Protein AF-A0A9Q0RYH1-F1 (afdb_monomer)

Foldseek 3Di:
DQVLLVLLLVLFLPPDPLLVQVVVVVVQVVCLLLVQLVVVDVQSVVFFDDKDWFDCVVLSQHTHRQQETEIERETEQPPWDWADDPDFQKIWIACPVSCVVPVVCVQQADPRRIGFLVSVLVSSLVSSVVSCVVCVQWDDDPQWIKGQPDWDDDFQWTKTWIFTPTDPVPHGDIHIYTYWYWYKDACVVDPDFPDDDPDDPDGIWIFTSGADPVRDGRHRITGTGPRVVLSVLSPPQPLLSSLLNQVVLLCVVLVLVVCDSVLSSQLSSVVCVVCVVPPCPSVDRSVVVNLVSLVSVLVCLVVLADAGPGTRPDGPSVVDDNVSSVVVNVVSVVLSVVCVVCVVVVNNSCSSVSRDDPVSVVPRDDDPDDDPDDDDDDDDDDDDDDDDDDDDDDDPPVVVVVVVVCVVPDDPVCVLVVADDADDDAFFFAFLNHCPFVLVVCLQPVLLVVLVVLLVLCVVCVCVLCVPPVLSNVLSVQLSVLSVVLSVCSNNFHFQDQQPADDPCRVVQNVVLVVDDPQARTRRRHHSLLNQLSSVVSSLSSLCPRPRCNQPQSLVVLLVVLQVLCVVQLLLQLVVVVVLLPDPDDDLVNLLVVLLLLLLCLLCQVVQSCCPQPRDDDHDDDHVSVCSVVLPVQAQADPSVVVSCLLQPDLDAAEEEEEWAFFHRSLSSVLSSLVSSCSVSSHQAYEYEFAQGNHDSGGDAPCRNVVSLVCQLVDPRPSSVVSSVVVVVCVVVRRYHYDYDDNVSSHSAALLCCCVSPVPVLLVVLRGSEYEYEEDSNVCSQQVSGQHDQAAASVVSSNPNASFKYKYSYQQQGNDHYNGDPVVVVVCCVPPVCNNRRSSHIYIDIDGHDD

Nearest PDB structures (foldseek):
  7t7o-assembly2_A  TM=9.047E-01  e=7.314E-30  Schizosaccharomyces pombe
  7u1x-assembly2_B  TM=9.257E-01  e=3.237E-29  Schizosaccharomyces pombe
  7u1v-assembly1_A  TM=9.033E-01  e=9.879E-29  Schizosaccharomyces pombe
  7u1v-assembly2_B  TM=9.068E-01  e=1.501E-28  Schizosaccharomyces pombe
  7t7n-assembly1_B  TM=8.891E-01  e=1.035E-28  Schizosaccharomyces pombe

Sequence (851 aa):
MENHLIECNKFINLQDEEAGKITKHFKQIYKFVTDSMAQKDNVFKDIFQREQLAGSYADNIKVGQPDEYDALVVLKFSDPVVEKSLKAGFVKINITNGLKKFAHYKPFVDGNGYLLQDKVLAWIRAMIYDVIKTCKNIIKIERNEYEVEKATSNGPAITLDIKIIRSENGATGKFSIDFVSALAFDFKEQFFADFKPQFLVSKYWNAIAKPNKDKQLNNPDWICSYADLEREYLKDTQNMKQLIRLFKKIRDKENLANFKSYYIKLIFLHQRRNKEKQNNYWKQSLSVLFLEMFDIILDHLKRCELVSFWHKKYNLFSGLNQKQIEDIYNKLKKIRDKIHTNMDNGKPEFIRSVILTPTELESLPPKVAVSRANNSHENTICKPTFLLPLNKTTTKEQFVLKIHKQRSKMSDFDSKYQIIDSVTPINVALSGRYKKSFGYYTIRERLPVILTQIQDYLSKEKDTIANGNEQTKNDIKTIQAKLSKLKYELQTDKVMDKFDGVDTDRLQWNEFLSTLNDDNNSYFKTTWLFAECYMYRKLKSFFEDSQTLKDFDYFRHQKTKALTSSFSSMSLVIKHVDDFQSKEIKTQEQLEEFFTRLLKLNLWGNRCDLSISAGREVKQIGNPFLQIDSLNSFVLVDRCKDIWNCVSAGRNNKTIDFILDNAGYELFTDLVLARFLLDNQFTTKIRFHIKAIPWFISDVNVFDFNWTIKTMSEYEDVHLSSFGGKLQEYSNCGKIELLKDEYFWTGPYEFYRMKEIDANLYDALSTADLLIFKGDLNYRKLLGDFNWPFDSTFETVLRGFRPTNLCALRTVKADIVCEVDISLTNELSKNDPMWMETGQYGVINFISKAT

Mean predicted aligned error: 17.0 Å

Structure (mmCIF, N/CA/C/O backbone):
data_AF-A0A9Q0RYH1-F1
#
_entry.id   AF-A0A9Q0RYH1-F1
#
loop_
_atom_site.group_PDB
_atom_site.id
_atom_site.type_symbol
_atom_site.label_atom_id
_atom_site.label_alt_id
_atom_site.label_comp_id
_atom_site.label_asym_id
_atom_site.label_entity_id
_atom_site.label_seq_id
_atom_site.pdbx_PDB_ins_code
_atom_site.Cartn_x
_atom_site.Cartn_y
_atom_site.Cartn_z
_atom_site.occupancy
_atom_site.B_iso_or_equiv
_atom_site.auth_seq_id
_atom_site.auth_comp_id
_atom_site.auth_asym_id
_atom_site.auth_atom_id
_atom_site.pdbx_PDB_model_num
ATOM 1 N N . MET A 1 1 ? 13.146 8.756 -33.757 1.00 86.06 1 MET A N 1
ATOM 2 C CA . MET A 1 1 ? 12.418 9.738 -32.923 1.00 86.06 1 MET A CA 1
ATOM 3 C C . MET A 1 1 ? 12.148 9.180 -31.533 1.00 86.06 1 MET A C 1
ATOM 5 O O . MET A 1 1 ? 12.548 9.819 -30.575 1.00 86.06 1 MET A O 1
ATOM 9 N N . GLU A 1 2 ? 11.554 7.984 -31.418 1.00 91.69 2 GLU A N 1
ATOM 10 C CA . GLU A 1 2 ? 11.236 7.321 -30.135 1.00 91.69 2 GLU A CA 1
ATOM 11 C C . GLU A 1 2 ? 12.364 7.387 -29.092 1.00 91.69 2 GLU A C 1
ATOM 13 O O . GLU A 1 2 ? 12.201 8.006 -28.045 1.00 91.69 2 GLU A O 1
ATOM 18 N N . ASN A 1 3 ? 13.538 6.832 -29.409 1.00 87.88 3 ASN A N 1
ATOM 19 C CA . ASN A 1 3 ? 14.670 6.781 -28.477 1.00 87.88 3 ASN A CA 1
ATOM 20 C C . ASN A 1 3 ? 15.106 8.174 -28.002 1.00 87.88 3 ASN A C 1
ATOM 22 O O . ASN A 1 3 ? 15.440 8.350 -26.837 1.00 87.88 3 ASN A O 1
ATOM 26 N N . HIS A 1 4 ? 15.032 9.178 -28.876 1.00 90.88 4 HIS A N 1
ATOM 27 C CA . HIS A 1 4 ? 15.380 10.555 -28.538 1.00 90.88 4 HIS A CA 1
ATOM 28 C C . HIS A 1 4 ? 14.371 11.207 -27.595 1.00 90.88 4 HIS A C 1
ATOM 30 O O . HIS A 1 4 ? 14.768 11.928 -26.686 1.00 90.88 4 HIS A O 1
ATOM 36 N N . LEU A 1 5 ? 13.078 10.917 -27.759 1.00 91.44 5 LEU A N 1
ATOM 37 C CA . LEU A 1 5 ? 12.048 11.360 -26.819 1.00 91.44 5 LEU A CA 1
ATOM 38 C C . LEU A 1 5 ? 12.213 10.703 -25.443 1.00 91.44 5 LEU A C 1
ATOM 40 O O . LEU A 1 5 ? 11.999 11.368 -24.430 1.00 91.44 5 LEU A O 1
ATOM 44 N N . ILE A 1 6 ? 12.601 9.423 -25.404 1.00 89.56 6 ILE A N 1
ATOM 45 C CA . ILE A 1 6 ? 12.884 8.689 -24.161 1.00 89.56 6 ILE A CA 1
ATOM 46 C C . ILE A 1 6 ? 14.102 9.289 -23.452 1.00 89.56 6 ILE A C 1
ATOM 48 O O . ILE A 1 6 ? 14.047 9.540 -22.252 1.00 89.56 6 ILE A O 1
ATOM 52 N N . GLU A 1 7 ? 15.189 9.548 -24.179 1.00 88.62 7 GLU A N 1
ATOM 53 C CA . GLU A 1 7 ? 16.396 10.180 -23.632 1.00 88.62 7 GLU A CA 1
ATOM 54 C C . GLU A 1 7 ? 16.104 11.578 -23.085 1.00 88.62 7 GLU A C 1
ATOM 56 O O . GLU A 1 7 ? 16.455 11.867 -21.943 1.00 88.62 7 GLU A O 1
ATOM 61 N N . CYS A 1 8 ? 15.404 12.421 -23.853 1.00 90.19 8 CYS A N 1
ATOM 62 C CA . CYS A 1 8 ? 14.981 13.733 -23.375 1.00 90.19 8 CYS A CA 1
ATOM 63 C C . CYS A 1 8 ? 14.091 13.610 -22.134 1.00 90.19 8 CYS A C 1
ATOM 65 O O . CYS A 1 8 ? 14.284 14.372 -21.197 1.00 90.19 8 CYS A O 1
ATOM 67 N N . ASN A 1 9 ? 13.162 12.644 -22.088 1.00 91.12 9 ASN A N 1
ATOM 68 C CA . ASN A 1 9 ? 12.350 12.393 -20.895 1.00 91.12 9 ASN A CA 1
ATOM 69 C C . ASN A 1 9 ? 13.200 12.041 -19.681 1.00 91.12 9 ASN A C 1
ATOM 71 O O . ASN A 1 9 ? 12.967 12.600 -18.619 1.00 91.12 9 ASN A O 1
ATOM 75 N N . LYS A 1 10 ? 14.168 11.131 -19.828 1.00 86.38 10 LYS A N 1
ATOM 76 C CA . LYS A 1 10 ? 15.079 10.756 -18.738 1.00 86.38 10 LYS A CA 1
ATOM 77 C C . LYS A 1 10 ? 15.863 11.967 -18.241 1.00 86.38 10 LYS A C 1
ATOM 79 O O . LYS A 1 10 ? 15.918 12.185 -17.041 1.00 86.38 10 LYS A O 1
ATOM 84 N N . PHE A 1 11 ? 16.385 12.775 -19.161 1.00 87.19 11 PHE A N 1
ATOM 85 C CA . PHE A 1 11 ? 17.149 13.975 -18.834 1.00 87.19 11 PHE A CA 1
ATOM 86 C C . PHE A 1 11 ? 16.316 15.035 -18.101 1.00 87.19 11 PHE A C 1
ATOM 88 O O . PHE A 1 11 ? 16.795 15.650 -17.160 1.00 87.19 11 PHE A O 1
ATOM 95 N N . ILE A 1 12 ? 15.061 15.256 -18.506 1.00 87.56 12 ILE A N 1
ATOM 96 C CA . ILE A 1 12 ? 14.205 16.280 -17.883 1.00 87.56 12 ILE A CA 1
ATOM 97 C C . ILE A 1 12 ? 13.417 15.771 -16.671 1.00 87.56 12 ILE A C 1
ATOM 99 O O . ILE A 1 12 ? 12.799 16.568 -15.970 1.00 87.56 12 ILE A O 1
ATOM 103 N N . ASN A 1 13 ? 13.378 14.460 -16.442 1.00 82.06 13 ASN A N 1
ATOM 104 C CA . ASN A 1 13 ? 12.695 13.824 -15.319 1.00 82.06 13 ASN A CA 1
ATOM 105 C C . ASN A 1 13 ? 13.708 13.446 -14.230 1.00 82.06 13 ASN A C 1
ATOM 107 O O . ASN A 1 13 ? 13.838 12.273 -13.885 1.00 82.06 13 ASN A O 1
ATOM 111 N N . LEU A 1 14 ? 14.429 14.443 -13.714 1.00 62.19 14 LEU A N 1
ATOM 112 C CA . LEU A 1 14 ? 15.348 14.273 -12.591 1.00 62.19 14 LEU A CA 1
ATOM 113 C C . LEU A 1 14 ? 14.533 14.203 -11.294 1.00 62.19 14 LEU A C 1
ATOM 115 O O . LEU A 1 14 ? 14.099 15.218 -10.755 1.00 62.19 14 LEU A O 1
ATOM 119 N N . GLN A 1 15 ? 14.286 12.983 -10.823 1.00 61.69 15 GLN A N 1
ATOM 120 C CA . GLN A 1 15 ? 13.831 12.705 -9.460 1.00 61.69 15 GLN A CA 1
ATOM 121 C C . GLN A 1 15 ? 14.890 11.847 -8.776 1.00 61.69 15 GLN A C 1
ATOM 123 O O . GLN A 1 15 ? 14.662 10.680 -8.465 1.00 61.69 15 GLN A O 1
ATOM 128 N N . ASP A 1 16 ? 16.066 12.435 -8.598 1.00 60.22 16 ASP A N 1
ATOM 129 C CA . ASP A 1 16 ? 17.187 11.768 -7.949 1.00 60.22 16 ASP A CA 1
ATOM 130 C C . ASP A 1 16 ? 17.085 11.932 -6.423 1.00 60.22 16 ASP A C 1
ATOM 132 O O . ASP A 1 16 ? 16.204 12.626 -5.906 1.00 60.22 16 ASP A O 1
ATOM 136 N N . GLU A 1 17 ? 17.972 11.277 -5.676 1.00 64.00 17 GLU A N 1
ATOM 137 C CA . GLU A 1 17 ? 17.968 11.244 -4.206 1.00 64.00 17 GLU A CA 1
ATOM 138 C C . GLU A 1 17 ? 17.854 12.641 -3.551 1.00 64.00 17 GLU A C 1
ATOM 140 O O . GLU A 1 17 ? 17.211 12.792 -2.509 1.00 64.00 17 GLU A O 1
ATOM 145 N N . GLU A 1 18 ? 18.389 13.681 -4.197 1.00 65.75 18 GLU A N 1
ATOM 146 C CA . GLU A 1 18 ? 18.277 15.084 -3.775 1.00 65.75 18 GLU A CA 1
ATOM 147 C C . GLU A 1 18 ? 16.837 15.618 -3.759 1.00 65.75 18 GLU A C 1
ATOM 149 O O . GLU A 1 18 ? 16.448 16.293 -2.804 1.00 65.75 18 GLU A O 1
ATOM 154 N N . ALA A 1 19 ? 16.001 15.263 -4.741 1.00 70.88 19 ALA A N 1
ATOM 155 C CA . ALA A 1 19 ? 14.596 15.673 -4.778 1.00 70.88 19 ALA A CA 1
ATOM 156 C C . ALA A 1 19 ? 13.830 15.128 -3.560 1.00 70.88 19 ALA A C 1
ATOM 158 O O . ALA A 1 19 ? 13.000 15.821 -2.960 1.00 70.88 19 ALA A O 1
ATOM 159 N N . GLY A 1 20 ? 14.154 13.896 -3.148 1.00 75.50 20 GLY A N 1
ATOM 160 C CA . GLY A 1 20 ? 13.631 13.282 -1.929 1.00 75.50 20 GLY A CA 1
ATOM 161 C C . GLY A 1 20 ? 14.070 14.015 -0.659 1.00 75.50 20 GLY A C 1
ATOM 162 O O . GLY A 1 20 ? 13.271 14.162 0.268 1.00 75.50 20 GLY A O 1
ATOM 163 N N . LYS A 1 21 ? 15.306 14.531 -0.621 1.00 80.12 21 LYS A N 1
ATOM 164 C CA . LYS A 1 21 ? 15.814 15.345 0.497 1.00 80.12 21 LYS A CA 1
ATOM 165 C C . LYS A 1 21 ? 15.110 16.704 0.583 1.00 80.12 21 LYS A C 1
ATOM 167 O O . LYS A 1 21 ? 14.628 17.056 1.658 1.00 80.12 21 LYS A O 1
ATOM 172 N N . ILE A 1 22 ? 14.963 17.426 -0.533 1.00 82.31 22 ILE A N 1
ATOM 173 C CA . ILE A 1 22 ? 14.263 18.729 -0.577 1.00 82.31 22 ILE A CA 1
ATOM 174 C C . ILE A 1 22 ? 12.788 18.571 -0.180 1.00 82.31 22 ILE A C 1
ATOM 176 O O . ILE A 1 22 ? 12.262 19.368 0.594 1.00 82.31 22 ILE A O 1
ATOM 180 N N . THR A 1 23 ? 12.133 17.490 -0.611 1.00 85.12 23 THR A N 1
ATOM 181 C CA . THR A 1 23 ? 10.726 17.225 -0.259 1.00 85.12 23 THR A CA 1
ATOM 182 C C . THR A 1 23 ? 10.522 17.049 1.249 1.00 85.12 23 THR A C 1
ATOM 184 O O . THR A 1 23 ? 9.491 17.459 1.785 1.00 85.12 23 THR A O 1
ATOM 187 N N . LYS A 1 24 ? 11.498 16.469 1.964 1.00 86.00 24 LYS A N 1
ATOM 188 C CA . LYS A 1 24 ? 11.453 16.380 3.435 1.00 86.00 24 LYS A CA 1
ATOM 189 C C . LYS A 1 24 ? 11.496 17.769 4.078 1.00 86.00 24 LYS A C 1
ATOM 191 O O . LYS A 1 24 ? 10.708 18.028 4.984 1.00 86.00 24 LYS A O 1
ATOM 196 N N . HIS A 1 25 ? 12.346 18.664 3.572 1.00 89.56 25 HIS A N 1
ATOM 197 C CA . HIS A 1 25 ? 12.429 20.048 4.048 1.00 89.56 25 HIS A CA 1
ATOM 198 C C . HIS A 1 25 ? 11.136 20.825 3.792 1.00 89.56 25 HIS A C 1
ATOM 200 O O . HIS A 1 25 ? 10.637 21.481 4.703 1.00 89.56 25 HIS A O 1
ATOM 206 N N . PHE A 1 26 ? 10.537 20.685 2.604 1.00 90.31 26 PHE A N 1
ATOM 207 C CA . PHE A 1 26 ? 9.212 21.242 2.311 1.00 90.31 26 PHE A CA 1
ATOM 208 C C . PHE A 1 26 ? 8.178 20.833 3.375 1.00 90.31 26 PHE A C 1
ATOM 210 O O . PHE A 1 26 ? 7.534 21.704 3.959 1.00 90.31 26 PHE A O 1
ATOM 217 N N . LYS A 1 27 ? 8.055 19.531 3.677 1.00 89.94 27 LYS A N 1
ATOM 218 C CA . LYS A 1 27 ? 7.085 19.028 4.667 1.00 89.94 27 LYS A CA 1
ATOM 219 C C . LYS A 1 27 ? 7.330 19.595 6.066 1.00 89.94 27 LYS A C 1
ATOM 221 O O . LYS A 1 27 ? 6.381 19.964 6.752 1.00 89.94 27 LYS A O 1
ATOM 226 N N . GLN A 1 28 ? 8.593 19.686 6.486 1.00 91.56 28 GLN A N 1
ATOM 227 C CA . GLN A 1 28 ? 8.957 20.267 7.782 1.00 91.56 28 GLN A CA 1
ATOM 228 C C . GLN A 1 28 ? 8.560 21.743 7.870 1.00 91.56 28 GLN A C 1
ATOM 230 O O . GLN A 1 28 ? 7.938 22.148 8.849 1.00 91.56 28 GLN A O 1
ATOM 235 N N . ILE A 1 29 ? 8.876 22.537 6.842 1.00 94.50 29 ILE A N 1
ATOM 236 C CA . ILE A 1 29 ? 8.550 23.968 6.811 1.00 94.50 29 ILE A CA 1
ATOM 237 C C . ILE A 1 29 ? 7.041 24.179 6.742 1.00 94.50 29 ILE A C 1
ATOM 239 O O . ILE A 1 29 ? 6.517 24.998 7.491 1.00 94.50 29 ILE A O 1
ATOM 243 N N . TYR A 1 30 ? 6.334 23.427 5.895 1.00 94.25 30 TYR A N 1
ATOM 244 C CA . TYR A 1 30 ? 4.878 23.499 5.811 1.00 94.25 30 TYR A CA 1
ATOM 245 C C . TYR A 1 30 ? 4.245 23.249 7.183 1.00 94.25 30 TYR A C 1
ATOM 247 O O . TYR A 1 30 ? 3.484 24.087 7.668 1.00 94.25 30 TYR A O 1
ATOM 255 N N . LYS A 1 31 ? 4.633 22.147 7.841 1.00 93.25 31 LYS A N 1
ATOM 256 C CA . LYS A 1 31 ? 4.149 21.800 9.177 1.00 93.25 31 LYS A CA 1
ATOM 257 C C . LYS A 1 31 ? 4.469 22.887 10.199 1.00 93.25 31 LYS A C 1
ATOM 259 O O . LYS A 1 31 ? 3.580 23.293 10.938 1.00 93.25 31 LYS A O 1
ATOM 264 N N . PHE A 1 32 ? 5.705 23.383 10.221 1.00 96.00 32 PHE A N 1
ATOM 265 C CA . PHE A 1 32 ? 6.113 24.462 11.120 1.00 96.00 32 PHE A CA 1
ATOM 266 C C . PHE A 1 32 ? 5.243 25.711 10.945 1.00 96.00 32 PHE A C 1
ATOM 268 O O . PHE A 1 32 ? 4.770 26.276 11.933 1.00 96.00 32 PHE A O 1
ATOM 275 N N . VAL A 1 33 ? 5.002 26.126 9.697 1.00 96.19 33 VAL A N 1
ATOM 276 C CA . VAL A 1 33 ? 4.163 27.287 9.390 1.00 96.19 33 VAL A CA 1
ATOM 277 C C . VAL A 1 33 ? 2.735 27.050 9.879 1.00 96.19 33 VAL A C 1
ATOM 279 O O . VAL A 1 33 ? 2.222 27.873 10.633 1.00 96.19 33 VAL A O 1
ATOM 282 N N . THR A 1 34 ? 2.105 25.921 9.540 1.00 95.12 34 THR A N 1
ATOM 283 C CA . THR A 1 34 ? 0.714 25.652 9.944 1.00 95.12 34 THR A CA 1
ATOM 284 C C . THR A 1 34 ? 0.546 25.434 11.447 1.00 95.12 34 THR A C 1
ATOM 286 O O . THR A 1 34 ? -0.437 25.905 12.014 1.00 95.12 34 THR A O 1
ATOM 289 N N . ASP A 1 35 ? 1.500 24.781 12.114 1.00 94.88 35 ASP A N 1
ATOM 290 C CA . ASP A 1 35 ? 1.476 24.602 13.571 1.00 94.88 35 ASP A CA 1
ATOM 291 C C . ASP A 1 35 ? 1.597 25.964 14.273 1.00 94.88 35 ASP A C 1
ATOM 293 O O . ASP A 1 35 ? 0.857 26.251 15.213 1.00 94.88 35 ASP A O 1
ATOM 297 N N . SER A 1 36 ? 2.468 26.845 13.768 1.00 96.56 36 SER A N 1
ATOM 298 C CA . SER A 1 36 ? 2.621 28.211 14.285 1.00 96.56 36 SER A CA 1
ATOM 299 C C . SER A 1 36 ? 1.360 29.054 14.075 1.00 96.56 36 SER A C 1
ATOM 301 O O . SER A 1 36 ? 0.998 29.848 14.943 1.00 96.56 36 SER A O 1
ATOM 303 N N . MET A 1 37 ? 0.662 28.876 12.947 1.00 96.50 37 MET A N 1
ATOM 304 C CA . MET A 1 37 ? -0.639 29.511 12.702 1.00 96.50 37 MET A CA 1
ATOM 305 C C . MET A 1 37 ? -1.691 29.011 13.705 1.00 96.50 37 MET A C 1
ATOM 307 O O . MET A 1 37 ? -2.372 29.820 14.328 1.00 96.50 37 MET A O 1
ATOM 311 N N . ALA A 1 38 ? -1.778 27.695 13.928 1.00 95.25 38 ALA A N 1
ATOM 312 C CA . ALA A 1 38 ? -2.737 27.085 14.856 1.00 95.25 38 ALA A CA 1
ATOM 313 C C . ALA A 1 38 ? -2.476 27.430 16.332 1.00 95.25 38 ALA A C 1
ATOM 315 O O . ALA A 1 38 ? -3.405 27.449 17.136 1.00 95.25 38 ALA A O 1
ATOM 316 N N . GLN A 1 39 ? -1.229 27.718 16.710 1.00 94.81 39 GLN A N 1
ATOM 317 C CA . GLN A 1 39 ? -0.902 28.208 18.054 1.00 94.81 39 GLN A CA 1
ATOM 318 C C . GLN A 1 39 ? -1.378 29.646 18.297 1.00 94.81 39 GLN A C 1
ATOM 320 O O . GLN A 1 39 ? -1.647 30.011 19.439 1.00 94.81 39 GLN A O 1
ATOM 325 N N . LYS A 1 40 ? -1.459 30.464 17.241 1.00 94.06 40 LYS A N 1
ATOM 326 C CA . LYS A 1 40 ? -1.781 31.895 17.332 1.00 94.06 40 LYS A CA 1
ATOM 327 C C . LYS A 1 40 ? -3.247 32.218 17.058 1.00 94.06 40 LYS A C 1
ATOM 329 O O . LYS A 1 40 ? -3.741 33.219 17.569 1.00 94.06 40 LYS A O 1
ATOM 334 N N . ASP A 1 41 ? -3.931 31.402 16.260 1.00 96.19 41 ASP A N 1
ATOM 335 C CA . ASP A 1 41 ? -5.306 31.651 15.835 1.00 96.19 41 ASP A CA 1
ATOM 336 C C . ASP A 1 41 ? -6.191 30.423 16.100 1.00 96.19 41 ASP A C 1
ATOM 338 O O . ASP A 1 41 ? -6.061 29.375 15.461 1.00 96.19 41 ASP A O 1
ATOM 342 N N . ASN A 1 42 ? -7.111 30.564 17.060 1.00 93.00 42 ASN A N 1
ATOM 343 C CA . ASN A 1 42 ? -8.031 29.492 17.446 1.00 93.00 42 ASN A CA 1
ATOM 344 C C . ASN A 1 42 ? -9.001 29.121 16.317 1.00 93.00 42 ASN A C 1
ATOM 346 O O . ASN A 1 42 ? -9.339 27.952 16.176 1.00 93.00 42 ASN A O 1
ATOM 350 N N . VAL A 1 43 ? -9.411 30.079 15.475 1.00 94.25 43 VAL A N 1
ATOM 351 C CA . VAL A 1 43 ? -10.296 29.771 14.345 1.00 94.25 43 VAL A CA 1
ATOM 352 C C . VAL A 1 43 ? -9.558 28.887 13.350 1.00 94.25 43 VAL A C 1
ATOM 354 O O . VAL A 1 43 ? -10.108 27.886 12.899 1.00 94.25 43 VAL A O 1
ATOM 357 N N . PHE A 1 44 ? -8.299 29.216 13.043 1.00 95.81 44 PHE A N 1
ATOM 358 C CA . PHE A 1 44 ? -7.455 28.387 12.188 1.00 95.81 44 PHE A CA 1
ATOM 359 C C . PHE A 1 44 ? -7.261 26.995 12.780 1.00 95.81 44 PHE A C 1
ATOM 361 O O . PHE A 1 44 ? -7.449 26.011 12.068 1.00 95.81 44 PHE A O 1
ATOM 368 N N . LYS A 1 45 ? -6.933 26.910 14.074 1.00 94.12 45 LYS A N 1
ATOM 369 C CA . LYS A 1 45 ? -6.770 25.643 14.795 1.00 94.12 45 LYS A CA 1
ATOM 370 C C . LYS A 1 45 ? -8.003 24.744 14.683 1.00 94.12 45 LYS A C 1
ATOM 372 O O . LYS A 1 45 ? -7.848 23.543 14.484 1.00 94.12 45 LYS A O 1
ATOM 377 N N . ASP A 1 46 ? -9.196 25.324 14.778 1.00 91.31 46 ASP A N 1
ATOM 378 C CA . ASP A 1 46 ? -10.455 24.579 14.763 1.00 91.31 46 ASP A CA 1
ATOM 379 C C . ASP A 1 46 ? -10.837 24.090 13.359 1.00 91.31 46 ASP A C 1
ATOM 381 O O . ASP A 1 46 ? -11.379 22.993 13.204 1.00 91.31 46 ASP A O 1
ATOM 385 N N . ILE A 1 47 ? -10.574 24.892 12.319 1.00 93.12 47 ILE A N 1
ATOM 386 C CA . ILE A 1 47 ? -11.047 24.588 10.958 1.00 93.12 47 ILE A CA 1
ATOM 387 C C . ILE A 1 47 ? -9.980 23.971 10.052 1.00 93.12 47 ILE A C 1
ATOM 389 O O . ILE A 1 47 ? -10.337 23.396 9.019 1.00 93.12 47 ILE A O 1
ATOM 393 N N . PHE A 1 48 ? -8.692 24.083 10.383 1.00 94.50 48 PHE A N 1
ATOM 394 C CA . PHE A 1 48 ? -7.615 23.455 9.622 1.00 94.50 48 PHE A CA 1
ATOM 395 C C . PHE A 1 48 ? -7.743 21.931 9.689 1.00 94.50 48 PHE A C 1
ATOM 397 O O . PHE A 1 48 ? -7.873 21.344 10.757 1.00 94.50 48 PHE A O 1
ATOM 404 N N . GLN A 1 49 ? -7.728 21.278 8.528 1.00 88.25 49 GLN A N 1
ATOM 405 C CA . GLN A 1 49 ? -7.946 19.834 8.436 1.00 88.25 49 GLN A CA 1
ATOM 406 C C . GLN A 1 49 ? -6.657 19.076 8.151 1.00 88.25 49 GLN A C 1
ATOM 408 O O . GLN A 1 49 ? -6.359 18.080 8.805 1.00 88.25 49 GLN A O 1
ATOM 413 N N . ARG A 1 50 ? -5.937 19.486 7.102 1.00 84.81 50 ARG A N 1
ATOM 414 C CA . ARG A 1 50 ? -4.784 18.742 6.588 1.00 84.81 50 ARG A CA 1
ATOM 415 C C . ARG A 1 50 ? -3.922 19.579 5.655 1.00 84.81 50 ARG A C 1
ATOM 417 O O . ARG A 1 50 ? -4.386 20.540 5.041 1.00 84.81 50 ARG A O 1
ATOM 424 N N . GLU A 1 51 ? -2.685 19.128 5.491 1.00 78.69 51 GLU A N 1
ATOM 425 C CA . GLU A 1 51 ? -1.859 19.477 4.340 1.00 78.69 51 GLU A CA 1
ATOM 426 C C . GLU A 1 51 ? -2.327 18.721 3.092 1.00 78.69 51 GLU A C 1
ATOM 428 O O . GLU A 1 51 ? -2.739 17.560 3.169 1.00 78.69 51 GLU A O 1
ATOM 433 N N . GLN A 1 52 ? -2.254 19.361 1.928 1.00 83.56 52 GLN A N 1
ATOM 434 C CA . GLN A 1 52 ? -2.469 18.679 0.656 1.00 83.56 52 GLN A CA 1
ATOM 435 C C . GLN A 1 52 ? -1.533 19.239 -0.414 1.00 83.56 52 GLN A C 1
ATOM 437 O O . GLN A 1 52 ? -1.635 20.394 -0.814 1.00 83.56 52 GLN A O 1
ATOM 442 N N . LEU A 1 53 ? -0.636 18.392 -0.915 1.00 84.44 53 LEU A N 1
ATOM 443 C CA . LEU A 1 53 ? 0.274 18.748 -1.997 1.00 84.44 53 LEU A CA 1
ATOM 444 C C . LEU A 1 53 ? -0.456 18.694 -3.344 1.00 84.44 53 LEU A C 1
ATOM 446 O O . LEU A 1 53 ? -1.038 17.666 -3.710 1.00 84.44 53 LEU A O 1
ATOM 450 N N . ALA A 1 54 ? -0.404 19.783 -4.096 1.00 82.94 54 ALA A N 1
ATOM 451 C CA . ALA A 1 54 ? -1.042 19.931 -5.395 1.00 82.94 54 ALA A CA 1
ATOM 452 C C . ALA A 1 54 ? -0.006 20.197 -6.498 1.00 82.94 54 ALA A C 1
ATOM 454 O O . ALA A 1 54 ? 1.205 20.155 -6.287 1.00 82.94 54 ALA A O 1
ATOM 455 N N . GLY A 1 55 ? -0.504 20.419 -7.711 1.00 84.25 55 GLY A N 1
ATOM 456 C CA . GLY A 1 55 ? 0.316 20.881 -8.819 1.00 84.25 55 GLY A CA 1
ATOM 457 C C . GLY A 1 55 ? 1.265 19.836 -9.401 1.00 84.25 55 GLY A C 1
ATOM 458 O O . GLY A 1 55 ? 1.121 18.623 -9.237 1.00 84.25 55 GLY A O 1
ATOM 459 N N . SER A 1 56 ? 2.232 20.326 -10.176 1.00 84.38 56 SER A N 1
ATOM 460 C CA . SER A 1 56 ? 2.970 19.495 -11.138 1.00 84.38 56 SER A CA 1
ATOM 461 C C . SER A 1 56 ? 3.855 18.435 -10.489 1.00 84.38 56 SER A C 1
ATOM 463 O O . SER A 1 56 ? 4.021 17.353 -11.055 1.00 84.38 56 SER A O 1
ATOM 465 N N . TYR A 1 57 ? 4.450 18.752 -9.339 1.00 84.94 57 TYR A N 1
ATOM 466 C CA . TYR A 1 57 ? 5.284 17.808 -8.603 1.00 84.94 57 TYR A CA 1
ATOM 467 C C . TYR A 1 57 ? 4.438 16.657 -8.054 1.00 84.94 57 TYR A C 1
ATOM 469 O O . TYR A 1 57 ? 4.728 15.487 -8.306 1.00 84.94 57 TYR A O 1
ATOM 477 N N . ALA A 1 58 ? 3.314 16.993 -7.425 1.00 82.25 58 ALA A N 1
ATOM 478 C CA . ALA A 1 58 ? 2.381 16.038 -6.849 1.00 82.25 58 ALA A CA 1
ATOM 479 C C . ALA A 1 58 ? 1.725 15.131 -7.919 1.00 82.25 58 ALA A C 1
ATOM 481 O O . ALA A 1 58 ? 1.466 13.950 -7.677 1.00 82.25 58 ALA A O 1
ATOM 482 N N . ASP A 1 59 ? 1.503 15.664 -9.121 1.00 83.94 59 ASP A N 1
ATOM 483 C CA . ASP A 1 59 ? 0.956 14.945 -10.278 1.00 83.94 59 ASP A CA 1
ATOM 484 C C . ASP A 1 59 ? 1.997 14.074 -11.022 1.00 83.94 59 ASP A C 1
ATOM 486 O O . ASP A 1 59 ? 1.662 13.377 -11.986 1.00 83.94 59 ASP A O 1
ATOM 490 N N . ASN A 1 60 ? 3.265 14.092 -10.588 1.00 84.62 60 ASN A N 1
ATOM 491 C CA . ASN A 1 60 ? 4.404 13.460 -11.260 1.00 84.62 60 ASN A CA 1
ATOM 492 C C . ASN A 1 60 ? 4.587 13.934 -12.720 1.00 84.62 60 ASN A C 1
ATOM 494 O O . ASN A 1 60 ? 4.878 13.151 -13.624 1.00 84.62 60 ASN A O 1
ATOM 498 N N . ILE A 1 61 ? 4.408 15.234 -12.961 1.00 87.12 61 ILE A N 1
ATOM 499 C CA . ILE A 1 61 ? 4.570 15.897 -14.270 1.00 87.12 61 ILE A CA 1
ATOM 500 C C . ILE A 1 61 ? 5.461 17.152 -14.179 1.00 87.12 61 ILE A C 1
ATOM 502 O O . ILE A 1 61 ? 5.400 18.034 -15.045 1.00 87.12 61 ILE A O 1
ATOM 506 N N . LYS A 1 62 ? 6.260 17.292 -13.113 1.00 86.12 62 LYS A N 1
ATOM 507 C CA . LYS A 1 62 ? 7.293 18.337 -12.991 1.00 86.12 62 LYS A CA 1
ATOM 508 C C . LYS A 1 62 ? 8.443 18.045 -13.969 1.00 86.12 62 LYS A C 1
ATOM 510 O O . LYS A 1 62 ? 8.651 16.901 -14.365 1.00 86.12 62 LYS A O 1
ATOM 515 N N . VAL A 1 63 ? 9.101 19.110 -14.411 1.00 84.19 63 VAL A N 1
ATOM 516 C CA . VAL A 1 63 ? 10.265 19.098 -15.303 1.00 84.19 63 VAL A CA 1
ATOM 517 C C . VAL A 1 63 ? 11.430 19.619 -14.466 1.00 84.19 63 VAL A C 1
ATOM 519 O O . VAL A 1 63 ? 11.293 20.692 -13.887 1.00 84.19 63 VAL A O 1
ATOM 522 N N . GLY A 1 64 ? 12.526 18.869 -14.391 1.00 81.00 64 GLY A N 1
ATOM 523 C CA . GLY A 1 64 ? 13.673 19.176 -13.537 1.00 81.00 64 GLY A CA 1
ATOM 524 C C . GLY A 1 64 ? 13.430 18.916 -12.045 1.00 81.00 64 GLY A C 1
ATOM 525 O O . GLY A 1 64 ? 12.464 18.250 -11.662 1.00 81.00 64 GLY A O 1
ATOM 526 N N . GLN A 1 65 ? 14.337 19.450 -11.223 1.00 74.56 65 GLN A N 1
ATOM 527 C CA . GLN A 1 65 ? 14.288 19.365 -9.762 1.00 74.56 65 GLN A CA 1
ATOM 528 C C . GLN A 1 65 ? 13.037 20.068 -9.196 1.00 74.56 65 GLN A C 1
ATOM 530 O O . GLN A 1 65 ? 12.526 21.011 -9.806 1.00 74.56 65 GLN A O 1
ATOM 535 N N . PRO A 1 66 ? 12.517 19.631 -8.035 1.00 73.12 66 PRO A N 1
ATOM 536 C CA . PRO A 1 66 ? 11.381 20.277 -7.392 1.00 73.12 66 PRO A CA 1
ATOM 537 C C . PRO A 1 66 ? 11.807 21.587 -6.717 1.00 73.12 66 PRO A C 1
ATOM 539 O O . PRO A 1 66 ? 12.149 21.628 -5.538 1.00 73.12 66 PRO A O 1
ATOM 542 N N . ASP A 1 67 ? 11.773 22.657 -7.499 1.00 82.44 67 ASP A N 1
ATOM 543 C CA . ASP A 1 67 ? 12.075 24.038 -7.113 1.00 82.44 67 ASP A CA 1
ATOM 544 C C . ASP A 1 67 ? 10.848 24.820 -6.607 1.00 82.44 67 ASP A C 1
ATOM 546 O O . ASP A 1 67 ? 10.979 25.943 -6.127 1.00 82.44 67 ASP A O 1
ATOM 550 N N . GLU A 1 68 ? 9.654 24.233 -6.690 1.00 87.50 68 GLU A N 1
ATOM 551 C CA . GLU A 1 68 ? 8.375 24.858 -6.335 1.00 87.50 68 GLU A CA 1
ATOM 552 C C . GLU A 1 68 ? 7.367 23.781 -5.920 1.00 87.50 68 GLU A C 1
ATOM 554 O O . GLU A 1 68 ? 7.156 22.800 -6.651 1.00 87.50 68 GLU A O 1
ATOM 559 N N . TYR A 1 69 ? 6.748 23.979 -4.755 1.00 90.06 69 TYR A N 1
ATOM 560 C CA . TYR A 1 69 ? 5.735 23.101 -4.173 1.00 90.06 69 TYR A CA 1
ATOM 561 C C . TYR A 1 69 ? 4.414 23.849 -3.988 1.00 90.06 69 TYR A C 1
ATOM 563 O O . TYR A 1 69 ? 4.328 24.754 -3.163 1.00 90.06 69 TYR A O 1
ATOM 571 N N . ASP A 1 70 ? 3.361 23.420 -4.686 1.00 90.38 70 ASP A N 1
ATOM 572 C CA . ASP A 1 70 ? 2.001 23.900 -4.441 1.00 90.38 70 ASP A CA 1
ATOM 573 C C . ASP A 1 70 ? 1.407 23.195 -3.209 1.00 90.38 70 ASP A C 1
ATOM 575 O O . ASP A 1 70 ? 1.163 21.982 -3.223 1.00 90.38 70 ASP A O 1
ATOM 579 N N . ALA A 1 71 ? 1.142 23.945 -2.143 1.00 91.88 71 ALA A N 1
ATOM 580 C CA . ALA A 1 71 ? 0.676 23.416 -0.870 1.00 91.88 71 ALA A CA 1
ATOM 581 C C . ALA A 1 71 ? -0.689 24.005 -0.492 1.00 91.88 71 ALA A C 1
ATOM 583 O O . ALA A 1 71 ? -0.831 25.190 -0.187 1.00 91.88 71 ALA A O 1
ATOM 584 N N . LEU A 1 72 ? -1.723 23.163 -0.506 1.00 91.81 72 LEU A N 1
ATOM 585 C CA . LEU A 1 72 ? -3.062 23.562 -0.099 1.00 91.81 72 LEU A CA 1
ATOM 586 C C . LEU A 1 72 ? -3.185 23.540 1.426 1.00 91.81 72 LEU A C 1
ATOM 588 O O . LEU A 1 72 ? -3.028 22.492 2.057 1.00 91.81 72 LEU A O 1
ATOM 592 N N . VAL A 1 73 ? -3.566 24.687 1.981 1.00 93.75 73 VAL A N 1
ATOM 593 C CA . VAL A 1 73 ? -4.022 24.840 3.362 1.00 93.75 73 VAL A CA 1
ATOM 594 C C . VAL A 1 73 ? -5.514 24.530 3.384 1.00 93.75 73 VAL A C 1
ATOM 596 O O . VAL A 1 73 ? -6.339 25.383 3.045 1.00 93.75 73 VAL A O 1
ATOM 599 N N . VAL A 1 74 ? -5.851 23.277 3.703 1.00 93.19 74 VAL A N 1
ATOM 600 C CA . VAL A 1 74 ? -7.225 22.769 3.614 1.00 93.19 74 VAL A CA 1
ATOM 601 C C . VAL A 1 74 ? -7.999 23.093 4.887 1.00 93.19 74 VAL A C 1
ATOM 603 O O . VAL A 1 74 ? -7.668 22.607 5.969 1.00 93.19 74 VAL A O 1
ATOM 606 N N . LEU A 1 75 ? -9.062 23.877 4.736 1.00 94.25 75 LEU A N 1
ATOM 607 C CA . LEU A 1 75 ? -9.945 24.330 5.804 1.00 94.25 75 LEU A CA 1
ATOM 608 C C . LEU A 1 75 ? -11.345 23.722 5.639 1.00 94.25 75 LEU A C 1
ATOM 610 O O . LEU A 1 75 ? -11.791 23.444 4.520 1.00 94.25 75 LEU A O 1
ATOM 614 N N . LYS A 1 76 ? -12.067 23.564 6.751 1.00 93.12 76 LYS A N 1
ATOM 615 C CA . LYS A 1 76 ? -13.462 23.115 6.765 1.00 93.12 76 LYS A CA 1
ATOM 616 C C . LYS A 1 76 ? -14.288 23.941 7.745 1.00 93.12 76 LYS A C 1
ATOM 618 O O . LYS A 1 76 ? -14.222 23.739 8.952 1.00 93.12 76 LYS A O 1
ATOM 623 N N . PHE A 1 77 ? -15.092 24.851 7.204 1.00 92.75 77 PHE A N 1
ATOM 624 C CA . PHE A 1 77 ? -16.125 25.538 7.977 1.00 92.75 77 PHE A CA 1
ATOM 625 C C . PHE A 1 77 ? -17.282 24.582 8.289 1.00 92.75 77 PHE A C 1
ATOM 627 O O . PHE A 1 77 ? -17.544 23.645 7.532 1.00 92.75 77 PHE A O 1
ATOM 634 N N . SER A 1 78 ? -17.975 24.829 9.399 1.00 89.81 78 SER A N 1
ATOM 635 C CA . SER A 1 78 ? -19.123 24.019 9.817 1.00 89.81 78 SER A CA 1
ATOM 636 C C . SER A 1 78 ? -20.373 24.297 8.979 1.00 89.81 78 SER A C 1
ATOM 638 O O . SER A 1 78 ? -20.681 25.449 8.678 1.00 89.81 78 SER A O 1
ATOM 640 N N . ASP A 1 79 ? -21.095 23.225 8.645 1.00 88.62 79 ASP A N 1
ATOM 641 C CA . ASP A 1 79 ? -22.371 23.213 7.911 1.00 88.62 79 ASP A CA 1
ATOM 642 C C . ASP A 1 79 ? -22.427 24.108 6.649 1.00 88.62 79 ASP A C 1
ATOM 644 O O . ASP A 1 79 ? -23.344 24.931 6.523 1.00 88.62 79 ASP A O 1
ATOM 648 N N . PRO A 1 80 ? -21.468 23.995 5.708 1.00 92.38 80 PRO A N 1
ATOM 649 C CA . PRO A 1 80 ? -21.460 24.832 4.522 1.00 92.38 80 PRO A CA 1
ATOM 650 C C . PRO A 1 80 ? -22.463 24.339 3.471 1.00 92.38 80 PRO A C 1
ATOM 652 O O . PRO A 1 80 ? -22.591 23.141 3.210 1.00 92.38 80 PRO A O 1
ATOM 655 N N . VAL A 1 81 ? -23.119 25.283 2.803 1.00 91.69 81 VAL A N 1
ATOM 656 C CA . VAL A 1 81 ? -23.982 25.046 1.642 1.00 91.69 81 VAL A CA 1
ATOM 657 C C . VAL A 1 81 ? -23.329 25.678 0.417 1.00 91.69 81 VAL A C 1
ATOM 659 O O . VAL A 1 81 ? -23.071 26.880 0.395 1.00 91.69 81 VAL A O 1
ATOM 662 N N . VAL A 1 82 ? -23.026 24.868 -0.596 1.00 92.81 82 VAL A N 1
ATOM 663 C CA . VAL A 1 82 ? -22.406 25.311 -1.848 1.00 92.81 82 VAL A CA 1
ATOM 664 C C . VAL A 1 82 ? -23.483 25.618 -2.886 1.00 92.81 82 VAL A C 1
ATOM 666 O O . VAL A 1 82 ? -24.326 24.782 -3.208 1.00 92.81 82 VAL A O 1
ATOM 669 N N . GLU A 1 83 ? -23.409 26.807 -3.474 1.00 92.19 83 GLU A N 1
ATOM 670 C CA . GLU A 1 83 ? -24.352 27.310 -4.469 1.00 92.19 83 GLU A CA 1
ATOM 671 C C . GLU A 1 83 ? -23.662 27.682 -5.787 1.00 92.19 83 GLU A C 1
ATOM 673 O O . GLU A 1 83 ? -22.475 28.026 -5.832 1.00 92.19 83 GLU A O 1
ATOM 678 N N . LYS A 1 84 ? -24.423 27.645 -6.890 1.00 87.62 84 LYS A N 1
ATOM 679 C CA . LYS A 1 84 ? -23.927 28.041 -8.216 1.00 87.62 84 LYS A CA 1
ATOM 680 C C . LYS A 1 84 ? -23.605 29.534 -8.250 1.00 87.62 84 LYS A C 1
ATOM 682 O O . LYS A 1 84 ? -24.480 30.360 -8.009 1.00 87.62 84 LYS A O 1
ATOM 687 N N . SER A 1 85 ? -22.380 29.887 -8.643 1.00 88.94 85 SER A N 1
ATOM 688 C CA . SER A 1 85 ? -22.088 31.259 -9.065 1.00 88.94 85 SER A CA 1
ATOM 689 C C . SER A 1 85 ? -22.609 31.506 -10.486 1.00 88.94 85 SER A C 1
ATOM 691 O O . SER A 1 85 ? -22.740 30.587 -11.296 1.00 88.94 85 SER A O 1
ATOM 693 N N . LEU A 1 86 ? -22.853 32.777 -10.811 1.00 86.81 86 LEU A N 1
ATOM 694 C CA . LEU A 1 86 ? -23.077 33.224 -12.189 1.00 86.81 86 LEU A CA 1
ATOM 695 C C . LEU A 1 86 ? -21.804 33.090 -13.043 1.00 86.81 86 LEU A C 1
ATOM 697 O O . LEU A 1 86 ? -21.886 32.992 -14.267 1.00 86.81 86 LEU A O 1
ATOM 701 N N . LYS A 1 87 ? -20.623 33.063 -12.410 1.00 86.62 87 LYS A N 1
ATOM 702 C CA . LYS A 1 87 ? -19.339 32.854 -13.084 1.00 86.62 87 LYS A CA 1
ATOM 703 C C . LYS A 1 87 ? -19.086 31.356 -13.268 1.00 86.62 87 LYS A C 1
ATOM 705 O O . LYS A 1 87 ? -19.024 30.596 -12.305 1.00 86.62 87 LYS A O 1
ATOM 710 N N . ALA A 1 88 ? -18.901 30.924 -14.515 1.00 85.94 88 ALA A N 1
ATOM 711 C CA . ALA A 1 88 ? -18.625 29.523 -14.823 1.00 85.94 88 ALA A CA 1
ATOM 712 C C . ALA A 1 88 ? -17.330 29.041 -14.141 1.00 85.94 88 ALA A C 1
ATOM 714 O O . ALA A 1 88 ? -16.295 29.699 -14.228 1.00 85.94 88 ALA A O 1
ATOM 715 N N . GLY A 1 89 ? -17.393 27.884 -13.476 1.00 86.50 89 GLY A N 1
ATOM 716 C CA . GLY A 1 89 ? -16.281 27.329 -12.696 1.00 86.50 89 GLY A CA 1
ATOM 717 C C . GLY A 1 89 ? -16.126 27.901 -11.284 1.00 86.50 89 GLY A C 1
ATOM 718 O O . GLY A 1 89 ? -15.169 27.543 -10.595 1.00 86.50 89 GLY A O 1
ATOM 719 N N . PHE A 1 90 ? -17.052 28.759 -10.845 1.00 91.12 90 PHE A N 1
ATOM 720 C CA . PHE A 1 90 ? -17.078 29.314 -9.496 1.00 91.12 90 PHE A CA 1
ATOM 721 C C . PHE A 1 90 ? -18.325 28.876 -8.719 1.00 91.12 90 PHE A C 1
ATOM 723 O O . PHE A 1 90 ? -19.373 28.569 -9.293 1.00 91.12 90 PHE A O 1
ATOM 730 N N . VAL A 1 91 ? -18.202 28.901 -7.396 1.00 93.38 91 VAL A N 1
ATOM 731 C CA . VAL A 1 91 ? -19.267 28.642 -6.423 1.00 93.38 91 VAL A CA 1
ATOM 732 C C . VAL A 1 91 ? -19.342 29.761 -5.396 1.00 93.38 91 VAL A C 1
ATOM 734 O O . VAL A 1 91 ? -18.364 30.476 -5.178 1.00 93.38 91 VAL A O 1
ATOM 737 N N . LYS A 1 92 ? -20.493 29.873 -4.737 1.00 94.75 92 LYS A N 1
ATOM 738 C CA . LYS A 1 92 ? -20.657 30.629 -3.493 1.00 94.75 92 LYS A CA 1
ATOM 739 C C . LYS A 1 92 ? -20.869 29.652 -2.347 1.00 94.75 92 LYS A C 1
ATOM 741 O O . LYS A 1 92 ? -21.418 28.576 -2.560 1.00 94.75 92 LYS A O 1
ATOM 746 N N . ILE A 1 93 ? -20.413 30.002 -1.150 1.00 95.62 93 ILE A N 1
ATOM 747 C CA . ILE A 1 93 ? -20.454 29.099 0.005 1.00 95.62 93 ILE A CA 1
ATOM 748 C C . ILE A 1 93 ? -21.157 29.822 1.145 1.00 95.62 93 ILE A C 1
ATOM 750 O O . ILE A 1 93 ? -20.626 30.798 1.668 1.00 95.62 93 ILE A O 1
ATOM 754 N N . ASN A 1 94 ? -22.352 29.366 1.509 1.00 95.56 94 ASN A N 1
ATOM 755 C CA . ASN A 1 94 ? -23.143 29.921 2.597 1.00 95.56 94 ASN A CA 1
ATOM 756 C C . ASN A 1 94 ? -22.905 29.116 3.880 1.00 95.56 94 ASN A C 1
ATOM 758 O O . ASN A 1 94 ? -23.038 27.894 3.880 1.00 95.56 94 ASN A O 1
ATOM 762 N N . ILE A 1 95 ? -22.562 29.791 4.977 1.00 95.25 95 ILE A N 1
ATOM 763 C CA . ILE A 1 95 ? -22.327 29.160 6.285 1.00 95.25 95 ILE A CA 1
ATOM 764 C C . ILE A 1 95 ? -23.276 29.702 7.358 1.00 95.25 95 ILE A C 1
ATOM 766 O O . ILE A 1 95 ? -22.935 29.715 8.537 1.00 95.25 95 ILE A O 1
ATOM 770 N N . THR A 1 96 ? -24.482 30.138 6.983 1.00 95.00 96 THR A N 1
ATOM 771 C CA . THR A 1 96 ? -25.491 30.650 7.933 1.00 95.00 96 THR A CA 1
ATOM 772 C C . THR A 1 96 ? -25.769 29.665 9.071 1.00 95.00 96 THR A C 1
ATOM 774 O O . THR A 1 96 ? -25.928 30.073 10.219 1.00 95.00 96 THR A O 1
ATOM 777 N N . ASN A 1 97 ? -25.773 28.359 8.789 1.00 90.56 97 ASN A N 1
ATOM 778 C CA . ASN A 1 97 ? -25.924 27.331 9.821 1.00 90.56 97 ASN A CA 1
ATOM 779 C C . ASN A 1 97 ? -24.677 27.208 10.709 1.00 90.56 97 ASN A C 1
ATOM 781 O O . ASN A 1 97 ? -24.808 27.152 11.931 1.00 90.56 97 ASN A O 1
ATOM 785 N N . GLY A 1 98 ? -23.482 27.268 10.118 1.00 90.56 98 GLY A N 1
ATOM 786 C CA . GLY A 1 98 ? -22.221 27.330 10.853 1.00 90.56 98 GLY A CA 1
ATOM 787 C C . GLY A 1 98 ? -22.124 28.550 11.773 1.00 90.56 98 GLY A C 1
ATOM 788 O O . GLY A 1 98 ? -21.688 28.413 12.909 1.00 90.56 98 GLY A O 1
ATOM 789 N N . LEU A 1 99 ? -22.605 29.722 11.341 1.00 92.31 99 LEU A N 1
ATOM 790 C CA . LEU A 1 99 ? -22.621 30.961 12.136 1.00 92.31 99 LEU A CA 1
ATOM 791 C C . LEU A 1 99 ? -23.486 30.856 13.397 1.00 92.31 99 LEU A C 1
ATOM 793 O O . LEU A 1 99 ? -23.158 31.481 14.404 1.00 92.31 99 LEU A O 1
ATOM 797 N N . LYS A 1 100 ? -24.562 30.054 13.369 1.00 91.88 100 LYS A N 1
ATOM 798 C CA . LYS A 1 100 ? -25.386 29.779 14.561 1.00 91.88 100 LYS A CA 1
ATOM 799 C C . LYS A 1 100 ? -24.606 29.007 15.625 1.00 91.88 100 LYS A C 1
ATOM 801 O O . LYS A 1 100 ? -24.863 29.188 16.809 1.00 91.88 100 LYS A O 1
ATOM 806 N N . LYS A 1 101 ? -23.672 28.148 15.202 1.00 90.31 101 LYS A N 1
ATOM 807 C CA . LYS A 1 101 ? -22.823 27.340 16.090 1.00 90.31 101 LYS A CA 1
ATOM 808 C C . LYS A 1 101 ? -21.550 28.083 16.504 1.00 90.31 101 LYS A C 1
ATOM 810 O O . LYS A 1 101 ? -21.116 27.969 17.644 1.00 90.31 101 LYS A O 1
ATOM 815 N N . PHE A 1 102 ? -20.972 28.864 15.593 1.00 91.69 102 PHE A N 1
ATOM 816 C CA . PHE A 1 102 ? -19.661 29.490 15.743 1.00 91.69 102 PHE A CA 1
ATOM 817 C C . PHE A 1 102 ? -19.720 30.977 15.371 1.00 91.69 102 PHE A C 1
ATOM 819 O O . PHE A 1 102 ? -19.432 31.383 14.243 1.00 91.69 102 PHE A O 1
ATOM 826 N N . ALA A 1 103 ? -20.062 31.820 16.351 1.00 91.06 103 ALA A N 1
ATOM 827 C CA . ALA A 1 103 ? -20.188 33.269 16.157 1.00 91.06 103 ALA A CA 1
ATOM 828 C C . ALA A 1 103 ? -18.886 33.939 15.670 1.00 91.06 103 ALA A C 1
ATOM 830 O O . ALA A 1 103 ? -18.925 34.961 14.983 1.00 91.06 103 ALA A O 1
ATOM 831 N N . HIS A 1 104 ? -17.727 33.347 15.977 1.00 91.38 104 HIS A N 1
ATOM 832 C CA . HIS A 1 104 ? -16.417 33.844 15.555 1.00 91.38 104 HIS A CA 1
ATOM 833 C C . HIS A 1 104 ? -16.145 33.682 14.046 1.00 91.38 104 HIS A C 1
ATOM 835 O O . HIS A 1 104 ? -15.151 34.211 13.560 1.00 91.38 104 HIS A O 1
ATOM 841 N N . TYR A 1 105 ? -17.023 33.024 13.273 1.00 93.88 105 TYR A N 1
ATOM 842 C CA . TYR A 1 105 ? -16.939 33.013 11.803 1.00 93.88 105 TYR A CA 1
ATOM 843 C C . TYR A 1 105 ? -17.428 34.317 11.150 1.00 93.88 105 TYR A C 1
ATOM 845 O O . TYR A 1 105 ? -17.166 34.548 9.969 1.00 93.88 105 TYR A O 1
ATOM 853 N N . LYS A 1 106 ? -18.105 35.196 11.905 1.00 94.38 106 LYS A N 1
ATOM 854 C CA . LYS A 1 106 ? -18.681 36.461 11.415 1.00 94.38 106 LYS A CA 1
ATOM 855 C C . LYS A 1 106 ? -17.719 37.351 10.596 1.00 94.38 106 LYS A C 1
ATOM 857 O O . LYS A 1 106 ? -18.188 37.949 9.633 1.00 94.38 106 LYS A O 1
ATOM 862 N N . PRO A 1 107 ? -16.405 37.445 10.891 1.00 95.31 107 PRO A N 1
ATOM 863 C CA . PRO A 1 107 ? -15.475 38.255 10.094 1.00 95.31 107 PRO A CA 1
ATOM 864 C C . PRO A 1 107 ? -15.264 37.770 8.651 1.00 95.31 107 PRO A C 1
ATOM 866 O O . PRO A 1 107 ? -14.768 38.531 7.819 1.00 95.31 107 PRO A O 1
ATOM 869 N N . PHE A 1 108 ? -15.609 36.515 8.350 1.00 96.06 108 PHE A N 1
ATOM 870 C CA . PHE A 1 108 ? -15.354 35.892 7.051 1.00 96.06 108 PHE A CA 1
ATOM 871 C C . PHE A 1 108 ? -16.562 35.907 6.115 1.00 96.06 108 PHE A C 1
ATOM 873 O O . PHE A 1 108 ? -16.452 35.372 5.016 1.00 96.06 108 PHE A O 1
ATOM 880 N N . VAL A 1 109 ? -17.698 36.483 6.518 1.00 96.44 109 VAL A N 1
ATOM 881 C CA . VAL A 1 109 ? -18.957 36.421 5.760 1.00 96.44 109 VAL A CA 1
ATOM 882 C C . VAL A 1 109 ? -19.533 37.794 5.424 1.00 96.44 109 VAL A C 1
ATOM 884 O O . VAL A 1 109 ? -19.223 38.787 6.081 1.00 96.44 109 VAL A O 1
ATOM 887 N N . ASP A 1 110 ? -20.398 37.848 4.411 1.00 95.31 110 ASP A N 1
ATOM 888 C CA . ASP A 1 110 ? -21.268 38.999 4.158 1.00 95.31 110 ASP A CA 1
ATOM 889 C C . ASP A 1 110 ? -22.539 38.987 5.036 1.00 95.31 110 ASP A C 1
ATOM 891 O O . ASP A 1 110 ? -22.760 38.089 5.852 1.00 95.31 110 ASP A O 1
ATOM 895 N N . GLY A 1 111 ? -23.404 39.995 4.860 1.00 92.88 111 GLY A N 1
ATOM 896 C CA . GLY A 1 111 ? -24.668 40.115 5.598 1.00 92.88 111 GLY A CA 1
ATOM 897 C C . GLY A 1 111 ? -25.677 38.985 5.345 1.00 92.88 111 GLY A C 1
ATOM 898 O O . GLY A 1 111 ? -26.617 38.842 6.120 1.00 92.88 111 GLY A O 1
ATOM 899 N N . ASN A 1 112 ? -25.468 38.171 4.307 1.00 94.62 112 ASN A N 1
ATOM 900 C CA . ASN A 1 112 ? -26.308 37.026 3.952 1.00 94.62 112 ASN A CA 1
ATOM 901 C C . ASN A 1 112 ? -25.654 35.679 4.329 1.00 94.62 112 ASN A C 1
ATOM 903 O O . ASN A 1 112 ? -26.181 34.618 3.988 1.00 94.62 112 ASN A O 1
ATOM 907 N N . GLY A 1 113 ? -24.506 35.704 5.016 1.00 95.12 113 GLY A N 1
ATOM 908 C CA . GLY A 1 113 ? -23.805 34.509 5.483 1.00 95.12 113 GLY A CA 1
ATOM 909 C C . GLY A 1 113 ? -22.925 33.821 4.434 1.00 95.12 113 GLY A C 1
ATOM 910 O O . GLY A 1 113 ? -22.501 32.686 4.671 1.00 95.12 113 GLY A O 1
ATOM 911 N N . TYR A 1 114 ? -22.629 34.462 3.296 1.00 97.12 114 TYR A N 1
ATOM 912 C CA . TYR A 1 114 ? -21.701 33.915 2.300 1.00 97.12 114 TYR A CA 1
ATOM 913 C C . TYR A 1 114 ? -20.249 34.186 2.674 1.00 97.12 114 TYR A C 1
ATOM 915 O O . TYR A 1 114 ? -19.883 35.327 2.946 1.00 97.12 114 TYR A O 1
ATOM 923 N N . LEU A 1 115 ? -19.408 33.150 2.620 1.00 96.88 115 LEU A N 1
ATOM 924 C CA . LEU A 1 115 ? -17.969 33.256 2.835 1.00 96.88 115 LEU A CA 1
ATOM 925 C C . LEU A 1 115 ? -17.303 34.128 1.769 1.00 96.88 115 LEU A C 1
ATOM 927 O O . LEU A 1 115 ? -17.361 33.843 0.570 1.00 96.88 115 LEU A O 1
ATOM 931 N N . LEU A 1 116 ? -16.591 35.144 2.241 1.00 95.38 116 LEU A N 1
ATOM 932 C CA . LEU A 1 116 ? -15.867 36.111 1.440 1.00 95.38 116 LEU A CA 1
ATOM 933 C C . LEU A 1 116 ? -14.438 35.626 1.184 1.00 95.38 116 LEU A C 1
ATOM 935 O O . LEU A 1 116 ? -13.588 35.562 2.078 1.00 95.38 116 LEU A O 1
ATOM 939 N N . GLN A 1 117 ? -14.177 35.300 -0.074 1.00 93.44 117 GLN A N 1
ATOM 940 C CA . GLN A 1 117 ? -12.923 34.763 -0.578 1.00 93.44 117 GLN A CA 1
ATOM 941 C C . GLN A 1 117 ? -11.722 35.673 -0.283 1.00 93.44 117 GLN A C 1
ATOM 943 O O . GLN A 1 117 ? -10.655 35.185 0.093 1.00 93.44 117 GLN A O 1
ATOM 948 N N . ASP A 1 118 ? -11.878 36.989 -0.421 1.00 91.69 118 ASP A N 1
ATOM 949 C CA . ASP A 1 118 ? -10.835 37.977 -0.131 1.00 91.69 118 ASP A CA 1
ATOM 950 C C . ASP A 1 118 ? -10.515 38.074 1.367 1.00 91.69 118 ASP A C 1
ATOM 952 O O . ASP A 1 118 ? -9.346 38.229 1.725 1.00 91.69 118 ASP A O 1
ATOM 956 N N . LYS A 1 119 ? -11.515 37.913 2.245 1.00 94.56 119 LYS A N 1
ATOM 957 C CA . LYS A 1 119 ? -11.327 37.942 3.705 1.00 94.56 119 LYS A CA 1
ATOM 958 C C . LYS A 1 119 ? -10.547 36.730 4.195 1.00 94.56 119 LYS A C 1
ATOM 960 O O . LYS A 1 119 ? -9.564 36.894 4.913 1.00 94.56 119 LYS A O 1
ATOM 965 N N . VAL A 1 120 ? -10.931 35.528 3.758 1.00 94.31 120 VAL A N 1
ATOM 966 C CA . VAL A 1 120 ? -10.212 34.293 4.116 1.00 94.31 120 VAL A CA 1
ATOM 967 C C . VAL A 1 120 ? -8.785 34.315 3.562 1.00 94.31 120 VAL A C 1
ATOM 969 O O . VAL A 1 120 ? -7.841 33.963 4.267 1.00 94.31 120 VAL A O 1
ATOM 972 N N . LEU A 1 121 ? -8.595 34.776 2.319 1.00 93.19 121 LEU A N 1
ATOM 973 C CA . LEU A 1 121 ? -7.264 34.892 1.719 1.00 93.19 121 LEU A CA 1
ATOM 974 C C . LEU A 1 121 ? -6.375 35.897 2.466 1.00 93.19 121 LEU A C 1
ATOM 976 O O . LEU A 1 121 ? -5.209 35.603 2.726 1.00 93.19 121 LEU A O 1
ATOM 980 N N . ALA A 1 122 ? -6.907 37.072 2.815 1.00 93.06 122 ALA A N 1
ATOM 981 C CA . ALA A 1 122 ? -6.174 38.084 3.572 1.00 93.06 122 ALA A CA 1
ATOM 982 C C . ALA A 1 122 ? -5.783 37.582 4.969 1.00 93.06 122 ALA A C 1
ATOM 984 O O . ALA A 1 122 ? -4.652 37.799 5.396 1.00 93.06 122 ALA A O 1
ATOM 985 N N . TRP A 1 123 ? -6.685 36.866 5.642 1.00 95.38 123 TRP A N 1
ATOM 986 C CA . TRP A 1 123 ? -6.437 36.265 6.951 1.00 95.38 123 TRP A CA 1
ATOM 987 C C . TRP A 1 123 ? -5.306 35.229 6.916 1.00 95.38 123 TRP A C 1
ATOM 989 O O . TRP A 1 123 ? -4.343 35.352 7.670 1.00 95.38 123 TRP A O 1
ATOM 999 N N . ILE A 1 124 ? -5.352 34.274 5.980 1.00 94.88 124 ILE A N 1
ATOM 1000 C CA . ILE A 1 124 ? -4.292 33.262 5.823 1.00 94.88 124 ILE A CA 1
ATOM 1001 C C . ILE A 1 124 ? -2.940 33.918 5.516 1.00 94.88 124 ILE A C 1
ATOM 1003 O O . ILE A 1 124 ? -1.928 33.568 6.122 1.00 94.88 124 ILE A O 1
ATOM 1007 N N . ARG A 1 125 ? -2.919 34.916 4.621 1.00 94.56 125 ARG A N 1
ATOM 1008 C CA . ARG A 1 125 ? -1.702 35.680 4.306 1.00 94.56 125 ARG A CA 1
ATOM 1009 C C . ARG A 1 125 ? -1.141 36.390 5.528 1.00 94.56 125 ARG A C 1
ATOM 1011 O O . ARG A 1 125 ? 0.060 36.310 5.764 1.00 94.56 125 ARG A O 1
ATOM 1018 N N . ALA A 1 126 ? -1.993 37.071 6.291 1.00 95.56 126 ALA A N 1
ATOM 1019 C CA . ALA A 1 126 ? -1.580 37.796 7.485 1.00 95.56 126 ALA A CA 1
ATOM 1020 C C . ALA A 1 126 ? -0.923 36.861 8.507 1.00 95.56 126 ALA A C 1
ATOM 1022 O O . ALA A 1 126 ? 0.146 37.189 9.016 1.00 95.56 126 ALA A O 1
ATOM 1023 N N . MET A 1 127 ? -1.498 35.676 8.738 1.00 96.31 127 MET A N 1
ATOM 1024 C CA . MET A 1 127 ? -0.906 34.691 9.644 1.00 96.31 127 MET A CA 1
ATOM 1025 C C . MET A 1 127 ? 0.462 34.200 9.156 1.00 96.31 127 MET A C 1
ATOM 1027 O O . MET A 1 127 ? 1.405 34.166 9.939 1.00 96.31 127 MET A O 1
ATOM 1031 N N . ILE A 1 128 ? 0.611 33.874 7.867 1.00 96.06 128 ILE A N 1
ATOM 1032 C CA . ILE A 1 128 ? 1.903 33.421 7.319 1.00 96.06 128 ILE A CA 1
ATOM 1033 C C . ILE A 1 128 ? 2.962 34.531 7.420 1.00 96.06 128 ILE A C 1
ATOM 1035 O O . ILE A 1 128 ? 4.084 34.269 7.856 1.00 96.06 128 ILE A O 1
ATOM 1039 N N . TYR A 1 129 ? 2.614 35.781 7.093 1.00 96.19 129 TYR A N 1
ATOM 1040 C CA . TYR A 1 129 ? 3.520 36.920 7.276 1.00 96.19 129 TYR A CA 1
ATOM 1041 C C . TYR A 1 129 ? 3.918 37.117 8.743 1.00 96.19 129 TYR A C 1
ATOM 1043 O O . TYR A 1 129 ? 5.085 37.387 9.027 1.00 96.19 129 TYR A O 1
ATOM 1051 N N . ASP A 1 130 ? 2.980 36.958 9.675 1.00 96.06 130 ASP A N 1
ATOM 1052 C CA . ASP A 1 130 ? 3.255 37.077 11.105 1.00 96.06 130 ASP A CA 1
ATOM 1053 C C . ASP A 1 130 ? 4.176 35.960 11.622 1.00 96.06 130 ASP A C 1
ATOM 1055 O O . ASP A 1 130 ? 5.098 36.228 12.398 1.00 96.06 130 ASP A O 1
ATOM 1059 N N . VAL A 1 131 ? 4.001 34.719 11.149 1.00 96.31 131 VAL A N 1
ATOM 1060 C CA . VAL A 1 131 ? 4.924 33.605 11.428 1.00 96.31 131 VAL A CA 1
ATOM 1061 C C . VAL A 1 131 ? 6.338 33.960 10.966 1.00 96.31 131 VAL A C 1
ATOM 1063 O O . VAL A 1 131 ? 7.271 33.931 11.767 1.00 96.31 131 VAL A O 1
ATOM 1066 N N . ILE A 1 132 ? 6.499 34.388 9.712 1.00 96.31 132 ILE A N 1
ATOM 1067 C CA . ILE A 1 132 ? 7.811 34.730 9.137 1.00 96.31 132 ILE A CA 1
ATOM 1068 C C . ILE A 1 132 ? 8.467 35.892 9.892 1.00 96.31 132 ILE A C 1
ATOM 1070 O O . ILE A 1 132 ? 9.654 35.833 10.225 1.00 96.31 132 ILE A O 1
ATOM 1074 N N . LYS A 1 133 ? 7.685 36.928 10.224 1.00 95.19 133 LYS A N 1
ATOM 1075 C CA . LYS A 1 133 ? 8.146 38.081 11.005 1.00 95.19 133 LYS A CA 1
ATOM 1076 C C . LYS A 1 133 ? 8.600 37.671 12.406 1.00 95.19 133 LYS A C 1
ATOM 1078 O O . LYS A 1 133 ? 9.645 38.130 12.863 1.00 95.19 133 LYS A O 1
ATOM 1083 N N . THR A 1 134 ? 7.852 36.791 13.069 1.00 95.56 134 THR A N 1
ATOM 1084 C CA . THR A 1 134 ? 8.198 36.258 14.399 1.00 95.56 134 THR A CA 1
ATOM 1085 C C . THR A 1 134 ? 9.518 35.491 14.358 1.00 95.56 134 THR A C 1
ATOM 1087 O O . THR A 1 134 ? 10.353 35.638 15.247 1.00 95.56 134 THR A O 1
ATOM 1090 N N . CYS A 1 135 ? 9.747 34.741 13.281 1.00 94.12 135 CYS A N 1
ATOM 1091 C CA . CYS A 1 135 ? 10.990 34.020 13.027 1.00 94.12 135 CYS A CA 1
ATOM 1092 C C . CYS A 1 135 ? 12.146 34.916 12.549 1.00 94.12 135 CYS A C 1
ATOM 1094 O O . CYS A 1 135 ? 13.240 34.412 12.315 1.00 94.12 135 CYS A O 1
ATOM 1096 N N . LYS A 1 136 ? 11.938 36.230 12.377 1.00 96.12 136 LYS A N 1
ATOM 1097 C CA . LYS A 1 136 ? 12.927 37.156 11.791 1.00 96.12 136 LYS A CA 1
ATOM 1098 C C . LYS A 1 136 ? 13.486 36.639 10.454 1.00 96.12 136 LYS A C 1
ATOM 1100 O O . LYS A 1 136 ? 14.685 36.724 10.213 1.00 96.12 136 LYS A O 1
ATOM 1105 N N . ASN A 1 137 ? 12.615 36.079 9.610 1.00 96.00 137 ASN A N 1
ATOM 1106 C CA . ASN A 1 137 ? 12.944 35.425 8.334 1.00 96.00 137 ASN A CA 1
ATOM 1107 C C . ASN A 1 137 ? 13.826 34.165 8.436 1.00 96.00 137 ASN A C 1
ATOM 1109 O O . ASN A 1 137 ? 14.212 33.625 7.403 1.00 96.00 137 ASN A O 1
ATOM 1113 N N . ILE A 1 138 ? 14.116 33.660 9.639 1.00 97.56 138 ILE A N 1
ATOM 1114 C CA . ILE A 1 138 ? 14.918 32.452 9.847 1.00 97.56 138 ILE A CA 1
ATOM 1115 C C . ILE A 1 138 ? 14.076 31.383 10.543 1.00 97.56 138 ILE A C 1
ATOM 1117 O O . ILE A 1 138 ? 13.770 31.476 11.732 1.00 97.56 138 ILE A O 1
ATOM 1121 N N . ILE A 1 139 ? 13.718 30.335 9.807 1.00 97.25 139 ILE A N 1
ATOM 1122 C CA . ILE A 1 139 ? 12.980 29.189 10.340 1.00 97.25 139 ILE A CA 1
ATOM 1123 C C . ILE A 1 139 ? 13.996 28.158 10.840 1.00 97.25 139 ILE A C 1
ATOM 1125 O O . ILE A 1 139 ? 14.827 27.671 10.072 1.00 97.25 139 ILE A O 1
ATOM 1129 N N . LYS A 1 140 ? 13.926 27.812 12.129 1.00 95.31 140 LYS A N 1
ATOM 1130 C CA . LYS A 1 140 ? 14.777 26.791 12.758 1.00 95.31 140 LYS A CA 1
ATOM 1131 C C . LYS A 1 140 ? 13.920 25.608 13.174 1.00 95.31 140 LYS A C 1
ATOM 1133 O O . LYS A 1 140 ? 12.984 25.774 13.952 1.00 95.31 140 LYS A O 1
ATOM 1138 N N . ILE A 1 141 ? 14.238 24.429 12.650 1.00 94.00 141 ILE A N 1
ATOM 1139 C CA . ILE A 1 141 ? 13.516 23.186 12.935 1.00 94.00 141 ILE A CA 1
ATOM 1140 C C . ILE A 1 141 ? 14.566 22.123 13.236 1.00 94.00 141 ILE A C 1
ATOM 1142 O O . ILE A 1 141 ? 15.288 21.693 12.334 1.00 94.00 141 ILE A O 1
ATOM 1146 N N . GLU A 1 142 ? 14.654 21.712 14.501 1.00 90.19 142 GLU A N 1
ATOM 1147 C CA . GLU A 1 142 ? 15.660 20.755 14.980 1.00 90.19 142 GLU A CA 1
ATOM 1148 C C . GLU A 1 142 ? 17.091 21.207 14.612 1.00 90.19 142 GLU A C 1
ATOM 1150 O O . GLU A 1 142 ? 17.549 22.252 15.072 1.00 90.19 142 GLU A O 1
ATOM 1155 N N . ARG A 1 143 ? 17.804 20.435 13.776 1.00 89.38 143 ARG A N 1
ATOM 1156 C CA . ARG A 1 143 ? 19.167 20.723 13.289 1.00 89.38 143 ARG A CA 1
ATOM 1157 C C . ARG A 1 143 ? 19.204 21.446 11.939 1.00 89.38 143 ARG A C 1
ATOM 1159 O O . ARG A 1 143 ? 20.293 21.698 11.419 1.00 89.38 143 ARG A O 1
ATOM 1166 N N . ASN A 1 144 ? 18.042 21.774 11.376 1.00 94.62 144 ASN A N 1
ATOM 1167 C CA . ASN A 1 144 ? 17.914 22.445 10.090 1.00 94.62 144 ASN A CA 1
ATOM 1168 C C . ASN A 1 144 ? 17.613 23.938 10.273 1.00 94.62 144 ASN A C 1
ATOM 1170 O O . ASN A 1 144 ? 16.862 24.338 11.167 1.00 94.62 144 ASN A O 1
ATOM 1174 N N . GLU A 1 145 ? 18.176 24.758 9.392 1.00 96.38 145 GLU A N 1
ATOM 1175 C CA . GLU A 1 145 ? 17.998 26.209 9.388 1.00 96.38 145 GLU A CA 1
ATOM 1176 C C . GLU A 1 145 ? 17.713 26.691 7.969 1.00 96.38 145 GLU A C 1
ATOM 1178 O O . GLU A 1 145 ? 18.414 26.327 7.018 1.00 96.38 145 GLU A O 1
ATOM 1183 N N . TYR A 1 146 ? 16.673 27.511 7.839 1.00 97.31 146 TYR A N 1
ATOM 1184 C CA . TYR A 1 146 ? 16.167 27.994 6.563 1.00 97.31 146 TYR A CA 1
ATOM 1185 C C . TYR A 1 146 ? 16.003 29.509 6.594 1.00 97.31 146 TYR A C 1
ATOM 1187 O O . TYR A 1 146 ? 15.449 30.060 7.544 1.00 97.31 146 TYR A O 1
ATOM 1195 N N . GLU A 1 147 ? 16.436 30.167 5.528 1.00 97.44 147 GLU A N 1
ATOM 1196 C CA . GLU A 1 147 ? 16.201 31.586 5.285 1.00 97.44 147 GLU A CA 1
ATOM 1197 C C . GLU A 1 147 ? 14.992 31.739 4.364 1.00 97.44 147 GLU A C 1
ATOM 1199 O O . GLU A 1 147 ? 14.959 31.167 3.273 1.00 97.44 147 GLU A O 1
ATOM 1204 N N . VAL A 1 148 ? 14.000 32.513 4.800 1.00 97.50 148 VAL A N 1
ATOM 1205 C CA . VAL A 1 148 ? 12.913 32.986 3.942 1.00 97.50 148 VAL A CA 1
ATOM 1206 C C . VAL A 1 148 ? 13.419 34.244 3.242 1.00 97.50 148 VAL A C 1
ATOM 1208 O O . VAL A 1 148 ? 13.305 35.347 3.775 1.00 97.50 148 VAL A O 1
ATOM 1211 N N . GLU A 1 149 ? 14.011 34.082 2.058 1.00 96.19 149 GLU A N 1
ATOM 1212 C CA . GLU A 1 149 ? 14.582 35.198 1.288 1.00 96.19 149 GLU A CA 1
ATOM 1213 C C . GLU A 1 149 ? 13.488 36.167 0.825 1.00 96.19 149 GLU A C 1
ATOM 1215 O O . GLU A 1 149 ? 13.709 37.375 0.704 1.00 96.19 149 GLU A O 1
ATOM 1220 N N . LYS A 1 150 ? 12.290 35.635 0.561 1.00 94.69 150 LYS A N 1
ATOM 1221 C CA . LYS A 1 150 ? 11.160 36.414 0.068 1.00 94.69 150 LYS A CA 1
ATOM 1222 C C . LYS A 1 150 ? 9.830 35.767 0.434 1.00 94.69 150 LYS A C 1
ATOM 1224 O O . LYS A 1 150 ? 9.685 34.551 0.391 1.00 94.69 150 LYS A O 1
ATOM 1229 N N . ALA A 1 151 ? 8.831 36.600 0.714 1.00 94.75 151 ALA A N 1
ATOM 1230 C CA . ALA A 1 151 ? 7.441 36.185 0.872 1.00 94.75 151 ALA A CA 1
ATOM 1231 C C . ALA A 1 151 ? 6.547 37.056 -0.018 1.00 94.75 151 ALA A C 1
ATOM 1233 O O . ALA A 1 151 ? 6.314 38.234 0.272 1.00 94.75 151 ALA A O 1
ATOM 1234 N N . THR A 1 152 ? 6.057 36.502 -1.127 1.00 93.88 152 THR A N 1
ATOM 1235 C CA . THR A 1 152 ? 5.258 37.253 -2.110 1.00 93.88 152 THR A CA 1
ATOM 1236 C C . THR A 1 152 ? 3.859 36.703 -2.262 1.00 93.88 152 THR A C 1
ATOM 1238 O O . THR A 1 152 ? 3.630 35.507 -2.185 1.00 93.88 152 THR A O 1
ATOM 1241 N N . SER A 1 153 ? 2.899 37.591 -2.494 1.00 89.69 153 SER A N 1
ATOM 1242 C CA . SER A 1 153 ? 1.518 37.207 -2.766 1.00 89.69 153 SER A CA 1
ATOM 1243 C C . SER A 1 153 ? 1.241 37.327 -4.261 1.00 89.69 153 SER A C 1
ATOM 1245 O O . SER A 1 153 ? 1.308 38.428 -4.807 1.00 89.69 153 SER A O 1
ATOM 1247 N N . ASN A 1 154 ? 0.892 36.220 -4.919 1.00 81.81 154 ASN A N 1
ATOM 1248 C CA . ASN A 1 154 ? 0.521 36.207 -6.334 1.00 81.81 154 ASN A CA 1
ATOM 1249 C C . ASN A 1 154 ? -0.734 35.356 -6.556 1.00 81.81 154 ASN A C 1
ATOM 1251 O O . ASN A 1 154 ? -0.784 34.179 -6.205 1.00 81.81 154 ASN A O 1
ATOM 1255 N N . GLY A 1 155 ? -1.778 35.951 -7.140 1.00 86.38 155 GLY A N 1
ATOM 1256 C CA . GLY A 1 155 ? -3.050 35.262 -7.359 1.00 86.38 155 GLY A CA 1
ATOM 1257 C C . GLY A 1 155 ? -3.595 34.631 -6.062 1.00 86.38 155 GLY A C 1
ATOM 1258 O O . GLY A 1 155 ? -3.763 35.364 -5.084 1.00 86.38 155 GLY A O 1
ATOM 1259 N N . PRO A 1 156 ? -3.903 33.318 -6.039 1.00 89.56 156 PRO A N 1
ATOM 1260 C CA . PRO A 1 156 ? -4.409 32.624 -4.851 1.00 89.56 156 PRO A CA 1
ATOM 1261 C C . PRO A 1 156 ? -3.320 32.227 -3.837 1.00 89.56 156 PRO A C 1
ATOM 1263 O O . PRO A 1 156 ? -3.663 31.803 -2.739 1.00 89.56 156 PRO A O 1
ATOM 1266 N N . ALA A 1 157 ? -2.036 32.338 -4.191 1.00 92.06 157 ALA A N 1
ATOM 1267 C CA . ALA A 1 157 ? -0.934 31.842 -3.377 1.00 92.06 157 ALA A CA 1
ATOM 1268 C C . ALA A 1 157 ? -0.267 32.949 -2.546 1.00 92.06 157 ALA A C 1
ATOM 1270 O O . ALA A 1 157 ? -0.335 34.146 -2.875 1.00 92.06 157 ALA A O 1
ATOM 1271 N N . ILE A 1 158 ? 0.391 32.528 -1.468 1.00 94.25 158 ILE A N 1
ATOM 1272 C CA . ILE A 1 158 ? 1.546 33.208 -0.882 1.00 94.25 158 ILE A CA 1
ATOM 1273 C C . ILE A 1 158 ? 2.763 32.294 -1.036 1.00 94.25 158 ILE A C 1
ATOM 1275 O O . ILE A 1 158 ? 2.789 31.186 -0.508 1.00 94.25 158 ILE A O 1
ATOM 1279 N N . THR A 1 159 ? 3.736 32.773 -1.799 1.00 95.44 159 THR A N 1
ATOM 1280 C CA . THR A 1 159 ? 4.959 32.067 -2.168 1.00 95.44 159 THR A CA 1
ATOM 1281 C C . THR A 1 159 ? 6.065 32.438 -1.198 1.00 95.44 159 THR A C 1
ATOM 1283 O O . THR A 1 159 ? 6.387 33.626 -1.059 1.00 95.44 159 THR A O 1
ATOM 1286 N N . LEU A 1 160 ? 6.643 31.437 -0.538 1.00 96.94 160 LEU A N 1
ATOM 1287 C CA . LEU A 1 160 ? 7.839 31.589 0.286 1.00 96.94 160 LEU A CA 1
ATOM 1288 C C . LEU A 1 160 ? 9.051 31.074 -0.480 1.00 96.94 160 LEU A C 1
ATOM 1290 O O . LEU A 1 160 ? 9.115 29.880 -0.756 1.00 96.94 160 LEU A O 1
ATOM 1294 N N . ASP A 1 161 ? 10.003 31.954 -0.781 1.00 96.56 161 ASP A N 1
ATOM 1295 C CA . ASP A 1 161 ? 11.294 31.584 -1.360 1.00 96.56 161 ASP A CA 1
ATOM 1296 C C . ASP A 1 161 ? 12.231 31.171 -0.223 1.00 96.56 161 ASP A C 1
ATOM 1298 O O . ASP A 1 161 ? 12.629 31.992 0.609 1.00 96.56 161 ASP A O 1
ATOM 1302 N N . ILE A 1 162 ? 12.540 29.879 -0.166 1.00 96.62 162 ILE A N 1
ATOM 1303 C CA . ILE A 1 162 ? 13.307 29.251 0.902 1.00 96.62 162 ILE A CA 1
ATOM 1304 C C . ILE A 1 162 ? 14.715 28.939 0.412 1.00 96.62 162 ILE A C 1
ATOM 1306 O O . ILE A 1 162 ? 14.907 28.259 -0.598 1.00 96.62 162 ILE A O 1
ATOM 1310 N N . LYS A 1 163 ? 15.708 29.345 1.198 1.00 95.62 163 LYS A N 1
ATOM 1311 C CA . LYS A 1 163 ? 17.097 28.915 1.066 1.00 95.62 163 LYS A CA 1
ATOM 1312 C C . LYS A 1 163 ? 17.482 28.049 2.256 1.00 95.62 163 LYS A C 1
ATOM 1314 O O . LYS A 1 163 ? 17.319 28.440 3.410 1.00 95.62 163 LYS A O 1
ATOM 1319 N N . ILE A 1 164 ? 18.021 26.869 1.971 1.00 93.31 164 ILE A N 1
ATOM 1320 C CA . ILE A 1 164 ? 18.542 25.973 3.004 1.00 93.31 164 ILE A CA 1
ATOM 1321 C C . ILE A 1 164 ? 19.900 26.521 3.458 1.00 93.31 164 ILE A C 1
ATOM 1323 O O . ILE A 1 164 ? 20.853 26.528 2.679 1.00 93.31 164 ILE A O 1
ATOM 1327 N N . ILE A 1 165 ? 19.985 26.999 4.703 1.00 93.94 165 ILE A N 1
ATOM 1328 C CA . ILE A 1 165 ? 21.244 27.465 5.308 1.00 93.94 165 ILE A CA 1
ATOM 1329 C C . ILE A 1 165 ? 22.009 26.271 5.874 1.00 93.94 165 ILE A C 1
ATOM 1331 O O . ILE A 1 165 ? 23.210 26.125 5.656 1.00 93.94 165 ILE A O 1
ATOM 1335 N N . ARG A 1 166 ? 21.298 25.409 6.607 1.00 92.50 166 ARG A N 1
ATOM 1336 C CA . ARG A 1 166 ? 21.856 24.220 7.245 1.00 92.50 166 ARG A CA 1
ATOM 1337 C C . ARG A 1 166 ? 20.875 23.067 7.114 1.00 92.50 166 ARG A C 1
ATOM 1339 O O . ARG A 1 166 ? 19.696 23.227 7.422 1.00 92.50 166 ARG A O 1
ATOM 1346 N N . SER A 1 167 ? 21.380 21.909 6.703 1.00 89.50 167 SER A N 1
ATOM 1347 C CA . SER A 1 167 ? 20.598 20.681 6.603 1.00 89.50 167 SER A CA 1
ATOM 1348 C C . SER A 1 167 ? 21.334 19.497 7.218 1.00 89.50 167 SER A C 1
ATOM 1350 O O . SER A 1 167 ? 22.516 19.287 6.956 1.00 89.50 167 SER A O 1
ATOM 1352 N N . GLU A 1 168 ? 20.616 18.693 7.998 1.00 87.62 168 GLU A N 1
ATOM 1353 C CA . GLU A 1 168 ? 21.106 17.428 8.549 1.00 87.62 168 GLU A CA 1
ATOM 1354 C C . GLU A 1 168 ? 21.260 16.338 7.477 1.00 87.62 168 GLU A C 1
ATOM 1356 O O . GLU A 1 168 ? 22.149 15.498 7.575 1.00 87.62 168 GLU A O 1
ATOM 1361 N N . ASN A 1 169 ? 20.450 16.363 6.413 1.00 79.69 169 ASN A N 1
ATOM 1362 C CA . ASN A 1 169 ? 20.519 15.364 5.335 1.00 79.69 169 ASN A CA 1
ATOM 1363 C C . ASN A 1 169 ? 21.500 15.751 4.202 1.00 79.69 169 ASN A C 1
ATOM 1365 O O . ASN A 1 169 ? 21.564 15.078 3.162 1.00 79.69 169 ASN A O 1
ATOM 1369 N N . GLY A 1 170 ? 22.238 16.850 4.397 1.00 81.81 170 GLY A N 1
ATOM 1370 C CA . GLY A 1 170 ? 23.206 17.397 3.450 1.00 81.81 170 GLY A CA 1
ATOM 1371 C C . GLY A 1 170 ? 22.595 18.102 2.235 1.00 81.81 170 GLY A C 1
ATOM 1372 O O . GLY A 1 170 ? 23.329 18.410 1.302 1.00 81.81 170 GLY A O 1
ATOM 1373 N N . ALA A 1 171 ? 21.279 18.341 2.197 1.00 82.31 171 ALA A N 1
ATOM 1374 C CA . ALA A 1 171 ? 20.667 19.102 1.111 1.00 82.31 171 ALA A CA 1
ATOM 1375 C C . ALA A 1 171 ? 21.139 20.557 1.117 1.00 82.31 171 ALA A C 1
ATOM 1377 O O . ALA A 1 171 ? 21.244 21.199 2.163 1.00 82.31 171 ALA A O 1
ATOM 1378 N N . THR A 1 172 ? 21.353 21.088 -0.080 1.00 82.69 172 THR A N 1
ATOM 1379 C CA . THR A 1 172 ? 21.665 22.496 -0.312 1.00 82.69 172 THR A CA 1
ATOM 1380 C C . THR A 1 172 ? 20.770 23.024 -1.429 1.00 82.69 172 THR A C 1
ATOM 1382 O O . THR A 1 172 ? 20.181 22.247 -2.181 1.00 82.69 172 THR A O 1
ATOM 1385 N N . GLY A 1 173 ? 20.631 24.345 -1.525 1.00 85.94 173 GLY A N 1
ATOM 1386 C CA . GLY A 1 173 ? 19.887 24.988 -2.607 1.00 85.94 173 GLY A CA 1
ATOM 1387 C C . GLY A 1 173 ? 18.648 25.749 -2.148 1.00 85.94 173 GLY A C 1
ATOM 1388 O O . GLY A 1 173 ? 18.485 26.074 -0.967 1.00 85.94 173 GLY A O 1
ATOM 1389 N N . LYS A 1 174 ? 17.811 26.087 -3.131 1.00 91.69 174 LYS A N 1
ATOM 1390 C CA . LYS A 1 174 ? 16.630 26.937 -2.975 1.00 91.69 174 LYS A CA 1
ATOM 1391 C C . LYS A 1 174 ? 15.400 26.260 -3.554 1.00 91.69 174 LYS A C 1
ATOM 1393 O O . LYS A 1 174 ? 15.497 25.562 -4.561 1.00 91.69 174 LYS A O 1
ATOM 1398 N N . PHE A 1 175 ? 14.257 26.500 -2.933 1.00 92.50 175 PHE A N 1
ATOM 1399 C CA . PHE A 1 175 ? 12.956 26.095 -3.446 1.00 92.50 175 PHE A CA 1
ATOM 1400 C C . PHE A 1 175 ? 11.883 27.053 -2.939 1.00 92.50 175 PHE A C 1
ATOM 1402 O O . PHE A 1 175 ? 12.093 27.778 -1.969 1.00 92.50 175 PHE A O 1
ATOM 1409 N N . SER A 1 176 ? 10.729 27.046 -3.587 1.00 94.44 176 SER A N 1
ATOM 1410 C CA . SER A 1 176 ? 9.586 27.873 -3.227 1.00 94.44 176 SER A CA 1
ATOM 1411 C C . SER A 1 176 ? 8.420 27.023 -2.722 1.00 94.44 176 SER A C 1
ATOM 1413 O O . SER A 1 176 ? 8.252 25.866 -3.122 1.00 94.44 176 SER A O 1
ATOM 1415 N N . ILE A 1 177 ? 7.625 27.579 -1.809 1.00 95.00 177 ILE A N 1
ATOM 1416 C CA . ILE A 1 177 ? 6.389 26.958 -1.318 1.00 95.00 177 ILE A CA 1
ATOM 1417 C C . ILE A 1 177 ? 5.222 27.908 -1.566 1.00 95.00 177 ILE A C 1
ATOM 1419 O O . ILE A 1 177 ? 5.167 28.985 -0.973 1.00 95.00 177 ILE A O 1
ATOM 1423 N N . ASP A 1 178 ? 4.272 27.471 -2.383 1.00 94.38 178 ASP A N 1
ATOM 1424 C CA . ASP A 1 178 ? 3.044 28.185 -2.712 1.00 94.38 178 ASP A CA 1
ATOM 1425 C C . ASP A 1 178 ? 1.917 27.750 -1.776 1.00 94.38 178 ASP A C 1
ATOM 1427 O O . ASP A 1 178 ? 1.238 26.749 -2.010 1.00 94.38 178 ASP A O 1
ATOM 1431 N N . PHE A 1 179 ? 1.688 28.510 -0.705 1.00 94.25 179 PHE A N 1
ATOM 1432 C CA . PHE A 1 179 ? 0.566 28.264 0.199 1.00 94.25 179 PHE A CA 1
ATOM 1433 C C . PHE A 1 179 ? -0.728 28.807 -0.406 1.00 94.25 179 PHE A C 1
ATOM 1435 O O . PHE A 1 179 ? -0.871 30.013 -0.622 1.00 94.25 179 PHE A O 1
ATOM 1442 N N . VAL A 1 180 ? -1.695 27.922 -0.639 1.00 93.19 180 VAL A N 1
ATOM 1443 C CA . VAL A 1 180 ? -2.989 28.245 -1.252 1.00 93.19 180 VAL A CA 1
ATOM 1444 C C . VAL A 1 180 ? -4.118 27.832 -0.315 1.00 93.19 180 VAL A C 1
ATOM 1446 O O . VAL A 1 180 ? -4.228 26.667 0.059 1.00 93.19 180 VAL A O 1
ATOM 1449 N N . SER A 1 181 ? -4.998 28.764 0.049 1.00 93.19 181 SER A N 1
ATOM 1450 C CA . SER A 1 181 ? -6.153 28.443 0.891 1.00 93.19 181 SER A CA 1
ATOM 1451 C C . SER A 1 181 ? -7.247 27.719 0.103 1.00 93.19 181 SER A C 1
ATOM 1453 O O . SER A 1 181 ? -7.659 28.142 -0.985 1.00 93.19 181 SER A O 1
ATOM 1455 N N . ALA A 1 182 ? -7.716 26.608 0.672 1.00 94.06 182 ALA A N 1
ATOM 1456 C CA . ALA A 1 182 ? -8.661 25.695 0.047 1.00 94.06 182 ALA A CA 1
ATOM 1457 C C . ALA A 1 182 ? -9.759 25.279 1.032 1.00 94.06 182 ALA A C 1
ATOM 1459 O O . ALA A 1 182 ? -9.471 24.949 2.178 1.00 94.06 182 ALA A O 1
ATOM 1460 N N . LEU A 1 183 ? -11.011 25.248 0.576 1.00 94.12 183 LEU A N 1
ATOM 1461 C CA . LEU A 1 183 ? -12.148 24.717 1.331 1.00 94.12 183 LEU A CA 1
ATOM 1462 C C . LEU A 1 183 ? -12.521 23.344 0.778 1.00 94.12 183 LEU A C 1
ATOM 1464 O O . LEU A 1 183 ? -12.844 23.252 -0.404 1.00 94.12 183 LEU A O 1
ATOM 1468 N N . ALA A 1 184 ? -12.466 22.295 1.600 1.00 90.25 184 ALA A N 1
ATOM 1469 C CA . ALA A 1 184 ? -12.752 20.929 1.153 1.00 90.25 184 ALA A CA 1
ATOM 1470 C C . ALA A 1 184 ? -14.231 20.551 1.311 1.00 90.25 184 ALA A C 1
ATOM 1472 O O . ALA A 1 184 ? -14.817 20.739 2.378 1.00 90.25 184 ALA A O 1
ATOM 1473 N N . PHE A 1 185 ? -14.792 19.922 0.277 1.00 89.69 185 PHE A N 1
ATOM 1474 C CA . PHE A 1 185 ? -16.186 19.474 0.214 1.00 89.69 185 PHE A CA 1
ATOM 1475 C C . PHE A 1 185 ? -16.276 18.017 -0.221 1.00 89.69 185 PHE A C 1
ATOM 1477 O O . PHE A 1 185 ? -15.562 17.601 -1.134 1.00 89.69 185 PHE A O 1
ATOM 1484 N N . ASP A 1 186 ? -17.145 17.239 0.427 1.00 84.12 186 ASP A N 1
ATOM 1485 C CA . ASP A 1 186 ? -17.369 15.834 0.079 1.00 84.12 186 ASP A CA 1
ATOM 1486 C C . ASP A 1 186 ? -18.173 15.729 -1.227 1.00 84.12 186 ASP A C 1
ATOM 1488 O O . ASP A 1 186 ? -19.229 16.348 -1.382 1.00 84.12 186 ASP A O 1
ATOM 1492 N N . PHE A 1 187 ? -17.685 14.928 -2.177 1.00 80.25 187 PHE A N 1
ATOM 1493 C CA . PHE A 1 187 ? -18.375 14.709 -3.448 1.00 80.25 187 PHE A CA 1
ATOM 1494 C C . PHE A 1 187 ? -19.740 14.029 -3.302 1.00 80.25 187 PHE A C 1
ATOM 1496 O O . PHE A 1 187 ? -20.587 14.209 -4.180 1.00 80.25 187 PHE A O 1
ATOM 1503 N N . LYS A 1 188 ? -19.953 13.222 -2.253 1.00 71.56 188 LYS A N 1
ATOM 1504 C CA . LYS A 1 188 ? -21.236 12.551 -1.995 1.00 71.56 188 LYS A CA 1
ATOM 1505 C C . LYS A 1 188 ? -22.294 13.531 -1.510 1.00 71.56 188 LYS A C 1
ATOM 1507 O O . LYS A 1 188 ? -23.461 13.368 -1.849 1.00 71.56 188 LYS A O 1
ATOM 1512 N N . GLU A 1 189 ? -21.880 14.531 -0.742 1.00 71.69 189 GLU A N 1
ATOM 1513 C CA . GLU A 1 189 ? -22.781 15.538 -0.191 1.00 71.69 189 GLU A CA 1
ATOM 1514 C C . GLU A 1 189 ? -23.102 16.606 -1.238 1.00 71.69 189 GLU A C 1
ATOM 1516 O O . GLU A 1 189 ? -24.261 16.970 -1.419 1.00 71.69 189 GLU A O 1
ATOM 1521 N N . GLN A 1 190 ? -22.081 17.117 -1.937 1.00 72.75 190 GLN A N 1
ATOM 1522 C CA . GLN A 1 190 ? -22.224 18.264 -2.836 1.00 72.75 190 GLN A CA 1
ATOM 1523 C C . GLN A 1 190 ? -21.279 18.109 -4.045 1.00 72.75 190 GLN A C 1
ATOM 1525 O O . GLN A 1 190 ? -20.092 18.425 -3.968 1.00 72.75 190 GLN A O 1
ATOM 1530 N N . PHE A 1 191 ? -21.790 17.615 -5.184 1.00 73.69 191 PHE A N 1
ATOM 1531 C CA . PHE A 1 191 ? -21.027 17.485 -6.439 1.00 73.69 191 PHE A CA 1
ATOM 1532 C C . PHE A 1 191 ? -21.299 18.664 -7.376 1.00 73.69 191 PHE A C 1
ATOM 1534 O O . PHE A 1 191 ? -22.411 18.823 -7.881 1.00 73.69 191 PHE A O 1
ATOM 1541 N N . PHE A 1 192 ? -20.271 19.458 -7.665 1.00 77.00 192 PHE A N 1
ATOM 1542 C CA . PHE A 1 192 ? -20.418 20.668 -8.465 1.00 77.00 192 PHE A CA 1
ATOM 1543 C C . PHE A 1 192 ? -19.600 20.606 -9.756 1.00 77.00 192 PHE A C 1
ATOM 1545 O O . PHE A 1 192 ? -18.630 21.322 -9.881 1.00 77.00 192 PHE A O 1
ATOM 1552 N N . ALA A 1 193 ? -19.926 19.762 -10.734 1.00 81.50 193 ALA A N 1
ATOM 1553 C CA . ALA A 1 193 ? -19.285 19.803 -12.058 1.00 81.50 193 ALA A CA 1
ATOM 1554 C C . ALA A 1 193 ? -20.261 19.360 -13.157 1.00 81.50 193 ALA A C 1
ATOM 1556 O O . ALA A 1 193 ? -21.201 18.613 -12.893 1.00 81.50 193 ALA A O 1
ATOM 1557 N N . ASP A 1 194 ? -20.026 19.788 -14.399 1.00 81.50 194 ASP A N 1
ATOM 1558 C CA . ASP A 1 194 ? -20.839 19.388 -15.562 1.00 81.50 194 ASP A CA 1
ATOM 1559 C C . ASP A 1 194 ? -20.549 17.948 -16.008 1.00 81.50 194 ASP A C 1
ATOM 1561 O O . ASP A 1 194 ? -21.296 17.354 -16.788 1.00 81.50 194 ASP A O 1
ATOM 1565 N N . PHE A 1 195 ? -19.424 17.402 -15.557 1.00 77.56 195 PHE A N 1
ATOM 1566 C CA . PHE A 1 195 ? -19.008 16.037 -15.812 1.00 77.56 195 PHE A CA 1
ATOM 1567 C C . PHE A 1 195 ? -18.806 15.320 -14.484 1.00 77.56 195 PHE A C 1
ATOM 1569 O O . PHE A 1 195 ? -17.926 15.690 -13.710 1.00 77.56 195 PHE A O 1
ATOM 1576 N N . LYS A 1 196 ? -19.617 14.286 -14.243 1.00 73.12 196 LYS A N 1
ATOM 1577 C CA . LYS A 1 196 ? -19.460 13.374 -13.113 1.00 73.12 196 LYS A CA 1
ATOM 1578 C C . LYS A 1 196 ? -18.715 12.124 -13.591 1.00 73.12 196 LYS A C 1
ATOM 1580 O O . LYS A 1 196 ? -19.234 11.440 -14.474 1.00 73.12 196 LYS A O 1
ATOM 1585 N N . PRO A 1 197 ? -17.513 11.835 -13.062 1.00 69.56 197 PRO A N 1
ATOM 1586 C CA . PRO A 1 197 ? -16.820 10.582 -13.342 1.00 69.56 197 PRO A CA 1
ATOM 1587 C C . PRO A 1 197 ? -17.706 9.378 -13.004 1.00 69.56 197 PRO A C 1
ATOM 1589 O O . PRO A 1 197 ? -18.481 9.443 -12.049 1.00 69.56 197 PRO A O 1
ATOM 1592 N N . GLN A 1 198 ? -17.563 8.276 -13.746 1.00 62.06 198 GLN A N 1
ATOM 1593 C CA . GLN A 1 198 ? -18.268 7.022 -13.434 1.00 62.06 198 GLN A CA 1
ATOM 1594 C C . GLN A 1 198 ? -17.839 6.456 -12.070 1.00 62.06 198 GLN A C 1
ATOM 1596 O O . GLN A 1 198 ? -18.660 5.885 -11.360 1.00 62.06 198 GLN A O 1
ATOM 1601 N N . PHE A 1 199 ? -16.587 6.709 -11.669 1.00 60.88 199 PHE A N 1
ATOM 1602 C CA . PHE A 1 199 ? -16.024 6.317 -10.379 1.00 60.88 199 PHE A CA 1
ATOM 1603 C C . PHE A 1 199 ? -15.415 7.529 -9.666 1.00 60.88 199 PHE A C 1
ATOM 1605 O O . PHE A 1 199 ? -14.589 8.252 -10.229 1.00 60.88 199 PHE A O 1
ATOM 1612 N N . LEU A 1 200 ? -15.822 7.757 -8.416 1.00 62.00 200 LEU A N 1
ATOM 1613 C CA . LEU A 1 200 ? -15.269 8.797 -7.545 1.00 62.00 200 LEU A CA 1
ATOM 1614 C C . LEU A 1 200 ? -14.245 8.160 -6.602 1.00 62.00 200 LEU A C 1
ATOM 1616 O O . LEU A 1 200 ? -14.590 7.697 -5.520 1.00 62.00 200 LEU A O 1
ATOM 1620 N N . VAL A 1 201 ? -12.987 8.116 -7.043 1.00 61.72 201 VAL A N 1
ATOM 1621 C CA . VAL A 1 201 ? -11.873 7.563 -6.249 1.00 61.72 201 VAL A CA 1
ATOM 1622 C C . VAL A 1 201 ? -11.384 8.565 -5.192 1.00 61.72 201 VAL A C 1
ATOM 1624 O O . VAL A 1 201 ? -10.935 8.171 -4.120 1.00 61.72 201 VAL A O 1
ATOM 1627 N N . SER A 1 202 ? -11.519 9.872 -5.455 1.00 69.38 202 SER A N 1
ATOM 1628 C CA . SER A 1 202 ? -11.307 10.914 -4.441 1.00 69.38 202 SER A CA 1
ATOM 1629 C C . SER A 1 202 ? -12.600 11.192 -3.676 1.00 69.38 202 SER A C 1
ATOM 1631 O O . SER A 1 202 ? -13.677 11.222 -4.271 1.00 69.38 202 SER A O 1
ATOM 1633 N N . LYS A 1 203 ? -12.482 11.444 -2.366 1.00 77.56 203 LYS A N 1
ATOM 1634 C CA . LYS A 1 203 ? -13.600 11.809 -1.481 1.00 77.56 203 LYS A CA 1
ATOM 1635 C C . LYS A 1 203 ? -13.953 13.299 -1.544 1.00 77.56 203 LYS A C 1
ATOM 1637 O O . LYS A 1 203 ? -15.109 13.647 -1.325 1.00 77.56 203 LYS A O 1
ATOM 1642 N N . TYR A 1 204 ? -12.993 14.170 -1.873 1.00 85.44 204 TYR A N 1
ATOM 1643 C CA . TYR A 1 204 ? -13.169 15.621 -1.766 1.00 85.44 204 TYR A CA 1
ATOM 1644 C C . TYR A 1 204 ? -12.803 16.388 -3.043 1.00 85.44 204 TYR A C 1
ATOM 1646 O O . TYR A 1 204 ? -11.863 16.024 -3.754 1.00 85.44 204 TYR A O 1
ATOM 1654 N N . TRP A 1 205 ? -13.497 17.502 -3.281 1.00 90.06 205 TRP A N 1
ATOM 1655 C CA . TRP A 1 205 ? -13.023 18.607 -4.123 1.00 90.06 205 TRP A CA 1
ATOM 1656 C C . TRP A 1 205 ? -12.770 19.848 -3.275 1.00 90.06 205 TRP A C 1
ATOM 1658 O O . TRP A 1 205 ? -13.208 19.926 -2.128 1.00 90.06 205 TRP A O 1
ATOM 1668 N N . ASN A 1 206 ? -12.058 20.817 -3.848 1.00 92.44 206 ASN A N 1
ATOM 1669 C CA . ASN A 1 206 ? -11.660 22.027 -3.148 1.00 92.44 206 ASN A CA 1
ATOM 1670 C C . ASN A 1 206 ? -12.225 23.280 -3.827 1.00 92.44 206 ASN A C 1
ATOM 1672 O O . ASN A 1 206 ? -12.153 23.406 -5.048 1.00 92.44 206 ASN A O 1
ATOM 1676 N N . ALA A 1 207 ? -12.703 24.247 -3.049 1.00 94.38 207 ALA A N 1
ATOM 1677 C CA . ALA A 1 207 ? -12.928 25.612 -3.516 1.00 94.38 207 ALA A CA 1
ATOM 1678 C C . ALA A 1 207 ? -11.733 26.489 -3.114 1.00 94.38 207 ALA A C 1
ATOM 1680 O O . ALA A 1 207 ? -11.371 26.554 -1.940 1.00 94.38 207 ALA A O 1
ATOM 1681 N N . ILE A 1 208 ? -11.090 27.137 -4.085 1.00 94.12 208 ILE A N 1
ATOM 1682 C CA . ILE A 1 208 ? -9.848 27.894 -3.891 1.00 94.12 208 ILE A CA 1
ATOM 1683 C C . ILE A 1 208 ? -10.137 29.388 -3.813 1.00 94.12 208 ILE A C 1
ATOM 1685 O O . ILE A 1 208 ? -10.915 29.936 -4.604 1.00 94.12 208 ILE A O 1
ATOM 1689 N N . ALA A 1 209 ? -9.448 30.064 -2.895 1.00 90.56 209 ALA A N 1
ATOM 1690 C CA . ALA A 1 209 ? -9.568 31.500 -2.729 1.00 90.56 209 ALA A CA 1
ATOM 1691 C C . ALA A 1 209 ? -8.809 32.269 -3.827 1.00 90.56 209 ALA A C 1
ATOM 1693 O O . ALA A 1 209 ? -7.710 32.780 -3.609 1.00 90.56 209 ALA A O 1
ATOM 1694 N N . LYS A 1 210 ? -9.383 32.377 -5.029 1.00 86.31 210 LYS A N 1
ATOM 1695 C CA . LYS A 1 210 ? -8.744 33.065 -6.159 1.00 86.31 210 LYS A CA 1
ATOM 1696 C C . LYS A 1 210 ? -9.246 34.506 -6.325 1.00 86.31 210 LYS A C 1
ATOM 1698 O O . LYS A 1 210 ? -10.406 34.679 -6.685 1.00 86.31 210 LYS A O 1
ATOM 1703 N N . PRO A 1 211 ? -8.386 35.531 -6.158 1.00 81.19 211 PRO A N 1
ATOM 1704 C CA . PRO A 1 211 ? -8.807 36.921 -6.289 1.00 81.19 211 PRO A CA 1
ATOM 1705 C C . PRO A 1 211 ? -9.233 37.253 -7.725 1.00 81.19 211 PRO A C 1
ATOM 1707 O O . PRO A 1 211 ? -8.618 36.796 -8.696 1.00 81.19 211 PRO A O 1
ATOM 1710 N N . ASN A 1 212 ? -10.267 38.087 -7.853 1.00 70.62 212 ASN A N 1
ATOM 1711 C CA . ASN A 1 212 ? -10.703 38.630 -9.139 1.00 70.62 212 ASN A CA 1
ATOM 1712 C C . ASN A 1 212 ? -9.632 39.571 -9.715 1.00 70.62 212 ASN A C 1
ATOM 1714 O O . ASN A 1 212 ? -8.966 40.299 -8.976 1.00 70.62 212 ASN A O 1
ATOM 1718 N N . LYS A 1 213 ? -9.509 39.604 -11.049 1.00 68.62 213 LYS A N 1
ATOM 1719 C CA . LYS A 1 213 ? -8.612 40.546 -11.746 1.00 68.62 213 LYS A CA 1
ATOM 1720 C C . LYS A 1 213 ? -8.946 42.008 -11.413 1.00 68.62 213 LYS A C 1
ATOM 1722 O O . LYS A 1 213 ? -8.035 42.816 -11.274 1.00 68.62 213 LYS A O 1
ATOM 1727 N N . ASP A 1 214 ? -10.225 42.298 -11.181 1.00 69.38 214 ASP A N 1
ATOM 1728 C CA . ASP A 1 214 ? -10.739 43.653 -10.947 1.00 69.38 214 ASP A CA 1
ATOM 1729 C C . ASP A 1 214 ? -10.674 44.087 -9.469 1.00 69.38 214 ASP A C 1
ATOM 1731 O O . ASP A 1 214 ? -11.192 45.139 -9.111 1.00 69.38 214 ASP A O 1
ATOM 1735 N N . LYS A 1 215 ? -10.054 43.275 -8.592 1.00 69.31 215 LYS A N 1
ATOM 1736 C CA . LYS A 1 215 ? -9.840 43.561 -7.155 1.00 69.31 215 LYS A CA 1
ATOM 1737 C C . LYS A 1 215 ? -11.109 43.936 -6.366 1.00 69.31 215 LYS A C 1
ATOM 1739 O O . LYS A 1 215 ? -11.030 44.680 -5.391 1.00 69.31 215 LYS A O 1
ATOM 1744 N N . GLN A 1 216 ? -12.267 43.405 -6.761 1.00 74.31 216 GLN A N 1
ATOM 1745 C CA . GLN A 1 216 ? -13.517 43.582 -6.015 1.00 74.31 216 GLN A CA 1
ATOM 1746 C C . GLN A 1 216 ? -13.358 43.117 -4.558 1.00 74.31 216 GLN A C 1
ATOM 1748 O O . GLN A 1 216 ? -12.884 42.006 -4.311 1.00 74.31 216 GLN A O 1
ATOM 1753 N N . LEU A 1 217 ? -13.761 43.975 -3.619 1.00 81.69 217 LEU A N 1
ATOM 1754 C CA . LEU A 1 217 ? -13.817 43.675 -2.187 1.00 81.69 217 LEU A CA 1
ATOM 1755 C C . LEU A 1 217 ? -15.079 42.873 -1.857 1.00 81.69 217 LEU A C 1
ATOM 1757 O O . LEU A 1 217 ? -16.094 43.028 -2.536 1.00 81.69 217 LEU A O 1
ATOM 1761 N N . ASN A 1 218 ? -15.025 42.076 -0.787 1.00 88.00 218 ASN A N 1
ATOM 1762 C CA . ASN A 1 218 ? -16.132 41.232 -0.329 1.00 88.00 218 ASN A CA 1
ATOM 1763 C C . ASN A 1 218 ? -16.639 40.301 -1.444 1.00 88.00 218 ASN A C 1
ATOM 1765 O O . ASN A 1 218 ? -17.821 40.281 -1.778 1.00 88.00 218 ASN A O 1
ATOM 1769 N N . ASN A 1 219 ? -15.725 39.538 -2.038 1.00 89.62 219 ASN A N 1
ATOM 1770 C CA . ASN A 1 219 ? -16.018 38.631 -3.139 1.00 89.62 219 ASN A CA 1
ATOM 1771 C C . ASN A 1 219 ? -16.517 37.272 -2.613 1.00 89.62 219 ASN A C 1
ATOM 1773 O O . ASN A 1 219 ? -15.730 36.553 -1.998 1.00 89.62 219 ASN A O 1
ATOM 1777 N N . PRO A 1 220 ? -17.764 36.855 -2.891 1.00 93.12 220 PRO A N 1
ATOM 1778 C CA . PRO A 1 220 ? -18.269 35.551 -2.465 1.00 93.12 220 PRO A CA 1
ATOM 1779 C C . PRO A 1 220 ? -17.933 34.415 -3.448 1.00 93.12 220 PRO A C 1
ATOM 1781 O O . PRO A 1 220 ? -18.311 33.275 -3.194 1.00 93.12 220 PRO A O 1
ATOM 1784 N N . ASP A 1 221 ? -17.290 34.700 -4.588 1.00 92.69 221 ASP A N 1
ATOM 1785 C CA . ASP A 1 221 ? -17.014 33.699 -5.625 1.00 92.69 221 ASP A CA 1
ATOM 1786 C C . ASP A 1 221 ? -15.688 32.958 -5.377 1.00 92.69 221 ASP A C 1
ATOM 1788 O O . ASP A 1 221 ? -14.609 33.556 -5.399 1.00 92.69 221 ASP A O 1
ATOM 1792 N N . TRP A 1 222 ? -15.765 31.633 -5.252 1.00 93.62 222 TRP A N 1
ATOM 1793 C CA . TRP A 1 222 ? -14.630 30.720 -5.079 1.00 93.62 222 TRP A CA 1
ATOM 1794 C C . TRP A 1 222 ? -14.450 29.835 -6.310 1.00 93.62 222 TRP A C 1
ATOM 1796 O O . TRP A 1 222 ? -15.431 29.306 -6.828 1.00 93.62 222 TRP A O 1
ATOM 1806 N N . ILE A 1 223 ? -13.217 29.641 -6.790 1.00 92.00 223 ILE A N 1
ATOM 1807 C CA . ILE A 1 223 ? -12.972 28.802 -7.977 1.00 92.00 223 ILE A CA 1
ATOM 1808 C C . ILE A 1 223 ? -12.935 27.323 -7.590 1.00 92.00 223 ILE A C 1
ATOM 1810 O O . ILE A 1 223 ? -12.282 26.949 -6.617 1.00 92.00 223 ILE A O 1
ATOM 1814 N N . CYS A 1 224 ? -13.596 26.467 -8.362 1.00 91.94 224 CYS A N 1
ATOM 1815 C CA . CYS A 1 224 ? -13.571 25.029 -8.118 1.00 91.94 224 CYS A CA 1
ATOM 1816 C C . CYS A 1 224 ? -12.237 24.413 -8.566 1.00 91.94 224 CYS A C 1
ATOM 1818 O O . CYS A 1 224 ? -11.712 24.736 -9.634 1.00 91.94 224 CYS A O 1
ATOM 1820 N N . SER A 1 225 ? -11.702 23.501 -7.759 1.00 91.00 225 SER A N 1
ATOM 1821 C CA . SER A 1 225 ? -10.481 22.741 -8.017 1.00 91.00 225 SER A CA 1
ATOM 1822 C C . SER A 1 225 ? -10.715 21.257 -7.753 1.00 91.00 225 SER A C 1
ATOM 1824 O O . SER A 1 225 ? -11.139 20.853 -6.670 1.00 91.00 225 SER A O 1
ATOM 1826 N N . TYR A 1 226 ? -10.379 20.437 -8.747 1.00 89.75 226 TYR A N 1
ATOM 1827 C CA . TYR A 1 226 ? -10.534 18.980 -8.718 1.00 89.75 226 TYR A CA 1
ATOM 1828 C C . TYR A 1 226 ? -9.177 18.288 -8.831 1.00 89.75 226 TYR A C 1
ATOM 1830 O O . TYR A 1 226 ? -9.067 17.237 -9.455 1.00 89.75 226 TYR A O 1
ATOM 1838 N N . ALA A 1 227 ? -8.131 18.895 -8.261 1.00 87.12 227 ALA A N 1
ATOM 1839 C CA . ALA A 1 227 ? -6.748 18.441 -8.406 1.00 87.12 227 ALA A CA 1
ATOM 1840 C C . ALA A 1 227 ? -6.568 16.942 -8.099 1.00 87.12 227 ALA A C 1
ATOM 1842 O O . ALA A 1 227 ? -5.853 16.256 -8.826 1.00 87.12 227 ALA A O 1
ATOM 1843 N N . ASP A 1 228 ? -7.257 16.419 -7.080 1.00 84.50 228 ASP A N 1
ATOM 1844 C CA . ASP A 1 228 ? -7.200 14.994 -6.741 1.00 84.50 228 ASP A CA 1
ATOM 1845 C C . ASP A 1 228 ? -7.833 14.126 -7.829 1.00 84.50 228 ASP A C 1
ATOM 1847 O O . ASP A 1 228 ? -7.191 13.197 -8.302 1.00 84.50 228 ASP A O 1
ATOM 1851 N N . LEU A 1 229 ? -9.034 14.465 -8.316 1.00 85.31 229 LEU A N 1
ATOM 1852 C CA . LEU A 1 229 ? -9.646 13.732 -9.430 1.00 85.31 229 LEU A CA 1
ATOM 1853 C C . LEU A 1 229 ? -8.798 13.819 -10.699 1.00 85.31 229 LEU A C 1
ATOM 1855 O O . LEU A 1 229 ? -8.603 12.820 -11.377 1.00 85.31 229 LEU A O 1
ATOM 1859 N N . GLU A 1 230 ? -8.257 14.988 -11.032 1.00 89.50 230 GLU A N 1
ATOM 1860 C CA . GLU A 1 230 ? -7.374 15.121 -12.191 1.00 89.50 230 GLU A CA 1
ATOM 1861 C C . GLU A 1 230 ? -6.146 14.212 -12.082 1.00 89.50 230 GLU A C 1
ATOM 1863 O O . GLU A 1 230 ? -5.702 13.658 -13.086 1.00 89.50 230 GLU A O 1
ATOM 1868 N N . ARG A 1 231 ? -5.602 14.039 -10.874 1.00 87.56 231 ARG A N 1
ATOM 1869 C CA . ARG A 1 231 ? -4.480 13.135 -10.609 1.00 87.56 231 ARG A CA 1
ATOM 1870 C C . ARG A 1 231 ? -4.869 11.671 -10.751 1.00 87.56 231 ARG A C 1
ATOM 1872 O O . ARG A 1 231 ? -4.081 10.897 -11.293 1.00 87.56 231 ARG A O 1
ATOM 1879 N N . GLU A 1 232 ? -6.078 11.302 -10.339 1.00 84.12 232 GLU A N 1
ATOM 1880 C CA . GLU A 1 232 ? -6.646 9.976 -10.610 1.00 84.12 232 GLU A CA 1
ATOM 1881 C C . GLU A 1 232 ? -6.718 9.714 -12.121 1.00 84.12 232 GLU A C 1
ATOM 1883 O O . GLU A 1 232 ? -6.249 8.684 -12.599 1.00 84.12 232 GLU A O 1
ATOM 1888 N N . TYR A 1 233 ? -7.152 10.700 -12.912 1.00 84.12 233 TYR A N 1
ATOM 1889 C CA . TYR A 1 233 ? -7.120 10.634 -14.381 1.00 84.12 233 TYR A CA 1
ATOM 1890 C C . TYR A 1 233 ? -5.703 10.655 -14.981 1.00 84.12 233 TYR A C 1
ATOM 1892 O O . TYR A 1 233 ? -5.548 10.514 -16.192 1.00 84.12 233 TYR A O 1
ATOM 1900 N N . LEU A 1 234 ? -4.648 10.814 -14.184 1.00 85.69 234 LEU A N 1
ATOM 1901 C CA . LEU A 1 234 ? -3.261 10.640 -14.620 1.00 85.69 234 LEU A CA 1
ATOM 1902 C C . LEU A 1 234 ? -2.671 9.292 -14.173 1.00 85.69 234 LEU A C 1
ATOM 1904 O O . LEU A 1 234 ? -1.536 8.975 -14.546 1.00 85.69 234 LEU A O 1
ATOM 1908 N N . LYS A 1 235 ? -3.381 8.486 -13.374 1.00 80.81 235 LYS A N 1
ATOM 1909 C CA . LYS A 1 235 ? -2.914 7.146 -12.993 1.00 80.81 235 LYS A CA 1
ATOM 1910 C C . LYS A 1 235 ? -2.838 6.225 -14.212 1.00 80.81 235 LYS A C 1
ATOM 1912 O O . LYS A 1 235 ? -3.571 6.393 -15.190 1.00 80.81 235 LYS A O 1
ATOM 1917 N N . ASP A 1 236 ? -1.857 5.328 -14.163 1.00 73.12 236 ASP A N 1
ATOM 1918 C CA . ASP A 1 236 ? -1.621 4.252 -15.138 1.00 73.12 236 ASP A CA 1
ATOM 1919 C C . ASP A 1 236 ? -1.427 4.700 -16.597 1.00 73.12 236 ASP A C 1
ATOM 1921 O O . ASP A 1 236 ? -1.563 3.927 -17.542 1.00 73.12 236 ASP A O 1
ATOM 1925 N N . THR A 1 237 ? -1.031 5.961 -16.799 1.00 81.19 237 THR A N 1
ATOM 1926 C CA . THR A 1 237 ? -0.721 6.531 -18.118 1.00 81.19 237 THR A CA 1
ATOM 1927 C C . THR A 1 237 ? 0.687 7.112 -18.164 1.00 81.19 237 THR A C 1
ATOM 1929 O O . THR A 1 237 ? 0.888 8.329 -18.214 1.00 81.19 237 THR A O 1
ATOM 1932 N N . GLN A 1 238 ? 1.691 6.233 -18.153 1.00 87.81 238 GLN A N 1
ATOM 1933 C CA . GLN A 1 238 ? 3.098 6.639 -18.118 1.00 87.81 238 GLN A CA 1
ATOM 1934 C C . GLN A 1 238 ? 3.513 7.447 -19.358 1.00 87.81 238 GLN A C 1
ATOM 1936 O O . GLN A 1 238 ? 4.214 8.451 -19.225 1.00 87.81 238 GLN A O 1
ATOM 1941 N N . ASN A 1 239 ? 3.045 7.081 -20.557 1.00 91.25 239 ASN A N 1
ATOM 1942 C CA . ASN A 1 239 ? 3.352 7.845 -21.773 1.00 91.25 239 ASN A CA 1
ATOM 1943 C C . ASN A 1 239 ? 2.664 9.216 -21.778 1.00 91.25 239 ASN A C 1
ATOM 1945 O O . ASN A 1 239 ? 3.285 10.200 -22.159 1.00 91.25 239 ASN A O 1
ATOM 1949 N N . MET A 1 240 ? 1.434 9.324 -21.265 1.00 94.12 240 MET A N 1
ATOM 1950 C CA . MET A 1 240 ? 0.744 10.611 -21.093 1.00 94.12 240 MET A CA 1
ATOM 1951 C C . MET A 1 240 ? 1.554 11.567 -20.204 1.00 94.12 240 MET A C 1
ATOM 1953 O O . MET A 1 240 ? 1.796 12.707 -20.589 1.00 94.12 240 MET A O 1
ATOM 1957 N N . LYS A 1 241 ? 2.035 11.094 -19.043 1.00 93.38 241 LYS A N 1
ATOM 1958 C CA . LYS A 1 241 ? 2.869 11.893 -18.124 1.00 93.38 241 LYS A CA 1
ATOM 1959 C C . LYS A 1 241 ? 4.184 12.326 -18.769 1.00 93.38 241 LYS A C 1
ATOM 1961 O O . LYS A 1 241 ? 4.552 13.495 -18.678 1.00 93.38 241 LYS A O 1
ATOM 1966 N N . GLN A 1 242 ? 4.860 11.403 -19.453 1.00 93.81 242 GLN A N 1
ATOM 1967 C CA . GLN A 1 242 ? 6.088 11.688 -20.198 1.00 93.81 242 GLN A CA 1
ATOM 1968 C C . GLN A 1 242 ? 5.874 12.767 -21.266 1.00 93.81 242 GLN A C 1
ATOM 1970 O O . GLN A 1 242 ? 6.657 13.707 -21.372 1.00 93.81 242 GLN A O 1
ATOM 1975 N N . LEU A 1 243 ? 4.782 12.686 -22.025 1.00 96.62 243 LEU A N 1
ATOM 1976 C CA . LEU A 1 243 ? 4.448 13.681 -23.041 1.00 96.62 243 LEU A CA 1
ATOM 1977 C C . LEU A 1 243 ? 4.119 15.041 -22.424 1.00 96.62 243 LEU A C 1
ATOM 1979 O O . LEU A 1 243 ? 4.628 16.050 -22.903 1.00 96.62 243 LEU A O 1
ATOM 1983 N N . ILE A 1 244 ? 3.354 15.086 -21.328 1.00 96.81 244 ILE A N 1
ATOM 1984 C CA . ILE A 1 244 ? 3.092 16.339 -20.604 1.00 96.81 244 ILE A CA 1
ATOM 1985 C C . ILE A 1 244 ? 4.414 17.013 -20.203 1.00 96.81 244 ILE A C 1
ATOM 1987 O O . ILE A 1 244 ? 4.562 18.217 -20.414 1.00 96.81 244 ILE A O 1
ATOM 1991 N N . ARG A 1 245 ? 5.399 16.263 -19.682 1.00 95.25 245 ARG A N 1
ATOM 1992 C CA . ARG A 1 245 ? 6.728 16.815 -19.349 1.00 95.25 245 ARG A CA 1
ATOM 1993 C C . ARG A 1 245 ? 7.453 17.359 -20.578 1.00 95.25 245 ARG A C 1
ATOM 1995 O O . ARG A 1 245 ? 7.971 18.471 -20.520 1.00 95.25 245 ARG A O 1
ATOM 2002 N N . LEU A 1 246 ? 7.444 16.629 -21.695 1.00 96.62 246 LEU A N 1
ATOM 2003 C CA . LEU A 1 246 ? 8.056 17.082 -22.950 1.00 96.62 246 LEU A CA 1
ATOM 2004 C C . LEU A 1 246 ? 7.433 18.389 -23.455 1.00 96.62 246 LEU A C 1
ATOM 2006 O O . LEU A 1 246 ? 8.156 19.328 -23.774 1.00 96.62 246 LEU A O 1
ATOM 2010 N N . PHE A 1 247 ? 6.102 18.487 -23.485 1.00 97.75 247 PHE A N 1
ATOM 2011 C CA . PHE A 1 247 ? 5.415 19.704 -23.930 1.00 97.75 247 PHE A CA 1
ATOM 2012 C C . PHE A 1 247 ? 5.617 20.877 -22.973 1.00 97.75 247 PHE A C 1
ATOM 2014 O O . PHE A 1 247 ? 5.769 22.012 -23.424 1.00 97.75 247 PHE A O 1
ATOM 2021 N N . LYS A 1 248 ? 5.677 20.622 -21.661 1.00 95.38 248 LYS A N 1
ATOM 2022 C CA . LYS A 1 248 ? 6.059 21.647 -20.682 1.00 95.38 248 LYS A CA 1
ATOM 2023 C C . LYS A 1 248 ? 7.478 22.148 -20.932 1.00 95.38 248 LYS A C 1
ATOM 2025 O O . LYS A 1 248 ? 7.682 23.354 -20.987 1.00 95.38 248 LYS A O 1
ATOM 2030 N N . LYS A 1 249 ? 8.427 21.243 -21.181 1.00 95.25 249 LYS A N 1
ATOM 2031 C CA . LYS A 1 249 ? 9.806 21.614 -21.498 1.00 95.25 249 LYS A CA 1
ATOM 2032 C C . LYS A 1 249 ? 9.903 22.450 -22.780 1.00 95.25 249 LYS A C 1
ATOM 2034 O O . LYS A 1 249 ? 10.615 23.449 -22.790 1.00 95.25 249 LYS A O 1
ATOM 2039 N N . ILE A 1 250 ? 9.158 22.087 -23.828 1.00 96.38 250 ILE A N 1
ATOM 2040 C CA . ILE A 1 250 ? 9.077 22.875 -25.070 1.00 96.38 250 ILE A CA 1
ATOM 2041 C C . ILE A 1 250 ? 8.514 24.271 -24.785 1.00 96.38 250 ILE A C 1
ATOM 2043 O O . ILE A 1 250 ? 9.092 25.258 -25.232 1.00 96.38 250 ILE A O 1
ATOM 2047 N N . ARG A 1 251 ? 7.427 24.376 -24.008 1.00 95.81 251 ARG A N 1
ATOM 2048 C CA . ARG A 1 251 ? 6.873 25.674 -23.591 1.00 95.81 251 ARG A CA 1
ATOM 2049 C C . ARG A 1 251 ? 7.931 26.538 -22.905 1.00 95.81 251 ARG A C 1
ATOM 2051 O O . ARG A 1 251 ? 8.059 27.709 -23.254 1.00 95.81 251 ARG A O 1
ATOM 2058 N N . ASP A 1 252 ? 8.643 25.969 -21.935 1.00 92.88 252 ASP A N 1
ATOM 2059 C CA . ASP A 1 252 ? 9.639 26.688 -21.137 1.00 92.88 252 ASP A CA 1
ATOM 2060 C C . ASP A 1 252 ? 10.796 27.182 -21.989 1.00 92.88 252 ASP A C 1
ATOM 2062 O O . ASP A 1 252 ? 11.119 28.365 -21.973 1.00 92.88 252 ASP A O 1
ATOM 2066 N N . LYS A 1 253 ? 11.358 26.299 -22.812 1.00 94.56 253 LYS A N 1
ATOM 2067 C CA . LYS A 1 253 ? 12.445 26.648 -23.721 1.00 94.56 253 LYS A CA 1
ATOM 2068 C C . LYS A 1 253 ? 12.059 27.741 -24.722 1.00 94.56 253 LYS A C 1
ATOM 2070 O O . LYS A 1 253 ? 12.879 28.592 -25.055 1.00 94.56 253 LYS A O 1
ATOM 2075 N N . GLU A 1 254 ? 10.827 27.712 -25.220 1.00 94.81 254 GLU A N 1
ATOM 2076 C CA . GLU A 1 254 ? 10.339 28.677 -26.209 1.00 94.81 254 GLU A CA 1
ATOM 2077 C C . GLU A 1 254 ? 9.770 29.956 -25.573 1.00 94.81 254 GLU A C 1
ATOM 2079 O O . GLU A 1 254 ? 9.228 30.801 -26.288 1.00 94.81 254 GLU A O 1
ATOM 2084 N N . ASN A 1 255 ? 9.912 30.120 -24.250 1.00 94.06 255 ASN A N 1
ATOM 2085 C CA . ASN A 1 255 ? 9.457 31.277 -23.474 1.00 94.06 255 ASN A CA 1
ATOM 2086 C C . ASN A 1 255 ? 7.951 31.565 -23.618 1.00 94.06 255 ASN A C 1
ATOM 2088 O O . ASN A 1 255 ? 7.504 32.714 -23.628 1.00 94.06 255 ASN A O 1
ATOM 2092 N N . LEU A 1 256 ? 7.134 30.513 -23.704 1.00 94.12 256 LEU A N 1
ATOM 2093 C CA . LEU A 1 256 ? 5.683 30.616 -23.887 1.00 94.12 256 LEU A CA 1
ATOM 2094 C C . LEU A 1 256 ? 4.942 30.754 -22.544 1.00 94.12 256 LEU A C 1
ATOM 2096 O O . LEU A 1 256 ? 4.043 29.973 -22.236 1.00 94.12 256 LEU A O 1
ATOM 2100 N N . ALA A 1 257 ? 5.292 31.761 -21.738 1.00 88.00 257 ALA A N 1
ATOM 2101 C CA . ALA A 1 257 ? 4.755 31.948 -20.380 1.00 88.00 257 ALA A CA 1
ATOM 2102 C C . ALA A 1 257 ? 3.217 32.102 -20.327 1.00 88.00 257 ALA A C 1
ATOM 2104 O O . ALA A 1 257 ? 2.570 31.667 -19.372 1.00 88.00 257 ALA A O 1
ATOM 2105 N N . ASN A 1 258 ? 2.608 32.664 -21.380 1.00 90.69 258 ASN A N 1
ATOM 2106 C CA . ASN A 1 258 ? 1.150 32.786 -21.503 1.00 90.69 258 ASN A CA 1
ATOM 2107 C C . ASN A 1 258 ? 0.447 31.427 -21.701 1.00 90.69 258 ASN A C 1
ATOM 2109 O O . ASN A 1 258 ? -0.732 31.288 -21.364 1.00 90.69 258 ASN A O 1
ATOM 2113 N N . PHE A 1 259 ? 1.155 30.406 -22.197 1.00 94.56 259 PHE A N 1
ATOM 2114 C CA . PHE A 1 259 ? 0.635 29.053 -22.383 1.00 94.56 259 PHE A CA 1
ATOM 2115 C C . PHE A 1 259 ? 0.858 28.206 -21.123 1.00 94.56 259 PHE A C 1
ATOM 2117 O O . PHE A 1 259 ? 1.750 27.367 -21.051 1.00 94.56 259 PHE A O 1
ATOM 2124 N N . LYS A 1 260 ? 0.058 28.458 -20.085 1.00 91.62 260 LYS A N 1
ATOM 2125 C CA . LYS A 1 260 ? 0.255 27.899 -18.735 1.00 91.62 260 LYS A CA 1
ATOM 2126 C C . LYS A 1 260 ? 0.397 26.368 -18.718 1.00 91.62 260 LYS A C 1
ATOM 2128 O O . LYS A 1 260 ? -0.315 25.670 -19.435 1.00 91.62 260 LYS A O 1
ATOM 2133 N N . SER A 1 261 ? 1.208 25.831 -17.790 1.00 90.62 261 SER A N 1
ATOM 2134 C CA . SER A 1 261 ? 1.345 24.377 -17.523 1.00 90.62 261 SER A CA 1
ATOM 2135 C C . SER A 1 261 ? 0.002 23.650 -17.442 1.00 90.62 261 SER A C 1
ATOM 2137 O O . SER A 1 261 ? -0.147 22.541 -17.951 1.00 90.62 261 SER A O 1
ATOM 2139 N N . TYR A 1 262 ? -0.975 24.287 -16.793 1.00 91.56 262 TYR A N 1
ATOM 2140 C CA . TYR A 1 262 ? -2.301 23.719 -16.599 1.00 91.56 262 TYR A CA 1
ATOM 2141 C C . TYR A 1 262 ? -3.068 23.549 -17.919 1.00 91.56 262 TYR A C 1
ATOM 2143 O O . TYR A 1 262 ? -3.800 22.577 -18.058 1.00 91.56 262 TYR A O 1
ATOM 2151 N N . TYR A 1 263 ? -2.856 24.415 -18.920 1.00 95.62 263 TYR A N 1
ATOM 2152 C CA . TYR A 1 263 ? -3.487 24.274 -20.238 1.00 95.62 263 TYR A CA 1
ATOM 2153 C C . TYR A 1 263 ? -3.015 22.999 -20.942 1.00 95.62 263 TYR A C 1
ATOM 2155 O O . TYR A 1 263 ? -3.832 22.254 -21.474 1.00 95.62 263 TYR A O 1
ATOM 2163 N N . ILE A 1 264 ? -1.713 22.699 -20.858 1.00 96.62 264 ILE A N 1
ATOM 2164 C CA .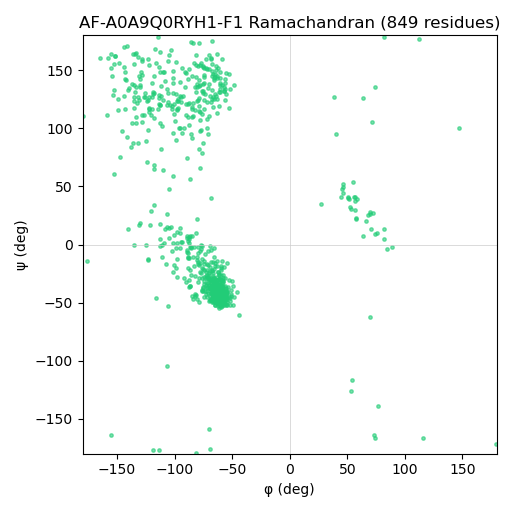 ILE A 1 264 ? -1.137 21.453 -21.382 1.00 96.62 264 ILE A CA 1
ATOM 2165 C C . ILE A 1 264 ? -1.781 20.255 -20.679 1.00 96.62 264 ILE A C 1
ATOM 2167 O O . ILE A 1 264 ? -2.337 19.389 -21.346 1.00 96.62 264 ILE A O 1
ATOM 2171 N N . LYS A 1 265 ? -1.782 20.226 -19.337 1.00 95.38 265 LYS A N 1
ATOM 2172 C CA . LYS A 1 265 ? -2.422 19.146 -18.560 1.00 95.38 265 LYS A CA 1
ATOM 2173 C C . LYS A 1 265 ? -3.878 18.933 -18.998 1.00 95.38 265 LYS A C 1
ATOM 2175 O O . LYS A 1 265 ? -4.290 17.797 -19.220 1.00 95.38 265 LYS A O 1
ATOM 2180 N N . LEU A 1 266 ? -4.632 20.017 -19.167 1.00 94.81 266 LEU A N 1
ATOM 2181 C CA . LEU A 1 266 ? -6.053 19.974 -19.497 1.00 94.81 266 LEU A CA 1
ATOM 2182 C C . LEU A 1 266 ? -6.336 19.399 -20.891 1.00 94.81 266 LEU A C 1
ATOM 2184 O O . LEU A 1 266 ? -7.244 18.584 -21.033 1.00 94.81 266 LEU A O 1
ATOM 2188 N N . ILE A 1 267 ? -5.541 19.766 -21.902 1.00 97.12 267 ILE A N 1
ATOM 2189 C CA . ILE A 1 267 ? -5.649 19.199 -23.258 1.00 97.12 267 ILE A CA 1
ATOM 2190 C C . ILE A 1 267 ? -5.436 17.680 -23.220 1.00 97.12 267 ILE A C 1
ATOM 2192 O O . ILE A 1 267 ? -6.194 16.918 -23.819 1.00 97.12 267 ILE A O 1
ATOM 2196 N N . PHE A 1 268 ? -4.447 17.219 -22.452 1.00 96.38 268 PHE A N 1
ATOM 2197 C CA . PHE A 1 268 ? -4.191 15.792 -22.269 1.00 96.38 268 PHE A CA 1
ATOM 2198 C C . PHE A 1 268 ? -5.347 15.081 -21.545 1.00 96.38 268 PHE A C 1
ATOM 2200 O O . PHE A 1 268 ? -5.742 13.994 -21.967 1.00 96.38 268 PHE A O 1
ATOM 2207 N N . LEU A 1 269 ? -5.923 15.679 -20.496 1.00 93.56 269 LEU A N 1
ATOM 2208 C CA . LEU A 1 269 ? -7.094 15.121 -19.803 1.00 93.56 269 LEU A CA 1
ATOM 2209 C C . LEU A 1 269 ? -8.298 14.977 -20.743 1.00 93.56 269 LEU A C 1
ATOM 2211 O O . LEU A 1 269 ? -8.923 13.914 -20.778 1.00 93.56 269 LEU A O 1
ATOM 2215 N N . HIS A 1 270 ? -8.584 15.998 -21.559 1.00 93.69 270 HIS A N 1
ATOM 2216 C CA . HIS A 1 270 ? -9.619 15.919 -22.596 1.00 93.69 270 HIS A CA 1
ATOM 2217 C C . HIS A 1 270 ? -9.345 14.793 -23.584 1.00 93.69 270 HIS A C 1
ATOM 2219 O O . HIS A 1 270 ? -10.246 14.006 -23.867 1.00 93.69 270 HIS A O 1
ATOM 2225 N N . GLN A 1 271 ? -8.103 14.645 -24.048 1.00 94.12 271 GLN A N 1
ATOM 2226 C CA . GLN A 1 271 ? -7.773 13.555 -24.961 1.00 94.12 271 GLN A CA 1
ATOM 2227 C C . GLN A 1 271 ? -7.931 12.181 -24.308 1.00 94.12 271 GLN A C 1
ATOM 2229 O O . GLN A 1 271 ? -8.456 11.263 -24.939 1.00 94.12 271 GLN A O 1
ATOM 2234 N N . ARG A 1 272 ? -7.542 12.027 -23.036 1.00 90.44 272 ARG A N 1
ATOM 2235 C CA . ARG A 1 272 ? -7.760 10.776 -22.297 1.00 90.44 272 ARG A CA 1
ATOM 2236 C C . ARG A 1 272 ? -9.241 10.420 -22.260 1.00 90.44 272 ARG A C 1
ATOM 2238 O O . ARG A 1 272 ? -9.578 9.275 -22.532 1.00 90.44 272 ARG A O 1
ATOM 2245 N N . ARG A 1 273 ? -10.106 11.395 -21.985 1.00 88.38 273 ARG A N 1
ATOM 2246 C CA . ARG A 1 273 ? -11.559 11.201 -22.002 1.00 88.38 273 ARG A CA 1
ATOM 2247 C C . ARG A 1 273 ? -12.078 10.860 -23.402 1.00 88.38 273 ARG A C 1
ATOM 2249 O O . ARG A 1 273 ? -12.848 9.920 -23.557 1.00 88.38 273 ARG A O 1
ATOM 2256 N N . ASN A 1 274 ? -11.625 11.562 -24.438 1.00 89.56 274 ASN A N 1
ATOM 2257 C CA . ASN A 1 274 ? -12.032 11.289 -25.821 1.00 89.56 274 ASN A CA 1
ATOM 2258 C C . ASN A 1 274 ? -11.658 9.868 -26.276 1.00 89.56 274 ASN A C 1
ATOM 2260 O O . ASN A 1 274 ? -12.344 9.276 -27.108 1.00 89.56 274 ASN A O 1
ATOM 2264 N N . LYS A 1 275 ? -10.573 9.315 -25.724 1.00 88.38 275 LYS A N 1
ATOM 2265 C CA . LYS A 1 275 ? -10.045 7.983 -26.041 1.00 88.38 275 LYS A CA 1
ATOM 2266 C C . LYS A 1 275 ? -10.330 6.948 -24.952 1.00 88.38 275 LYS A C 1
ATOM 2268 O O . LYS A 1 275 ? -9.759 5.866 -24.997 1.00 88.38 275 LYS A O 1
ATOM 2273 N N . GLU A 1 276 ? -11.225 7.236 -24.008 1.00 80.25 276 GLU A N 1
ATOM 2274 C CA . GLU A 1 276 ? -11.502 6.380 -22.844 1.00 80.25 276 GLU A CA 1
ATOM 2275 C C . GLU A 1 276 ? -11.954 4.966 -23.244 1.00 80.25 276 GLU A C 1
ATOM 2277 O O . GLU A 1 276 ? -11.602 3.992 -22.592 1.00 80.25 276 GLU A O 1
ATOM 2282 N N . LYS A 1 277 ? -12.638 4.827 -24.388 1.00 77.88 277 LYS A N 1
ATOM 2283 C CA . LYS A 1 277 ? -13.052 3.527 -24.950 1.00 77.88 277 LYS A CA 1
ATOM 2284 C C . LYS A 1 277 ? -11.921 2.744 -25.642 1.00 77.88 277 LYS A C 1
ATOM 2286 O O . LYS A 1 277 ? -12.154 1.643 -26.132 1.00 77.88 277 LYS A O 1
ATOM 2291 N N . GLN A 1 278 ? -10.718 3.306 -25.750 1.00 81.25 278 GLN A N 1
ATOM 2292 C CA . GLN A 1 278 ? -9.566 2.712 -26.433 1.00 81.25 278 GLN A CA 1
ATOM 2293 C C . GLN A 1 278 ? -8.475 2.349 -25.414 1.00 81.25 278 GLN A C 1
ATOM 2295 O O . GLN A 1 278 ? -7.494 3.074 -25.253 1.00 81.25 278 GLN A O 1
ATOM 2300 N N . ASN A 1 279 ? -8.611 1.188 -24.763 1.00 64.88 279 ASN A N 1
ATOM 2301 C CA . ASN A 1 279 ? -7.784 0.744 -23.621 1.00 64.88 279 ASN A CA 1
ATOM 2302 C C . ASN A 1 279 ? -6.254 0.733 -23.854 1.00 64.88 279 ASN A C 1
ATOM 2304 O O . ASN A 1 279 ? -5.482 0.684 -22.897 1.00 64.88 279 ASN A O 1
ATOM 2308 N N . ASN A 1 280 ? -5.793 0.792 -25.108 1.00 78.38 280 ASN A N 1
ATOM 2309 C CA . ASN A 1 280 ? -4.372 0.801 -25.471 1.00 78.38 280 ASN A CA 1
ATOM 2310 C C . ASN A 1 280 ? -3.888 2.130 -26.078 1.00 78.38 280 ASN A C 1
ATOM 2312 O O . ASN A 1 280 ? -2.726 2.210 -26.471 1.00 78.38 280 ASN A O 1
ATOM 2316 N N . TYR A 1 281 ? -4.723 3.176 -26.141 1.00 87.31 281 TYR A N 1
ATOM 2317 C CA . TYR A 1 281 ? -4.352 4.449 -26.772 1.00 87.31 281 TYR A CA 1
ATOM 2318 C C . TYR A 1 281 ? -3.067 5.030 -26.165 1.00 87.31 281 TYR A C 1
ATOM 2320 O O . TYR A 1 281 ? -2.101 5.271 -26.883 1.00 87.31 281 TYR A O 1
ATOM 2328 N N . TRP A 1 282 ? -2.999 5.148 -24.836 1.00 90.31 282 TRP A N 1
ATOM 2329 C CA . TRP A 1 282 ? -1.814 5.654 -24.131 1.00 90.31 282 TRP A CA 1
ATOM 2330 C C . TRP A 1 282 ? -0.665 4.638 -24.014 1.00 90.31 282 TRP A C 1
ATOM 2332 O O . TRP A 1 282 ? 0.371 4.973 -23.447 1.00 90.31 282 TRP A O 1
ATOM 2342 N N . LYS A 1 283 ? -0.818 3.414 -24.540 1.00 85.56 283 LYS A N 1
ATOM 2343 C CA . LYS A 1 283 ? 0.247 2.395 -24.608 1.00 85.56 283 LYS A CA 1
ATOM 2344 C C . LYS A 1 283 ? 0.989 2.401 -25.952 1.00 85.56 283 LYS A C 1
ATOM 2346 O O . LYS A 1 283 ? 1.938 1.643 -26.124 1.00 85.56 283 LYS A O 1
ATOM 2351 N N . GLN A 1 284 ? 0.566 3.241 -26.899 1.00 89.00 284 GLN A N 1
ATOM 2352 C CA . GLN A 1 284 ? 1.280 3.474 -28.156 1.00 89.00 284 GLN A CA 1
ATOM 2353 C C . GLN A 1 284 ? 2.661 4.102 -27.913 1.00 89.00 284 GLN A C 1
ATOM 2355 O O . GLN A 1 284 ? 2.931 4.623 -26.828 1.00 89.00 284 GLN A O 1
ATOM 2360 N N . SER A 1 285 ? 3.530 4.066 -28.927 1.00 91.38 285 SER A N 1
ATOM 2361 C CA . SER A 1 285 ? 4.874 4.645 -28.843 1.00 91.38 285 SER A CA 1
ATOM 2362 C C . SER A 1 285 ? 4.829 6.153 -28.564 1.00 91.38 285 SER A C 1
ATOM 2364 O O . SER A 1 285 ? 3.902 6.856 -28.987 1.00 91.38 285 SER A O 1
ATOM 2366 N N . LEU A 1 286 ? 5.839 6.671 -27.858 1.00 92.62 286 LEU A N 1
ATOM 2367 C CA . LEU A 1 286 ? 5.915 8.094 -27.524 1.00 92.62 286 LEU A CA 1
ATOM 2368 C C . LEU A 1 286 ? 5.968 8.964 -28.775 1.00 92.62 286 LEU A C 1
ATOM 2370 O O . LEU A 1 286 ? 5.395 10.038 -28.777 1.00 92.62 286 LEU A O 1
ATOM 2374 N N . SER A 1 287 ? 6.625 8.513 -29.837 1.00 92.62 287 SER A N 1
ATOM 2375 C CA . SER A 1 287 ? 6.747 9.220 -31.115 1.00 92.62 287 SER A CA 1
ATOM 2376 C C . SER A 1 287 ? 5.408 9.420 -31.816 1.00 92.62 287 SER A C 1
ATOM 2378 O O . SER A 1 287 ? 5.134 10.532 -32.265 1.00 92.62 287 SER A O 1
ATOM 2380 N N . VAL A 1 288 ? 4.561 8.387 -31.863 1.00 91.19 288 VAL A N 1
ATOM 2381 C CA . VAL A 1 288 ? 3.214 8.482 -32.448 1.00 91.19 288 VAL A CA 1
ATOM 2382 C C . VAL A 1 288 ? 2.362 9.442 -31.626 1.00 91.19 288 VAL A C 1
ATOM 2384 O O . VAL A 1 288 ? 1.832 10.418 -32.155 1.00 91.19 288 VAL A O 1
ATOM 2387 N N . LEU A 1 289 ? 2.307 9.219 -30.312 1.00 96.00 289 LEU A N 1
ATOM 2388 C CA . LEU A 1 289 ? 1.509 10.044 -29.410 1.00 96.00 289 LEU A CA 1
ATOM 2389 C C . LEU A 1 289 ? 2.013 11.489 -29.332 1.00 96.00 289 LEU A C 1
ATOM 2391 O O . LEU A 1 289 ? 1.215 12.405 -29.178 1.00 96.00 289 LEU A O 1
ATOM 2395 N N . PHE A 1 290 ? 3.323 11.718 -29.432 1.00 97.38 290 PHE A N 1
ATOM 2396 C CA . PHE A 1 290 ? 3.909 13.054 -29.410 1.00 97.38 290 PHE A CA 1
ATOM 2397 C C . PHE A 1 290 ? 3.439 13.880 -30.600 1.00 97.38 290 PHE A C 1
ATOM 2399 O O . PHE A 1 290 ? 3.021 15.016 -30.400 1.00 97.38 290 PHE A O 1
ATOM 2406 N N . LEU A 1 291 ? 3.476 13.320 -31.812 1.00 96.00 291 LEU A N 1
ATOM 2407 C CA . LEU A 1 291 ? 3.017 14.020 -33.012 1.00 96.00 291 LEU A CA 1
ATOM 2408 C C . LEU A 1 291 ? 1.507 14.283 -32.960 1.00 96.00 291 LEU A C 1
ATOM 2410 O O . LEU A 1 291 ? 1.096 15.424 -33.160 1.00 96.00 291 LEU A O 1
ATOM 2414 N N . GLU A 1 292 ? 0.705 13.275 -32.596 1.00 96.88 292 GLU A N 1
ATOM 2415 C CA . GLU A 1 292 ? -0.753 13.423 -32.457 1.00 96.88 292 GLU A CA 1
ATOM 2416 C C . GLU A 1 292 ? -1.111 14.500 -31.420 1.00 96.88 292 GLU A C 1
ATOM 2418 O O . GLU A 1 292 ? -1.901 15.402 -31.695 1.00 96.88 292 GLU A O 1
ATOM 2423 N N . MET A 1 293 ? -0.491 14.463 -30.236 1.00 98.00 293 MET A N 1
ATOM 2424 C CA . MET A 1 293 ? -0.750 15.455 -29.191 1.00 98.00 293 MET A CA 1
ATOM 2425 C C . MET A 1 293 ? -0.269 16.858 -29.569 1.00 98.00 293 MET A C 1
ATOM 2427 O O . MET A 1 293 ? -0.890 17.834 -29.149 1.00 98.00 293 MET A O 1
ATOM 2431 N N . PHE A 1 294 ? 0.797 16.981 -30.367 1.00 97.69 294 PHE A N 1
ATOM 2432 C CA . PHE A 1 294 ? 1.244 18.276 -30.885 1.00 97.69 294 PHE A CA 1
ATOM 2433 C C . PHE A 1 294 ? 0.157 18.896 -31.770 1.00 97.69 294 PHE A C 1
ATOM 2435 O O . PHE A 1 294 ? -0.197 20.062 -31.594 1.00 97.69 294 PHE A O 1
ATOM 2442 N N . ASP A 1 295 ? -0.409 18.097 -32.674 1.00 97.38 295 ASP A N 1
ATOM 2443 C CA . ASP A 1 295 ? -1.453 18.540 -33.597 1.00 97.38 295 ASP A CA 1
ATOM 2444 C C . ASP A 1 295 ? -2.749 18.894 -32.848 1.00 97.38 295 ASP A C 1
ATOM 2446 O O . ASP A 1 295 ? -3.364 19.922 -33.129 1.00 97.38 295 ASP A O 1
ATOM 2450 N N . ILE A 1 296 ? -3.108 18.129 -31.812 1.00 98.19 296 ILE A N 1
ATOM 2451 C CA . ILE A 1 296 ? -4.246 18.440 -30.929 1.00 98.19 296 ILE A CA 1
ATOM 2452 C C . ILE A 1 296 ? -4.047 19.774 -30.192 1.00 98.19 296 ILE A C 1
ATOM 2454 O O . ILE A 1 296 ? -4.984 20.566 -30.077 1.00 98.19 296 ILE A O 1
ATOM 2458 N N . ILE A 1 297 ? -2.836 20.061 -29.697 1.00 98.12 297 ILE A N 1
ATOM 2459 C CA . ILE A 1 297 ? -2.532 21.351 -29.055 1.00 98.12 297 ILE A CA 1
ATOM 2460 C C . ILE A 1 297 ? -2.700 22.503 -30.053 1.00 98.12 297 ILE A C 1
ATOM 2462 O O . ILE A 1 297 ? -3.301 23.526 -29.713 1.00 98.12 297 ILE A O 1
ATOM 2466 N N . LEU A 1 298 ? -2.199 22.341 -31.282 1.00 98.00 298 LEU A N 1
ATOM 2467 C CA . LEU A 1 298 ? -2.354 23.340 -32.340 1.00 98.00 298 LEU A CA 1
ATOM 2468 C C . LEU A 1 298 ? -3.820 23.571 -32.702 1.00 98.00 298 LEU A C 1
ATOM 2470 O O . LEU A 1 298 ? -4.209 24.715 -32.919 1.00 98.00 298 LEU A O 1
ATOM 2474 N N . ASP A 1 299 ? -4.635 22.519 -32.726 1.00 97.69 299 ASP A N 1
ATOM 2475 C CA . ASP A 1 299 ? -6.062 22.619 -33.018 1.00 97.69 299 ASP A CA 1
ATOM 2476 C C . ASP A 1 299 ? -6.826 23.420 -31.948 1.00 97.69 299 ASP A C 1
ATOM 2478 O O . ASP A 1 299 ? -7.592 24.326 -32.284 1.00 97.69 299 ASP A O 1
ATOM 2482 N N . HIS A 1 300 ? -6.555 23.181 -30.660 1.00 97.50 300 HIS A N 1
ATOM 2483 C CA . HIS A 1 300 ? -7.127 23.986 -29.573 1.00 97.50 300 HIS A CA 1
ATOM 2484 C C . HIS A 1 300 ? -6.763 25.472 -29.688 1.00 97.50 300 HIS A C 1
ATOM 2486 O O . HIS A 1 300 ? -7.617 26.344 -29.514 1.00 97.50 300 HIS A O 1
ATOM 2492 N N . LEU A 1 301 ? -5.497 25.773 -29.995 1.00 96.69 301 LEU A N 1
ATOM 2493 C CA . LEU A 1 301 ? -5.027 27.148 -30.179 1.00 96.69 301 LEU A CA 1
ATOM 2494 C C . LEU A 1 301 ? -5.660 27.801 -31.412 1.00 96.69 301 LEU A C 1
ATOM 2496 O O . LEU A 1 301 ? -6.127 28.931 -31.328 1.00 96.69 301 LEU A O 1
ATOM 2500 N N . LYS A 1 302 ? -5.747 27.075 -32.532 1.00 96.06 302 LYS A N 1
ATOM 2501 C CA . LYS A 1 302 ? -6.369 27.554 -33.773 1.00 96.06 302 LYS A CA 1
ATOM 2502 C C . LYS A 1 302 ? -7.844 27.902 -33.575 1.00 96.06 302 LYS A C 1
ATOM 2504 O O . LYS A 1 302 ? -8.307 28.912 -34.095 1.00 96.06 302 LYS A O 1
ATOM 2509 N N . ARG A 1 303 ? -8.573 27.086 -32.809 1.00 95.00 303 ARG A N 1
ATOM 2510 C CA . ARG A 1 303 ? -9.984 27.326 -32.466 1.00 95.00 303 ARG A CA 1
ATOM 2511 C C . ARG A 1 303 ? -10.179 28.374 -31.368 1.00 95.00 303 ARG A C 1
ATOM 2513 O O . ARG A 1 303 ? -11.315 28.729 -31.079 1.00 95.00 303 ARG A O 1
ATOM 2520 N N . CYS A 1 304 ? -9.096 28.868 -30.759 1.00 94.44 304 CYS A N 1
ATOM 2521 C CA . CYS A 1 304 ? -9.134 29.779 -29.610 1.00 94.44 304 CYS A CA 1
ATOM 2522 C C . CYS A 1 304 ? -10.003 29.240 -28.453 1.00 94.44 304 CYS A C 1
ATOM 2524 O O . CYS A 1 304 ? -10.612 29.993 -27.686 1.00 94.44 304 CYS A O 1
ATOM 2526 N N . GLU A 1 305 ? -10.039 27.913 -28.299 1.00 94.38 305 GLU A N 1
ATOM 2527 C CA . GLU A 1 305 ? -10.949 27.234 -27.386 1.00 94.38 305 GLU A CA 1
ATOM 2528 C C . GLU A 1 305 ? -10.238 26.147 -26.572 1.00 94.38 305 GLU A C 1
ATOM 2530 O O . GLU A 1 305 ? -9.782 25.128 -27.095 1.00 94.38 305 GLU A O 1
ATOM 2535 N N . LEU A 1 306 ? -10.215 26.337 -25.251 1.00 95.19 306 LEU A N 1
ATOM 2536 C CA . LEU A 1 306 ? -9.845 25.312 -24.283 1.00 95.19 306 LEU A CA 1
ATOM 2537 C C . LEU A 1 306 ? -10.836 25.338 -23.120 1.00 95.19 306 LEU A C 1
ATOM 2539 O O . LEU A 1 306 ? -10.641 26.019 -22.113 1.00 95.19 306 LEU A O 1
ATOM 2543 N N . VAL A 1 307 ? -11.927 24.599 -23.275 1.00 92.38 307 VAL A N 1
ATOM 2544 C CA . VAL A 1 307 ? -12.970 24.476 -22.255 1.00 92.38 307 VAL A CA 1
ATOM 2545 C C . VAL A 1 307 ? -12.440 23.723 -21.033 1.00 92.38 307 VAL A C 1
ATOM 2547 O O . VAL A 1 307 ? -11.647 22.791 -21.159 1.00 92.38 307 VAL A O 1
ATOM 2550 N N . SER A 1 308 ? -12.882 24.103 -19.835 1.00 90.94 308 SER A N 1
ATOM 2551 C CA . SER A 1 308 ? -12.598 23.365 -18.606 1.00 90.94 308 SER A CA 1
ATOM 2552 C C . SER A 1 308 ? -13.071 21.917 -18.722 1.00 90.94 308 SER A C 1
ATOM 2554 O O . SER A 1 308 ? -14.157 21.632 -19.221 1.00 90.94 308 SER A O 1
ATOM 2556 N N . PHE A 1 309 ? -12.266 20.986 -18.214 1.00 89.94 309 PHE A N 1
ATOM 2557 C CA . PHE A 1 309 ? -12.625 19.568 -18.164 1.00 89.94 309 PHE A CA 1
ATOM 2558 C C . PHE A 1 309 ? -13.877 19.318 -17.310 1.00 89.94 309 PHE A C 1
ATOM 2560 O O . PHE A 1 309 ? -14.666 18.420 -17.605 1.00 89.94 309 PHE A O 1
ATOM 2567 N N . TRP A 1 310 ? -14.088 20.167 -16.300 1.00 89.31 310 TRP A N 1
ATOM 2568 C CA . TRP A 1 310 ? -15.159 20.046 -15.313 1.00 89.31 310 TRP A CA 1
ATOM 2569 C C . TRP A 1 310 ? -16.346 20.978 -15.580 1.00 89.31 310 TRP A C 1
ATOM 2571 O O . TRP A 1 310 ? -17.457 20.673 -15.154 1.00 89.31 310 TRP A O 1
ATOM 2581 N N . HIS A 1 311 ? -16.142 22.087 -16.305 1.00 89.44 311 HIS A N 1
ATOM 2582 C CA . HIS A 1 311 ? -17.177 23.099 -16.556 1.00 89.44 311 HIS A CA 1
ATOM 2583 C C . HIS A 1 311 ? -17.229 23.515 -18.032 1.00 89.44 311 HIS A C 1
ATOM 2585 O O . HIS A 1 311 ? -16.421 24.315 -18.502 1.00 89.44 311 HIS A O 1
ATOM 2591 N N . LYS A 1 312 ? -18.235 23.031 -18.761 1.00 86.81 312 LYS A N 1
ATOM 2592 C CA . LYS A 1 312 ? -18.383 23.173 -20.217 1.00 86.81 312 LYS A CA 1
ATOM 2593 C C . LYS A 1 312 ? -18.504 24.620 -20.695 1.00 86.81 312 LYS A C 1
ATOM 2595 O O . LYS A 1 312 ? -18.188 24.916 -21.838 1.00 86.81 312 LYS A O 1
ATOM 2600 N N . LYS A 1 313 ? -18.974 25.527 -19.836 1.00 87.06 313 LYS A N 1
ATOM 2601 C CA . LYS A 1 313 ? -19.117 26.957 -20.165 1.00 87.06 313 LYS A CA 1
ATOM 2602 C C . LYS A 1 313 ? -17.866 27.784 -19.862 1.00 87.06 313 LYS A C 1
ATOM 2604 O O . LYS A 1 313 ? -17.848 28.976 -20.151 1.00 87.06 313 LYS A O 1
ATOM 2609 N N . TYR A 1 314 ? -16.836 27.191 -19.255 1.00 89.00 314 TYR A N 1
ATOM 2610 C CA . TYR A 1 314 ? -15.642 27.923 -18.845 1.00 89.00 314 TYR A CA 1
ATOM 2611 C C . TYR A 1 314 ? -14.490 27.706 -19.832 1.00 89.00 314 TYR A C 1
ATOM 2613 O O . TYR A 1 314 ? -13.763 26.724 -19.721 1.00 89.00 314 TYR A O 1
ATOM 2621 N N . ASN A 1 315 ? -14.307 28.619 -20.793 1.00 90.81 315 ASN A N 1
ATOM 2622 C CA . ASN A 1 315 ? -13.158 28.603 -21.708 1.00 90.81 315 ASN A CA 1
ATOM 2623 C C . ASN A 1 315 ? -11.929 29.249 -21.046 1.00 90.81 315 ASN A C 1
ATOM 2625 O O . ASN A 1 315 ? -11.927 30.451 -20.784 1.00 90.81 315 ASN A O 1
ATOM 2629 N N . LEU A 1 316 ? -10.858 28.490 -20.810 1.00 90.69 316 LEU A N 1
ATOM 2630 C CA . LEU A 1 316 ? -9.638 28.985 -20.167 1.00 90.69 316 LEU A CA 1
ATOM 2631 C C . LEU A 1 316 ? -8.840 29.958 -21.047 1.00 90.69 316 LEU A C 1
ATOM 2633 O O . LEU A 1 316 ? -8.114 30.798 -20.512 1.00 90.69 316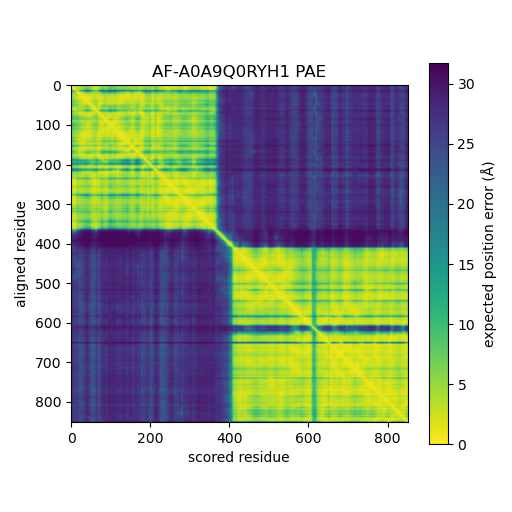 LEU A O 1
ATOM 2637 N N . PHE A 1 317 ? -8.989 29.892 -22.373 1.00 93.31 317 PHE A N 1
ATOM 2638 C CA . PHE A 1 317 ? -8.337 30.835 -23.289 1.00 93.31 317 PHE A CA 1
ATOM 2639 C C . PHE A 1 317 ? -8.977 32.222 -23.297 1.00 93.31 317 PHE A C 1
ATOM 2641 O O . PHE A 1 317 ? -8.310 33.170 -23.689 1.00 93.31 317 PHE A O 1
ATOM 2648 N N . SER A 1 318 ? -10.182 32.388 -22.740 1.00 86.38 318 SER A N 1
ATOM 2649 C CA . SER A 1 318 ? -10.801 33.712 -22.544 1.00 86.38 318 SER A CA 1
ATOM 2650 C C . SER A 1 318 ? -9.950 34.685 -21.716 1.00 86.38 318 SER A C 1
ATOM 2652 O O . SER A 1 318 ? -10.158 35.893 -21.751 1.00 86.38 318 SER A O 1
ATOM 2654 N N . GLY A 1 319 ? -8.986 34.171 -20.943 1.00 83.19 319 GLY A N 1
ATOM 2655 C CA . GLY A 1 319 ? -8.046 34.987 -20.183 1.00 83.19 319 GLY A CA 1
ATOM 2656 C C . GLY A 1 319 ? -6.884 35.563 -21.000 1.00 83.19 319 GLY A C 1
ATOM 2657 O O . GLY A 1 319 ? -6.117 36.339 -20.423 1.00 83.19 319 GLY A O 1
ATOM 2658 N N . LEU A 1 320 ? -6.743 35.167 -22.268 1.00 89.38 320 LEU A N 1
ATOM 2659 C CA . LEU A 1 320 ? -5.738 35.625 -23.225 1.00 89.38 320 LEU A CA 1
ATOM 2660 C C . LEU A 1 320 ? -6.411 36.476 -24.306 1.00 89.38 320 LEU A C 1
ATOM 2662 O O . LEU A 1 320 ? -7.560 36.234 -24.668 1.00 89.38 320 LEU A O 1
ATOM 2666 N N . ASN A 1 321 ? -5.693 37.459 -24.842 1.00 91.38 321 ASN A N 1
ATOM 2667 C CA . ASN A 1 321 ? -6.151 38.164 -26.036 1.00 91.38 321 ASN A CA 1
ATOM 2668 C C . ASN A 1 321 ? -5.812 37.372 -27.311 1.00 91.38 321 ASN A C 1
ATOM 2670 O O . ASN A 1 321 ? -4.955 36.487 -27.304 1.00 91.38 321 ASN A O 1
ATOM 2674 N N . GLN A 1 322 ? -6.475 37.725 -28.412 1.00 91.56 322 GLN A N 1
ATOM 2675 C CA . GLN A 1 322 ? -6.340 37.038 -29.697 1.00 91.56 322 GLN A CA 1
ATOM 2676 C C . GLN A 1 322 ? -4.880 36.952 -30.170 1.00 91.56 322 GLN A C 1
ATOM 2678 O O . GLN A 1 322 ? -4.400 35.875 -30.517 1.00 91.56 322 GLN A O 1
ATOM 2683 N N . LYS A 1 323 ? -4.144 38.065 -30.078 1.00 93.50 323 LYS A N 1
ATOM 2684 C CA . LYS A 1 323 ? -2.732 38.135 -30.468 1.00 93.50 323 LYS A CA 1
ATOM 2685 C C . LYS A 1 323 ? -1.860 37.173 -29.656 1.00 93.50 323 LYS A C 1
ATOM 2687 O O . LYS A 1 323 ? -1.016 36.490 -30.218 1.00 93.50 323 LYS A O 1
ATOM 2692 N N . GLN A 1 324 ? -2.092 37.058 -28.346 1.00 94.88 324 GLN A N 1
ATOM 2693 C CA . GLN A 1 324 ? -1.357 36.117 -27.494 1.00 94.88 324 GLN A CA 1
ATOM 2694 C C . GLN A 1 324 ? -1.570 34.662 -27.928 1.00 94.88 324 GLN A C 1
ATOM 2696 O O . GLN A 1 324 ? -0.619 33.883 -27.905 1.00 94.88 324 GLN A O 1
ATOM 2701 N N . ILE A 1 325 ? -2.793 34.284 -28.311 1.00 95.25 325 ILE A N 1
ATOM 2702 C CA . ILE A 1 325 ? -3.098 32.927 -28.792 1.00 95.25 325 ILE A CA 1
ATOM 2703 C C . ILE A 1 325 ? -2.442 32.686 -30.156 1.00 95.25 325 ILE A C 1
ATOM 2705 O O . ILE A 1 325 ? -1.816 31.644 -30.354 1.00 95.25 325 ILE A O 1
ATOM 2709 N N . GLU A 1 326 ? -2.527 33.658 -31.066 1.00 95.19 326 GLU A N 1
ATOM 2710 C CA . GLU A 1 326 ? -1.894 33.603 -32.388 1.00 95.19 326 GLU A CA 1
ATOM 2711 C C . GLU A 1 326 ? -0.371 33.483 -32.298 1.00 95.19 326 GLU A C 1
ATOM 2713 O O . GLU A 1 326 ? 0.217 32.657 -32.995 1.00 95.19 326 GLU A O 1
ATOM 2718 N N . ASP A 1 327 ? 0.273 34.235 -31.404 1.00 95.69 327 ASP A N 1
ATOM 2719 C CA . ASP A 1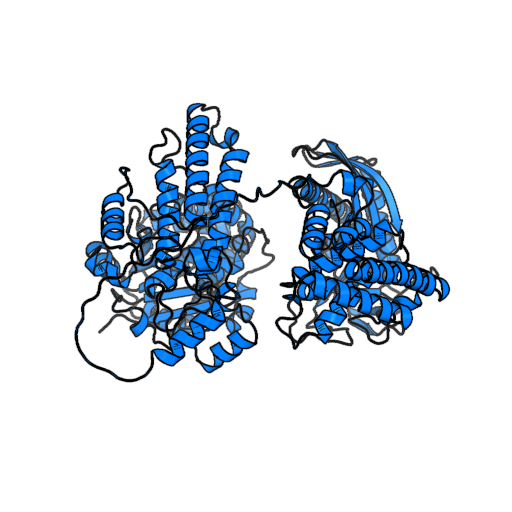 327 ? 1.718 34.166 -31.179 1.00 95.69 327 ASP A CA 1
ATOM 2720 C C . ASP A 1 327 ? 2.141 32.763 -30.705 1.00 95.69 327 ASP A C 1
ATOM 2722 O O . ASP A 1 327 ? 3.100 32.186 -31.231 1.00 95.69 327 ASP A O 1
ATOM 2726 N N . ILE A 1 328 ? 1.394 32.168 -29.762 1.00 97.12 328 ILE A N 1
ATOM 2727 C CA . ILE A 1 328 ? 1.633 30.794 -29.287 1.00 97.12 328 ILE A CA 1
ATOM 2728 C C . ILE A 1 328 ? 1.431 29.793 -30.435 1.00 97.12 328 ILE A C 1
ATOM 2730 O O . ILE A 1 328 ? 2.293 28.940 -30.668 1.00 97.12 328 ILE A O 1
ATOM 2734 N N . TYR A 1 329 ? 0.317 29.902 -31.165 1.00 97.81 329 TYR A N 1
ATOM 2735 C CA . TYR A 1 329 ? -0.012 29.025 -32.288 1.00 97.81 329 TYR A CA 1
ATOM 2736 C C . TYR A 1 329 ? 1.063 29.072 -33.373 1.00 97.81 329 TYR A C 1
ATOM 2738 O O . TYR A 1 329 ? 1.596 28.033 -33.751 1.00 97.81 329 TYR A O 1
ATOM 2746 N N . ASN A 1 330 ? 1.432 30.265 -33.841 1.00 97.06 330 ASN A N 1
ATOM 2747 C CA . ASN A 1 330 ? 2.408 30.449 -34.912 1.00 97.06 330 ASN A CA 1
ATOM 2748 C C . ASN A 1 330 ? 3.783 29.897 -34.519 1.00 97.06 330 ASN A C 1
ATOM 2750 O O . ASN A 1 330 ? 4.454 29.250 -35.330 1.00 97.06 330 ASN A O 1
ATOM 2754 N N . LYS A 1 331 ? 4.192 30.099 -33.260 1.00 97.75 331 LYS A N 1
ATOM 2755 C CA . LYS A 1 331 ? 5.451 29.570 -32.734 1.00 97.75 331 LYS A CA 1
ATOM 2756 C C . LYS A 1 331 ? 5.452 28.040 -32.704 1.00 97.75 331 LYS A C 1
ATOM 2758 O O . LYS A 1 331 ? 6.371 27.424 -33.247 1.00 97.75 331 LYS A O 1
ATOM 2763 N N . LEU A 1 332 ? 4.426 27.426 -32.112 1.00 97.69 332 LEU A N 1
ATOM 2764 C CA . LEU A 1 332 ? 4.314 25.968 -32.023 1.00 97.69 332 LEU A CA 1
ATOM 2765 C C . LEU A 1 332 ? 4.133 25.327 -33.403 1.00 97.69 332 LEU A C 1
ATOM 2767 O O . LEU A 1 332 ? 4.752 24.301 -33.679 1.00 97.69 332 LEU A O 1
ATOM 2771 N N . LYS A 1 333 ? 3.371 25.956 -34.303 1.00 97.94 333 LYS A N 1
ATOM 2772 C CA . LYS A 1 333 ? 3.180 25.488 -35.679 1.00 97.94 333 LYS A CA 1
ATOM 2773 C C . LYS A 1 333 ? 4.510 25.442 -36.425 1.00 97.94 333 LYS A C 1
ATOM 2775 O O . LYS A 1 333 ? 4.870 24.407 -36.970 1.00 97.94 333 LYS A O 1
ATOM 2780 N N . LYS A 1 334 ? 5.310 26.510 -36.343 1.00 97.94 334 LYS A N 1
ATOM 2781 C CA . LYS A 1 334 ? 6.650 26.547 -36.949 1.00 97.94 334 LYS A CA 1
ATOM 2782 C C . LYS A 1 334 ? 7.565 25.439 -36.417 1.00 97.94 334 LYS A C 1
ATOM 2784 O O . LYS A 1 334 ? 8.380 24.904 -37.166 1.00 97.94 334 LYS A O 1
ATOM 2789 N N . ILE A 1 335 ? 7.461 25.096 -35.132 1.00 97.69 335 ILE A N 1
ATOM 2790 C CA . ILE A 1 335 ? 8.206 23.974 -34.540 1.00 97.69 335 ILE A CA 1
ATOM 2791 C C . ILE A 1 335 ? 7.708 22.643 -35.110 1.00 97.69 335 ILE A C 1
ATOM 2793 O O . ILE A 1 335 ? 8.524 21.821 -35.527 1.00 97.69 335 ILE A O 1
ATOM 2797 N N . ARG A 1 336 ? 6.388 22.445 -35.181 1.00 97.25 336 ARG A N 1
ATOM 2798 C CA . ARG A 1 336 ? 5.764 21.240 -35.740 1.00 97.25 336 ARG A CA 1
ATOM 2799 C C . ARG A 1 336 ? 6.135 21.005 -37.204 1.00 97.25 336 ARG A C 1
ATOM 2801 O O . ARG A 1 336 ? 6.477 19.874 -37.556 1.00 97.25 336 ARG A O 1
ATOM 2808 N N . ASP A 1 337 ? 6.127 22.062 -38.012 1.00 96.06 337 ASP A N 1
ATOM 2809 C CA . ASP A 1 337 ? 6.512 22.026 -39.426 1.00 96.06 337 ASP A CA 1
ATOM 2810 C C . ASP A 1 337 ? 7.990 21.628 -39.565 1.00 96.06 337 ASP A C 1
ATOM 2812 O O . ASP A 1 337 ? 8.328 20.717 -40.317 1.00 96.06 337 ASP A O 1
ATOM 2816 N N . LYS A 1 338 ? 8.879 22.216 -38.750 1.00 96.38 338 LYS A N 1
ATOM 2817 C CA . LYS A 1 338 ? 10.302 21.837 -38.718 1.00 96.38 338 LYS A CA 1
ATOM 2818 C C . LYS A 1 338 ? 10.526 20.385 -38.304 1.00 96.38 338 LYS A C 1
ATOM 2820 O O . LYS A 1 338 ? 11.420 19.745 -38.856 1.00 96.38 338 LYS A O 1
ATOM 2825 N N . ILE A 1 339 ? 9.761 19.870 -37.338 1.00 95.44 339 ILE A N 1
ATOM 2826 C CA . ILE A 1 339 ? 9.826 18.452 -36.955 1.00 95.44 339 ILE A CA 1
ATOM 2827 C C . ILE A 1 339 ? 9.461 17.589 -38.161 1.00 95.44 339 ILE A C 1
ATOM 2829 O O . ILE A 1 339 ? 10.212 16.673 -38.478 1.00 95.44 339 ILE A O 1
ATOM 2833 N N . HIS A 1 340 ? 8.364 17.905 -38.853 1.00 92.25 340 HIS A N 1
ATOM 2834 C CA . HIS A 1 340 ? 7.924 17.149 -40.025 1.00 92.25 340 HIS A CA 1
ATOM 2835 C C . HIS A 1 340 ? 8.993 17.131 -41.123 1.00 92.25 340 HIS A C 1
ATOM 2837 O O . HIS A 1 340 ? 9.453 16.057 -41.499 1.00 92.25 340 HIS A O 1
ATOM 2843 N N . THR A 1 341 ? 9.493 18.303 -41.527 1.00 93.56 341 THR A N 1
ATOM 2844 C CA . THR A 1 341 ? 10.531 18.414 -42.561 1.00 93.56 341 THR A CA 1
ATOM 2845 C C . THR A 1 341 ? 11.812 17.657 -42.195 1.00 93.56 341 THR A C 1
ATOM 2847 O O . THR A 1 341 ? 12.434 17.047 -43.059 1.00 93.56 341 THR A O 1
ATOM 2850 N N . ASN A 1 342 ? 12.250 17.673 -40.932 1.00 94.25 342 ASN A N 1
ATOM 2851 C CA . ASN A 1 342 ? 13.452 16.929 -40.532 1.00 94.25 342 ASN A CA 1
ATOM 2852 C C . ASN A 1 342 ? 13.209 15.418 -40.456 1.00 94.25 342 ASN A C 1
ATOM 2854 O O . ASN A 1 342 ? 14.110 14.649 -40.780 1.00 94.25 342 ASN A O 1
ATOM 2858 N N . MET A 1 343 ? 12.007 14.990 -40.067 1.00 88.81 343 MET A N 1
ATOM 2859 C CA . MET A 1 343 ? 11.634 13.576 -40.076 1.00 88.81 343 MET A CA 1
ATOM 2860 C C . MET A 1 343 ? 11.606 13.014 -41.503 1.00 88.81 343 MET A C 1
ATOM 2862 O O . MET A 1 343 ? 12.173 11.946 -41.723 1.00 88.81 343 MET A O 1
ATOM 2866 N N . ASP A 1 344 ? 11.051 13.757 -42.465 1.00 87.00 344 ASP A N 1
ATOM 2867 C CA . ASP A 1 344 ? 11.016 13.358 -43.882 1.00 87.00 344 ASP A CA 1
ATOM 2868 C C . ASP A 1 344 ? 12.424 13.294 -44.494 1.00 87.00 344 ASP A C 1
ATOM 2870 O O . ASP A 1 344 ? 12.727 12.418 -45.298 1.00 87.00 344 ASP A O 1
ATOM 2874 N N . ASN A 1 345 ? 13.325 14.170 -44.040 1.00 89.88 345 ASN A N 1
ATOM 2875 C CA . ASN A 1 345 ? 14.738 14.169 -44.428 1.00 89.88 345 ASN A CA 1
ATOM 2876 C C . ASN A 1 345 ? 15.597 13.150 -43.652 1.00 89.88 345 ASN A C 1
ATOM 2878 O O . ASN A 1 345 ? 16.825 13.210 -43.721 1.00 89.88 345 ASN A O 1
ATOM 2882 N N . GLY A 1 346 ? 14.988 12.246 -42.876 1.00 88.81 346 GLY A N 1
ATOM 2883 C CA . GLY A 1 346 ? 15.705 11.188 -42.162 1.00 88.81 346 GLY A CA 1
ATOM 2884 C C . GLY A 1 346 ? 16.578 11.670 -40.997 1.00 88.81 346 GLY A C 1
ATOM 2885 O O . GLY A 1 346 ? 17.536 10.983 -40.651 1.00 88.81 346 GLY A O 1
ATOM 2886 N N . LYS A 1 347 ? 16.254 12.816 -40.375 1.00 91.19 347 LYS A N 1
ATOM 2887 C CA . LYS A 1 347 ? 16.983 13.426 -39.239 1.00 91.19 347 LYS A CA 1
ATOM 2888 C C . LYS A 1 347 ? 16.191 13.362 -37.922 1.00 91.19 347 LYS A C 1
ATOM 2890 O O . LYS A 1 347 ? 15.784 14.396 -37.377 1.00 91.19 347 LYS A O 1
ATOM 2895 N N . PRO A 1 348 ? 15.912 12.163 -37.380 1.00 86.62 348 PRO A N 1
ATOM 2896 C CA . PRO A 1 348 ? 15.097 12.003 -36.179 1.00 86.62 348 PRO A CA 1
ATOM 2897 C C . PRO A 1 348 ? 15.720 12.587 -34.903 1.00 86.62 348 PRO A C 1
ATOM 2899 O O . PRO A 1 348 ? 14.994 12.824 -33.937 1.00 86.62 348 PRO A O 1
ATOM 2902 N N . GLU A 1 349 ? 17.037 12.784 -34.863 1.00 89.62 349 GLU A N 1
ATOM 2903 C CA . GLU A 1 349 ? 17.791 13.380 -33.755 1.00 89.62 349 GLU A CA 1
ATOM 2904 C C . GLU A 1 349 ? 17.484 14.864 -33.545 1.00 89.62 349 GLU A C 1
ATOM 2906 O O . GLU A 1 349 ? 17.626 15.359 -32.423 1.00 89.62 349 GLU A O 1
ATOM 2911 N N . PHE A 1 350 ? 16.967 15.550 -34.574 1.00 92.88 350 PHE A N 1
ATOM 2912 C CA . PHE A 1 350 ? 16.537 16.948 -34.495 1.00 92.88 350 PHE A CA 1
ATOM 2913 C C . PHE A 1 350 ? 15.559 17.191 -33.336 1.00 92.88 350 PHE A C 1
ATOM 2915 O O . PHE A 1 350 ? 15.583 18.257 -32.720 1.00 92.88 350 PHE A O 1
ATOM 2922 N N . ILE A 1 351 ? 14.749 16.191 -32.965 1.00 94.62 351 ILE A N 1
ATOM 2923 C CA . ILE A 1 351 ? 13.785 16.303 -31.865 1.00 94.62 351 ILE A CA 1
ATOM 2924 C C . ILE A 1 351 ? 14.439 16.648 -30.518 1.00 94.62 351 ILE A C 1
ATOM 2926 O O . ILE A 1 351 ? 13.844 17.375 -29.724 1.00 94.62 351 ILE A O 1
ATOM 2930 N N . ARG A 1 352 ? 15.688 16.219 -30.277 1.00 94.00 352 ARG A N 1
ATOM 2931 C CA . ARG A 1 352 ? 16.429 16.603 -29.065 1.00 94.00 352 ARG A CA 1
ATOM 2932 C C . ARG A 1 352 ? 16.625 18.117 -29.019 1.00 94.00 352 ARG A C 1
ATOM 2934 O O . ARG A 1 352 ? 16.393 18.736 -27.987 1.00 94.00 352 ARG A O 1
ATOM 2941 N N . SER A 1 353 ? 16.949 18.719 -30.166 1.00 93.56 353 SER A N 1
ATOM 2942 C CA . SER A 1 353 ? 17.103 20.169 -30.325 1.00 93.56 353 SER A CA 1
ATOM 2943 C C . SER A 1 353 ? 15.796 20.947 -30.323 1.00 93.56 353 SER A C 1
ATOM 2945 O O . SER A 1 353 ? 15.831 22.171 -30.265 1.00 93.56 353 SER A O 1
ATOM 2947 N N . VAL A 1 354 ? 14.643 20.275 -30.349 1.00 95.12 354 VAL A N 1
ATOM 2948 C CA . VAL A 1 354 ? 13.349 20.904 -30.069 1.00 95.12 354 VAL A CA 1
ATOM 2949 C C . VAL A 1 354 ? 13.127 20.981 -28.564 1.00 95.12 354 VAL A C 1
ATOM 2951 O O . VAL A 1 354 ? 12.741 22.032 -28.067 1.00 95.12 354 VAL A O 1
ATOM 2954 N N . ILE A 1 355 ? 13.446 19.921 -27.823 1.00 94.94 355 ILE A N 1
ATOM 2955 C CA . ILE A 1 355 ? 13.117 19.806 -26.397 1.00 94.94 355 ILE A CA 1
ATOM 2956 C C . ILE A 1 355 ? 14.165 20.477 -25.497 1.00 94.94 355 ILE A C 1
ATOM 2958 O O . ILE A 1 355 ? 13.807 21.198 -24.573 1.00 94.94 355 ILE A O 1
ATOM 2962 N N . LEU A 1 356 ? 15.452 20.270 -25.761 1.00 93.44 356 LEU A N 1
ATOM 2963 C CA . LEU A 1 356 ? 16.549 20.689 -24.881 1.00 93.44 356 LEU A CA 1
ATOM 2964 C C . LEU A 1 356 ? 17.218 21.974 -25.378 1.00 93.44 356 LEU A C 1
ATOM 2966 O O . LEU A 1 356 ? 17.227 22.245 -26.584 1.00 93.44 356 LEU A O 1
ATOM 2970 N N . THR A 1 357 ? 17.749 22.788 -24.466 1.00 92.44 357 THR A N 1
ATOM 2971 C CA . THR A 1 357 ? 18.587 23.949 -24.819 1.00 92.44 357 THR A CA 1
ATOM 2972 C C . THR A 1 357 ? 19.946 23.492 -25.374 1.00 92.44 357 THR A C 1
ATOM 2974 O O . THR A 1 357 ? 20.321 22.337 -25.172 1.00 92.44 357 THR A O 1
ATOM 2977 N N . PRO A 1 358 ? 20.713 24.359 -26.065 1.00 90.31 358 PRO A N 1
ATOM 2978 C CA . PRO A 1 358 ? 22.068 24.015 -26.511 1.00 90.31 358 PRO A CA 1
ATOM 2979 C C . PRO A 1 358 ? 22.959 23.483 -25.378 1.00 90.31 358 PRO A C 1
ATOM 2981 O O . PRO A 1 358 ? 23.540 22.413 -25.508 1.00 90.31 358 PRO A O 1
ATOM 2984 N N . THR A 1 359 ? 22.952 24.150 -24.222 1.00 89.19 359 THR A N 1
ATOM 2985 C CA . THR A 1 359 ? 23.714 23.733 -23.034 1.00 89.19 359 THR A CA 1
ATOM 2986 C C . THR A 1 359 ? 23.258 22.378 -22.482 1.00 89.19 359 THR A C 1
ATOM 2988 O O . THR A 1 359 ? 24.073 21.572 -22.047 1.00 89.19 359 THR A O 1
ATOM 2991 N N . GLU A 1 360 ? 21.955 22.090 -22.513 1.00 90.38 360 GLU A N 1
ATOM 2992 C CA . GLU A 1 360 ? 21.415 20.790 -22.089 1.00 90.38 360 GLU A CA 1
ATOM 2993 C C . GLU A 1 360 ? 21.720 19.664 -23.085 1.00 90.38 360 GLU A C 1
ATOM 2995 O O . GLU A 1 360 ? 21.826 18.504 -22.699 1.00 90.38 360 GLU A O 1
ATOM 3000 N N . LEU A 1 361 ? 21.853 19.981 -24.375 1.00 88.00 361 LEU A N 1
ATOM 3001 C CA . LEU A 1 361 ? 22.272 19.010 -25.387 1.00 88.00 361 LEU A CA 1
ATOM 3002 C C . LEU A 1 361 ? 23.735 18.610 -25.215 1.00 88.00 361 LEU A C 1
ATOM 3004 O O . LEU A 1 361 ? 24.063 17.446 -25.426 1.00 88.00 361 LEU A O 1
ATOM 3008 N N . GLU A 1 362 ? 24.590 19.561 -24.847 1.00 84.88 362 GLU A N 1
ATOM 3009 C CA . GLU A 1 362 ? 26.013 19.331 -24.584 1.00 84.88 362 GLU A CA 1
ATOM 3010 C C . GLU A 1 362 ? 26.239 18.481 -23.327 1.00 84.88 362 GLU A C 1
ATOM 3012 O O . GLU A 1 362 ? 27.187 17.701 -23.279 1.00 84.88 362 GLU A O 1
ATOM 3017 N N . SER A 1 363 ? 25.350 18.582 -22.333 1.00 81.50 363 SER A N 1
ATOM 3018 C CA . SER A 1 363 ? 25.415 17.794 -21.097 1.00 81.50 363 SER A CA 1
ATOM 3019 C C . SER A 1 363 ? 24.751 16.416 -21.186 1.00 81.50 363 SER A C 1
ATOM 3021 O O . SER A 1 363 ? 24.808 15.642 -20.227 1.00 81.50 363 SER A O 1
ATOM 3023 N N . LEU A 1 364 ? 24.148 16.062 -22.329 1.00 74.00 364 LEU A N 1
ATOM 3024 C CA . LEU A 1 364 ? 23.676 14.698 -22.557 1.00 74.00 364 LEU A CA 1
ATOM 3025 C C . LEU A 1 364 ? 24.874 13.737 -22.672 1.00 74.00 364 LEU A C 1
ATOM 3027 O O . LEU A 1 364 ? 25.796 14.000 -23.446 1.00 74.00 364 LEU A O 1
ATOM 3031 N N . PRO A 1 365 ? 24.857 12.584 -21.978 1.00 56.53 365 PRO A N 1
ATOM 3032 C CA . PRO A 1 365 ? 25.964 11.636 -22.032 1.00 56.53 365 PRO A CA 1
ATOM 3033 C C . PRO A 1 365 ? 26.222 11.150 -23.475 1.00 56.53 365 PRO A C 1
ATOM 3035 O O . PRO A 1 365 ? 25.266 10.843 -24.202 1.00 56.53 365 PRO A O 1
ATOM 3038 N N . PRO A 1 366 ? 27.495 11.053 -23.913 1.00 46.00 366 PRO A N 1
ATOM 3039 C CA . PRO A 1 366 ? 27.830 10.584 -25.254 1.00 46.00 366 PRO A CA 1
ATOM 3040 C C . PRO A 1 366 ? 27.422 9.115 -25.445 1.00 46.00 366 PRO A C 1
ATOM 3042 O O . PRO A 1 366 ? 27.492 8.298 -24.525 1.00 46.00 366 PRO A O 1
ATOM 3045 N N . LYS A 1 367 ? 26.971 8.770 -26.661 1.00 44.38 367 LYS A N 1
ATOM 3046 C CA . LYS A 1 367 ? 26.534 7.411 -27.021 1.00 44.38 367 LYS A CA 1
ATOM 3047 C C . LYS A 1 367 ? 27.660 6.401 -26.757 1.00 44.38 367 LYS A C 1
ATOM 3049 O O . LYS A 1 367 ? 28.714 6.498 -27.378 1.00 44.38 367 LYS A O 1
ATOM 3054 N N . VAL A 1 368 ? 27.397 5.368 -25.954 1.00 32.34 368 VAL A N 1
ATOM 3055 C CA . VAL A 1 368 ? 28.168 4.118 -26.024 1.00 32.34 368 VAL A CA 1
ATOM 3056 C C . VAL A 1 368 ? 27.916 3.521 -27.410 1.00 32.34 368 VAL A C 1
ATOM 3058 O O . VAL A 1 368 ? 26.783 3.174 -27.752 1.00 32.34 368 VAL A O 1
ATOM 3061 N N . ALA A 1 369 ? 28.953 3.477 -28.242 1.00 29.50 369 ALA A N 1
ATOM 3062 C CA . ALA A 1 369 ? 28.894 2.845 -29.549 1.00 29.50 369 ALA A CA 1
ATOM 3063 C C . ALA A 1 369 ? 28.704 1.333 -29.366 1.00 29.50 369 ALA A C 1
ATOM 3065 O O . ALA A 1 369 ? 29.555 0.657 -28.795 1.00 29.50 369 ALA A O 1
ATOM 3066 N N . VAL A 1 370 ? 27.590 0.794 -29.862 1.00 30.81 370 VAL A N 1
ATOM 3067 C CA . VAL A 1 370 ? 27.444 -0.651 -30.056 1.00 30.81 370 VAL A CA 1
ATOM 3068 C C . VAL A 1 370 ? 28.344 -1.020 -31.231 1.00 30.81 370 VAL A C 1
ATOM 3070 O O . VAL A 1 370 ? 28.065 -0.650 -32.374 1.00 30.81 370 VAL A O 1
ATOM 3073 N N . SER A 1 371 ? 29.452 -1.700 -30.947 1.00 27.30 371 SER A N 1
ATOM 3074 C CA . SER A 1 371 ? 30.320 -2.279 -31.963 1.00 27.30 371 SER A CA 1
ATOM 3075 C C . SER A 1 371 ? 29.531 -3.313 -32.770 1.00 27.30 371 SER A C 1
ATOM 3077 O O . SER A 1 371 ? 29.020 -4.302 -32.247 1.00 27.30 371 SER A O 1
ATOM 3079 N N . ARG A 1 372 ? 29.415 -3.078 -34.080 1.00 28.58 372 ARG A N 1
ATOM 3080 C CA . ARG A 1 372 ? 29.035 -4.114 -35.041 1.00 28.58 372 ARG A CA 1
ATOM 3081 C C . ARG A 1 372 ? 30.221 -5.067 -35.169 1.00 28.58 372 ARG A C 1
ATOM 3083 O O . ARG A 1 372 ? 31.186 -4.745 -35.855 1.00 28.58 372 ARG A O 1
ATOM 3090 N N . ALA A 1 373 ? 30.163 -6.212 -34.499 1.00 26.98 373 ALA A N 1
ATOM 3091 C CA . ALA A 1 373 ? 31.023 -7.335 -34.837 1.00 26.98 373 ALA A CA 1
ATOM 3092 C C . ALA A 1 373 ? 30.441 -8.027 -36.078 1.00 26.98 373 ALA A C 1
ATOM 3094 O O . ALA A 1 373 ? 29.333 -8.563 -36.048 1.00 26.98 373 ALA A O 1
ATOM 3095 N N . ASN A 1 374 ? 31.188 -7.949 -37.179 1.00 26.53 374 ASN A N 1
ATOM 3096 C CA . ASN A 1 374 ? 31.016 -8.786 -38.357 1.00 26.53 374 ASN A CA 1
ATOM 3097 C C . ASN A 1 374 ? 31.124 -10.259 -37.950 1.00 26.53 374 ASN A C 1
ATOM 3099 O O . ASN A 1 374 ? 32.093 -10.620 -37.295 1.00 26.53 374 ASN A O 1
ATOM 3103 N N . ASN A 1 375 ? 30.190 -11.096 -38.396 1.00 26.75 375 ASN A N 1
ATOM 3104 C CA . ASN A 1 375 ? 30.429 -12.526 -38.573 1.00 26.75 375 ASN A CA 1
ATOM 3105 C C . ASN A 1 375 ? 29.715 -12.984 -39.846 1.00 26.75 375 ASN A C 1
ATOM 3107 O O . ASN A 1 375 ? 28.531 -13.312 -39.860 1.00 26.75 375 ASN A O 1
ATOM 3111 N N . SER A 1 376 ? 30.473 -12.951 -40.936 1.00 24.56 376 SER A N 1
ATOM 3112 C CA . SER A 1 376 ? 30.374 -13.902 -42.034 1.00 24.56 376 SER A CA 1
ATOM 3113 C C . SER A 1 376 ? 30.811 -15.277 -41.523 1.00 24.56 376 SER A C 1
ATOM 3115 O O . SER A 1 376 ? 31.894 -15.353 -40.959 1.00 24.56 376 SER A O 1
ATOM 3117 N N . HIS A 1 377 ? 29.998 -16.323 -41.696 1.00 27.02 377 HIS A N 1
ATOM 3118 C CA . HIS A 1 377 ? 30.424 -17.643 -42.191 1.00 27.02 377 HIS A CA 1
ATOM 3119 C C . HIS A 1 377 ? 29.228 -18.608 -42.275 1.00 27.02 377 HIS A C 1
ATOM 3121 O O . HIS A 1 377 ? 28.611 -18.976 -41.282 1.00 27.02 377 HIS A O 1
ATOM 3127 N N . GLU A 1 378 ? 28.890 -18.897 -43.530 1.00 23.48 378 GLU A N 1
ATOM 3128 C CA . GLU A 1 378 ? 28.560 -20.184 -44.152 1.00 23.48 378 GLU A CA 1
ATOM 3129 C C . GLU A 1 378 ? 27.746 -21.264 -43.419 1.00 23.48 378 GLU A C 1
ATOM 3131 O O . GLU A 1 378 ? 28.087 -21.801 -42.371 1.00 23.48 378 GLU A O 1
ATOM 3136 N N . ASN A 1 379 ? 26.695 -21.659 -44.143 1.00 25.83 379 ASN A N 1
ATOM 3137 C CA . ASN A 1 379 ? 25.942 -22.898 -44.038 1.00 25.83 379 ASN A CA 1
ATOM 3138 C C . ASN A 1 379 ? 26.843 -24.140 -43.988 1.00 25.83 379 ASN A C 1
ATOM 3140 O O . ASN A 1 379 ? 27.679 -24.342 -44.867 1.00 25.83 379 ASN A O 1
ATOM 3144 N N . THR A 1 380 ? 26.518 -25.090 -43.112 1.00 22.66 380 THR A N 1
ATOM 3145 C CA . THR A 1 380 ? 26.630 -26.508 -43.473 1.00 22.66 380 THR A CA 1
ATOM 3146 C C . THR A 1 380 ? 25.588 -27.340 -42.735 1.00 22.66 380 THR A C 1
ATOM 3148 O O . THR A 1 380 ? 25.430 -27.285 -41.519 1.00 22.66 380 THR A O 1
ATOM 3151 N N . ILE A 1 381 ? 24.823 -28.070 -43.538 1.00 25.73 381 ILE A N 1
ATOM 3152 C CA . ILE A 1 381 ? 23.751 -28.988 -43.170 1.00 25.73 381 ILE A CA 1
ATOM 3153 C C . ILE A 1 381 ? 24.381 -30.318 -42.752 1.00 25.73 381 ILE A C 1
ATOM 3155 O O . ILE A 1 381 ? 25.197 -30.842 -43.500 1.00 25.73 381 ILE A O 1
ATOM 3159 N N . CYS A 1 382 ? 23.913 -30.917 -41.654 1.00 19.95 382 CYS A N 1
ATOM 3160 C CA . CYS A 1 382 ? 23.949 -32.370 -41.461 1.00 19.95 382 CYS A CA 1
ATOM 3161 C C . CYS A 1 382 ? 22.755 -32.822 -40.603 1.00 19.95 382 CYS A C 1
ATOM 3163 O O . CYS A 1 382 ? 22.636 -32.459 -39.436 1.00 19.95 382 CYS A O 1
ATOM 3165 N N . LYS A 1 383 ? 21.860 -33.620 -41.202 1.00 23.06 383 LYS A N 1
ATOM 3166 C CA . LYS A 1 383 ? 20.933 -34.522 -40.493 1.00 23.06 383 LYS A CA 1
ATOM 3167 C C . LYS A 1 383 ? 21.677 -35.826 -40.169 1.00 23.06 383 LYS A C 1
ATOM 3169 O O . LYS A 1 383 ? 22.564 -36.202 -40.933 1.00 23.06 383 LYS A O 1
ATOM 3174 N N . PRO A 1 384 ? 21.243 -36.573 -39.142 1.00 24.06 384 PRO A N 1
ATOM 3175 C CA . PRO A 1 384 ? 20.669 -37.882 -39.461 1.00 24.06 384 PRO A CA 1
ATOM 3176 C C . PRO A 1 384 ? 19.360 -38.209 -38.725 1.00 24.06 384 PRO A C 1
ATOM 3178 O O . PRO A 1 384 ? 18.937 -37.562 -37.772 1.00 24.06 384 PRO A O 1
ATOM 3181 N N . THR A 1 385 ? 18.717 -39.223 -39.288 1.00 21.45 385 THR A N 1
ATOM 3182 C CA . THR A 1 385 ? 17.318 -39.659 -39.226 1.00 21.45 385 THR A CA 1
ATOM 3183 C C . THR A 1 385 ? 17.156 -40.904 -38.333 1.00 21.45 385 THR A C 1
ATOM 3185 O O . THR A 1 385 ? 18.150 -41.582 -38.111 1.00 21.45 385 THR A O 1
ATOM 3188 N N . PHE A 1 386 ? 15.915 -41.204 -37.901 1.00 22.61 386 PHE A N 1
ATOM 3189 C CA . PHE A 1 386 ? 15.203 -42.514 -37.759 1.00 22.61 386 PHE A CA 1
ATOM 3190 C C . PHE A 1 386 ? 14.240 -42.458 -36.534 1.00 22.61 386 PHE A C 1
ATOM 3192 O O . PHE A 1 386 ? 14.713 -42.321 -35.415 1.00 22.61 386 PHE A O 1
ATOM 3199 N N . LEU A 1 387 ? 12.906 -42.253 -36.660 1.00 22.31 387 LEU A N 1
ATOM 3200 C CA . LEU A 1 387 ? 11.782 -43.140 -37.100 1.00 22.31 387 LEU A CA 1
ATOM 3201 C C . LEU A 1 387 ? 11.587 -44.346 -36.141 1.00 22.31 387 LEU A C 1
ATOM 3203 O O . LEU A 1 387 ? 12.558 -45.056 -35.945 1.00 22.31 387 LEU A O 1
ATOM 3207 N N . LEU A 1 388 ? 10.439 -44.705 -35.519 1.00 23.86 388 LEU A N 1
ATOM 3208 C CA . LEU A 1 388 ? 8.959 -44.610 -35.732 1.00 23.86 388 LEU A CA 1
ATOM 3209 C C . LEU A 1 388 ? 8.242 -45.312 -34.507 1.00 23.86 388 LEU A C 1
ATOM 3211 O O . LEU A 1 388 ? 8.992 -45.784 -33.655 1.00 23.86 388 LEU A O 1
ATOM 3215 N N . PRO A 1 389 ? 6.898 -45.576 -34.396 1.00 33.12 389 PRO A N 1
ATOM 3216 C CA . PRO A 1 389 ? 5.675 -45.011 -35.026 1.00 33.12 389 PRO A CA 1
ATOM 3217 C C . PRO A 1 389 ? 4.386 -44.837 -34.122 1.00 33.12 389 PRO A C 1
ATOM 3219 O O . PRO A 1 389 ? 4.266 -45.430 -33.059 1.00 33.12 389 PRO A O 1
ATOM 3222 N N . LEU A 1 390 ? 3.370 -44.141 -34.695 1.00 24.16 390 LEU A N 1
ATOM 3223 C CA . LEU A 1 390 ? 1.880 -44.180 -34.492 1.00 24.16 390 LEU A CA 1
ATOM 3224 C C . LEU A 1 390 ? 1.277 -43.542 -33.203 1.00 24.16 390 LEU A C 1
ATOM 3226 O O . LEU A 1 390 ? 1.772 -43.758 -32.115 1.00 24.16 390 LEU A O 1
ATOM 3230 N N . ASN A 1 391 ? 0.186 -42.751 -33.204 1.00 25.39 391 ASN A N 1
ATOM 3231 C CA . ASN A 1 391 ? -0.916 -42.580 -34.162 1.00 25.39 391 ASN A CA 1
ATOM 3232 C C . ASN A 1 391 ? -1.549 -41.162 -34.119 1.00 25.39 391 ASN A C 1
ATOM 3234 O O . ASN A 1 391 ? -1.467 -40.447 -33.124 1.00 25.39 391 ASN A O 1
ATOM 3238 N N . LYS A 1 392 ? -2.160 -40.757 -35.241 1.00 28.97 392 LYS A N 1
ATOM 3239 C CA . LYS A 1 392 ? -2.682 -39.413 -35.566 1.00 28.97 392 LYS A CA 1
ATOM 3240 C C . LYS A 1 392 ? -4.069 -39.131 -34.968 1.00 28.97 392 LYS A C 1
ATOM 3242 O O . LYS A 1 392 ? -4.941 -39.969 -35.128 1.00 28.97 392 LYS A O 1
ATOM 3247 N N . THR A 1 393 ? -4.301 -37.881 -34.546 1.00 26.12 393 THR A N 1
ATOM 3248 C CA . THR A 1 393 ? -5.430 -37.047 -35.027 1.00 26.12 393 THR A CA 1
ATOM 3249 C C . THR A 1 393 ? -5.151 -35.553 -34.792 1.00 26.12 393 THR A C 1
ATOM 3251 O O . THR A 1 393 ? -5.055 -35.082 -33.667 1.00 26.12 393 THR A O 1
ATOM 3254 N N . THR A 1 394 ? -4.965 -34.839 -35.904 1.00 32.84 394 THR A N 1
ATOM 3255 C CA . THR A 1 394 ? -5.391 -33.456 -36.197 1.00 32.84 394 THR A CA 1
ATOM 3256 C C . THR A 1 394 ? -5.279 -32.395 -35.085 1.00 32.84 394 THR A C 1
ATOM 3258 O O . THR A 1 394 ? -6.207 -32.220 -34.309 1.00 32.84 394 THR A O 1
ATOM 3261 N N . THR A 1 395 ? -4.177 -31.621 -35.050 1.00 35.44 395 THR A N 1
ATOM 3262 C CA . THR A 1 395 ? -4.118 -30.246 -34.455 1.00 35.44 395 THR A CA 1
ATOM 3263 C C . THR A 1 395 ? -2.765 -29.524 -34.624 1.00 35.44 395 THR A C 1
ATOM 3265 O O . THR A 1 395 ? -2.690 -28.308 -34.455 1.00 35.44 395 THR A O 1
ATOM 3268 N N . LYS A 1 396 ? -1.678 -30.215 -35.001 1.00 32.44 396 LYS A N 1
ATOM 3269 C CA . LYS A 1 396 ? -0.322 -29.619 -35.032 1.00 32.44 396 LYS A CA 1
ATOM 3270 C C . LYS A 1 396 ? -0.088 -28.544 -36.107 1.00 32.44 396 LYS A C 1
ATOM 3272 O O . LYS A 1 396 ? 0.676 -27.614 -35.864 1.00 32.44 396 LYS A O 1
ATOM 3277 N N . GLU A 1 397 ? -0.748 -28.605 -37.262 1.00 29.80 397 GLU A N 1
ATOM 3278 C CA . GLU A 1 397 ? -0.444 -27.689 -38.379 1.00 29.80 397 GLU A CA 1
ATOM 3279 C C . GLU A 1 397 ? -1.000 -26.268 -38.177 1.00 29.80 397 GLU A C 1
ATOM 3281 O O . GLU A 1 397 ? -0.360 -25.294 -38.576 1.00 29.80 397 GLU A O 1
ATOM 3286 N N . GLN A 1 398 ? -2.103 -26.106 -37.438 1.00 32.62 398 GLN A N 1
ATOM 3287 C CA . GLN A 1 398 ? -2.608 -24.777 -37.061 1.00 32.62 398 GLN A CA 1
ATOM 3288 C C . GLN A 1 398 ? -1.809 -24.135 -35.912 1.00 32.62 398 GLN A C 1
ATOM 3290 O O . GLN A 1 398 ? -1.745 -22.908 -35.819 1.00 32.62 398 GLN A O 1
ATOM 3295 N N . PHE A 1 399 ? -1.139 -24.936 -35.075 1.00 33.22 399 PHE A N 1
ATOM 3296 C CA . PHE A 1 399 ? -0.273 -24.446 -33.995 1.00 33.22 399 PHE A CA 1
ATOM 3297 C C . PHE A 1 399 ? 1.073 -23.920 -34.528 1.00 33.22 399 PHE A C 1
ATOM 3299 O O . PHE A 1 399 ? 1.540 -22.858 -34.114 1.00 33.22 399 PHE A O 1
ATOM 3306 N N . VAL A 1 400 ? 1.667 -24.602 -35.514 1.00 30.81 400 VAL A N 1
ATOM 3307 C CA . VAL A 1 400 ? 2.979 -24.233 -36.086 1.00 30.81 400 VAL A CA 1
ATOM 3308 C C . VAL A 1 400 ? 2.909 -22.961 -36.949 1.00 30.81 400 VAL A C 1
ATOM 3310 O O . VAL A 1 400 ? 3.829 -22.137 -36.910 1.00 30.81 400 VAL A O 1
ATOM 3313 N N . LEU A 1 401 ? 1.789 -22.730 -37.646 1.00 29.67 401 LEU A N 1
ATOM 3314 C CA . LEU A 1 401 ? 1.534 -21.495 -38.407 1.00 29.67 401 LEU A CA 1
ATOM 3315 C C . LEU A 1 401 ? 1.278 -20.269 -37.507 1.00 29.67 401 LEU A C 1
ATOM 3317 O O . LEU A 1 401 ? 1.607 -19.143 -37.892 1.00 29.67 401 LEU A O 1
ATOM 3321 N N . LYS A 1 402 ? 0.760 -20.468 -36.285 1.00 33.97 402 LYS A N 1
ATOM 3322 C CA . LYS A 1 402 ? 0.556 -19.396 -35.291 1.00 33.97 402 LYS A CA 1
ATOM 3323 C C . LYS A 1 402 ? 1.876 -18.955 -34.641 1.00 33.97 402 LYS A C 1
ATOM 3325 O O . LYS A 1 402 ? 2.088 -17.759 -34.452 1.00 33.97 402 LYS A O 1
ATOM 3330 N N . ILE A 1 403 ? 2.795 -19.898 -34.409 1.00 33.97 403 ILE A N 1
ATOM 3331 C CA . ILE A 1 403 ? 4.143 -19.635 -33.870 1.00 33.97 403 ILE A CA 1
ATOM 3332 C C . ILE A 1 403 ? 5.021 -18.875 -34.881 1.00 33.97 403 ILE A C 1
ATOM 3334 O O . ILE A 1 403 ? 5.741 -17.950 -34.501 1.00 33.97 403 ILE A O 1
ATOM 3338 N N . HIS A 1 404 ? 4.922 -19.175 -36.182 1.00 32.91 404 HIS A N 1
ATOM 3339 C CA . HIS A 1 404 ? 5.708 -18.463 -37.203 1.00 32.91 404 HIS A CA 1
ATOM 3340 C C . HIS A 1 404 ? 5.264 -17.008 -37.420 1.00 32.91 404 HIS A C 1
ATOM 3342 O O . HIS A 1 404 ? 6.106 -16.156 -37.694 1.00 32.91 404 HIS A O 1
ATOM 3348 N N . LYS A 1 405 ? 3.978 -16.682 -37.217 1.00 32.31 405 LYS A N 1
ATOM 3349 C CA . LYS A 1 405 ? 3.489 -15.289 -37.242 1.00 32.31 405 LYS A CA 1
ATOM 3350 C C . LYS A 1 405 ? 3.772 -14.500 -35.953 1.00 32.31 405 LYS A C 1
ATOM 3352 O O . LYS A 1 405 ? 3.718 -13.274 -35.992 1.00 32.31 405 LYS A O 1
ATOM 3357 N N . GLN A 1 406 ? 4.086 -15.157 -34.831 1.00 34.66 406 GLN A N 1
ATOM 3358 C CA . GLN A 1 406 ? 4.438 -14.491 -33.562 1.00 34.66 406 GLN A CA 1
ATOM 3359 C C . GLN A 1 406 ? 5.929 -14.134 -33.437 1.00 34.66 406 GLN A C 1
ATOM 3361 O O . GLN A 1 406 ? 6.270 -13.199 -32.712 1.00 34.66 406 GLN A O 1
ATOM 3366 N N . ARG A 1 407 ? 6.817 -14.800 -34.186 1.00 32.66 407 ARG A N 1
ATOM 3367 C CA . ARG A 1 407 ? 8.269 -14.545 -34.137 1.00 32.66 407 ARG A CA 1
ATOM 3368 C C . ARG A 1 407 ? 8.696 -13.141 -34.583 1.00 32.66 407 ARG A C 1
ATOM 3370 O O . ARG A 1 407 ? 9.778 -12.711 -34.213 1.00 32.66 407 ARG A O 1
ATOM 3377 N N . SER A 1 408 ? 7.862 -12.390 -35.308 1.00 38.94 408 SER A N 1
ATOM 3378 C CA . SER A 1 408 ? 8.207 -11.031 -35.761 1.00 38.94 408 SER A CA 1
ATOM 3379 C C . SER A 1 408 ? 7.920 -9.921 -34.730 1.00 38.94 408 SER A C 1
ATOM 3381 O O . SER A 1 408 ? 7.992 -8.744 -35.079 1.00 38.94 408 SER A O 1
ATOM 3383 N N . LYS A 1 409 ? 7.532 -10.269 -33.490 1.00 46.88 409 LYS A N 1
ATOM 3384 C CA . LYS A 1 409 ? 7.170 -9.320 -32.412 1.00 46.88 409 LYS A CA 1
ATOM 3385 C C . LYS A 1 409 ? 7.762 -9.645 -31.030 1.00 46.88 409 LYS A C 1
ATOM 3387 O O . LYS A 1 409 ? 7.493 -8.906 -30.085 1.00 46.88 409 LYS A O 1
ATOM 3392 N N . MET A 1 410 ? 8.525 -10.727 -30.881 1.00 54.88 410 MET A N 1
ATOM 3393 C CA . MET A 1 410 ? 9.119 -11.101 -29.591 1.00 54.88 410 MET A CA 1
ATOM 3394 C C . MET A 1 410 ? 10.351 -10.244 -29.299 1.00 54.88 410 MET A C 1
ATOM 3396 O O . MET A 1 410 ? 11.165 -10.017 -30.191 1.00 54.88 410 MET A O 1
ATOM 3400 N N . SER A 1 411 ? 10.500 -9.773 -28.058 1.00 76.19 411 SER A N 1
ATOM 3401 C CA . SER A 1 411 ? 11.757 -9.140 -27.646 1.00 76.19 411 SER A CA 1
ATOM 3402 C C . SER A 1 411 ? 12.882 -10.179 -27.574 1.00 76.19 411 SER A C 1
ATOM 3404 O O . SER A 1 411 ? 12.625 -11.381 -27.432 1.00 76.19 411 SER A O 1
ATOM 3406 N N . ASP A 1 412 ? 14.134 -9.722 -27.621 1.00 81.25 412 ASP A N 1
ATOM 3407 C CA . ASP A 1 412 ? 15.300 -10.598 -27.441 1.00 81.25 412 ASP A CA 1
ATOM 3408 C C . ASP A 1 412 ? 15.235 -11.349 -26.103 1.00 81.25 412 ASP A C 1
ATOM 3410 O O . ASP A 1 412 ? 15.595 -12.521 -26.025 1.00 81.25 412 ASP A O 1
ATOM 3414 N N . PHE A 1 413 ? 14.707 -10.701 -25.058 1.00 86.00 413 PHE A N 1
ATOM 3415 C CA . PHE A 1 413 ? 14.482 -11.319 -23.753 1.00 86.00 413 PHE A CA 1
ATOM 3416 C C . PHE A 1 413 ? 13.448 -12.448 -23.828 1.00 86.00 413 PHE A C 1
ATOM 3418 O O . PHE A 1 413 ? 13.727 -13.556 -23.373 1.00 86.00 413 PHE A O 1
ATOM 3425 N N . ASP A 1 414 ? 12.282 -12.186 -24.434 1.00 88.12 414 ASP A N 1
ATOM 3426 C CA . ASP A 1 414 ? 11.203 -13.180 -24.522 1.00 88.12 414 ASP A CA 1
ATOM 3427 C C . ASP A 1 414 ? 11.664 -14.421 -25.294 1.00 88.12 414 ASP A C 1
ATOM 3429 O O . ASP A 1 414 ? 11.379 -15.551 -24.904 1.00 88.12 414 ASP A O 1
ATOM 3433 N N . SER A 1 415 ? 12.418 -14.204 -26.374 1.00 84.75 415 SER A N 1
ATOM 3434 C CA . SER A 1 415 ? 12.968 -15.283 -27.197 1.00 84.75 415 SER A CA 1
ATOM 3435 C C . SER A 1 415 ? 14.037 -16.075 -26.448 1.00 84.75 415 SER A C 1
ATOM 3437 O O . SER A 1 415 ? 14.046 -17.302 -26.515 1.00 84.75 415 SER A O 1
ATOM 3439 N N . LYS A 1 416 ? 14.916 -15.385 -25.710 1.00 88.06 416 LYS A N 1
ATOM 3440 C CA . LYS A 1 416 ? 16.010 -16.007 -24.958 1.00 88.06 416 LYS A CA 1
ATOM 3441 C C . LYS A 1 416 ? 15.513 -16.890 -23.812 1.00 88.06 416 LYS A C 1
ATOM 3443 O O . LYS A 1 416 ? 16.060 -17.970 -23.619 1.00 88.06 416 LYS A O 1
ATOM 3448 N N . TYR A 1 417 ? 14.495 -16.446 -23.075 1.00 88.50 417 TYR A N 1
ATOM 3449 C CA . TYR A 1 417 ? 14.007 -17.134 -21.870 1.00 88.50 417 TYR A CA 1
ATOM 3450 C C . TYR A 1 417 ? 12.648 -17.823 -22.055 1.00 88.50 417 TYR A C 1
ATOM 3452 O O . TYR A 1 417 ? 12.031 -18.244 -21.083 1.00 88.50 417 TYR A O 1
ATOM 3460 N N . GLN A 1 418 ? 12.193 -17.976 -23.305 1.00 88.69 418 GLN A N 1
ATOM 3461 C CA . GLN A 1 418 ? 10.954 -18.682 -23.664 1.00 88.69 418 GLN A CA 1
ATOM 3462 C C . GLN A 1 418 ? 9.703 -18.112 -22.970 1.00 88.69 418 GLN A C 1
ATOM 3464 O O . GLN A 1 418 ? 8.822 -18.850 -22.530 1.00 88.69 418 GLN A O 1
ATOM 3469 N N . ILE A 1 419 ? 9.621 -16.783 -22.882 1.00 93.69 419 ILE A N 1
ATOM 3470 C CA . ILE A 1 419 ? 8.472 -16.091 -22.293 1.00 93.69 419 ILE A CA 1
ATOM 3471 C C . ILE A 1 419 ? 7.297 -16.117 -23.273 1.00 93.69 419 ILE A C 1
ATOM 3473 O O . ILE A 1 419 ? 7.428 -15.781 -24.453 1.00 93.69 419 ILE A O 1
ATOM 3477 N N . ILE A 1 420 ? 6.127 -16.487 -22.762 1.00 92.62 420 ILE A N 1
ATOM 3478 C CA . ILE A 1 420 ? 4.880 -16.637 -23.503 1.00 92.62 420 ILE A CA 1
ATOM 3479 C C . ILE A 1 420 ? 4.021 -15.390 -23.273 1.00 92.62 420 ILE A C 1
ATOM 3481 O O . ILE A 1 420 ? 3.651 -15.075 -22.143 1.00 92.62 420 ILE A O 1
ATOM 3485 N N . ASP A 1 421 ? 3.660 -14.679 -24.346 1.00 91.50 421 ASP A N 1
ATOM 3486 C CA . ASP A 1 421 ? 2.778 -13.503 -24.279 1.00 91.50 421 ASP A CA 1
ATOM 3487 C C . ASP A 1 421 ? 1.292 -13.890 -24.124 1.00 91.50 421 ASP A C 1
ATOM 3489 O O . ASP A 1 421 ? 0.453 -13.682 -25.007 1.00 91.50 421 ASP A O 1
ATOM 3493 N N . SER A 1 422 ? 0.961 -14.490 -22.983 1.00 90.44 422 SER A N 1
ATOM 3494 C CA . SER A 1 422 ? -0.397 -14.867 -22.596 1.00 90.44 422 SER A CA 1
ATOM 3495 C C . SER A 1 422 ? -0.619 -14.690 -21.095 1.00 90.44 422 SER A C 1
ATOM 3497 O O . SER A 1 422 ? 0.322 -14.450 -20.336 1.00 90.44 422 SER A O 1
ATOM 3499 N N . VAL A 1 423 ? -1.883 -14.803 -20.679 1.00 88.94 423 VAL A N 1
ATOM 3500 C CA . VAL A 1 423 ? -2.216 -15.129 -19.285 1.00 88.94 423 VAL A CA 1
ATOM 3501 C C . VAL A 1 423 ? -1.798 -16.571 -18.997 1.00 88.94 423 VAL A C 1
ATOM 3503 O O . VAL A 1 423 ? -1.620 -17.358 -19.939 1.00 88.94 423 VAL A O 1
ATOM 3506 N N . THR A 1 424 ? -1.652 -16.923 -17.723 1.00 92.81 424 THR A N 1
ATOM 3507 C CA . THR A 1 424 ? -1.486 -18.324 -17.331 1.00 92.81 424 THR A CA 1
ATOM 3508 C C . THR A 1 424 ? -2.737 -19.102 -17.757 1.00 92.81 424 THR A C 1
ATOM 3510 O O . THR A 1 424 ? -3.849 -18.632 -17.516 1.00 92.81 424 THR A O 1
ATOM 3513 N N . PRO A 1 425 ? -2.617 -20.258 -18.428 1.00 94.50 425 PRO A N 1
ATOM 3514 C CA . PRO A 1 425 ? -3.771 -21.100 -18.721 1.00 94.50 425 PRO A CA 1
ATOM 3515 C C . PRO A 1 425 ? -4.413 -21.634 -17.437 1.00 94.50 425 PRO A C 1
ATOM 3517 O O . PRO A 1 425 ? -3.743 -21.763 -16.415 1.00 94.50 425 PRO A O 1
ATOM 3520 N N . ILE A 1 426 ? -5.708 -21.942 -17.487 1.00 92.44 426 ILE A N 1
ATOM 3521 C CA . ILE A 1 426 ? -6.403 -22.604 -16.377 1.00 92.44 426 ILE A CA 1
ATOM 3522 C C . ILE A 1 426 ? -5.785 -23.989 -16.159 1.00 92.44 426 ILE A C 1
ATOM 3524 O O . ILE A 1 426 ? -5.400 -24.660 -17.118 1.00 92.44 426 ILE A O 1
ATOM 3528 N N . ASN A 1 427 ? -5.721 -24.415 -14.904 1.00 91.81 427 ASN A N 1
ATOM 3529 C CA . ASN A 1 427 ? -5.117 -25.662 -14.462 1.00 91.81 427 ASN A CA 1
ATOM 3530 C C . ASN A 1 427 ? -3.634 -25.779 -14.845 1.00 91.81 427 ASN A C 1
ATOM 3532 O O . ASN A 1 427 ? -3.158 -26.847 -15.233 1.00 91.81 427 ASN A O 1
ATOM 3536 N N . VAL A 1 428 ? -2.901 -24.670 -14.746 1.00 94.62 428 VAL A N 1
ATOM 3537 C CA . VAL A 1 428 ? -1.446 -24.630 -14.905 1.00 94.62 428 VAL A CA 1
ATOM 3538 C C . VAL A 1 428 ? -0.837 -23.863 -13.737 1.00 94.62 428 VAL A C 1
ATOM 3540 O O . VAL A 1 428 ? -1.428 -22.901 -13.245 1.00 94.62 428 VAL A O 1
ATOM 3543 N N . ALA A 1 429 ? 0.352 -24.281 -13.302 1.00 93.81 429 ALA A N 1
ATOM 3544 C CA . ALA A 1 429 ? 1.104 -23.586 -12.266 1.00 93.81 429 ALA A CA 1
ATOM 3545 C C . ALA A 1 429 ? 1.362 -22.130 -12.677 1.00 93.81 429 ALA A C 1
ATOM 3547 O O . ALA A 1 429 ? 1.803 -21.850 -13.802 1.00 93.81 429 ALA A O 1
ATOM 3548 N N . LEU A 1 430 ? 1.099 -21.203 -11.757 1.00 95.38 430 LEU A N 1
ATOM 3549 C CA . LEU A 1 430 ? 1.516 -19.819 -11.916 1.00 95.38 430 LEU A CA 1
ATOM 3550 C C . LEU A 1 430 ? 3.040 -19.799 -12.014 1.00 95.38 430 LEU A C 1
ATOM 3552 O O . LEU A 1 430 ? 3.730 -20.485 -11.269 1.00 95.38 430 LEU A O 1
ATOM 3556 N N . SER A 1 431 ? 3.586 -19.061 -12.973 1.00 94.94 431 SER A N 1
ATOM 3557 C CA . SER A 1 431 ? 5.031 -19.010 -13.205 1.00 94.94 431 SER A CA 1
ATOM 3558 C C . SER A 1 431 ? 5.422 -17.713 -13.888 1.00 94.94 431 SER A C 1
ATOM 3560 O O . SER A 1 431 ? 4.595 -17.033 -14.502 1.00 94.94 431 SER A O 1
ATOM 3562 N N . GLY A 1 432 ? 6.718 -17.408 -13.856 1.00 94.81 432 GLY A N 1
ATOM 3563 C CA . GLY A 1 432 ? 7.278 -16.309 -14.629 1.00 94.81 432 GLY A CA 1
ATOM 3564 C C . GLY A 1 432 ? 7.207 -16.519 -16.143 1.00 94.81 432 GLY A C 1
ATOM 3565 O O . GLY A 1 432 ? 7.581 -15.623 -16.880 1.00 94.81 432 GLY A O 1
ATOM 3566 N N . ARG A 1 433 ? 6.726 -17.650 -16.672 1.00 94.06 433 ARG A N 1
ATOM 3567 C CA . ARG A 1 433 ? 6.682 -17.862 -18.129 1.00 94.06 433 ARG A CA 1
ATOM 3568 C C . ARG A 1 433 ? 5.627 -17.017 -18.830 1.00 94.06 433 ARG A C 1
ATOM 3570 O O . ARG A 1 433 ? 5.776 -16.737 -20.016 1.00 94.06 433 ARG A O 1
ATOM 3577 N N . TYR A 1 434 ? 4.562 -16.632 -18.134 1.00 94.75 434 TYR A N 1
ATOM 3578 C CA . TYR A 1 434 ? 3.396 -15.995 -18.742 1.00 94.75 434 TYR A CA 1
ATOM 3579 C C . TYR A 1 434 ? 3.447 -14.482 -18.562 1.00 94.75 434 TYR A C 1
ATOM 3581 O O . TYR A 1 434 ? 3.199 -13.964 -17.477 1.00 94.75 434 TYR A O 1
ATOM 3589 N N . LYS A 1 435 ? 3.742 -13.753 -19.641 1.00 90.94 435 LYS A N 1
ATOM 3590 C CA . LYS A 1 435 ? 4.025 -12.308 -19.632 1.00 90.94 435 LYS A CA 1
ATOM 3591 C C . LYS A 1 435 ? 2.903 -11.440 -19.058 1.00 90.94 435 LYS A C 1
ATOM 3593 O O . LYS A 1 435 ? 3.171 -10.334 -18.599 1.00 90.94 435 LYS A O 1
ATOM 3598 N N . LYS A 1 436 ? 1.653 -11.911 -19.128 1.00 87.81 436 LYS A N 1
ATOM 3599 C CA . LYS A 1 436 ? 0.466 -11.203 -18.617 1.00 87.81 436 LYS A CA 1
ATOM 3600 C C . LYS A 1 436 ? 0.036 -11.677 -17.227 1.00 87.81 436 LYS A C 1
ATOM 3602 O O . LYS A 1 436 ? -1.072 -11.355 -16.822 1.00 87.81 436 LYS A O 1
ATOM 3607 N N . SER A 1 437 ? 0.861 -12.475 -16.552 1.00 90.38 437 SER A N 1
ATOM 3608 C CA . SER A 1 437 ? 0.645 -12.874 -15.161 1.00 90.38 437 SER A CA 1
ATOM 3609 C C . SER A 1 437 ? 1.379 -11.941 -14.205 1.00 90.38 437 SER A C 1
ATOM 3611 O O . SER A 1 437 ? 2.455 -11.409 -14.516 1.00 90.38 437 SER A O 1
ATOM 3613 N N . PHE A 1 438 ? 0.844 -11.812 -13.001 1.00 89.19 438 PHE A N 1
ATOM 3614 C CA . PHE A 1 438 ? 1.496 -11.121 -11.903 1.00 89.19 438 PHE A CA 1
ATOM 3615 C C . PHE A 1 438 ? 2.757 -11.851 -11.427 1.00 89.19 438 PHE A C 1
ATOM 3617 O O . PHE A 1 438 ? 3.691 -11.206 -10.949 1.00 89.19 438 PHE A O 1
ATOM 3624 N N . GLY A 1 439 ? 2.852 -13.168 -11.643 1.00 92.75 439 GLY A N 1
ATOM 3625 C CA . GLY A 1 439 ? 4.079 -13.939 -11.422 1.00 92.75 439 GLY A CA 1
ATOM 3626 C C . GLY A 1 439 ? 5.246 -13.449 -12.287 1.00 92.75 439 GLY A C 1
ATOM 3627 O O . GLY A 1 439 ? 6.332 -13.183 -11.767 1.00 92.75 439 GLY A O 1
ATOM 3628 N N . TYR A 1 440 ? 5.021 -13.221 -13.589 1.00 94.88 440 TYR A N 1
ATOM 3629 C CA . TYR A 1 440 ? 6.032 -12.605 -14.464 1.00 94.88 440 TYR A CA 1
ATOM 3630 C C . TYR A 1 440 ? 6.405 -11.201 -13.992 1.00 94.88 440 TYR A C 1
ATOM 3632 O O . TYR A 1 440 ? 7.591 -10.904 -13.860 1.00 94.88 440 TYR A O 1
ATOM 3640 N N . TYR A 1 441 ? 5.416 -10.346 -13.707 1.00 90.62 441 TYR A N 1
ATOM 3641 C CA . TYR A 1 441 ? 5.673 -8.992 -13.206 1.00 90.62 441 TYR A CA 1
ATOM 3642 C C . TYR A 1 441 ? 6.504 -9.012 -11.917 1.00 90.62 441 TYR A C 1
ATOM 3644 O O . TYR A 1 441 ? 7.468 -8.258 -11.772 1.00 90.62 441 TYR A O 1
ATOM 3652 N N . THR A 1 442 ? 6.182 -9.916 -10.998 1.00 91.00 442 THR A N 1
ATOM 3653 C CA . THR A 1 442 ? 6.864 -10.009 -9.714 1.00 91.00 442 THR A CA 1
ATOM 3654 C C . THR A 1 442 ? 8.317 -10.439 -9.882 1.00 91.00 442 THR A C 1
ATOM 3656 O O . THR A 1 442 ? 9.213 -9.747 -9.398 1.00 91.00 442 THR A O 1
ATOM 3659 N N . ILE A 1 443 ? 8.576 -11.498 -10.648 1.00 95.38 443 ILE A N 1
ATOM 3660 C CA . ILE A 1 443 ? 9.935 -12.000 -10.895 1.00 95.38 443 ILE A CA 1
ATOM 3661 C C . ILE A 1 443 ? 10.760 -10.996 -11.710 1.00 95.38 443 ILE A C 1
ATOM 3663 O O . ILE A 1 443 ? 11.931 -10.759 -11.410 1.00 95.38 443 ILE A O 1
ATOM 3667 N N . ARG A 1 444 ? 10.154 -10.377 -12.731 1.00 93.06 444 ARG A N 1
ATOM 3668 C CA . ARG A 1 444 ? 10.850 -9.482 -13.661 1.00 93.06 444 ARG A CA 1
ATOM 3669 C C . ARG A 1 444 ? 11.136 -8.103 -13.077 1.00 93.06 444 ARG A C 1
ATOM 3671 O O . ARG A 1 444 ? 12.202 -7.555 -13.349 1.00 93.06 444 ARG A O 1
ATOM 3678 N N . GLU A 1 445 ? 10.196 -7.550 -12.316 1.00 86.19 445 GLU A N 1
ATOM 3679 C CA . GLU A 1 445 ? 10.228 -6.150 -11.882 1.00 86.19 445 GLU A CA 1
ATOM 3680 C C . GLU A 1 445 ? 10.339 -6.016 -10.356 1.00 86.19 445 GLU A C 1
ATOM 3682 O O . GLU A 1 445 ? 11.175 -5.252 -9.874 1.00 86.19 445 GLU A O 1
ATOM 3687 N N . ARG A 1 446 ? 9.557 -6.765 -9.562 1.00 88.75 446 ARG A N 1
ATOM 3688 C CA . ARG A 1 446 ? 9.495 -6.556 -8.098 1.00 88.75 446 ARG A CA 1
ATOM 3689 C C . ARG A 1 446 ? 10.677 -7.157 -7.341 1.00 88.75 446 ARG A C 1
ATOM 3691 O O . ARG A 1 446 ? 11.284 -6.454 -6.535 1.00 88.75 446 ARG A O 1
ATOM 3698 N N . LEU A 1 447 ? 11.029 -8.421 -7.582 1.00 94.75 447 LEU A N 1
ATOM 3699 C CA . LEU A 1 447 ? 12.130 -9.080 -6.864 1.00 94.75 447 LEU A CA 1
ATOM 3700 C C . LEU A 1 447 ? 13.481 -8.355 -7.065 1.00 94.75 447 LEU A C 1
ATOM 3702 O O . LEU A 1 447 ? 14.175 -8.124 -6.071 1.00 94.75 447 LEU A O 1
ATOM 3706 N N . PRO A 1 448 ? 13.852 -7.879 -8.277 1.00 94.44 448 PRO A N 1
ATOM 3707 C CA . PRO A 1 448 ? 15.067 -7.080 -8.449 1.00 94.44 448 PRO A CA 1
ATOM 3708 C C . PRO A 1 448 ? 15.039 -5.750 -7.684 1.00 94.44 448 PRO A C 1
ATOM 3710 O O . PRO A 1 448 ? 16.083 -5.298 -7.205 1.00 94.44 448 PRO A O 1
ATOM 3713 N N . VAL A 1 449 ? 13.867 -5.113 -7.566 1.00 89.88 449 VAL A N 1
ATOM 3714 C CA . VAL A 1 449 ? 13.694 -3.881 -6.779 1.00 89.88 449 VAL A CA 1
ATOM 3715 C C . VAL A 1 449 ? 13.895 -4.162 -5.293 1.00 89.88 449 VAL A C 1
ATOM 3717 O O . VAL A 1 449 ? 14.636 -3.423 -4.652 1.00 89.88 449 VAL A O 1
ATOM 3720 N N . ILE A 1 450 ? 13.334 -5.253 -4.766 1.00 90.38 450 ILE A N 1
ATOM 3721 C CA . ILE A 1 450 ? 13.506 -5.661 -3.361 1.00 90.38 450 ILE A CA 1
ATOM 3722 C C . ILE A 1 450 ? 14.988 -5.885 -3.040 1.00 90.38 450 ILE A C 1
ATOM 3724 O O . ILE A 1 450 ? 15.502 -5.311 -2.082 1.00 90.38 450 ILE A O 1
ATOM 3728 N N . LEU A 1 451 ? 15.712 -6.637 -3.877 1.00 94.94 451 LEU A N 1
ATOM 3729 C CA . LEU A 1 451 ? 17.154 -6.850 -3.692 1.00 94.94 451 LEU A CA 1
ATOM 3730 C C . LEU A 1 451 ? 17.940 -5.529 -3.706 1.00 94.94 451 LEU A C 1
ATOM 3732 O O . LEU A 1 451 ? 18.871 -5.352 -2.922 1.00 94.94 451 LEU A O 1
ATOM 3736 N N . THR A 1 452 ? 17.537 -4.583 -4.561 1.00 92.69 452 THR A N 1
ATOM 3737 C CA . THR A 1 452 ? 18.154 -3.247 -4.629 1.00 92.69 452 THR A CA 1
ATOM 3738 C C . THR A 1 452 ? 17.888 -2.444 -3.357 1.00 92.69 452 THR A C 1
ATOM 3740 O O . THR A 1 452 ? 18.812 -1.866 -2.804 1.00 92.69 452 THR A O 1
ATOM 3743 N N . GLN A 1 453 ? 16.657 -2.457 -2.842 1.00 89.94 453 GLN A N 1
ATOM 3744 C CA . GLN A 1 453 ? 16.296 -1.752 -1.608 1.00 89.94 453 GLN A CA 1
ATOM 3745 C C . GLN A 1 453 ? 17.083 -2.265 -0.397 1.00 89.94 453 GLN A C 1
ATOM 3747 O O . GLN A 1 453 ? 17.520 -1.471 0.433 1.00 89.94 453 GLN A O 1
ATOM 3752 N N . ILE A 1 454 ? 17.305 -3.578 -0.313 1.00 94.12 454 ILE A N 1
ATOM 3753 C CA . ILE A 1 454 ? 18.113 -4.185 0.752 1.00 94.12 454 ILE A CA 1
ATOM 3754 C C . ILE A 1 454 ? 19.578 -3.771 0.608 1.00 94.12 454 ILE A C 1
ATOM 3756 O O . ILE A 1 454 ? 20.214 -3.394 1.591 1.00 94.12 454 ILE A O 1
ATOM 3760 N N . GLN A 1 455 ? 20.112 -3.786 -0.615 1.00 93.81 455 GLN A N 1
ATOM 3761 C CA . GLN A 1 455 ? 21.473 -3.330 -0.893 1.00 93.81 455 GLN A CA 1
ATOM 3762 C C . GLN A 1 455 ? 21.673 -1.854 -0.515 1.00 93.81 455 GLN A C 1
ATOM 3764 O O . GLN A 1 455 ? 22.672 -1.523 0.131 1.00 93.81 455 GLN A O 1
ATOM 3769 N N . ASP A 1 456 ? 20.711 -0.997 -0.861 1.00 91.12 456 ASP A N 1
ATOM 3770 C CA . ASP A 1 456 ? 20.706 0.424 -0.517 1.00 91.12 456 ASP A CA 1
ATOM 3771 C C . ASP A 1 456 ? 20.621 0.630 0.999 1.00 91.12 456 ASP A C 1
ATOM 3773 O O . ASP A 1 456 ? 21.367 1.441 1.546 1.00 91.12 456 ASP A O 1
ATOM 3777 N N . TYR A 1 457 ? 19.760 -0.121 1.693 1.00 92.50 457 TYR A N 1
ATOM 3778 C CA . TYR A 1 457 ? 19.633 -0.069 3.151 1.00 92.50 457 TYR A CA 1
ATOM 3779 C C . TYR A 1 457 ? 20.944 -0.450 3.846 1.00 92.50 457 TYR A C 1
ATOM 3781 O O . TYR A 1 457 ? 21.458 0.325 4.651 1.00 92.50 457 TYR A O 1
ATOM 3789 N N . LEU A 1 458 ? 21.539 -1.588 3.471 1.00 94.44 458 LEU A N 1
ATOM 3790 C CA . LEU A 1 458 ? 22.829 -2.031 4.007 1.00 94.44 458 LEU A CA 1
ATOM 3791 C C . LEU A 1 458 ? 23.957 -1.033 3.713 1.00 94.44 458 LEU A C 1
ATOM 3793 O O . LEU A 1 458 ? 24.893 -0.922 4.500 1.00 94.44 458 LEU A O 1
ATOM 3797 N N . SER A 1 459 ? 23.881 -0.305 2.593 1.00 93.19 459 SER A N 1
ATOM 3798 C CA . SER A 1 459 ? 24.860 0.730 2.252 1.00 93.19 459 SER A CA 1
ATOM 3799 C C . SER A 1 459 ? 24.681 1.995 3.086 1.00 93.19 459 SER A C 1
ATOM 3801 O O . SER A 1 459 ? 25.670 2.562 3.545 1.00 93.19 459 SER A O 1
ATOM 3803 N N . LYS A 1 460 ? 23.437 2.456 3.249 1.00 93.56 460 LYS A N 1
ATOM 3804 C CA . LYS A 1 460 ? 23.100 3.711 3.936 1.00 93.56 460 LYS A CA 1
ATOM 3805 C C . LYS A 1 460 ? 23.276 3.603 5.444 1.00 93.56 460 LYS A C 1
ATOM 3807 O O . LYS A 1 460 ? 23.842 4.501 6.051 1.00 93.56 460 LYS A O 1
ATOM 3812 N N . GLU A 1 461 ? 22.851 2.486 6.026 1.00 92.31 461 GLU A N 1
ATOM 3813 C CA . GLU A 1 461 ? 22.907 2.243 7.470 1.00 92.31 461 GLU A CA 1
ATOM 3814 C C . GLU A 1 461 ? 24.158 1.469 7.893 1.00 92.31 461 GLU A C 1
ATOM 3816 O O . GLU A 1 461 ? 24.226 0.962 9.008 1.00 92.31 461 GLU A O 1
ATOM 3821 N N . LYS A 1 462 ? 25.165 1.357 7.020 1.00 93.50 462 LYS A N 1
ATOM 3822 C CA . LYS A 1 462 ? 26.358 0.540 7.261 1.00 93.50 462 LYS A CA 1
ATOM 3823 C C . LYS A 1 462 ? 27.033 0.851 8.596 1.00 93.50 462 LYS A C 1
ATOM 3825 O O . LYS A 1 462 ? 27.367 -0.070 9.336 1.00 93.50 462 LYS A O 1
ATOM 3830 N N . ASP A 1 463 ? 27.254 2.130 8.888 1.00 93.00 463 ASP A N 1
ATOM 3831 C CA . ASP A 1 463 ? 27.932 2.544 10.118 1.00 93.00 463 ASP A CA 1
ATOM 3832 C C . ASP A 1 463 ? 27.039 2.350 11.350 1.00 93.00 463 ASP A C 1
ATOM 3834 O O . ASP A 1 463 ? 27.532 1.904 12.387 1.00 93.00 463 ASP A O 1
ATOM 3838 N N . THR A 1 464 ? 25.726 2.579 11.216 1.00 93.50 464 THR A N 1
ATOM 3839 C CA . THR A 1 464 ? 24.723 2.303 12.257 1.00 93.50 464 THR A CA 1
ATOM 3840 C C . THR A 1 464 ? 24.676 0.814 12.607 1.00 93.50 464 THR A C 1
ATOM 3842 O O . THR A 1 464 ? 24.729 0.452 13.778 1.00 93.50 464 THR A O 1
ATOM 3845 N N . ILE A 1 465 ? 24.610 -0.056 11.592 1.00 93.44 465 ILE A N 1
ATOM 3846 C CA . ILE A 1 465 ? 24.567 -1.517 11.745 1.00 93.44 465 ILE A CA 1
ATOM 3847 C C . ILE A 1 465 ? 25.886 -2.028 12.328 1.00 93.44 465 ILE A C 1
ATOM 3849 O O . ILE A 1 465 ? 25.879 -2.892 13.200 1.00 93.44 465 ILE A O 1
ATOM 3853 N N . ALA A 1 466 ? 27.017 -1.491 11.864 1.00 93.56 466 ALA A N 1
ATOM 3854 C CA . ALA A 1 466 ? 28.328 -1.892 12.351 1.00 93.56 466 ALA A CA 1
ATOM 3855 C C . ALA A 1 466 ? 28.578 -1.466 13.799 1.00 93.56 466 ALA A C 1
ATOM 3857 O O . ALA A 1 466 ? 29.289 -2.170 14.509 1.00 93.56 466 ALA A O 1
ATOM 3858 N N . ASN A 1 467 ? 28.042 -0.319 14.231 1.00 92.81 467 ASN A N 1
ATOM 3859 C CA . ASN A 1 467 ? 28.233 0.228 15.575 1.00 92.81 467 ASN A CA 1
ATOM 3860 C C . ASN A 1 467 ? 29.712 0.192 16.033 1.00 92.81 467 ASN A C 1
ATOM 3862 O O . ASN A 1 467 ? 30.042 -0.245 17.133 1.00 92.81 467 ASN A O 1
ATOM 3866 N N . GLY A 1 468 ? 30.624 0.583 15.135 1.00 89.38 468 GLY A N 1
ATOM 3867 C CA . GLY A 1 468 ? 32.076 0.567 15.367 1.00 89.38 468 GLY A CA 1
ATOM 3868 C C . GLY A 1 468 ? 32.792 -0.769 15.105 1.00 89.38 468 GLY A C 1
ATOM 3869 O O . GLY A 1 468 ? 34.018 -0.806 15.168 1.00 89.38 468 GLY A O 1
ATOM 3870 N N . ASN A 1 469 ? 32.083 -1.851 14.765 1.00 94.31 469 ASN A N 1
ATOM 3871 C CA . ASN A 1 469 ? 32.676 -3.152 14.447 1.00 94.31 469 ASN A CA 1
ATOM 3872 C C . ASN A 1 469 ? 33.110 -3.245 12.968 1.00 94.31 469 ASN A C 1
ATOM 3874 O O . ASN A 1 469 ? 32.288 -3.343 12.053 1.00 94.31 469 ASN A O 1
ATOM 3878 N N . GLU A 1 470 ? 34.423 -3.258 12.722 1.00 94.88 470 GLU A N 1
ATOM 3879 C CA . GLU A 1 470 ? 34.985 -3.376 11.368 1.00 94.88 470 GLU A CA 1
ATOM 3880 C C . GLU A 1 470 ? 34.693 -4.729 10.700 1.00 94.88 470 GLU A C 1
ATOM 3882 O O . GLU A 1 470 ? 34.507 -4.779 9.480 1.00 94.88 470 GLU A O 1
ATOM 3887 N N . GLN A 1 471 ? 34.564 -5.818 11.468 1.00 96.31 471 GLN A N 1
ATOM 3888 C CA . GLN A 1 471 ? 34.171 -7.112 10.906 1.00 96.31 471 GLN A CA 1
ATOM 3889 C C . GLN A 1 471 ? 32.754 -7.045 10.329 1.00 96.31 471 GLN A C 1
ATOM 3891 O O . GLN A 1 471 ? 32.521 -7.527 9.224 1.00 96.31 471 GLN A O 1
ATOM 3896 N N . THR A 1 472 ? 31.829 -6.349 10.994 1.00 96.50 472 THR A N 1
ATOM 3897 C CA . THR A 1 472 ? 30.474 -6.128 10.469 1.00 96.50 472 THR A CA 1
ATOM 3898 C C . THR A 1 472 ? 30.481 -5.332 9.171 1.00 96.50 472 THR A C 1
ATOM 3900 O O . THR A 1 472 ? 29.759 -5.665 8.233 1.00 96.50 472 THR A O 1
ATOM 3903 N N . LYS A 1 473 ? 31.359 -4.331 9.038 1.00 95.06 473 LYS A N 1
ATOM 3904 C CA . LYS A 1 473 ? 31.525 -3.608 7.766 1.00 95.06 473 LYS A CA 1
ATOM 3905 C C . LYS A 1 473 ? 32.037 -4.511 6.641 1.00 95.06 473 LYS A C 1
ATOM 3907 O O . LYS A 1 473 ? 31.653 -4.295 5.488 1.00 95.06 473 LYS A O 1
ATOM 3912 N N . ASN A 1 474 ? 32.900 -5.479 6.944 1.00 95.50 474 ASN A N 1
ATOM 3913 C CA . ASN A 1 474 ? 33.404 -6.454 5.972 1.00 95.50 474 ASN A CA 1
ATOM 3914 C C . ASN A 1 474 ? 32.344 -7.498 5.597 1.00 95.50 474 ASN A C 1
ATOM 3916 O O . ASN A 1 474 ? 32.184 -7.807 4.412 1.00 95.50 474 ASN A O 1
ATOM 3920 N N . ASP A 1 475 ? 31.567 -7.964 6.572 1.00 96.50 475 ASP A N 1
ATOM 3921 C CA . ASP A 1 475 ? 30.422 -8.846 6.347 1.00 96.50 475 ASP A CA 1
ATOM 3922 C C . ASP A 1 475 ? 29.398 -8.168 5.418 1.00 96.50 475 ASP A C 1
ATOM 3924 O O . ASP A 1 475 ? 29.004 -8.752 4.408 1.00 96.50 475 ASP A O 1
ATOM 3928 N N . ILE A 1 476 ? 29.058 -6.893 5.668 1.00 96.81 476 ILE A N 1
ATOM 3929 C CA . ILE A 1 476 ? 28.159 -6.099 4.808 1.00 96.81 476 ILE A CA 1
ATOM 3930 C C . ILE A 1 476 ? 28.669 -6.040 3.364 1.00 96.81 476 ILE A C 1
ATOM 3932 O O . ILE A 1 476 ? 27.900 -6.295 2.439 1.00 96.81 476 ILE A O 1
ATOM 3936 N N . LYS A 1 477 ? 29.960 -5.747 3.145 1.00 95.62 477 LYS A N 1
ATOM 3937 C CA . LYS A 1 477 ? 30.543 -5.710 1.788 1.00 95.62 477 LYS A CA 1
ATOM 3938 C C . LYS A 1 477 ? 30.404 -7.059 1.077 1.00 95.62 477 LYS A C 1
ATOM 3940 O O . LYS A 1 477 ? 30.045 -7.104 -0.100 1.00 95.62 477 LYS A O 1
ATOM 3945 N N . THR A 1 478 ? 30.664 -8.153 1.792 1.00 96.00 478 THR A N 1
ATOM 3946 C CA . THR A 1 478 ? 30.552 -9.519 1.261 1.00 96.00 478 THR A CA 1
ATOM 3947 C C . THR A 1 478 ? 29.109 -9.838 0.872 1.00 96.00 478 THR A C 1
ATOM 3949 O O . THR A 1 478 ? 28.849 -10.331 -0.227 1.00 96.00 478 THR A O 1
ATOM 3952 N N . ILE A 1 479 ? 28.153 -9.492 1.735 1.00 96.88 479 ILE A N 1
ATOM 3953 C CA . ILE 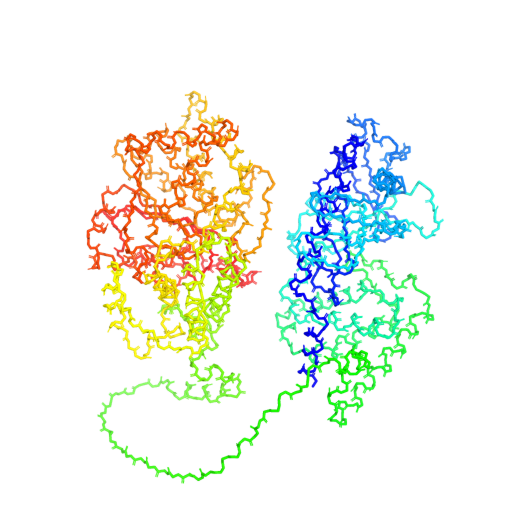A 1 479 ? 26.720 -9.671 1.486 1.00 96.88 479 ILE A CA 1
ATOM 3954 C C . ILE A 1 479 ? 26.263 -8.828 0.287 1.00 96.88 479 ILE A C 1
ATOM 3956 O O . ILE A 1 479 ? 25.551 -9.337 -0.574 1.00 96.88 479 ILE A O 1
ATOM 3960 N N . GLN A 1 480 ? 26.712 -7.575 0.159 1.00 96.00 480 GLN A N 1
ATOM 3961 C CA . GLN A 1 480 ? 26.385 -6.708 -0.983 1.00 96.00 480 GLN A CA 1
ATOM 3962 C C . GLN A 1 480 ? 26.889 -7.268 -2.325 1.00 96.00 480 GLN A C 1
ATOM 3964 O O . GLN A 1 480 ? 26.195 -7.163 -3.343 1.00 96.00 480 GLN A O 1
ATOM 3969 N N . ALA A 1 481 ? 28.064 -7.905 -2.337 1.00 96.44 481 ALA A N 1
ATOM 3970 C CA . ALA A 1 481 ? 28.568 -8.598 -3.521 1.00 96.44 481 ALA A CA 1
ATOM 3971 C C . ALA A 1 481 ? 27.687 -9.809 -3.885 1.00 96.44 481 ALA A C 1
ATOM 3973 O O . ALA A 1 481 ? 27.292 -9.956 -5.046 1.00 96.44 481 ALA A O 1
ATOM 3974 N N . LYS A 1 482 ? 27.308 -10.632 -2.893 1.00 96.75 482 LYS A N 1
ATOM 3975 C CA . LYS A 1 482 ? 26.386 -11.769 -3.080 1.00 96.75 482 LYS A CA 1
ATOM 3976 C C . LYS A 1 482 ? 24.996 -11.310 -3.564 1.00 96.75 482 LYS A C 1
ATOM 3978 O O . LYS A 1 482 ? 24.453 -11.900 -4.493 1.00 96.75 482 LYS A O 1
ATOM 3983 N N . LEU A 1 483 ? 24.461 -10.211 -3.023 1.00 96.75 483 LEU A N 1
ATOM 3984 C CA . LEU A 1 483 ? 23.204 -9.576 -3.454 1.00 96.75 483 LEU A CA 1
ATOM 3985 C C . LEU A 1 483 ? 23.238 -9.132 -4.921 1.00 96.75 483 LEU A C 1
ATOM 3987 O O . LEU A 1 483 ? 22.305 -9.403 -5.678 1.00 96.75 483 LEU A O 1
ATOM 3991 N N . SER A 1 484 ? 24.330 -8.484 -5.334 1.00 96.69 484 SER A N 1
ATOM 3992 C CA . SER A 1 484 ? 24.515 -8.041 -6.720 1.00 96.69 484 SER A CA 1
ATOM 3993 C C . SER A 1 484 ? 24.557 -9.233 -7.684 1.00 96.69 484 SER A C 1
ATOM 3995 O O . SER A 1 484 ? 23.944 -9.185 -8.754 1.00 96.69 484 SER A O 1
ATOM 3997 N N . LYS A 1 485 ? 25.221 -10.327 -7.279 1.00 97.50 485 LYS A N 1
ATOM 3998 C CA . LYS A 1 485 ? 25.248 -11.595 -8.022 1.00 97.50 485 LYS A CA 1
ATOM 3999 C C . LYS A 1 485 ? 23.849 -12.216 -8.129 1.00 97.50 485 LYS A C 1
ATOM 4001 O O . LYS A 1 485 ? 23.417 -12.501 -9.241 1.00 97.50 485 LYS A O 1
ATOM 4006 N N . LEU A 1 486 ? 23.112 -12.325 -7.022 1.00 97.19 486 LEU A N 1
ATOM 4007 C CA . LEU A 1 486 ? 21.748 -12.873 -7.002 1.00 97.19 486 LEU A CA 1
ATOM 4008 C C . LEU A 1 486 ? 20.791 -12.089 -7.904 1.00 97.19 486 LEU A C 1
ATOM 4010 O O . LEU A 1 486 ? 20.007 -12.667 -8.653 1.00 97.19 486 LEU A O 1
ATOM 4014 N N . LYS A 1 487 ? 20.874 -10.755 -7.872 1.00 97.44 487 LYS A N 1
ATOM 4015 C CA . LYS A 1 487 ? 20.076 -9.891 -8.746 1.00 97.44 487 LYS A CA 1
ATOM 4016 C C . LYS A 1 487 ? 20.381 -10.159 -10.221 1.00 97.44 487 LYS A C 1
ATOM 4018 O O . LYS A 1 487 ? 19.455 -10.229 -11.026 1.00 97.44 487 LYS A O 1
ATOM 4023 N N . TYR A 1 488 ? 21.654 -10.328 -10.575 1.00 96.75 488 TYR A N 1
ATOM 4024 C CA . TYR A 1 488 ? 22.050 -10.692 -11.934 1.00 96.75 488 TYR A CA 1
ATOM 4025 C C . TYR A 1 488 ? 21.529 -12.081 -12.334 1.00 96.75 488 TYR A C 1
ATOM 4027 O O . TYR A 1 488 ? 20.996 -12.236 -13.433 1.00 96.75 488 TYR A O 1
ATOM 4035 N N . GLU A 1 489 ? 21.641 -13.074 -11.450 1.00 96.81 489 GLU A N 1
ATOM 4036 C CA . GLU A 1 489 ? 21.148 -14.439 -11.672 1.00 96.81 489 GLU A CA 1
ATOM 4037 C C . GLU A 1 489 ? 19.643 -14.459 -11.941 1.00 96.81 489 GLU A C 1
ATOM 4039 O O . GLU A 1 489 ? 19.205 -14.993 -12.959 1.00 96.81 489 GLU A O 1
ATOM 4044 N N . LEU A 1 490 ? 18.873 -13.770 -11.099 1.00 95.81 490 LEU A N 1
ATOM 4045 C CA . LEU A 1 490 ? 17.441 -13.549 -11.268 1.00 95.81 490 LEU A CA 1
ATOM 4046 C C . LEU A 1 490 ? 17.116 -12.863 -12.607 1.00 95.81 490 LEU A C 1
ATOM 4048 O O . LEU A 1 490 ? 16.283 -13.339 -13.374 1.00 95.81 490 LEU A O 1
ATOM 4052 N N . GLN A 1 491 ? 17.788 -11.751 -12.931 1.00 93.75 491 GLN A N 1
ATOM 4053 C CA . GLN A 1 491 ? 17.523 -10.980 -14.156 1.00 93.75 491 GLN A CA 1
ATOM 4054 C C . GLN A 1 491 ? 17.941 -11.698 -15.445 1.00 93.75 491 GLN A C 1
ATOM 4056 O O . GLN A 1 491 ? 17.490 -11.312 -16.531 1.00 93.75 491 GLN A O 1
ATOM 4061 N N . THR A 1 492 ? 18.814 -12.700 -15.336 1.00 93.69 492 THR A N 1
ATOM 4062 C CA . THR A 1 492 ? 19.319 -13.495 -16.460 1.00 93.69 492 THR A CA 1
ATOM 4063 C C . THR A 1 492 ? 18.855 -14.949 -16.439 1.00 93.69 492 THR A C 1
ATOM 4065 O O . THR A 1 492 ? 19.432 -15.767 -17.155 1.00 93.69 492 THR A O 1
ATOM 4068 N N . ASP A 1 493 ? 17.805 -15.235 -15.660 1.00 95.75 493 ASP A N 1
ATOM 4069 C CA . ASP A 1 493 ? 17.156 -16.543 -15.514 1.00 95.75 493 ASP A CA 1
ATOM 4070 C C . ASP A 1 493 ? 18.153 -17.696 -15.337 1.00 95.75 493 ASP A C 1
ATOM 4072 O O . ASP A 1 493 ? 18.110 -18.712 -16.034 1.00 95.75 493 ASP A O 1
ATOM 4076 N N . LYS A 1 494 ? 19.122 -17.505 -14.440 1.00 95.38 494 LYS A N 1
ATOM 4077 C CA . LYS A 1 494 ? 20.080 -18.556 -14.102 1.00 95.38 494 LYS A CA 1
ATOM 4078 C C . LYS A 1 494 ? 19.386 -19.700 -13.368 1.00 95.38 494 LYS A C 1
ATOM 4080 O O . LYS A 1 494 ? 18.337 -19.524 -12.747 1.00 95.38 494 LYS A O 1
ATOM 4085 N N . VAL A 1 495 ? 20.008 -20.869 -13.474 1.00 95.81 495 VAL A N 1
ATOM 4086 C CA . VAL A 1 495 ? 19.584 -22.079 -12.771 1.00 95.81 495 VAL A CA 1
ATOM 4087 C C . VAL A 1 495 ? 19.703 -21.860 -11.264 1.00 95.81 495 VAL A C 1
ATOM 4089 O O . VAL A 1 495 ? 20.610 -21.155 -10.819 1.00 95.81 495 VAL A O 1
ATOM 4092 N N . MET A 1 496 ? 18.773 -22.416 -10.486 1.00 96.69 496 MET A N 1
ATOM 4093 C CA . MET A 1 496 ? 18.845 -22.335 -9.028 1.00 96.69 496 MET A CA 1
ATOM 4094 C C . MET A 1 496 ? 19.826 -23.380 -8.495 1.00 96.69 496 MET A C 1
ATOM 4096 O O . MET A 1 496 ? 19.695 -24.577 -8.758 1.00 96.69 496 MET A O 1
ATOM 4100 N N . ASP A 1 497 ? 20.810 -22.909 -7.735 1.00 94.81 497 ASP A N 1
ATOM 4101 C CA . ASP A 1 497 ? 21.842 -23.746 -7.137 1.00 94.81 497 ASP A CA 1
ATOM 4102 C C . ASP A 1 497 ? 21.406 -24.293 -5.779 1.00 94.81 497 ASP A C 1
ATOM 4104 O O . ASP A 1 497 ? 20.698 -23.633 -5.010 1.00 94.81 497 ASP A O 1
ATOM 4108 N N . LYS A 1 498 ? 21.941 -25.467 -5.439 1.00 96.50 498 LYS A N 1
ATOM 4109 C CA . LYS A 1 498 ? 21.855 -26.029 -4.090 1.00 96.50 498 LYS A CA 1
ATOM 4110 C C . LYS A 1 498 ? 22.478 -25.092 -3.047 1.00 96.50 498 LYS A C 1
ATOM 4112 O O . LYS A 1 498 ? 23.261 -24.188 -3.347 1.00 96.50 498 LYS A O 1
ATOM 4117 N N . PHE A 1 499 ? 22.077 -25.300 -1.802 1.00 95.88 499 PHE A N 1
ATOM 4118 C CA . PHE A 1 499 ? 22.574 -24.582 -0.640 1.00 95.88 499 PHE A CA 1
ATOM 4119 C C . PHE A 1 499 ? 23.722 -25.358 0.013 1.00 95.88 499 PHE A C 1
ATOM 4121 O O . PHE A 1 499 ? 23.561 -26.530 0.371 1.00 95.88 499 PHE A O 1
ATOM 4128 N N . ASP A 1 500 ? 24.848 -24.677 0.215 1.00 91.69 500 ASP A N 1
ATOM 4129 C CA . ASP A 1 500 ? 26.080 -25.258 0.770 1.00 91.69 500 ASP A CA 1
ATOM 4130 C C . ASP A 1 500 ? 26.267 -24.994 2.277 1.00 91.69 500 ASP A C 1
ATOM 4132 O O . ASP A 1 500 ? 27.230 -25.479 2.860 1.00 91.69 500 ASP A O 1
ATOM 4136 N N . GLY A 1 501 ? 25.360 -24.235 2.903 1.00 86.81 501 GLY A N 1
ATOM 4137 C CA . GLY A 1 501 ? 25.450 -23.820 4.309 1.00 86.81 501 GLY A CA 1
ATOM 4138 C C . GLY A 1 501 ? 25.239 -24.937 5.351 1.00 86.81 501 GLY A C 1
ATOM 4139 O O . GLY A 1 501 ? 25.363 -26.129 5.078 1.00 86.81 501 GLY A O 1
ATOM 4140 N N . VAL A 1 502 ? 24.888 -24.550 6.572 1.00 87.50 502 VAL A N 1
ATOM 4141 C CA . VAL A 1 502 ? 24.603 -25.385 7.750 1.00 87.50 502 VAL A CA 1
ATOM 4142 C C . VAL A 1 502 ? 23.218 -25.144 8.385 1.00 87.50 502 VAL A C 1
ATOM 4144 O O . VAL A 1 502 ? 22.888 -25.804 9.367 1.00 87.50 502 VAL A O 1
ATOM 4147 N N . ASP A 1 503 ? 22.410 -24.228 7.852 1.00 88.50 503 ASP A N 1
ATOM 4148 C CA . ASP A 1 503 ? 21.044 -23.917 8.284 1.00 88.50 503 ASP A CA 1
ATOM 4149 C C . ASP A 1 503 ? 20.174 -25.188 8.249 1.00 88.50 503 ASP A C 1
ATOM 4151 O O . ASP A 1 503 ? 20.279 -26.021 7.342 1.00 88.50 503 ASP A O 1
ATOM 4155 N N . THR A 1 504 ? 19.285 -25.323 9.236 1.00 90.12 504 THR A N 1
ATOM 4156 C CA . THR A 1 504 ? 18.515 -26.548 9.521 1.00 90.12 504 THR A CA 1
ATOM 4157 C C . THR A 1 504 ? 17.707 -27.066 8.326 1.00 90.12 504 THR A C 1
ATOM 4159 O O . THR A 1 504 ? 17.628 -28.272 8.100 1.00 90.12 504 THR A O 1
ATOM 4162 N N . ASP A 1 505 ? 17.143 -26.168 7.519 1.00 93.44 505 ASP A N 1
ATOM 4163 C CA . ASP A 1 505 ? 16.289 -26.497 6.371 1.00 93.44 505 ASP A CA 1
ATOM 4164 C C . ASP A 1 505 ? 17.061 -26.845 5.087 1.00 93.44 505 ASP A C 1
ATOM 4166 O O . ASP A 1 505 ? 16.457 -27.186 4.066 1.00 93.44 505 ASP A O 1
ATOM 4170 N N . ARG A 1 506 ? 18.398 -26.781 5.106 1.00 95.00 506 ARG A N 1
ATOM 4171 C CA . ARG A 1 506 ? 19.236 -26.971 3.915 1.00 95.00 506 ARG A CA 1
ATOM 4172 C C . ARG A 1 506 ? 18.992 -28.305 3.220 1.00 95.00 506 ARG A C 1
ATOM 4174 O O . ARG A 1 506 ? 18.922 -28.347 1.993 1.00 95.00 506 ARG A O 1
ATOM 4181 N N . LEU A 1 507 ? 18.914 -29.397 3.984 1.00 93.75 507 LEU A N 1
ATOM 4182 C CA . LEU A 1 507 ? 18.713 -30.735 3.418 1.00 93.75 507 LEU A CA 1
ATOM 4183 C C . LEU A 1 507 ? 17.369 -30.819 2.695 1.00 93.75 507 LEU A C 1
ATOM 4185 O O . LEU A 1 507 ? 17.336 -31.229 1.539 1.00 93.75 507 LEU A O 1
ATOM 4189 N N . GLN A 1 508 ? 16.307 -30.328 3.333 1.00 94.06 508 GLN A N 1
ATOM 4190 C CA . GLN A 1 508 ? 14.961 -30.290 2.770 1.00 94.06 508 GLN A CA 1
ATOM 4191 C C . GLN A 1 508 ? 14.906 -29.451 1.477 1.00 94.06 508 GLN A C 1
ATOM 4193 O O . GLN A 1 508 ? 14.305 -29.869 0.486 1.00 94.06 508 GLN A O 1
ATOM 4198 N N . TRP A 1 509 ? 15.572 -28.292 1.447 1.00 96.81 509 TRP A N 1
ATOM 4199 C CA . TRP A 1 509 ? 15.683 -27.470 0.239 1.00 96.81 509 TRP A CA 1
ATOM 4200 C C . TRP A 1 509 ? 16.476 -28.149 -0.879 1.00 96.81 509 TRP A C 1
ATOM 4202 O O . TRP A 1 509 ? 16.083 -28.088 -2.042 1.00 96.81 509 TRP A O 1
ATOM 4212 N N . ASN A 1 510 ? 17.593 -28.798 -0.554 1.00 96.94 510 ASN A N 1
ATOM 4213 C CA . ASN A 1 510 ? 18.421 -29.477 -1.548 1.00 96.94 510 ASN A CA 1
ATOM 4214 C C . ASN A 1 510 ? 17.753 -30.735 -2.103 1.00 96.94 510 ASN A C 1
ATOM 4216 O O . ASN A 1 510 ? 17.948 -31.052 -3.279 1.00 96.94 510 ASN A O 1
ATOM 4220 N N . GLU A 1 511 ? 16.972 -31.439 -1.287 1.00 95.38 511 GLU A N 1
ATOM 4221 C CA . GLU A 1 511 ? 16.112 -32.532 -1.729 1.00 95.38 511 GLU A CA 1
ATOM 4222 C C . GLU A 1 511 ? 15.064 -32.008 -2.713 1.00 95.38 511 GLU A C 1
ATOM 4224 O O . GLU A 1 511 ? 15.010 -32.492 -3.842 1.00 95.38 511 GLU A O 1
ATOM 4229 N N . PHE A 1 512 ? 14.353 -30.930 -2.360 1.00 95.81 512 PHE A N 1
ATOM 4230 C CA . PHE A 1 512 ? 13.407 -30.266 -3.259 1.00 95.81 512 PHE A CA 1
ATOM 4231 C C . PHE A 1 512 ? 14.053 -29.854 -4.590 1.00 95.81 512 PHE A C 1
ATOM 4233 O O . PHE A 1 512 ? 13.566 -30.226 -5.656 1.00 95.81 512 PHE A O 1
ATOM 4240 N N . LEU A 1 513 ? 15.184 -29.141 -4.550 1.00 96.50 513 LEU A N 1
ATOM 4241 C CA . LEU A 1 513 ? 15.908 -28.704 -5.750 1.00 96.50 513 LEU A CA 1
ATOM 4242 C C . LEU A 1 513 ? 16.383 -29.886 -6.607 1.00 96.50 513 LEU A C 1
ATOM 4244 O O . LEU A 1 513 ? 16.454 -29.761 -7.824 1.00 96.50 513 LEU A O 1
ATOM 4248 N N . SER A 1 514 ? 16.673 -31.042 -6.000 1.00 95.44 514 SER A N 1
ATOM 4249 C CA . SER A 1 514 ? 17.053 -32.257 -6.737 1.00 95.44 514 SER A CA 1
ATOM 4250 C C . SER A 1 514 ? 15.884 -32.889 -7.496 1.00 95.44 514 SER A C 1
ATOM 4252 O O . SER A 1 514 ? 16.119 -33.685 -8.400 1.00 95.44 514 SER A O 1
ATOM 4254 N N . THR A 1 515 ? 14.639 -32.539 -7.153 1.00 93.44 515 THR A N 1
ATOM 4255 C CA . THR A 1 515 ? 13.448 -32.957 -7.912 1.00 93.44 515 THR A CA 1
ATOM 4256 C C . THR A 1 515 ? 13.200 -32.097 -9.155 1.00 93.44 515 THR A C 1
ATOM 4258 O O . THR A 1 515 ? 12.409 -32.480 -10.019 1.00 93.44 515 THR A O 1
ATOM 4261 N N . LEU A 1 516 ? 13.871 -30.944 -9.266 1.00 93.38 516 LEU A N 1
ATOM 4262 C CA . LEU A 1 516 ? 13.761 -30.052 -10.416 1.00 93.38 516 LEU A CA 1
ATOM 4263 C C . LEU A 1 516 ? 14.711 -30.494 -11.541 1.00 93.38 516 LEU A C 1
ATOM 4265 O O . LEU A 1 516 ? 15.826 -30.952 -11.304 1.00 93.38 516 LEU A O 1
ATOM 4269 N N . ASN A 1 517 ? 14.271 -30.322 -12.784 1.00 90.62 517 ASN A N 1
ATOM 4270 C CA . ASN A 1 517 ? 15.035 -30.555 -14.006 1.00 90.62 517 ASN A CA 1
ATOM 4271 C C . ASN A 1 517 ? 15.272 -29.232 -14.763 1.00 90.62 517 ASN A C 1
ATOM 4273 O O . ASN A 1 517 ? 14.786 -28.170 -14.370 1.00 90.62 517 ASN A O 1
ATOM 4277 N N . ASP A 1 518 ? 15.988 -29.275 -15.887 1.00 83.00 518 ASP A N 1
ATOM 4278 C CA . ASP A 1 518 ? 16.340 -28.076 -16.672 1.00 83.00 518 ASP A CA 1
ATOM 4279 C C . ASP A 1 518 ? 15.125 -27.275 -17.195 1.00 83.00 518 ASP A C 1
ATOM 4281 O O . ASP A 1 518 ? 15.234 -26.088 -17.544 1.00 83.00 518 ASP A O 1
ATOM 4285 N N . ASP A 1 519 ? 13.947 -27.903 -17.235 1.00 83.56 519 ASP A N 1
ATOM 4286 C CA . ASP A 1 519 ? 12.698 -27.289 -17.672 1.00 83.56 519 ASP A CA 1
ATOM 4287 C C . ASP A 1 519 ? 11.927 -26.600 -16.544 1.00 83.56 519 ASP A C 1
ATOM 4289 O O . ASP A 1 519 ? 11.005 -25.844 -16.848 1.00 83.56 519 ASP A O 1
ATOM 4293 N N . ASN A 1 520 ? 12.290 -26.782 -15.275 1.00 89.88 520 ASN A N 1
ATOM 4294 C CA . ASN A 1 520 ? 11.634 -26.121 -14.141 1.00 89.88 520 ASN A CA 1
ATOM 4295 C C . ASN A 1 520 ? 12.603 -25.660 -13.034 1.00 89.88 520 ASN A C 1
ATOM 4297 O O . ASN A 1 520 ? 12.143 -25.277 -11.961 1.00 89.88 520 ASN A O 1
ATOM 4301 N N . ASN A 1 521 ? 13.913 -25.638 -13.297 1.00 94.31 521 ASN A N 1
ATOM 4302 C CA . ASN A 1 521 ? 14.943 -25.180 -12.361 1.00 94.31 521 ASN A CA 1
ATOM 4303 C C . ASN A 1 521 ? 15.505 -23.783 -12.704 1.00 94.31 521 ASN A C 1
ATOM 4305 O O . ASN A 1 521 ? 16.713 -23.582 -12.767 1.00 94.31 521 ASN A O 1
ATOM 4309 N N . SER A 1 522 ? 14.645 -22.802 -12.979 1.00 95.88 522 SER A N 1
ATOM 4310 C CA . SER A 1 522 ? 15.043 -21.388 -13.102 1.00 95.88 522 SER A CA 1
ATOM 4311 C C . SER A 1 522 ? 13.884 -20.468 -12.728 1.00 95.88 522 SER A C 1
ATOM 4313 O O . SER A 1 522 ? 12.731 -20.908 -12.685 1.00 95.88 522 SER A O 1
ATOM 4315 N N . TYR A 1 523 ? 14.173 -19.198 -12.435 1.00 96.50 523 TYR A N 1
ATOM 4316 C CA . TYR A 1 523 ? 13.198 -18.243 -11.901 1.00 96.50 523 TYR A CA 1
ATOM 4317 C C . TYR A 1 523 ? 11.958 -18.104 -12.781 1.00 96.50 523 TYR A C 1
ATOM 4319 O O . TYR A 1 523 ? 10.841 -18.187 -12.284 1.00 96.50 523 TYR A O 1
ATOM 4327 N N . PHE A 1 524 ? 12.132 -17.929 -14.090 1.00 95.44 524 PHE A N 1
ATOM 4328 C CA . PHE A 1 524 ? 11.002 -17.754 -14.998 1.00 95.44 524 PHE A CA 1
ATOM 4329 C C . PHE A 1 524 ? 10.310 -19.075 -15.327 1.00 95.44 524 PHE A C 1
ATOM 4331 O O . PHE A 1 524 ? 9.138 -19.054 -15.690 1.00 95.44 524 PHE A O 1
ATOM 4338 N N . LYS A 1 525 ? 11.003 -20.215 -15.211 1.00 93.69 525 LYS A N 1
ATOM 4339 C CA . LYS A 1 525 ? 10.491 -21.529 -15.616 1.00 93.69 525 LYS A CA 1
ATOM 4340 C C . LYS A 1 525 ? 9.755 -22.295 -14.521 1.00 93.69 525 LYS A C 1
ATOM 4342 O O . LYS A 1 525 ? 8.862 -23.073 -14.847 1.00 93.69 525 LYS A O 1
ATOM 4347 N N . THR A 1 526 ? 10.163 -22.124 -13.270 1.00 94.88 526 THR A N 1
ATOM 4348 C CA . THR A 1 526 ? 9.563 -22.812 -12.125 1.00 94.88 526 THR A CA 1
ATOM 4349 C C . THR A 1 526 ? 8.241 -22.166 -11.701 1.00 94.88 526 THR A C 1
ATOM 4351 O O . THR A 1 526 ? 7.855 -21.114 -12.220 1.00 94.88 526 THR A O 1
ATOM 4354 N N . THR A 1 527 ? 7.531 -22.791 -10.760 1.00 95.38 527 THR A N 1
ATOM 4355 C CA . THR A 1 527 ? 6.330 -22.197 -10.156 1.00 95.38 527 THR A CA 1
ATOM 4356 C C . THR A 1 527 ? 6.694 -20.880 -9.471 1.00 95.38 527 THR A C 1
ATOM 4358 O O . THR A 1 527 ? 7.720 -20.779 -8.800 1.00 95.38 527 THR A O 1
ATOM 4361 N N . TRP A 1 528 ? 5.852 -19.860 -9.604 1.00 96.62 528 TRP A N 1
ATOM 4362 C CA . TRP A 1 528 ? 6.102 -18.532 -9.049 1.00 96.62 528 TRP A CA 1
ATOM 4363 C C . TRP A 1 528 ? 6.360 -18.580 -7.535 1.00 96.62 528 TRP A C 1
ATOM 4365 O O . TRP A 1 528 ? 7.331 -17.978 -7.074 1.00 96.62 528 TRP A O 1
ATOM 4375 N N . LEU A 1 529 ? 5.582 -19.370 -6.787 1.00 96.69 529 LEU A N 1
ATOM 4376 C CA . LEU A 1 529 ? 5.808 -19.665 -5.370 1.00 96.69 529 LEU A CA 1
ATOM 4377 C C . LEU A 1 529 ? 7.252 -20.092 -5.093 1.00 96.69 529 LEU A C 1
ATOM 4379 O O . LEU A 1 529 ? 7.922 -19.503 -4.248 1.00 96.69 529 LEU A O 1
ATOM 4383 N N . PHE A 1 530 ? 7.758 -21.075 -5.836 1.00 96.12 530 PHE A N 1
ATOM 4384 C CA . PHE A 1 530 ? 9.102 -21.607 -5.624 1.00 96.12 530 PHE A CA 1
ATOM 4385 C C . PHE A 1 530 ? 10.178 -20.576 -5.954 1.00 96.12 530 PHE A C 1
ATOM 4387 O O . PHE A 1 530 ? 11.139 -20.440 -5.199 1.00 96.12 530 PHE A O 1
ATOM 4394 N N . ALA A 1 531 ? 10.001 -19.810 -7.034 1.00 97.25 531 ALA A N 1
ATOM 4395 C CA . ALA A 1 531 ? 10.936 -18.755 -7.415 1.00 97.25 531 ALA A CA 1
ATOM 4396 C C . ALA A 1 531 ? 11.078 -17.677 -6.332 1.00 97.25 531 ALA A C 1
ATOM 4398 O O . ALA A 1 531 ? 12.194 -17.247 -6.026 1.00 97.25 531 ALA A O 1
ATOM 4399 N N . GLU A 1 532 ? 9.967 -17.256 -5.726 1.00 97.19 532 GLU A N 1
ATOM 4400 C CA . GLU A 1 532 ? 9.995 -16.295 -4.624 1.00 97.19 532 GLU A CA 1
ATOM 4401 C C . GLU A 1 532 ? 10.581 -16.890 -3.348 1.00 97.19 532 GLU A C 1
ATOM 4403 O O . GLU A 1 532 ? 11.477 -16.284 -2.756 1.00 97.19 532 GLU A O 1
ATOM 4408 N N . CYS A 1 533 ? 10.126 -18.079 -2.936 1.00 98.19 533 CYS A N 1
ATOM 4409 C CA . CYS A 1 533 ? 10.641 -18.742 -1.740 1.00 98.19 533 CYS A CA 1
ATOM 4410 C C . CYS A 1 533 ? 12.157 -18.973 -1.847 1.00 98.19 533 CYS A C 1
ATOM 4412 O O . CYS A 1 533 ? 12.891 -18.668 -0.906 1.00 98.19 533 CYS A O 1
ATOM 4414 N N . TYR A 1 534 ? 12.648 -19.424 -3.008 1.00 98.19 534 TYR A N 1
ATOM 4415 C CA . TYR A 1 534 ? 14.080 -19.593 -3.252 1.00 98.19 534 TYR A CA 1
ATOM 4416 C C . TYR A 1 534 ? 14.834 -18.263 -3.146 1.00 98.19 534 TYR A C 1
ATOM 4418 O O . TYR A 1 534 ? 15.896 -18.222 -2.532 1.00 98.19 534 TYR A O 1
ATOM 4426 N N . MET A 1 535 ? 14.291 -17.160 -3.679 1.00 97.62 535 MET A N 1
ATOM 4427 C CA . MET A 1 535 ? 14.925 -15.840 -3.575 1.00 97.62 535 MET A CA 1
ATOM 4428 C C . MET A 1 535 ? 15.149 -15.436 -2.109 1.00 97.62 535 MET A C 1
ATOM 4430 O O . MET A 1 535 ? 16.280 -15.110 -1.740 1.00 97.62 535 MET A O 1
ATOM 4434 N N . TYR A 1 536 ? 14.118 -15.521 -1.261 1.00 97.56 536 TYR A N 1
ATOM 4435 C CA . TYR A 1 536 ? 14.239 -15.174 0.162 1.00 97.56 536 TYR A CA 1
ATOM 4436 C C . TYR A 1 536 ? 15.140 -16.150 0.932 1.00 97.56 536 TYR A C 1
ATOM 4438 O O . TYR A 1 536 ? 15.951 -15.720 1.757 1.00 97.56 536 TYR A O 1
ATOM 4446 N N . ARG A 1 537 ? 15.085 -17.453 0.627 1.00 97.06 537 ARG A N 1
ATOM 4447 C CA . ARG A 1 537 ? 15.979 -18.438 1.254 1.00 97.06 537 ARG A CA 1
ATOM 4448 C C . ARG A 1 537 ? 17.443 -18.237 0.851 1.00 97.06 537 ARG A C 1
ATOM 4450 O O . ARG A 1 537 ? 18.332 -18.316 1.706 1.00 97.06 537 ARG A O 1
ATOM 4457 N N . LYS A 1 538 ? 17.708 -17.940 -0.427 1.00 97.06 538 LYS A N 1
ATOM 4458 C CA . LYS A 1 538 ? 19.048 -17.611 -0.943 1.00 97.06 538 LYS A CA 1
ATOM 4459 C C . LYS A 1 538 ? 19.571 -16.330 -0.327 1.00 97.06 538 LYS A C 1
ATOM 4461 O O . LYS A 1 538 ? 20.726 -16.287 0.084 1.00 97.06 538 LYS A O 1
ATOM 4466 N N . LEU A 1 539 ? 18.710 -15.339 -0.147 1.00 95.50 539 LEU A N 1
ATOM 4467 C CA . LEU A 1 539 ? 19.062 -14.133 0.576 1.00 95.50 539 LEU A CA 1
ATOM 4468 C C . LEU A 1 539 ? 19.481 -14.422 2.027 1.00 95.50 539 LEU A C 1
ATOM 4470 O O . LEU A 1 539 ? 20.548 -13.970 2.435 1.00 95.50 539 LEU A O 1
ATOM 4474 N N . LYS A 1 540 ? 18.719 -15.225 2.788 1.00 95.50 540 LYS A N 1
ATOM 4475 C CA . LYS A 1 540 ? 19.116 -15.637 4.151 1.00 95.50 540 LYS A CA 1
ATOM 4476 C C . LYS A 1 540 ? 20.464 -16.366 4.173 1.00 95.50 540 LYS A C 1
ATOM 4478 O O . LYS A 1 540 ? 21.273 -16.084 5.056 1.00 95.50 540 LYS A O 1
ATOM 4483 N N . SER A 1 541 ? 20.744 -17.215 3.179 1.00 95.38 541 SER A N 1
ATOM 4484 C CA . SER A 1 541 ? 22.027 -17.940 3.088 1.00 95.38 541 SER A CA 1
ATOM 4485 C C . SER A 1 541 ? 23.247 -17.015 2.995 1.00 95.38 541 SER A C 1
ATOM 4487 O O . SER A 1 541 ? 24.361 -17.395 3.334 1.00 95.38 541 SER A O 1
ATOM 4489 N N . PHE A 1 542 ? 23.077 -15.759 2.567 1.00 94.88 542 PHE A N 1
ATOM 4490 C CA . PHE A 1 542 ? 24.201 -14.821 2.497 1.00 94.88 542 PHE A CA 1
ATOM 4491 C C . PHE A 1 542 ? 24.662 -14.341 3.869 1.00 94.88 542 PHE A C 1
ATOM 4493 O O . PHE A 1 542 ? 25.835 -13.999 4.016 1.00 94.88 542 PHE A O 1
ATOM 4500 N N . PHE A 1 543 ? 23.749 -14.334 4.839 1.00 94.50 543 PHE A N 1
ATOM 4501 C CA . PHE A 1 543 ? 24.002 -13.941 6.221 1.00 94.50 543 PHE A CA 1
ATOM 4502 C C . PHE A 1 543 ? 24.474 -15.118 7.073 1.00 94.50 543 PHE A C 1
ATOM 4504 O O . PHE A 1 543 ? 25.089 -14.910 8.105 1.00 94.50 543 PHE A O 1
ATOM 4511 N N . GLU A 1 544 ? 24.222 -16.346 6.640 1.00 90.06 544 GLU A N 1
ATOM 4512 C CA . GLU A 1 544 ? 24.507 -17.572 7.381 1.00 90.06 544 GLU A CA 1
ATOM 4513 C C . GLU A 1 544 ? 25.971 -17.716 7.827 1.00 90.06 544 GLU A C 1
ATOM 4515 O O . GLU A 1 544 ? 26.228 -17.970 9.003 1.00 90.06 544 GLU A O 1
ATOM 4520 N N . ASP A 1 545 ? 26.911 -17.462 6.912 1.00 81.00 545 ASP A N 1
ATOM 4521 C CA . ASP A 1 545 ? 28.358 -17.534 7.170 1.00 81.00 545 ASP A CA 1
ATOM 4522 C C . ASP A 1 545 ? 28.949 -16.215 7.697 1.00 81.00 545 ASP A C 1
ATOM 4524 O O . ASP A 1 545 ? 30.165 -16.076 7.844 1.00 81.00 545 ASP A O 1
ATOM 4528 N N . SER A 1 546 ? 28.114 -15.197 7.921 1.00 90.69 546 SER A N 1
ATOM 4529 C CA . SER A 1 546 ? 28.584 -13.926 8.467 1.00 90.69 546 SER A CA 1
ATOM 4530 C C . SER A 1 546 ? 28.969 -14.101 9.931 1.00 90.69 546 SER A C 1
ATOM 4532 O O . SER A 1 546 ? 28.211 -14.649 10.729 1.00 90.69 546 SER A O 1
ATOM 4534 N N . GLN A 1 547 ? 30.127 -13.557 10.307 1.00 89.62 547 GLN A N 1
ATOM 4535 C CA . GLN A 1 547 ? 30.611 -13.617 11.686 1.00 89.62 547 GLN A CA 1
ATOM 4536 C C . GLN A 1 547 ? 29.758 -12.770 12.637 1.00 89.62 547 GLN A C 1
ATOM 4538 O O . GLN A 1 547 ? 29.663 -13.080 13.821 1.00 89.62 547 GLN A O 1
ATOM 4543 N N . THR A 1 548 ? 29.150 -11.693 12.132 1.00 94.62 548 THR A N 1
ATOM 4544 C CA . THR A 1 548 ? 28.461 -10.696 12.966 1.00 94.62 548 THR A CA 1
ATOM 4545 C C . THR A 1 548 ? 26.988 -10.476 12.618 1.00 94.62 548 THR A C 1
ATOM 4547 O O . THR A 1 548 ? 26.270 -9.876 13.413 1.00 94.62 548 THR A O 1
ATOM 4550 N N . LEU A 1 549 ? 26.509 -10.957 11.465 1.00 95.00 549 LEU A N 1
ATOM 4551 C CA . LEU A 1 549 ? 25.158 -10.687 10.951 1.00 95.00 549 LEU A CA 1
ATOM 4552 C C . LEU A 1 549 ? 24.311 -11.947 10.727 1.00 95.00 549 LEU A C 1
ATOM 4554 O O . LEU A 1 549 ? 23.287 -11.869 10.051 1.00 95.00 549 LEU A O 1
ATOM 4558 N N . LYS A 1 550 ? 24.684 -13.093 11.306 1.00 93.25 550 LYS A N 1
ATOM 4559 C CA . LYS A 1 550 ? 23.961 -14.368 11.138 1.00 93.25 550 LYS A CA 1
ATOM 4560 C C . LYS A 1 550 ? 22.452 -14.276 11.402 1.00 93.25 550 LYS A C 1
ATOM 4562 O O . LYS A 1 550 ? 21.653 -14.776 10.600 1.00 93.25 550 LYS A O 1
ATOM 4567 N N . ASP A 1 551 ? 22.089 -13.580 12.477 1.00 90.94 551 ASP A N 1
ATOM 4568 C CA . ASP A 1 551 ? 20.707 -13.388 12.942 1.00 90.94 551 ASP A CA 1
ATOM 4569 C C . ASP A 1 551 ? 20.156 -11.992 12.598 1.00 90.94 551 ASP A C 1
ATOM 4571 O O . ASP A 1 551 ? 19.157 -11.528 13.161 1.00 90.94 551 ASP A O 1
ATOM 4575 N N . PHE A 1 552 ? 20.827 -11.280 11.688 1.00 94.62 552 PHE A N 1
ATOM 4576 C CA . PHE A 1 552 ? 20.409 -9.952 11.275 1.00 94.62 552 PHE A CA 1
ATOM 4577 C C . PHE A 1 552 ? 19.150 -10.023 10.411 1.00 94.62 552 PHE A C 1
ATOM 4579 O O . PHE A 1 552 ? 19.123 -10.634 9.342 1.00 94.62 552 PHE A O 1
ATOM 4586 N N . ASP A 1 553 ? 18.110 -9.331 10.861 1.00 95.06 553 ASP A N 1
ATOM 4587 C CA . ASP A 1 553 ? 16.884 -9.150 10.102 1.00 95.06 553 ASP A CA 1
ATOM 4588 C C . ASP A 1 553 ? 16.939 -7.816 9.353 1.00 95.06 553 ASP A C 1
ATOM 4590 O O . ASP A 1 553 ? 16.682 -6.742 9.905 1.00 95.06 553 ASP A O 1
ATOM 4594 N N . TYR A 1 554 ? 17.261 -7.907 8.066 1.00 94.12 554 TYR A N 1
ATOM 4595 C CA . TYR A 1 554 ? 17.359 -6.781 7.137 1.00 94.12 554 TYR A CA 1
ATOM 4596 C C . TYR A 1 554 ? 16.005 -6.127 6.807 1.00 94.12 554 TYR A C 1
ATOM 4598 O O . TYR A 1 554 ? 15.968 -5.123 6.099 1.00 94.12 554 TYR A O 1
ATOM 4606 N N . PHE A 1 555 ? 14.903 -6.641 7.356 1.00 95.00 555 PHE A N 1
ATOM 4607 C CA . PHE A 1 555 ? 13.575 -6.041 7.299 1.00 95.00 555 PHE A CA 1
ATOM 4608 C C . PHE A 1 555 ? 13.083 -5.512 8.653 1.00 95.00 555 PHE A C 1
ATOM 4610 O O . PHE A 1 555 ? 11.991 -4.947 8.741 1.00 95.00 555 PHE A O 1
ATOM 4617 N N . ARG A 1 556 ? 13.865 -5.646 9.728 1.00 94.62 556 ARG A N 1
ATOM 4618 C CA . ARG A 1 556 ? 13.425 -5.264 11.078 1.00 94.62 556 ARG A CA 1
ATOM 4619 C C . ARG A 1 556 ? 12.996 -3.805 11.169 1.00 94.62 556 ARG A C 1
ATOM 4621 O O . ARG A 1 556 ? 11.936 -3.518 11.711 1.00 94.62 556 ARG A O 1
ATOM 4628 N N . HIS A 1 557 ? 13.793 -2.889 10.617 1.00 91.31 557 HIS A N 1
ATOM 4629 C CA . HIS A 1 557 ? 13.535 -1.451 10.728 1.00 91.31 557 HIS A CA 1
ATOM 4630 C C . HIS A 1 557 ? 12.179 -1.041 10.132 1.00 91.31 557 HIS A C 1
ATOM 4632 O O . HIS A 1 557 ? 11.440 -0.271 10.740 1.00 91.31 557 HIS A O 1
ATOM 4638 N N . GLN A 1 558 ? 11.826 -1.565 8.957 1.00 89.25 558 GLN A N 1
ATOM 4639 C CA . GLN A 1 558 ? 10.534 -1.262 8.333 1.00 89.25 558 GLN A CA 1
ATOM 4640 C C . GLN A 1 558 ? 9.360 -1.878 9.112 1.00 89.25 558 GLN A C 1
ATOM 4642 O O . GLN A 1 558 ? 8.337 -1.215 9.257 1.00 89.25 558 GLN A O 1
ATOM 4647 N N . LYS A 1 559 ? 9.513 -3.091 9.669 1.00 93.62 559 LYS A N 1
ATOM 4648 C CA . LYS A 1 559 ? 8.464 -3.768 10.451 1.00 93.62 559 LYS A CA 1
ATOM 4649 C C . LYS A 1 559 ? 8.172 -3.035 11.758 1.00 93.62 559 LYS A C 1
ATOM 4651 O O . LYS A 1 559 ? 7.015 -2.760 12.069 1.00 93.62 559 LYS A O 1
ATOM 4656 N N . THR A 1 560 ? 9.215 -2.650 12.494 1.00 93.62 560 THR A N 1
ATOM 4657 C CA . THR A 1 560 ? 9.048 -1.907 13.750 1.00 93.62 560 THR A CA 1
ATOM 4658 C C . THR A 1 560 ? 8.463 -0.520 13.507 1.00 93.62 560 THR A C 1
ATOM 4660 O O . THR A 1 560 ? 7.572 -0.092 14.239 1.00 93.62 560 THR A O 1
ATOM 4663 N N . LYS A 1 561 ? 8.898 0.164 12.442 1.00 89.06 561 LYS A N 1
ATOM 4664 C CA . LYS A 1 561 ? 8.349 1.464 12.042 1.00 89.06 561 LYS A CA 1
ATOM 4665 C C . LYS A 1 561 ? 6.880 1.385 11.617 1.00 89.06 561 LYS A C 1
ATOM 4667 O O . LYS A 1 561 ? 6.122 2.299 11.943 1.00 89.06 561 LYS A O 1
ATOM 4672 N N . ALA A 1 562 ? 6.482 0.330 10.904 1.00 84.31 562 ALA A N 1
ATOM 4673 C CA . ALA A 1 562 ? 5.088 0.104 10.524 1.00 84.31 562 ALA A CA 1
ATOM 4674 C C . ALA A 1 562 ? 4.193 -0.009 11.768 1.00 84.31 562 ALA A C 1
ATOM 4676 O O . ALA A 1 562 ? 3.204 0.711 11.868 1.00 84.31 562 ALA A O 1
ATOM 4677 N N . LEU A 1 563 ? 4.604 -0.798 12.772 1.00 90.62 563 LEU A N 1
ATOM 4678 C CA . LEU A 1 563 ? 3.867 -0.900 14.036 1.00 90.62 563 LEU A CA 1
ATOM 4679 C C . LEU A 1 563 ? 3.758 0.454 14.753 1.00 90.62 563 LEU A C 1
ATOM 4681 O O . LEU A 1 563 ? 2.658 0.892 15.085 1.00 90.62 563 LEU A O 1
ATOM 4685 N N . THR A 1 564 ? 4.890 1.127 14.996 1.00 90.94 564 THR A N 1
ATOM 4686 C CA . THR A 1 564 ? 4.895 2.355 15.810 1.00 90.94 564 THR A CA 1
ATOM 4687 C C . THR A 1 564 ? 4.134 3.501 15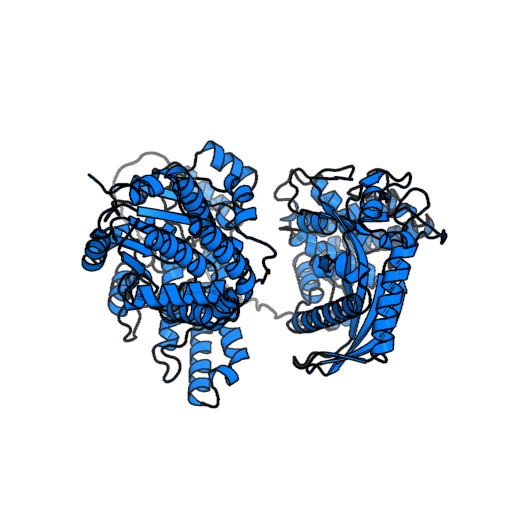.157 1.00 90.94 564 THR A C 1
ATOM 4689 O O . THR A 1 564 ? 3.546 4.332 15.849 1.00 90.94 564 THR A O 1
ATOM 4692 N N . SER A 1 565 ? 4.085 3.531 13.824 1.00 86.12 565 SER A N 1
ATOM 4693 C CA . SER A 1 565 ? 3.304 4.517 13.072 1.00 86.12 565 SER A CA 1
ATOM 4694 C C . SER A 1 565 ? 1.790 4.338 13.236 1.00 86.12 565 SER A C 1
ATOM 4696 O O . SER A 1 565 ? 1.043 5.270 12.929 1.00 86.12 565 SER A O 1
ATOM 4698 N N . SER A 1 566 ? 1.349 3.185 13.746 1.00 87.62 566 SER A N 1
ATOM 4699 C CA . SER A 1 566 ? -0.056 2.790 13.848 1.00 87.62 566 SER A CA 1
ATOM 4700 C C . SER A 1 566 ? -0.600 2.789 15.286 1.00 87.62 566 SER A C 1
ATOM 4702 O O . SER A 1 566 ? -1.790 2.536 15.473 1.00 87.62 566 SER A O 1
ATOM 4704 N N . PHE A 1 567 ? 0.199 3.158 16.300 1.00 90.19 567 PHE A N 1
ATOM 4705 C CA . PHE A 1 567 ? -0.221 3.129 17.714 1.00 90.19 567 PHE A CA 1
ATOM 4706 C C . PHE A 1 567 ? -1.491 3.922 18.018 1.00 90.19 567 PHE A C 1
ATOM 4708 O O . PHE A 1 567 ? -2.364 3.419 18.716 1.00 90.19 567 PHE A O 1
ATOM 4715 N N . SER A 1 568 ? -1.661 5.117 17.448 1.00 86.38 568 SER A N 1
ATOM 4716 C CA . SER A 1 568 ? -2.878 5.909 17.672 1.00 86.38 568 SER A CA 1
ATOM 4717 C C . SER A 1 568 ? -4.141 5.208 17.155 1.00 86.38 568 SER A C 1
ATOM 4719 O O . SER A 1 568 ? -5.183 5.240 17.807 1.00 86.38 568 SER A O 1
ATOM 4721 N N . SER A 1 569 ? -4.048 4.536 16.004 1.00 86.31 569 SER A N 1
ATOM 4722 C CA . SER A 1 569 ? -5.128 3.719 15.439 1.00 86.31 569 SER A CA 1
ATOM 4723 C C . SER A 1 569 ? -5.377 2.469 16.291 1.00 86.31 569 SER A C 1
ATOM 4725 O O . SER A 1 569 ? -6.525 2.134 16.587 1.00 86.31 569 SER A O 1
ATOM 4727 N N . MET A 1 570 ? -4.304 1.819 16.754 1.00 91.88 570 MET A N 1
ATOM 4728 C CA . MET A 1 570 ? -4.366 0.652 17.639 1.00 91.88 570 MET A CA 1
ATOM 4729 C C . MET A 1 570 ? -5.071 0.982 18.960 1.00 91.88 570 MET A C 1
ATOM 4731 O O . MET A 1 570 ? -5.984 0.257 19.349 1.00 91.88 570 MET A O 1
ATOM 4735 N N . SER A 1 571 ? -4.746 2.110 19.599 1.00 92.44 571 SER A N 1
ATOM 4736 C CA . SER A 1 571 ? -5.421 2.578 20.817 1.00 92.44 571 SER A CA 1
ATOM 4737 C C . SER A 1 571 ? -6.924 2.782 20.613 1.00 92.44 571 SER A C 1
ATOM 4739 O O . SER A 1 571 ? -7.719 2.376 21.458 1.00 92.44 571 SER A O 1
ATOM 4741 N N . LEU A 1 572 ? -7.352 3.343 19.474 1.00 89.81 572 LEU A N 1
ATOM 4742 C CA . LEU A 1 572 ? -8.781 3.495 19.159 1.00 89.81 572 LEU A CA 1
ATOM 4743 C C . LEU A 1 572 ? -9.492 2.146 18.985 1.00 89.81 572 LEU A C 1
ATOM 4745 O O . LEU A 1 572 ? -10.635 1.999 19.418 1.00 89.81 572 LEU A O 1
ATOM 4749 N N . VAL A 1 573 ? -8.826 1.168 18.364 1.00 92.06 573 VAL A N 1
ATOM 4750 C CA . VAL A 1 573 ? -9.351 -0.198 18.225 1.00 92.06 573 VAL A CA 1
ATOM 4751 C C . VAL A 1 573 ? -9.487 -0.863 19.588 1.00 92.06 573 VAL A C 1
ATOM 4753 O O . VAL A 1 573 ? -10.555 -1.393 19.884 1.00 92.06 573 VAL A O 1
ATOM 4756 N N . ILE A 1 574 ? -8.448 -0.812 20.427 1.00 95.31 574 ILE A N 1
ATOM 4757 C CA . ILE A 1 574 ? -8.491 -1.420 21.762 1.00 95.31 574 ILE A CA 1
ATOM 4758 C C . ILE A 1 574 ? -9.560 -0.765 22.621 1.00 95.31 574 ILE A C 1
ATOM 4760 O O . ILE A 1 574 ? -10.352 -1.484 23.216 1.00 95.31 574 ILE A O 1
ATOM 4764 N N . LYS A 1 575 ? -9.665 0.566 22.609 1.00 93.06 575 LYS A N 1
ATOM 4765 C CA . LYS A 1 575 ? -10.735 1.268 23.318 1.00 93.06 575 LYS A CA 1
ATOM 4766 C C . LYS A 1 575 ? -12.119 0.772 22.896 1.00 93.06 575 LYS A C 1
ATOM 4768 O O . LYS A 1 575 ? -12.941 0.466 23.746 1.00 93.06 575 LYS A O 1
ATOM 4773 N N . HIS A 1 576 ? -12.361 0.618 21.593 1.00 91.56 576 HIS A N 1
ATOM 4774 C CA . HIS A 1 576 ? -13.635 0.093 21.084 1.00 91.56 576 HIS A CA 1
ATOM 4775 C C . HIS A 1 576 ? -13.899 -1.359 21.519 1.00 91.56 576 HIS A C 1
ATOM 4777 O O . HIS A 1 576 ? -15.042 -1.734 21.780 1.00 91.56 576 HIS A O 1
ATOM 4783 N N . VAL A 1 577 ? -12.850 -2.183 21.606 1.00 93.38 577 VAL A N 1
ATOM 4784 C CA . VAL A 1 577 ? -12.941 -3.559 22.116 1.00 93.38 577 VAL A CA 1
ATOM 4785 C C . VAL A 1 577 ? -13.223 -3.571 23.614 1.00 93.38 577 VAL A C 1
ATOM 4787 O O . VAL A 1 577 ? -14.146 -4.262 24.033 1.00 93.38 577 VAL A O 1
ATOM 4790 N N . ASP A 1 578 ? -12.497 -2.793 24.412 1.00 93.50 578 ASP A N 1
ATOM 4791 C CA . ASP A 1 578 ? -12.703 -2.689 25.857 1.00 93.50 578 ASP A CA 1
ATOM 4792 C C . ASP A 1 578 ? -14.108 -2.143 26.177 1.00 93.50 578 ASP A C 1
ATOM 4794 O O . ASP A 1 578 ? -14.807 -2.705 27.022 1.00 93.50 578 ASP A O 1
ATOM 4798 N N . ASP A 1 579 ? -14.581 -1.129 25.440 1.00 92.00 579 ASP A N 1
ATOM 4799 C CA . ASP A 1 579 ? -15.942 -0.588 25.552 1.00 92.00 579 ASP A CA 1
ATOM 4800 C C . ASP A 1 579 ? -16.993 -1.683 25.296 1.00 92.00 579 ASP A C 1
ATOM 4802 O O . ASP A 1 579 ? -17.981 -1.795 26.027 1.00 92.00 579 ASP A O 1
ATOM 4806 N N . PHE A 1 580 ? -16.780 -2.543 24.293 1.00 92.12 580 PHE A N 1
ATOM 4807 C CA . PHE A 1 580 ? -17.650 -3.695 24.052 1.00 92.12 580 PHE A CA 1
ATOM 4808 C C . PHE A 1 580 ? -17.560 -4.732 25.181 1.00 92.12 580 PHE A C 1
ATOM 4810 O O . PHE A 1 580 ? -18.598 -5.220 25.633 1.00 92.12 580 PHE A O 1
ATOM 4817 N N . GLN A 1 581 ? -16.353 -5.053 25.661 1.00 89.62 581 GLN A N 1
ATOM 4818 C CA . GLN A 1 581 ? -16.140 -6.038 26.727 1.00 89.62 581 GLN A CA 1
ATOM 4819 C C . GLN A 1 581 ? -16.719 -5.590 28.075 1.00 89.62 581 GLN A C 1
ATOM 4821 O O . GLN A 1 581 ? -17.198 -6.443 28.820 1.00 89.62 581 GLN A O 1
ATOM 4826 N N . SER A 1 582 ? -16.753 -4.286 28.360 1.00 89.62 582 SER A N 1
ATOM 4827 C CA . SER A 1 582 ? -17.268 -3.722 29.618 1.00 89.62 582 SER A CA 1
ATOM 4828 C C . SER A 1 582 ? -18.770 -3.944 29.852 1.00 89.62 582 SER A C 1
ATOM 4830 O O . SER A 1 582 ? -19.249 -3.819 30.977 1.00 89.62 582 SER A O 1
ATOM 4832 N N . LYS A 1 583 ? -19.532 -4.306 28.811 1.00 86.06 583 LYS A N 1
ATOM 4833 C CA . LYS A 1 583 ? -20.969 -4.594 28.920 1.00 86.06 583 LYS A CA 1
ATOM 4834 C C . LYS A 1 583 ? -21.209 -5.878 29.724 1.00 86.06 583 LYS A C 1
ATOM 4836 O O . LYS A 1 583 ? -20.734 -6.943 29.319 1.00 86.06 583 LYS A O 1
ATOM 4841 N N . GLU A 1 584 ? -21.984 -5.785 30.808 1.00 77.56 584 GLU A N 1
ATOM 4842 C CA . GLU A 1 584 ? -22.230 -6.893 31.753 1.00 77.56 584 GLU A CA 1
ATOM 4843 C C . GLU A 1 584 ? -22.881 -8.121 31.102 1.00 77.56 584 GLU A C 1
ATOM 4845 O O . GLU A 1 584 ? -22.465 -9.250 31.352 1.00 77.56 584 GLU A O 1
ATOM 4850 N N . ILE A 1 585 ? -23.877 -7.916 30.235 1.00 84.94 585 ILE A N 1
ATOM 4851 C CA . ILE A 1 585 ? -24.611 -8.997 29.568 1.00 84.94 585 ILE A CA 1
ATOM 4852 C C . ILE A 1 585 ? -24.526 -8.792 28.057 1.00 84.94 585 ILE A C 1
ATOM 4854 O O . ILE A 1 585 ? -24.913 -7.745 27.538 1.00 84.94 585 ILE A O 1
ATOM 4858 N N . LYS A 1 586 ? -24.022 -9.808 27.350 1.00 91.19 586 LYS A N 1
ATOM 4859 C CA . LYS A 1 586 ? -23.901 -9.836 25.888 1.00 91.19 586 LYS A CA 1
ATOM 4860 C C . LYS A 1 586 ? -24.720 -11.003 25.353 1.00 91.19 586 LYS A C 1
ATOM 4862 O O . LYS A 1 586 ? -24.549 -12.138 25.797 1.00 91.19 586 LYS A O 1
ATOM 4867 N N . THR A 1 587 ? -25.613 -10.732 24.410 1.00 91.69 587 THR A N 1
ATOM 4868 C CA . THR A 1 587 ? -26.347 -11.796 23.713 1.00 91.69 587 THR A CA 1
ATOM 4869 C C . THR A 1 587 ? -25.422 -12.535 22.742 1.00 91.69 587 THR A C 1
ATOM 4871 O O . THR A 1 587 ? -24.391 -12.007 22.318 1.00 91.69 587 THR A O 1
ATOM 4874 N N . GLN A 1 588 ? -25.796 -13.758 22.356 1.00 90.94 588 GLN A N 1
ATOM 4875 C CA . GLN A 1 588 ? -25.046 -14.528 21.359 1.00 90.94 588 GLN A CA 1
ATOM 4876 C C . GLN A 1 588 ? -24.968 -13.787 20.012 1.00 90.94 588 GLN A C 1
ATOM 4878 O O . GLN A 1 588 ? -23.930 -13.818 19.361 1.00 90.94 588 GLN A O 1
ATOM 4883 N N . GLU A 1 589 ? -26.033 -13.076 19.636 1.00 94.25 589 GLU A N 1
ATOM 4884 C CA . GLU A 1 589 ? -26.099 -12.258 18.419 1.00 94.25 589 GLU A CA 1
ATOM 4885 C C . GLU A 1 589 ? -25.123 -11.073 18.466 1.00 94.25 589 GLU A C 1
ATOM 4887 O O . GLU A 1 589 ? -24.374 -10.850 17.520 1.00 94.25 589 GLU A O 1
ATOM 4892 N N . GLN A 1 590 ? -25.038 -10.365 19.597 1.00 94.81 590 GLN A N 1
ATOM 4893 C CA . GLN A 1 590 ? -24.073 -9.270 19.765 1.00 94.81 590 GLN A CA 1
ATOM 4894 C C . GLN A 1 590 ? -22.620 -9.756 19.713 1.00 94.81 590 GLN A C 1
ATOM 4896 O O . GLN A 1 590 ? -21.755 -9.064 19.177 1.00 94.81 590 GLN A O 1
ATOM 4901 N N . LEU A 1 591 ? -22.338 -10.932 20.284 1.00 95.38 591 LEU A N 1
ATOM 4902 C CA . LEU A 1 591 ? -21.009 -11.539 20.216 1.00 95.38 591 LEU A CA 1
ATOM 4903 C C . LEU A 1 591 ? -20.656 -11.943 18.783 1.00 95.38 591 LEU A C 1
ATOM 4905 O O . LEU A 1 591 ? -19.531 -11.703 18.354 1.00 95.38 591 LEU A O 1
ATOM 4909 N N . GLU A 1 592 ? -21.612 -12.503 18.045 1.00 96.56 592 GLU A N 1
ATOM 4910 C CA . GLU A 1 592 ? -21.449 -12.871 16.639 1.00 96.56 592 GLU A CA 1
ATOM 4911 C C . GLU A 1 592 ? -21.173 -11.658 15.747 1.00 96.56 592 GLU A C 1
ATOM 4913 O O . GLU A 1 592 ? -20.243 -11.670 14.936 1.00 96.56 592 GLU A O 1
ATOM 4918 N N . GLU A 1 593 ? -21.970 -10.599 15.897 1.00 94.94 593 GLU A N 1
ATOM 4919 C CA . GLU A 1 593 ? -21.815 -9.368 15.127 1.00 94.94 593 GLU A CA 1
ATOM 4920 C C . GLU A 1 593 ? -20.436 -8.752 15.389 1.00 94.94 593 GLU A C 1
ATOM 4922 O O . GLU A 1 593 ? -19.703 -8.400 14.459 1.00 94.94 593 GLU A O 1
ATOM 4927 N N . PHE A 1 594 ? -20.034 -8.680 16.660 1.00 95.44 594 PHE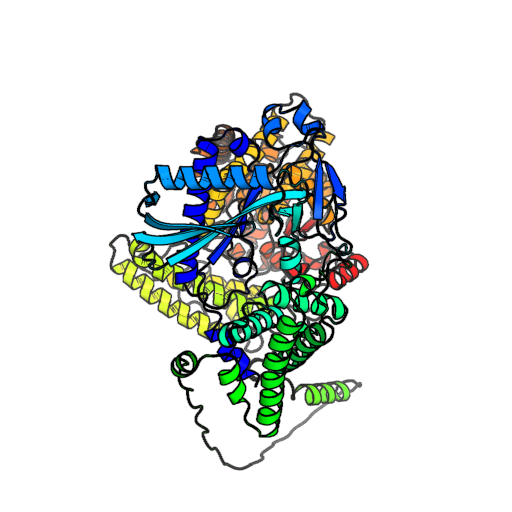 A N 1
ATOM 4928 C CA . PHE A 1 594 ? -18.736 -8.132 17.030 1.00 95.44 594 PHE A CA 1
ATOM 4929 C C . PHE A 1 594 ? -17.576 -9.011 16.550 1.00 95.44 594 PHE A C 1
ATOM 4931 O O . PHE A 1 594 ? -16.606 -8.489 15.998 1.00 95.44 594 PHE A O 1
ATOM 4938 N N . PHE A 1 595 ? -17.693 -10.336 16.675 1.00 97.00 595 PHE A N 1
ATOM 4939 C CA . PHE A 1 595 ? -16.732 -11.293 16.126 1.00 97.00 595 PHE A CA 1
ATOM 4940 C C . PHE A 1 595 ? -16.568 -11.114 14.613 1.00 97.00 595 PHE A C 1
ATOM 4942 O O . PHE A 1 595 ? -15.445 -11.030 14.123 1.00 97.00 595 PHE A O 1
ATOM 4949 N N . THR A 1 596 ? -17.671 -10.973 13.876 1.00 96.44 596 THR A N 1
ATOM 4950 C CA . THR A 1 596 ? -17.657 -10.743 12.424 1.00 96.44 596 THR A CA 1
ATOM 4951 C C . THR A 1 596 ? -16.906 -9.459 12.073 1.00 96.44 596 THR A C 1
ATOM 4953 O O . THR A 1 596 ? -16.094 -9.436 11.146 1.00 96.44 596 THR A O 1
ATOM 4956 N N . ARG A 1 597 ? -17.111 -8.384 12.845 1.00 94.75 597 ARG A N 1
ATOM 4957 C CA . ARG A 1 597 ? -16.367 -7.129 12.664 1.00 94.75 597 ARG A CA 1
ATOM 4958 C C . ARG A 1 597 ? -14.880 -7.296 12.964 1.00 94.75 597 ARG A C 1
ATOM 4960 O O . ARG A 1 597 ? -14.067 -6.768 12.212 1.00 94.75 597 ARG A O 1
ATOM 4967 N N . LEU A 1 598 ? -14.513 -8.047 14.002 1.00 95.81 598 LEU A N 1
ATOM 4968 C CA . LEU A 1 598 ? -13.113 -8.356 14.303 1.00 95.81 598 LEU A CA 1
ATOM 4969 C C . LEU A 1 598 ? -12.460 -9.209 13.216 1.00 95.81 598 LEU A C 1
ATOM 4971 O O . LEU A 1 598 ? -11.329 -8.930 12.833 1.00 95.81 598 LEU A O 1
ATOM 4975 N N . LEU A 1 599 ? -13.172 -10.192 12.667 1.00 96.69 599 LEU A N 1
ATOM 4976 C CA . LEU A 1 599 ? -12.667 -11.026 11.580 1.00 96.69 599 LEU A CA 1
ATOM 4977 C C . LEU A 1 599 ? -12.417 -10.199 10.312 1.00 96.69 599 LEU A C 1
ATOM 4979 O O . LEU A 1 599 ? -11.407 -10.372 9.634 1.00 96.69 599 LEU A O 1
ATOM 4983 N N . LYS A 1 600 ? -13.296 -9.232 10.025 1.00 95.12 600 LYS A N 1
ATOM 4984 C CA . LYS A 1 600 ? -13.111 -8.291 8.913 1.00 95.12 600 LYS A CA 1
ATOM 4985 C C . LYS A 1 600 ? -12.005 -7.273 9.187 1.00 95.12 600 LYS A C 1
ATOM 4987 O O . LYS A 1 600 ? -11.241 -6.972 8.276 1.00 95.12 600 LYS A O 1
ATOM 4992 N N . LEU A 1 601 ? -11.859 -6.782 10.419 1.00 93.31 601 LEU A N 1
ATOM 4993 C CA . LEU A 1 601 ? -10.703 -5.966 10.811 1.00 93.31 601 LEU A CA 1
ATOM 4994 C C . LEU A 1 601 ? -9.397 -6.734 10.570 1.00 93.31 601 LEU A C 1
ATOM 4996 O O . LEU A 1 601 ? -8.449 -6.187 10.016 1.00 93.31 601 LEU A O 1
ATOM 5000 N N . ASN A 1 602 ? -9.392 -8.014 10.936 1.00 94.44 602 ASN A N 1
ATOM 5001 C CA . ASN A 1 602 ? -8.269 -8.925 10.792 1.00 94.44 602 ASN A CA 1
ATOM 5002 C C . ASN A 1 602 ? -7.925 -9.239 9.321 1.00 94.44 602 ASN A C 1
ATOM 5004 O O . ASN A 1 602 ? -6.752 -9.220 8.947 1.00 94.44 602 ASN A O 1
ATOM 5008 N N . LEU A 1 603 ? -8.937 -9.439 8.465 1.00 94.81 603 LEU A N 1
ATOM 5009 C CA . LEU A 1 603 ? -8.786 -9.535 7.006 1.00 94.81 603 LEU A CA 1
ATOM 5010 C C . LEU A 1 603 ? -8.139 -8.269 6.426 1.00 94.81 603 LEU A C 1
ATOM 5012 O O . LEU A 1 603 ? -7.232 -8.342 5.596 1.00 94.81 603 LEU A O 1
ATOM 5016 N N . TRP A 1 604 ? -8.619 -7.099 6.850 1.00 91.31 604 TRP A N 1
ATOM 5017 C CA . TRP A 1 604 ? -8.191 -5.813 6.311 1.00 91.31 604 TRP A CA 1
ATOM 5018 C C . TRP A 1 604 ? -6.961 -5.226 7.005 1.00 91.31 604 TRP A C 1
ATOM 5020 O O . TRP A 1 604 ? -6.555 -4.137 6.611 1.00 91.31 604 TRP A O 1
ATOM 5030 N N . GLY A 1 605 ? -6.320 -5.921 7.954 1.00 84.12 605 GLY A N 1
ATOM 5031 C CA . GLY A 1 605 ? -5.158 -5.418 8.703 1.00 84.12 605 GLY A CA 1
ATOM 5032 C C . GLY A 1 605 ? -4.080 -4.812 7.794 1.00 84.12 605 GLY A C 1
ATOM 5033 O O . GLY A 1 605 ? -3.674 -3.669 7.985 1.00 84.12 605 GLY A O 1
ATOM 5034 N N . ASN A 1 606 ? -3.753 -5.501 6.697 1.00 71.56 606 ASN A N 1
ATOM 5035 C CA . ASN A 1 606 ? -2.825 -5.031 5.659 1.00 71.56 606 ASN A CA 1
ATOM 5036 C C . ASN A 1 606 ? -3.236 -3.732 4.946 1.00 71.56 606 ASN A C 1
ATOM 5038 O O . ASN A 1 606 ? -2.388 -2.953 4.511 1.00 71.56 606 ASN A O 1
ATOM 5042 N N . ARG A 1 607 ? -4.542 -3.521 4.760 1.00 68.38 607 ARG A N 1
ATOM 5043 C CA . ARG A 1 607 ? -5.108 -2.340 4.094 1.00 68.38 607 ARG A CA 1
ATOM 5044 C C . ARG A 1 607 ? -5.342 -1.208 5.082 1.00 68.38 607 ARG A C 1
ATOM 5046 O O . ARG A 1 607 ? -5.263 -0.052 4.692 1.00 68.38 607 ARG A O 1
ATOM 5053 N N . CYS A 1 608 ? -5.631 -1.528 6.336 1.00 55.16 608 CYS A N 1
ATOM 5054 C CA . CYS A 1 608 ? -5.726 -0.553 7.401 1.00 55.16 608 CYS A CA 1
ATOM 5055 C C . CYS A 1 608 ? -4.338 0.014 7.736 1.00 55.16 608 CYS A C 1
ATOM 5057 O O . CYS A 1 608 ? -4.215 1.210 7.926 1.00 55.16 608 CYS A O 1
ATOM 5059 N N . ASP A 1 609 ? -3.265 -0.767 7.663 1.00 49.41 609 ASP A N 1
ATOM 5060 C CA . ASP A 1 609 ? -1.920 -0.246 7.944 1.00 49.41 609 ASP A CA 1
ATOM 5061 C C . ASP A 1 609 ? -1.414 0.787 6.908 1.00 49.41 609 ASP A C 1
ATOM 5063 O O . ASP A 1 609 ? -0.601 1.630 7.255 1.00 49.41 609 ASP A O 1
ATOM 5067 N N . LEU A 1 610 ? -1.848 0.733 5.633 1.00 39.72 610 LEU A N 1
ATOM 5068 C CA . LEU A 1 610 ? -1.290 1.472 4.467 1.00 39.72 610 LEU A CA 1
ATOM 5069 C C . LEU A 1 610 ? 0.212 1.861 4.563 1.00 39.72 610 LEU A C 1
ATOM 5071 O O . LEU A 1 610 ? 0.650 2.886 4.034 1.00 39.72 610 LEU A O 1
ATOM 5075 N N . SER A 1 611 ? 1.023 1.013 5.192 1.00 31.33 611 SER A N 1
ATOM 5076 C CA . SER A 1 611 ? 2.462 1.192 5.355 1.00 31.33 611 SER A CA 1
ATOM 5077 C C . SER A 1 611 ? 3.254 0.174 4.523 1.00 31.33 611 SER A C 1
ATOM 5079 O O . SER A 1 611 ? 4.451 0.359 4.317 1.00 31.33 611 SER A O 1
ATOM 5081 N N . ILE A 1 612 ? 2.596 -0.854 3.955 1.00 32.19 612 ILE A N 1
ATOM 5082 C CA . ILE A 1 612 ? 3.284 -2.012 3.344 1.00 32.19 612 ILE A CA 1
ATOM 5083 C C . ILE A 1 612 ? 2.928 -2.262 1.860 1.00 32.19 612 ILE A C 1
ATOM 5085 O O . ILE A 1 612 ? 3.660 -2.957 1.153 1.00 32.19 612 ILE A O 1
ATOM 5089 N N . SER A 1 613 ? 1.897 -1.633 1.282 1.00 29.91 613 SER A N 1
ATOM 5090 C CA . SER A 1 613 ? 1.651 -1.760 -0.166 1.00 29.91 613 SER A CA 1
ATOM 5091 C C . SER A 1 613 ? 2.615 -0.870 -0.974 1.00 29.91 613 SER A C 1
ATOM 5093 O O . SER A 1 613 ? 2.377 0.324 -1.147 1.00 29.91 613 SER A O 1
ATOM 5095 N N . ALA A 1 614 ? 3.699 -1.465 -1.484 1.00 30.56 614 ALA A N 1
ATOM 5096 C CA . ALA A 1 614 ? 4.683 -0.865 -2.402 1.00 30.56 614 ALA A CA 1
ATOM 5097 C C . ALA A 1 614 ? 5.658 0.186 -1.816 1.00 30.56 614 ALA A C 1
ATOM 5099 O O . ALA A 1 614 ? 6.167 1.035 -2.552 1.00 30.56 614 ALA A O 1
ATOM 5100 N N . GLY A 1 615 ? 5.965 0.120 -0.515 1.00 30.44 615 GLY A N 1
ATOM 5101 C CA . GLY A 1 615 ? 7.042 0.921 0.088 1.00 30.44 615 GLY A CA 1
ATOM 5102 C C . GLY A 1 615 ? 6.760 2.427 0.166 1.00 30.44 615 GLY A C 1
ATOM 5103 O O . GLY A 1 615 ? 7.690 3.233 0.115 1.00 30.44 615 GLY A O 1
ATOM 5104 N N . ARG A 1 616 ? 5.486 2.832 0.258 1.00 30.72 616 ARG A N 1
ATOM 5105 C CA . ARG A 1 616 ? 5.086 4.229 0.483 1.00 30.72 616 ARG A CA 1
ATOM 5106 C C . ARG A 1 616 ? 4.232 4.341 1.740 1.00 30.72 616 ARG A C 1
ATOM 5108 O O . ARG A 1 616 ? 3.228 3.655 1.862 1.00 30.72 616 ARG A O 1
ATOM 5115 N N . GLU A 1 617 ? 4.643 5.238 2.632 1.00 34.31 617 GLU A N 1
ATOM 5116 C CA . GLU A 1 617 ? 3.959 5.550 3.890 1.00 34.31 617 GLU A CA 1
ATOM 5117 C C . GLU A 1 617 ? 2.622 6.267 3.642 1.00 34.31 617 GLU A C 1
ATOM 5119 O O . GLU A 1 617 ? 2.592 7.316 2.989 1.00 34.31 617 GLU A O 1
ATOM 5124 N N . VAL A 1 618 ? 1.531 5.770 4.228 1.00 35.53 618 VAL A N 1
ATOM 5125 C CA . VAL A 1 618 ? 0.285 6.525 4.414 1.00 35.53 618 VAL A CA 1
ATOM 5126 C C . VAL A 1 618 ? -0.155 6.377 5.870 1.00 35.53 618 VAL A C 1
ATOM 5128 O O . VAL A 1 618 ? -0.323 5.270 6.364 1.00 35.53 618 VAL A O 1
ATOM 5131 N N . LYS A 1 619 ? -0.354 7.496 6.575 1.00 36.06 619 LYS A N 1
ATOM 5132 C CA . LYS A 1 619 ? -0.911 7.484 7.936 1.00 36.06 619 LYS A CA 1
ATOM 5133 C C . LYS A 1 619 ? -2.420 7.249 7.889 1.00 36.06 619 LYS A C 1
ATOM 5135 O O . LYS A 1 619 ? -3.125 7.960 7.169 1.00 36.06 619 LYS A O 1
ATOM 5140 N N . GLN A 1 620 ? -2.926 6.328 8.705 1.00 42.75 620 GLN A N 1
ATOM 5141 C CA . GLN A 1 620 ? -4.357 6.244 8.997 1.00 42.75 620 GLN A CA 1
ATOM 5142 C C . GLN A 1 620 ? -4.818 7.419 9.868 1.00 42.75 620 GLN A C 1
ATOM 5144 O O . GLN A 1 620 ? -4.158 7.788 10.837 1.00 42.75 620 GLN A O 1
ATOM 5149 N N . ILE A 1 621 ? -5.983 7.988 9.542 1.00 40.84 621 ILE A N 1
ATOM 5150 C CA . ILE A 1 621 ? -6.673 8.999 10.353 1.00 40.84 621 ILE A CA 1
ATOM 5151 C C . ILE A 1 621 ? -8.074 8.454 10.682 1.00 40.84 621 ILE A C 1
ATOM 5153 O O . ILE A 1 621 ? -8.897 8.298 9.779 1.00 40.84 621 ILE A O 1
ATOM 5157 N N . GLY A 1 622 ? -8.348 8.173 11.962 1.00 52.72 622 GLY A N 1
ATOM 5158 C CA . GLY A 1 622 ? -9.675 7.791 12.483 1.00 52.72 622 GLY A CA 1
ATOM 5159 C C . GLY A 1 622 ? -9.798 6.345 12.988 1.00 52.72 622 GLY A C 1
ATOM 5160 O O . GLY A 1 622 ? -8.851 5.575 12.899 1.00 52.72 622 GLY A O 1
ATOM 5161 N N . ASN A 1 623 ? -10.974 5.986 13.529 1.00 64.94 623 ASN A N 1
ATOM 5162 C CA . ASN A 1 623 ? -11.272 4.643 14.050 1.00 64.94 623 ASN A CA 1
ATOM 5163 C C . ASN A 1 623 ? -11.497 3.636 12.890 1.00 64.94 623 ASN A C 1
ATOM 5165 O O . ASN A 1 623 ? -12.475 3.791 12.147 1.00 64.94 623 ASN A O 1
ATOM 5169 N N . PRO A 1 624 ? -10.660 2.592 12.744 1.00 70.44 624 PRO A N 1
ATOM 5170 C CA . PRO A 1 624 ? -10.771 1.583 11.683 1.00 70.44 624 PRO A CA 1
ATOM 5171 C C . PRO A 1 624 ? -12.107 0.834 11.658 1.00 70.44 624 PRO A C 1
ATOM 5173 O O . PRO A 1 624 ? -12.586 0.483 10.581 1.00 70.44 624 PRO A O 1
ATOM 5176 N N . PHE A 1 625 ? -12.780 0.671 12.803 1.00 69.62 625 PHE A N 1
ATOM 5177 C CA . PHE A 1 625 ? -14.100 0.034 12.870 1.00 69.62 625 PHE A CA 1
ATOM 5178 C C . PHE A 1 625 ? -15.192 0.778 12.095 1.00 69.62 625 PHE A C 1
ATOM 5180 O O . PHE A 1 625 ? -16.178 0.150 11.713 1.00 69.62 625 PHE A O 1
ATOM 5187 N N . LEU A 1 626 ? -15.026 2.084 11.854 1.00 65.62 626 LEU A N 1
ATOM 5188 C CA . LEU A 1 626 ? -15.943 2.889 11.035 1.00 65.62 626 LEU A CA 1
ATOM 5189 C C . LEU A 1 626 ? -15.702 2.699 9.531 1.00 65.62 626 LEU A C 1
ATOM 5191 O O . LEU A 1 626 ? -16.536 3.077 8.712 1.00 65.62 626 LEU A O 1
ATOM 5195 N N . GLN A 1 627 ? -14.545 2.149 9.156 1.00 68.94 627 GLN A N 1
ATOM 5196 C CA . GLN A 1 627 ? -14.172 1.920 7.762 1.00 68.94 627 GLN A CA 1
ATOM 5197 C C . GLN A 1 627 ? -14.577 0.520 7.291 1.00 68.94 627 GLN A C 1
ATOM 5199 O O . GLN A 1 627 ? -14.887 0.360 6.111 1.00 68.94 627 GLN A O 1
ATOM 5204 N N . ILE A 1 628 ? -14.643 -0.468 8.193 1.00 79.38 628 ILE A N 1
ATOM 5205 C CA . ILE A 1 628 ? -14.985 -1.867 7.872 1.00 79.38 628 ILE A CA 1
ATOM 5206 C C . ILE A 1 628 ? -16.320 -1.973 7.130 1.00 79.38 628 ILE A C 1
ATOM 5208 O O . ILE A 1 628 ? -16.400 -2.686 6.132 1.00 79.38 628 ILE A O 1
ATOM 5212 N N . ASP A 1 629 ? -17.337 -1.214 7.544 1.00 75.31 629 ASP A N 1
ATOM 5213 C CA . ASP A 1 629 ? -18.664 -1.288 6.921 1.00 75.31 629 ASP A CA 1
ATOM 5214 C C . ASP A 1 629 ? -18.626 -0.882 5.442 1.00 75.31 629 ASP A C 1
ATOM 5216 O O . ASP A 1 629 ? -19.291 -1.489 4.603 1.00 75.31 629 ASP A O 1
ATOM 5220 N N . SER A 1 630 ? -17.773 0.088 5.095 1.00 76.25 630 SER A N 1
ATOM 5221 C CA . SER A 1 630 ? -17.548 0.490 3.702 1.00 76.25 630 SER A CA 1
ATOM 5222 C C . SER A 1 630 ? -16.763 -0.548 2.891 1.00 76.25 630 SER A C 1
ATOM 5224 O O . SER A 1 630 ? -16.869 -0.579 1.664 1.00 76.25 630 SER A O 1
ATOM 5226 N N . LEU A 1 631 ? -16.007 -1.418 3.567 1.00 83.06 631 LEU A N 1
ATOM 5227 C CA . LEU A 1 631 ? -15.201 -2.473 2.956 1.00 83.06 631 LEU A CA 1
ATOM 5228 C C . LEU A 1 631 ? -15.979 -3.775 2.729 1.00 83.06 631 LEU A C 1
ATOM 5230 O O . LEU A 1 631 ? -15.501 -4.632 1.992 1.00 83.06 631 LEU A O 1
ATOM 5234 N N . ASN A 1 632 ? -17.184 -3.917 3.291 1.00 84.94 632 ASN A N 1
ATOM 5235 C CA . ASN A 1 632 ? -18.016 -5.114 3.111 1.00 84.94 632 ASN A CA 1
ATOM 5236 C C . ASN A 1 632 ? -18.270 -5.442 1.633 1.00 84.94 632 ASN A C 1
ATOM 5238 O O . ASN A 1 632 ? -18.190 -6.601 1.247 1.00 84.94 632 ASN A O 1
ATOM 5242 N N . SER A 1 633 ? -18.496 -4.424 0.796 1.00 87.00 633 SER A N 1
ATOM 5243 C CA . SER A 1 633 ? -18.705 -4.598 -0.654 1.00 87.00 633 SER A CA 1
ATOM 5244 C C . SER A 1 633 ? -17.482 -5.123 -1.422 1.00 87.00 633 SER A C 1
ATOM 5246 O O . SER A 1 633 ? -17.609 -5.502 -2.581 1.00 87.00 633 SER A O 1
ATOM 5248 N N . PHE A 1 634 ? -16.308 -5.162 -0.786 1.00 89.44 634 PHE A N 1
ATOM 5249 C CA . PHE A 1 634 ? -15.062 -5.662 -1.366 1.00 89.44 634 PHE A CA 1
ATOM 5250 C C . PHE A 1 634 ? -14.711 -7.081 -0.894 1.00 89.44 634 PHE A C 1
ATOM 5252 O O . PHE A 1 634 ? -13.664 -7.609 -1.271 1.00 89.44 634 PHE A O 1
ATOM 5259 N N . VAL A 1 635 ? -15.554 -7.702 -0.064 1.00 94.62 635 VAL A N 1
ATOM 5260 C CA . VAL A 1 635 ? -15.405 -9.104 0.337 1.00 94.62 635 VAL A CA 1
ATOM 5261 C C . VAL A 1 635 ? -16.128 -9.975 -0.691 1.00 94.62 635 VAL A C 1
ATOM 5263 O O . VAL A 1 635 ? -17.351 -9.951 -0.773 1.00 94.62 635 VAL A O 1
ATOM 5266 N N . LEU A 1 636 ? -15.367 -10.716 -1.497 1.00 95.44 636 LEU A N 1
ATOM 5267 C CA . LEU A 1 636 ? -15.889 -11.529 -2.604 1.00 95.44 636 LEU A CA 1
ATOM 5268 C C . LEU A 1 636 ? -16.475 -12.861 -2.130 1.00 95.44 636 LEU A C 1
ATOM 5270 O O . LEU A 1 636 ? -17.417 -13.371 -2.723 1.00 95.44 636 LEU A O 1
ATOM 5274 N N . VAL A 1 637 ? -15.907 -13.411 -1.057 1.00 97.00 637 VAL A N 1
ATOM 5275 C CA . VAL A 1 637 ? -16.376 -14.628 -0.390 1.00 97.00 637 VAL A CA 1
ATOM 5276 C C . VAL A 1 637 ? -16.421 -14.332 1.101 1.00 97.00 637 VAL A C 1
ATOM 5278 O O . VAL A 1 637 ? -15.398 -13.958 1.672 1.00 97.00 637 VAL A O 1
ATOM 5281 N N . ASP A 1 638 ? -17.590 -14.469 1.724 1.00 97.25 638 ASP A N 1
ATOM 5282 C CA . ASP A 1 638 ? -17.794 -14.182 3.147 1.00 97.25 638 ASP A CA 1
ATOM 5283 C C . ASP A 1 638 ? -18.352 -15.418 3.866 1.00 97.25 638 ASP A C 1
ATOM 5285 O O . ASP A 1 638 ? -19.549 -15.702 3.814 1.00 97.25 638 ASP A O 1
ATOM 5289 N N . ARG A 1 639 ? -17.471 -16.170 4.537 1.00 98.12 639 ARG A N 1
ATOM 5290 C CA . ARG A 1 639 ? -17.832 -17.321 5.382 1.00 98.12 639 ARG A CA 1
ATOM 5291 C C . ARG A 1 639 ? -17.702 -17.006 6.878 1.00 98.12 639 ARG A C 1
ATOM 5293 O O . ARG A 1 639 ? -17.517 -17.918 7.683 1.00 98.12 639 ARG A O 1
ATOM 5300 N N . CYS A 1 640 ? -17.823 -15.731 7.280 1.00 97.88 640 CYS A N 1
ATOM 5301 C CA . CYS A 1 640 ? -17.763 -15.316 8.692 1.00 97.88 640 CYS A CA 1
ATOM 5302 C C . CYS A 1 640 ? -18.715 -16.128 9.585 1.00 97.88 640 CYS A C 1
ATOM 5304 O O . CYS A 1 640 ? -18.329 -16.546 10.676 1.00 97.88 640 CYS A O 1
ATOM 5306 N N . LYS A 1 641 ? -19.945 -16.377 9.111 1.00 97.31 641 LYS A N 1
ATOM 5307 C CA . LYS A 1 641 ? -20.966 -17.118 9.865 1.00 97.31 641 LYS A CA 1
ATOM 5308 C C . LYS A 1 641 ? -20.547 -18.560 10.149 1.00 97.31 641 LYS A C 1
ATOM 5310 O O . LYS A 1 641 ? -20.749 -19.041 11.260 1.00 97.31 641 LYS A O 1
ATOM 5315 N N . ASP A 1 642 ? -19.937 -19.236 9.180 1.00 98.06 642 ASP A N 1
ATOM 5316 C CA . ASP A 1 642 ? -19.487 -20.618 9.358 1.00 98.06 642 ASP A CA 1
ATOM 5317 C C . ASP A 1 642 ? -18.331 -20.704 10.358 1.00 98.06 642 ASP A C 1
ATOM 5319 O O . ASP A 1 642 ? -18.311 -21.581 11.222 1.00 98.06 642 ASP A O 1
ATOM 5323 N N . ILE A 1 643 ? -17.414 -19.735 10.303 1.00 98.06 643 ILE A N 1
ATOM 5324 C CA . ILE A 1 643 ? -16.309 -19.620 11.259 1.00 98.06 643 ILE A CA 1
ATOM 5325 C C . ILE A 1 643 ? -16.861 -19.353 12.663 1.00 98.06 643 ILE A C 1
ATOM 5327 O O . ILE A 1 643 ? -16.450 -20.005 13.622 1.00 98.06 643 ILE A O 1
ATOM 5331 N N . TRP A 1 644 ? -17.835 -18.450 12.795 1.00 97.50 644 TRP A N 1
ATOM 5332 C CA . TRP A 1 644 ? -18.513 -18.205 14.065 1.00 97.50 644 TRP A CA 1
ATOM 5333 C C . TRP A 1 644 ? -19.191 -19.461 14.612 1.00 97.50 644 TRP A C 1
ATOM 5335 O O . TRP A 1 644 ? -19.024 -19.781 15.789 1.00 97.50 644 TRP A O 1
ATOM 5345 N N . ASN A 1 645 ? -19.921 -20.201 13.776 1.00 96.06 645 ASN A N 1
ATOM 5346 C CA . ASN A 1 645 ? -20.557 -21.453 14.177 1.00 96.06 645 ASN A CA 1
ATOM 5347 C C . ASN A 1 645 ? -19.503 -22.463 14.665 1.00 96.06 645 ASN A C 1
ATOM 5349 O O . ASN A 1 645 ? -19.675 -23.063 15.721 1.00 96.06 645 ASN A O 1
ATOM 5353 N N . CYS A 1 646 ? -18.376 -22.591 13.958 1.00 95.38 646 CYS A N 1
ATOM 5354 C CA . CYS A 1 646 ? -17.259 -23.454 14.350 1.00 95.38 646 CYS A CA 1
ATOM 5355 C C . CYS A 1 646 ? -16.669 -23.063 15.715 1.00 95.38 646 CYS A C 1
ATOM 5357 O O . CYS A 1 646 ? -16.444 -23.912 16.579 1.00 95.38 646 CYS A O 1
ATOM 5359 N N . VAL A 1 647 ? -16.434 -21.770 15.937 1.00 94.81 647 VAL A N 1
ATOM 5360 C CA . VAL A 1 647 ? -15.830 -21.247 17.170 1.00 94.81 647 VAL A CA 1
ATOM 5361 C C . VAL A 1 647 ? -16.803 -21.320 18.350 1.00 94.81 647 VAL A C 1
ATOM 5363 O O . VAL A 1 647 ? -16.414 -21.719 19.446 1.00 94.81 647 VAL A O 1
ATOM 5366 N N . SER A 1 648 ? -18.080 -21.014 18.134 1.00 93.00 648 SER A N 1
ATOM 5367 C CA . SER A 1 648 ? -19.096 -20.970 19.193 1.00 93.00 648 SER A CA 1
ATOM 5368 C C . SER A 1 648 ? -19.705 -22.334 19.550 1.00 93.00 648 SER A C 1
ATOM 5370 O O . SER A 1 648 ? -20.261 -22.477 20.642 1.00 93.00 648 SER A O 1
ATOM 5372 N N . ALA A 1 649 ? -19.583 -23.349 18.685 1.00 88.19 649 ALA A N 1
ATOM 5373 C CA . ALA A 1 649 ? -20.140 -24.684 18.916 1.00 88.19 649 ALA A CA 1
ATOM 5374 C C . ALA A 1 649 ? -19.407 -25.450 20.029 1.00 88.19 649 ALA A C 1
ATOM 5376 O O . ALA A 1 649 ? -18.280 -25.879 19.830 1.00 88.19 649 ALA A O 1
ATOM 5377 N N . GLY A 1 650 ? -20.046 -25.677 21.180 1.00 75.38 650 GLY A N 1
ATOM 5378 C CA . GLY A 1 650 ? -19.440 -26.400 22.307 1.00 75.38 650 GLY A CA 1
ATOM 5379 C C . GLY A 1 650 ? -18.349 -25.574 22.998 1.00 75.38 650 GLY A C 1
ATOM 5380 O O . GLY A 1 650 ? -17.249 -25.410 22.483 1.00 75.38 650 GLY A O 1
ATOM 5381 N N . ARG A 1 651 ? -18.640 -25.034 24.185 1.00 65.44 651 ARG A N 1
ATOM 5382 C CA . ARG A 1 651 ? -17.757 -24.085 24.894 1.00 65.44 651 ARG A CA 1
ATOM 5383 C C . ARG A 1 651 ? -16.598 -24.736 25.672 1.00 65.44 651 ARG A C 1
ATOM 5385 O O . ARG A 1 651 ? -16.070 -24.127 26.593 1.00 65.44 651 ARG A O 1
ATOM 5392 N N . ASN A 1 652 ? -16.190 -25.960 25.333 1.00 69.25 652 ASN A N 1
ATOM 5393 C CA . ASN A 1 652 ? -15.239 -26.712 26.154 1.00 69.25 652 ASN A CA 1
ATOM 5394 C C . ASN A 1 652 ? -13.890 -26.904 25.448 1.00 69.25 652 ASN A C 1
ATOM 5396 O O . ASN A 1 652 ? -13.823 -27.532 24.400 1.00 69.25 652 ASN A O 1
ATOM 5400 N N . ASN A 1 653 ? -12.832 -26.387 26.083 1.00 86.56 653 ASN A N 1
ATOM 5401 C CA . ASN A 1 653 ? -11.411 -26.702 25.880 1.00 86.56 653 ASN A CA 1
ATOM 5402 C C . ASN A 1 653 ? -10.900 -26.768 24.426 1.00 86.56 653 ASN A C 1
ATOM 5404 O O . ASN A 1 653 ? -10.227 -27.730 24.058 1.00 86.56 653 ASN A O 1
ATOM 5408 N N . LYS A 1 654 ? -11.205 -25.746 23.620 1.00 95.00 654 LYS A N 1
ATOM 5409 C CA . LYS A 1 654 ? -10.706 -25.645 22.243 1.00 95.00 654 LYS A CA 1
ATOM 5410 C C . LYS A 1 654 ? -9.288 -25.085 22.158 1.00 95.00 654 LYS A C 1
ATOM 5412 O O . LYS A 1 654 ? -8.877 -24.299 23.013 1.00 95.00 654 LYS A O 1
ATOM 5417 N N . THR A 1 655 ? -8.590 -25.443 21.082 1.00 97.50 655 THR A N 1
ATOM 5418 C CA . THR A 1 655 ? -7.334 -24.826 20.636 1.00 97.50 655 THR A CA 1
ATOM 5419 C C . THR A 1 655 ? -7.507 -24.223 19.243 1.00 97.50 655 THR A C 1
ATOM 5421 O O . THR A 1 655 ? -7.989 -24.890 18.329 1.00 97.50 655 THR A O 1
ATOM 5424 N N . ILE A 1 656 ? -7.107 -22.962 19.068 1.00 98.50 656 ILE A N 1
ATOM 5425 C CA . ILE A 1 656 ? -7.159 -22.261 17.776 1.00 98.50 656 ILE A CA 1
ATOM 5426 C C . ILE A 1 656 ? -5.747 -21.878 17.346 1.00 98.50 656 ILE A C 1
ATOM 5428 O O . ILE A 1 656 ? -5.011 -21.252 18.111 1.00 98.50 656 ILE A O 1
ATOM 5432 N N . ASP A 1 657 ? -5.396 -22.194 16.106 1.00 98.81 657 ASP A N 1
ATOM 5433 C CA . ASP A 1 657 ? -4.082 -21.897 15.550 1.00 98.81 657 ASP A CA 1
ATOM 5434 C C . ASP A 1 657 ? -4.159 -20.750 14.552 1.00 98.81 657 ASP A C 1
ATOM 5436 O O . ASP A 1 657 ? -4.993 -20.746 13.649 1.00 98.81 657 ASP A O 1
ATOM 5440 N N . PHE A 1 658 ? -3.239 -19.802 14.677 1.00 98.81 658 PHE A N 1
ATOM 5441 C CA . PHE A 1 658 ? -3.027 -18.733 13.712 1.00 98.81 658 PHE A CA 1
ATOM 5442 C C . PHE A 1 658 ? -1.741 -19.003 12.942 1.00 98.81 658 PHE A C 1
ATOM 5444 O O . PHE A 1 658 ? -0.661 -19.046 13.531 1.00 98.81 658 PHE A O 1
ATOM 5451 N N . ILE A 1 659 ? -1.849 -19.138 11.623 1.00 98.75 659 ILE A N 1
ATOM 5452 C CA . ILE A 1 659 ? -0.704 -19.193 10.719 1.00 98.75 659 ILE A CA 1
ATOM 5453 C C . ILE A 1 659 ? -0.502 -17.779 10.182 1.00 98.75 659 ILE A C 1
ATOM 5455 O O . ILE A 1 659 ? -1.255 -17.315 9.320 1.00 98.75 659 ILE A O 1
ATOM 5459 N N . LEU A 1 660 ? 0.474 -17.075 10.763 1.00 98.50 660 LEU A N 1
ATOM 5460 C CA . LEU A 1 660 ? 0.627 -15.628 10.622 1.00 98.50 660 LEU A CA 1
ATOM 5461 C C . LEU A 1 660 ? 1.196 -15.211 9.256 1.00 98.50 660 LEU A C 1
ATOM 5463 O O . LEU A 1 660 ? 1.938 -15.962 8.612 1.00 98.50 660 LEU A O 1
ATOM 5467 N N . ASP A 1 661 ? 0.848 -13.988 8.848 1.00 96.94 661 ASP A N 1
ATOM 5468 C CA . ASP A 1 661 ? 1.391 -13.277 7.681 1.00 96.94 661 ASP A CA 1
ATOM 5469 C C . ASP A 1 661 ? 2.317 -12.156 8.172 1.00 96.94 661 ASP A C 1
ATOM 5471 O O . ASP A 1 661 ? 3.405 -12.464 8.661 1.00 96.94 661 ASP A O 1
ATOM 5475 N N . ASN A 1 662 ? 1.884 -10.888 8.136 1.00 96.50 662 ASN A N 1
ATOM 5476 C CA . ASN A 1 662 ? 2.739 -9.729 8.397 1.00 96.50 662 ASN A CA 1
ATOM 5477 C C . ASN A 1 662 ? 2.793 -9.283 9.865 1.00 96.50 662 ASN A C 1
ATOM 5479 O O . ASN A 1 662 ? 1.814 -9.341 10.609 1.00 96.50 662 ASN A O 1
ATOM 5483 N N . ALA A 1 663 ? 3.951 -8.752 10.258 1.00 95.94 663 ALA A N 1
ATOM 5484 C CA . ALA A 1 663 ? 4.143 -7.958 11.465 1.00 95.94 663 ALA A CA 1
ATOM 5485 C C . ALA A 1 663 ? 3.439 -6.593 11.354 1.00 95.94 663 ALA A C 1
ATOM 5487 O O . ALA A 1 663 ? 2.756 -6.291 10.376 1.00 95.94 663 ALA A O 1
ATOM 5488 N N . GLY A 1 664 ? 3.613 -5.736 12.361 1.00 94.00 664 GLY A N 1
ATOM 5489 C CA . GLY A 1 664 ? 2.982 -4.419 12.362 1.00 94.00 664 GLY A CA 1
ATOM 5490 C C . GLY A 1 664 ? 1.500 -4.500 12.707 1.00 94.00 664 GLY A C 1
ATOM 5491 O O . GLY A 1 664 ? 1.104 -5.228 13.621 1.00 94.00 664 GLY A O 1
ATOM 5492 N N . TYR A 1 665 ? 0.677 -3.726 12.001 1.00 93.06 665 TYR A N 1
ATOM 5493 C CA . TYR A 1 665 ? -0.739 -3.614 12.336 1.00 93.06 665 TYR A CA 1
ATOM 5494 C C . TYR A 1 665 ? -1.521 -4.911 12.076 1.00 93.06 665 TYR A C 1
ATOM 5496 O O . TYR A 1 665 ? -2.471 -5.200 12.799 1.00 93.06 665 TYR A O 1
ATOM 5504 N N . GLU A 1 666 ? -1.126 -5.723 11.087 1.00 95.12 666 GLU A N 1
ATOM 5505 C CA . GLU A 1 666 ? -1.796 -7.005 10.832 1.00 95.12 666 GLU A CA 1
ATOM 5506 C C . GLU A 1 666 ? -1.665 -7.950 12.037 1.00 95.12 666 GLU A C 1
ATOM 5508 O O . GLU A 1 666 ? -2.689 -8.360 12.588 1.00 95.12 666 GLU A O 1
ATOM 5513 N N . LEU A 1 667 ? -0.441 -8.178 12.525 1.00 97.88 667 LEU A N 1
ATOM 5514 C CA . LEU A 1 667 ? -0.203 -8.944 13.751 1.00 97.88 667 LEU A CA 1
ATOM 5515 C C . LEU A 1 667 ? -0.984 -8.381 14.948 1.00 97.88 667 LEU A C 1
ATOM 5517 O O . LEU A 1 667 ? -1.543 -9.138 15.739 1.00 97.88 667 LEU A O 1
ATOM 5521 N N . PHE A 1 668 ? -1.067 -7.056 15.090 1.00 97.56 668 PHE A N 1
ATOM 5522 C CA . PHE A 1 668 ? -1.911 -6.452 16.122 1.00 97.56 668 PHE A CA 1
ATOM 5523 C C . PHE A 1 668 ? -3.375 -6.896 15.991 1.00 97.56 668 PHE A C 1
ATOM 5525 O O . PHE A 1 668 ? -3.974 -7.316 16.979 1.00 97.56 668 PHE A O 1
ATOM 5532 N N . THR A 1 669 ? -3.953 -6.868 14.787 1.00 96.75 669 THR A N 1
ATOM 5533 C CA . THR A 1 669 ? -5.335 -7.329 14.582 1.00 96.75 669 THR A CA 1
ATOM 5534 C C . THR A 1 669 ? -5.513 -8.832 14.824 1.00 96.75 669 THR A C 1
ATOM 5536 O O . THR A 1 669 ? -6.597 -9.246 15.239 1.00 96.75 669 THR A O 1
ATOM 5539 N N . ASP A 1 670 ? -4.476 -9.652 14.612 1.00 98.38 670 ASP A N 1
ATOM 5540 C CA . ASP A 1 670 ? -4.461 -11.077 14.990 1.00 98.38 670 ASP A CA 1
ATOM 5541 C C . ASP A 1 670 ? -4.543 -11.235 16.509 1.00 98.38 670 ASP A C 1
ATOM 5543 O O . ASP A 1 670 ? -5.393 -11.965 17.024 1.00 98.38 670 ASP A O 1
ATOM 5547 N N . LEU A 1 671 ? -3.732 -10.470 17.239 1.00 98.69 671 LEU A N 1
ATOM 5548 C CA . LEU A 1 671 ? -3.719 -10.461 18.701 1.00 98.69 671 LEU A CA 1
ATOM 5549 C C . LEU A 1 671 ? -5.034 -9.932 19.297 1.00 98.69 671 LEU A C 1
ATOM 5551 O O . LEU A 1 671 ? -5.485 -10.433 20.327 1.00 98.69 671 LEU A O 1
ATOM 5555 N N . VAL A 1 672 ? -5.681 -8.953 18.654 1.00 98.19 672 VAL A N 1
ATOM 5556 C CA . VAL A 1 672 ? -6.999 -8.444 19.076 1.00 98.19 672 VAL A CA 1
ATOM 5557 C C . VAL A 1 672 ? -8.065 -9.532 18.969 1.00 98.19 672 VAL A C 1
ATOM 5559 O O . VAL A 1 672 ? -8.826 -9.741 19.917 1.00 98.19 672 VAL A O 1
ATOM 5562 N N . LEU A 1 673 ? -8.109 -10.248 17.840 1.00 98.31 673 LEU A N 1
ATOM 5563 C CA . LEU A 1 673 ? -9.042 -11.358 17.652 1.00 98.31 673 LEU A CA 1
ATOM 5564 C C . LEU A 1 673 ? -8.761 -12.486 18.654 1.00 98.31 673 LEU A C 1
ATOM 5566 O O . LEU A 1 673 ? -9.685 -12.999 19.283 1.00 98.31 673 LEU A O 1
ATOM 5570 N N . ALA A 1 674 ? -7.489 -12.824 18.855 1.00 98.44 674 ALA A N 1
ATOM 5571 C CA . ALA A 1 674 ? -7.065 -13.833 19.815 1.00 98.44 674 ALA A CA 1
ATOM 5572 C C . ALA A 1 674 ? -7.485 -13.496 21.255 1.00 98.44 674 ALA A C 1
ATOM 5574 O O . ALA A 1 674 ? -8.079 -14.332 21.941 1.00 98.44 674 ALA A O 1
ATOM 5575 N N . ARG A 1 675 ? -7.257 -12.254 21.705 1.00 97.62 675 ARG A N 1
ATOM 5576 C CA . ARG A 1 675 ? -7.718 -11.791 23.021 1.00 97.62 675 ARG A CA 1
ATOM 5577 C C . ARG A 1 675 ? -9.234 -11.895 23.140 1.00 97.62 675 ARG A C 1
ATOM 5579 O O . ARG A 1 675 ? -9.710 -12.423 24.136 1.00 97.62 675 ARG A O 1
ATOM 5586 N N . PHE A 1 676 ? -9.988 -11.443 22.136 1.00 97.06 676 PHE A N 1
ATOM 5587 C CA . PHE A 1 676 ? -11.452 -11.521 22.158 1.00 97.06 676 PHE A CA 1
ATOM 5588 C C . PHE A 1 676 ? -11.954 -12.959 22.367 1.00 97.06 676 PHE A C 1
ATOM 5590 O O . PHE A 1 676 ? -12.860 -13.181 23.174 1.00 97.06 676 PHE A O 1
ATOM 5597 N N . LEU A 1 677 ? -11.342 -13.925 21.671 1.00 96.75 677 LEU A N 1
ATOM 5598 C CA . LEU A 1 677 ? -11.671 -15.347 21.773 1.00 96.75 677 LEU A CA 1
ATOM 5599 C C . LEU A 1 677 ? -11.383 -15.921 23.168 1.00 96.75 677 LEU A C 1
ATOM 5601 O O . LEU A 1 677 ? -12.201 -16.679 23.692 1.00 96.75 677 LEU A O 1
ATOM 5605 N N . LEU A 1 678 ? -10.257 -15.537 23.777 1.00 96.31 678 LEU A N 1
ATOM 5606 C CA . LEU A 1 678 ? -9.872 -15.955 25.129 1.00 96.31 678 LEU A CA 1
ATOM 5607 C C . LEU A 1 678 ? -10.731 -15.287 26.215 1.00 96.31 678 LEU A C 1
ATOM 5609 O O . LEU A 1 678 ? -11.216 -15.975 27.113 1.00 96.31 678 LEU A O 1
ATOM 5613 N N . ASP A 1 679 ? -10.964 -13.974 26.119 1.00 94.25 679 ASP A N 1
ATOM 5614 C CA . ASP A 1 679 ? -11.769 -13.199 27.078 1.00 94.25 679 ASP A CA 1
ATOM 5615 C C . ASP A 1 679 ? -13.218 -13.714 27.140 1.00 94.25 679 ASP A C 1
ATOM 5617 O O . ASP A 1 679 ? -13.820 -13.757 28.212 1.00 94.25 679 ASP A O 1
ATOM 5621 N N . ASN A 1 680 ? -13.767 -14.164 26.006 1.00 92.88 680 ASN A N 1
ATOM 5622 C CA . ASN A 1 680 ? -15.132 -14.699 25.916 1.00 92.88 680 ASN A CA 1
ATOM 5623 C C . ASN A 1 680 ? -15.202 -16.231 26.026 1.00 92.88 680 ASN A C 1
ATOM 5625 O O . ASN A 1 680 ? -16.266 -16.808 25.802 1.00 92.88 680 ASN A O 1
ATOM 5629 N N . GLN A 1 681 ? -14.094 -16.891 26.390 1.00 93.25 681 GLN A N 1
ATOM 5630 C CA . GLN A 1 681 ? -14.020 -18.340 26.626 1.00 93.25 681 GLN A CA 1
ATOM 5631 C C . GLN A 1 681 ? -14.475 -19.190 25.425 1.00 93.25 681 GLN A C 1
ATOM 5633 O O . GLN A 1 681 ? -14.963 -20.307 25.588 1.00 93.25 681 GLN A O 1
ATOM 5638 N N . PHE A 1 682 ? -14.305 -18.681 24.202 1.00 94.75 682 PHE A N 1
ATOM 5639 C CA . PHE A 1 682 ? -14.520 -19.471 22.986 1.00 94.75 682 PHE A CA 1
ATOM 5640 C C . PHE A 1 682 ? -13.389 -20.473 22.743 1.00 94.75 682 PHE A C 1
ATOM 5642 O O . PHE A 1 682 ? -13.567 -21.462 22.036 1.00 94.75 682 PHE A O 1
ATOM 5649 N N . THR A 1 683 ? -12.226 -20.214 23.335 1.00 96.25 683 THR A N 1
ATOM 5650 C CA . THR A 1 683 ? -11.058 -21.089 23.313 1.00 96.25 683 THR A CA 1
ATOM 5651 C C . THR A 1 683 ? -10.334 -21.013 24.653 1.00 96.25 683 THR A C 1
ATOM 5653 O O . THR A 1 683 ? -10.413 -19.997 25.348 1.00 96.25 683 THR A O 1
ATOM 5656 N N . THR A 1 684 ? -9.629 -22.078 25.029 1.00 96.50 684 THR A N 1
ATOM 5657 C CA . THR A 1 684 ? -8.744 -22.082 26.207 1.00 96.50 684 THR A CA 1
ATOM 5658 C C . THR A 1 684 ? -7.290 -21.862 25.815 1.00 96.50 684 THR A C 1
ATOM 5660 O O . THR A 1 684 ? -6.501 -21.428 26.657 1.00 96.50 684 THR A O 1
ATOM 5663 N N . LYS A 1 685 ? -6.946 -22.114 24.546 1.00 97.94 685 LYS A N 1
ATOM 5664 C CA . LYS A 1 685 ? -5.586 -21.992 24.031 1.00 97.94 685 LYS A CA 1
ATOM 5665 C C . LYS A 1 685 ? -5.549 -21.426 22.613 1.00 97.94 685 LYS A C 1
ATOM 5667 O O . LYS A 1 685 ? -6.385 -21.746 21.767 1.00 97.94 685 LYS A O 1
ATOM 5672 N N . ILE A 1 686 ? -4.557 -20.585 22.354 1.00 98.69 686 ILE A N 1
ATOM 5673 C CA . ILE A 1 686 ? -4.231 -20.058 21.033 1.00 98.69 686 ILE A CA 1
ATOM 5674 C C . ILE A 1 686 ? -2.765 -20.346 20.741 1.00 98.69 686 ILE A C 1
ATOM 5676 O O . ILE A 1 686 ? -1.904 -20.048 21.570 1.00 98.69 686 ILE A O 1
ATOM 5680 N N . ARG A 1 687 ? -2.482 -20.909 19.565 1.00 98.81 687 ARG A N 1
ATOM 5681 C CA . ARG A 1 687 ? -1.116 -21.167 19.097 1.00 98.81 687 ARG A CA 1
ATOM 5682 C C . ARG A 1 687 ? -0.811 -20.294 17.886 1.00 98.81 687 ARG A C 1
ATOM 5684 O O . ARG A 1 687 ? -1.578 -20.269 16.928 1.00 98.81 687 ARG A O 1
ATOM 5691 N N . PHE A 1 688 ? 0.301 -19.573 17.914 1.00 98.81 688 PHE A N 1
ATOM 5692 C CA . PHE A 1 688 ? 0.750 -18.741 16.800 1.00 98.81 688 PHE A CA 1
ATOM 5693 C C . PHE A 1 688 ? 1.926 -19.400 16.092 1.00 98.81 688 PHE A C 1
ATOM 5695 O O . PHE A 1 688 ? 2.957 -19.645 16.711 1.00 98.81 688 PHE A O 1
ATOM 5702 N N . HIS A 1 689 ? 1.782 -19.640 14.792 1.00 98.62 689 HIS A N 1
ATOM 5703 C CA . HIS A 1 689 ? 2.838 -20.135 13.914 1.00 98.62 689 HIS A CA 1
ATOM 5704 C C . HIS A 1 689 ? 3.487 -18.958 13.183 1.00 98.62 689 HIS A C 1
ATOM 5706 O O . HIS A 1 689 ? 2.805 -18.186 12.503 1.00 98.62 689 HIS A O 1
ATOM 5712 N N . ILE A 1 690 ? 4.804 -18.824 13.330 1.00 98.12 690 ILE A N 1
ATOM 5713 C CA . ILE A 1 690 ? 5.619 -17.733 12.769 1.00 98.12 690 ILE A CA 1
ATOM 5714 C C . ILE A 1 690 ? 6.653 -18.253 11.767 1.00 98.12 690 ILE A C 1
ATOM 5716 O O . ILE A 1 690 ? 6.902 -19.453 11.670 1.00 98.12 690 ILE A O 1
ATOM 5720 N N . LYS A 1 691 ? 7.282 -17.345 11.015 1.00 97.62 691 LYS A N 1
ATOM 5721 C CA . LYS A 1 691 ? 8.359 -17.694 10.082 1.00 97.62 691 LYS A CA 1
ATOM 5722 C C . LYS A 1 691 ? 9.691 -17.862 10.823 1.00 97.62 691 LYS A C 1
ATOM 5724 O O . LYS A 1 691 ? 10.033 -17.053 11.688 1.00 97.62 691 LYS A O 1
ATOM 5729 N N . ALA A 1 692 ? 10.458 -18.891 10.451 1.00 95.31 692 ALA A N 1
ATOM 5730 C CA . ALA A 1 692 ? 11.750 -19.217 11.066 1.00 95.31 692 ALA A CA 1
ATOM 5731 C C . ALA A 1 692 ? 12.882 -18.236 10.690 1.00 95.31 692 ALA A C 1
ATOM 5733 O O . ALA A 1 692 ? 13.858 -18.091 11.421 1.00 95.31 692 ALA A O 1
ATOM 5734 N N . ILE A 1 693 ? 12.757 -17.542 9.555 1.00 94.62 693 ILE A N 1
ATOM 5735 C CA . ILE A 1 693 ? 13.756 -16.600 9.025 1.00 94.62 693 ILE A CA 1
ATOM 5736 C C . ILE A 1 693 ? 13.079 -15.296 8.569 1.00 94.62 693 ILE A C 1
ATOM 5738 O O . ILE A 1 693 ? 11.859 -15.287 8.393 1.00 94.62 693 ILE A O 1
ATOM 5742 N N . PRO A 1 694 ? 13.822 -14.188 8.346 1.00 95.75 694 PRO A N 1
ATOM 5743 C CA . PRO A 1 694 ? 13.288 -13.027 7.637 1.00 95.75 694 PRO A CA 1
ATOM 5744 C C . PRO A 1 694 ? 12.702 -13.459 6.289 1.00 95.75 694 PRO A C 1
ATOM 5746 O O . PRO A 1 694 ? 13.408 -14.000 5.436 1.00 95.75 694 PRO A O 1
ATOM 5749 N N . TRP A 1 695 ? 11.401 -13.254 6.120 1.00 97.31 695 TRP A N 1
ATOM 5750 C CA . TRP A 1 695 ? 10.622 -13.850 5.044 1.00 97.31 695 TRP A CA 1
ATOM 5751 C C . TRP A 1 695 ? 9.681 -12.804 4.457 1.00 97.31 695 TRP A C 1
ATOM 5753 O O . TRP A 1 695 ? 9.144 -11.984 5.195 1.00 97.31 695 TRP A O 1
ATOM 5763 N N . PHE A 1 696 ? 9.557 -12.777 3.128 1.00 96.19 696 PHE A N 1
ATOM 5764 C CA . PHE A 1 696 ? 8.556 -11.979 2.408 1.00 96.19 696 PHE A CA 1
ATOM 5765 C C . PHE A 1 696 ? 8.378 -10.528 2.898 1.00 96.19 696 PHE A C 1
ATOM 5767 O O . PHE A 1 696 ? 7.278 -9.990 2.899 1.00 96.19 696 PHE A O 1
ATOM 5774 N N . ILE A 1 697 ? 9.493 -9.847 3.213 1.00 94.88 697 ILE A N 1
ATOM 5775 C CA . ILE A 1 697 ? 9.565 -8.432 3.641 1.00 94.88 697 ILE A CA 1
ATOM 5776 C C . ILE A 1 697 ? 8.984 -8.209 5.039 1.00 94.88 697 ILE A C 1
ATOM 5778 O O . ILE A 1 697 ? 9.696 -7.751 5.930 1.00 94.88 697 ILE A O 1
ATOM 5782 N N . SER A 1 698 ? 7.701 -8.474 5.233 1.00 94.62 698 SER A N 1
ATOM 5783 C CA . SER A 1 698 ? 6.966 -8.081 6.432 1.00 94.62 698 SER A CA 1
ATOM 5784 C C . SER A 1 698 ? 6.519 -9.249 7.296 1.00 94.62 698 SER A C 1
ATOM 5786 O O . SER A 1 698 ? 5.971 -8.979 8.362 1.00 94.62 698 SER A O 1
ATOM 5788 N N . ASP A 1 699 ? 6.783 -10.501 6.914 1.00 97.31 699 ASP A N 1
ATOM 5789 C CA . ASP A 1 699 ? 6.297 -11.645 7.680 1.00 97.31 699 ASP A CA 1
ATOM 5790 C C . ASP A 1 699 ? 6.820 -11.668 9.124 1.00 97.31 699 ASP A C 1
ATOM 5792 O O . ASP A 1 699 ? 7.979 -11.330 9.403 1.00 97.31 699 ASP A O 1
ATOM 5796 N N . VAL A 1 700 ? 5.946 -12.110 10.034 1.00 97.69 700 VAL A N 1
ATOM 5797 C CA . VAL A 1 700 ? 6.229 -12.222 11.469 1.00 97.69 700 VAL A CA 1
ATOM 5798 C C . VAL A 1 700 ? 7.267 -13.309 11.731 1.00 97.69 700 VAL A C 1
ATOM 5800 O O . VAL A 1 700 ? 7.054 -14.480 11.409 1.00 97.69 700 VAL A O 1
ATOM 5803 N N . ASN A 1 701 ? 8.345 -12.937 12.417 1.00 96.00 701 ASN A N 1
ATOM 5804 C CA . ASN A 1 701 ? 9.251 -13.865 13.086 1.00 96.00 701 ASN A CA 1
ATOM 5805 C C . ASN A 1 701 ? 9.197 -13.702 14.618 1.00 96.00 701 ASN A C 1
ATOM 5807 O O . ASN A 1 701 ? 8.429 -12.910 15.172 1.00 96.00 701 ASN A O 1
ATOM 5811 N N . VAL A 1 702 ? 10.041 -14.461 15.321 1.00 96.81 702 VAL A N 1
ATOM 5812 C CA . VAL A 1 702 ? 10.074 -14.498 16.792 1.00 96.81 702 VAL A CA 1
ATOM 5813 C C . VAL A 1 702 ? 10.378 -13.139 17.420 1.00 96.81 702 VAL A C 1
ATOM 5815 O O . VAL A 1 702 ? 9.833 -12.813 18.477 1.00 96.81 702 VAL A O 1
ATOM 5818 N N . PHE A 1 703 ? 11.228 -12.332 16.782 1.00 96.69 703 PHE A N 1
ATOM 5819 C CA . PHE A 1 703 ? 11.533 -10.994 17.266 1.00 96.69 703 PHE A CA 1
ATOM 5820 C C . PHE A 1 703 ? 10.295 -10.108 17.150 1.00 96.69 703 PHE A C 1
ATOM 5822 O O . PHE A 1 703 ? 9.919 -9.477 18.133 1.00 96.69 703 PHE A O 1
ATOM 5829 N N . ASP A 1 704 ? 9.640 -10.097 15.987 1.00 97.75 704 ASP A N 1
ATOM 5830 C CA . ASP A 1 704 ? 8.508 -9.203 15.731 1.00 97.75 704 ASP A CA 1
ATOM 5831 C C . ASP A 1 704 ? 7.338 -9.468 16.681 1.00 97.75 704 ASP A C 1
ATOM 5833 O O . ASP A 1 704 ? 6.753 -8.520 17.206 1.00 97.75 704 ASP A O 1
ATOM 5837 N N . PHE A 1 705 ? 7.022 -10.742 16.939 1.00 98.25 705 PHE A N 1
ATOM 5838 C CA . PHE A 1 705 ? 5.930 -11.130 17.833 1.00 98.25 705 PHE A CA 1
ATOM 5839 C C . PHE A 1 705 ? 6.161 -10.630 19.262 1.00 98.25 705 PHE A C 1
ATOM 5841 O O . PHE A 1 705 ? 5.346 -9.893 19.824 1.00 98.25 705 PHE A O 1
ATOM 5848 N N . ASN A 1 706 ? 7.317 -10.980 19.830 1.00 97.88 706 ASN A N 1
ATOM 5849 C CA . ASN A 1 706 ? 7.667 -10.611 21.199 1.00 97.88 706 ASN A CA 1
ATOM 5850 C C . ASN A 1 706 ? 7.838 -9.097 21.350 1.00 97.88 706 ASN A C 1
ATOM 5852 O O . ASN A 1 706 ? 7.372 -8.511 22.328 1.00 97.88 706 ASN A O 1
ATOM 5856 N N . TRP A 1 707 ? 8.481 -8.458 20.371 1.00 98.12 707 TRP A N 1
ATOM 5857 C CA . TRP A 1 707 ? 8.682 -7.015 20.365 1.00 98.12 707 TRP A CA 1
ATOM 5858 C C . TRP A 1 707 ? 7.347 -6.270 20.290 1.00 98.12 707 TRP A C 1
ATOM 5860 O O . TRP A 1 707 ? 7.138 -5.350 21.070 1.00 98.12 707 TRP A O 1
ATOM 5870 N N . THR A 1 708 ? 6.405 -6.715 19.453 1.00 98.25 708 THR A N 1
ATOM 5871 C CA . THR A 1 708 ? 5.067 -6.107 19.342 1.00 98.25 708 THR A CA 1
ATOM 5872 C C . THR A 1 708 ? 4.329 -6.115 20.680 1.00 98.25 708 THR A C 1
ATOM 5874 O O . THR A 1 708 ? 3.869 -5.066 21.133 1.00 98.25 708 THR A O 1
ATOM 5877 N N . ILE A 1 709 ? 4.257 -7.269 21.355 1.00 98.25 709 ILE A N 1
ATOM 5878 C CA . ILE A 1 709 ? 3.589 -7.387 22.662 1.00 98.25 709 ILE A CA 1
ATOM 5879 C C . ILE A 1 709 ? 4.280 -6.510 23.711 1.00 98.25 709 ILE A C 1
ATOM 5881 O O . ILE A 1 709 ? 3.614 -5.755 24.423 1.00 98.25 709 ILE A O 1
ATOM 5885 N N . LYS A 1 710 ? 5.615 -6.581 23.790 1.00 98.00 710 LYS A N 1
ATOM 5886 C CA . LYS A 1 710 ? 6.399 -5.792 24.743 1.00 98.00 710 LYS A CA 1
ATOM 5887 C C . LYS A 1 710 ? 6.195 -4.294 24.528 1.00 98.00 710 LYS A C 1
ATOM 5889 O O . LYS A 1 710 ? 5.847 -3.585 25.467 1.00 98.00 710 LYS A O 1
ATOM 5894 N N . THR A 1 711 ? 6.351 -3.817 23.298 1.00 97.50 711 THR A N 1
ATOM 5895 C CA . THR A 1 711 ? 6.231 -2.392 22.990 1.00 97.50 711 THR A CA 1
ATOM 5896 C C . THR A 1 711 ? 4.821 -1.869 23.241 1.00 97.50 711 THR A C 1
ATOM 5898 O O . THR A 1 711 ? 4.693 -0.761 23.745 1.00 97.50 711 THR A O 1
ATOM 5901 N N . MET A 1 712 ? 3.768 -2.655 22.980 1.00 97.94 712 MET A N 1
ATOM 5902 C CA . MET A 1 712 ? 2.409 -2.264 23.377 1.00 97.94 712 MET A CA 1
ATOM 5903 C C . MET A 1 712 ? 2.266 -2.166 24.898 1.00 97.94 712 MET A C 1
ATOM 5905 O O . MET A 1 712 ? 1.708 -1.186 25.372 1.00 97.94 712 MET A O 1
ATOM 5909 N N . SER A 1 713 ? 2.802 -3.129 25.661 1.00 97.69 713 SER A N 1
ATOM 5910 C CA . SER A 1 713 ? 2.709 -3.130 27.133 1.00 97.69 713 SER A CA 1
ATOM 5911 C C . SER A 1 713 ? 3.417 -1.940 27.794 1.00 97.69 713 SER A C 1
ATOM 5913 O O . SER A 1 713 ? 2.976 -1.459 28.834 1.00 97.69 713 SER A O 1
ATOM 5915 N N . GLU A 1 714 ? 4.483 -1.441 27.167 1.00 96.44 714 GLU A N 1
ATOM 5916 C CA . GLU A 1 714 ? 5.296 -0.313 27.640 1.00 96.44 714 GLU A CA 1
ATOM 5917 C C . GLU A 1 714 ? 4.842 1.036 27.049 1.00 96.44 714 GLU A C 1
ATOM 5919 O O . GLU A 1 714 ? 5.470 2.064 27.303 1.00 96.44 714 GLU A O 1
ATOM 5924 N N . TYR A 1 715 ? 3.781 1.050 26.235 1.00 96.56 715 TYR A N 1
ATOM 5925 C CA . TYR A 1 715 ? 3.293 2.267 25.592 1.00 96.56 715 TYR A CA 1
ATOM 5926 C C . TYR A 1 715 ? 2.548 3.184 26.577 1.00 96.56 715 TYR A C 1
ATOM 5928 O O . TYR A 1 715 ? 1.955 2.725 27.547 1.00 96.56 715 TYR A O 1
ATOM 5936 N N . GLU A 1 716 ? 2.565 4.495 26.325 1.00 95.25 716 GLU A N 1
ATOM 5937 C CA . GLU A 1 716 ? 2.014 5.505 27.244 1.00 95.25 716 GLU A CA 1
ATOM 5938 C C . GLU A 1 716 ? 0.476 5.494 27.345 1.00 95.25 716 GLU A C 1
ATOM 5940 O O . GLU A 1 716 ? -0.080 5.893 28.368 1.00 95.25 716 GLU A O 1
ATOM 5945 N N . ASP A 1 717 ? -0.223 5.033 26.302 1.00 95.69 717 ASP A N 1
ATOM 5946 C CA . ASP A 1 717 ? -1.684 4.920 26.305 1.00 95.69 717 ASP A CA 1
ATOM 5947 C C . ASP A 1 717 ? -2.149 3.731 27.157 1.00 95.69 717 ASP A C 1
ATOM 5949 O O . ASP A 1 717 ? -1.785 2.580 26.910 1.00 95.69 717 ASP A O 1
ATOM 5953 N N . VAL A 1 718 ? -3.012 4.009 28.137 1.00 95.12 718 VAL A N 1
ATOM 5954 C CA . VAL A 1 718 ? -3.456 3.028 29.139 1.00 95.12 718 VAL A CA 1
ATOM 5955 C C . VAL A 1 718 ? -4.185 1.829 28.529 1.00 95.12 718 VAL A C 1
ATOM 5957 O O . VAL A 1 718 ? -4.002 0.705 28.996 1.00 95.12 718 VAL A O 1
ATOM 5960 N N . HIS A 1 719 ? -4.978 2.043 27.475 1.00 94.19 719 HIS A N 1
ATOM 5961 C CA . HIS A 1 719 ? -5.703 0.965 26.804 1.00 94.19 719 HIS A CA 1
ATOM 5962 C C . HIS A 1 719 ? -4.724 0.013 26.117 1.00 94.19 719 HIS A C 1
ATOM 5964 O O . HIS A 1 719 ? -4.782 -1.201 26.323 1.00 94.19 719 HIS A O 1
ATOM 5970 N N . LEU A 1 720 ? -3.780 0.557 25.343 1.00 95.56 720 LEU A N 1
ATOM 5971 C CA . LEU A 1 720 ? -2.802 -0.260 24.633 1.00 95.56 720 LEU A CA 1
ATOM 5972 C C . LEU A 1 720 ? -1.805 -0.947 25.581 1.00 95.56 720 LEU A C 1
ATOM 5974 O O . LEU A 1 720 ? -1.498 -2.125 25.381 1.00 95.56 720 LEU A O 1
ATOM 5978 N N . SER A 1 721 ? -1.372 -0.261 26.644 1.00 97.81 721 SER A N 1
ATOM 5979 C CA . SER A 1 721 ? -0.535 -0.843 27.702 1.00 97.81 721 SER A CA 1
ATOM 5980 C C . SER A 1 721 ? -1.240 -1.996 28.416 1.00 97.81 721 SER A C 1
ATOM 5982 O O . SER A 1 721 ? -0.681 -3.090 28.524 1.00 97.81 721 SER A O 1
ATOM 5984 N N . SER A 1 722 ? -2.502 -1.804 28.817 1.00 97.25 722 SER A N 1
ATOM 5985 C CA . SER A 1 722 ? -3.312 -2.854 29.445 1.00 97.25 722 SER A CA 1
ATOM 5986 C C . SER A 1 722 ? -3.510 -4.057 28.517 1.00 97.25 722 SER A C 1
ATOM 5988 O O . SER A 1 722 ? -3.346 -5.202 28.943 1.00 97.25 722 SER A O 1
ATOM 5990 N N . PHE A 1 723 ? -3.778 -3.813 27.230 1.00 98.19 723 PHE A N 1
ATOM 5991 C CA . PHE A 1 723 ? -3.869 -4.862 26.216 1.00 98.19 723 PHE A CA 1
ATOM 5992 C C . PHE A 1 723 ? -2.567 -5.662 26.091 1.00 98.19 723 PHE A C 1
ATOM 5994 O O . PHE A 1 723 ? -2.596 -6.892 26.162 1.00 98.19 723 PHE A O 1
ATOM 6001 N N . GLY A 1 724 ? -1.422 -4.984 25.963 1.00 98.19 724 GLY A N 1
ATOM 6002 C CA . GLY A 1 724 ? -0.110 -5.631 25.909 1.00 98.19 724 GLY A CA 1
ATOM 6003 C C . GLY A 1 724 ? 0.190 -6.451 27.167 1.00 98.19 724 GLY A C 1
ATOM 6004 O O . GLY A 1 724 ? 0.616 -7.602 27.062 1.00 98.19 724 GLY A O 1
ATOM 6005 N N . GLY A 1 725 ? -0.110 -5.907 28.351 1.00 98.25 725 GLY A N 1
ATOM 6006 C CA . GLY A 1 725 ? 0.030 -6.616 29.626 1.00 98.25 725 GLY A CA 1
ATOM 6007 C C . GLY A 1 725 ? -0.849 -7.868 29.710 1.00 98.25 725 GLY A C 1
ATOM 6008 O O . GLY A 1 725 ? -0.388 -8.921 30.153 1.00 98.25 725 GLY A O 1
ATOM 6009 N N . LYS A 1 726 ? -2.087 -7.812 29.199 1.00 98.19 726 LYS A N 1
ATOM 6010 C CA . LYS A 1 726 ? -2.982 -8.978 29.156 1.00 98.19 726 LYS A CA 1
ATOM 6011 C C . LYS A 1 726 ? -2.449 -10.090 28.248 1.00 98.19 726 LYS A C 1
ATOM 6013 O O . LYS A 1 726 ? -2.525 -11.265 28.601 1.00 98.19 726 LYS A O 1
ATOM 6018 N N . LEU A 1 727 ? -1.871 -9.739 27.099 1.00 98.50 727 LEU A N 1
ATOM 6019 C CA . LEU A 1 727 ? -1.243 -10.712 26.198 1.00 98.50 727 LEU A CA 1
ATOM 6020 C C . LEU A 1 727 ? -0.003 -11.371 26.825 1.00 98.50 727 LEU A C 1
ATOM 6022 O O . LEU A 1 727 ? 0.217 -12.570 26.629 1.00 98.50 727 LEU A O 1
ATOM 6026 N N . GLN A 1 728 ? 0.779 -10.625 27.615 1.00 98.31 728 GLN A N 1
ATOM 6027 C CA . GLN A 1 728 ? 1.887 -11.190 28.394 1.00 98.31 728 GLN A CA 1
ATOM 6028 C C . GLN A 1 728 ? 1.378 -12.166 29.456 1.00 98.31 728 GLN A C 1
ATOM 6030 O O . GLN A 1 728 ? 1.915 -13.264 29.574 1.00 98.31 728 GLN A O 1
ATOM 6035 N N . GLU A 1 729 ? 0.312 -11.818 30.183 1.00 98.25 729 GLU A N 1
ATOM 6036 C CA . GLU A 1 729 ? -0.327 -12.716 31.154 1.00 98.25 729 GLU A CA 1
ATOM 6037 C C . GLU A 1 729 ? -0.771 -14.027 30.488 1.00 98.25 729 GLU A C 1
ATOM 6039 O O . GLU A 1 729 ? -0.463 -15.112 30.982 1.00 98.25 729 GLU A O 1
ATOM 6044 N N . TYR A 1 730 ? -1.440 -13.946 29.334 1.00 98.44 730 TYR A N 1
ATOM 6045 C CA . TYR A 1 730 ? -1.842 -15.126 28.568 1.00 98.44 730 TYR A CA 1
ATOM 6046 C C . TYR A 1 730 ? -0.672 -15.970 28.075 1.00 98.44 730 TYR A C 1
ATOM 6048 O O . TYR A 1 730 ? -0.772 -17.197 28.093 1.00 98.44 730 TYR A O 1
ATOM 6056 N N . SER A 1 731 ? 0.429 -15.339 27.675 1.00 97.31 731 SER A N 1
ATOM 6057 C CA . SER A 1 731 ? 1.649 -16.057 27.296 1.00 97.31 731 SER A CA 1
ATOM 6058 C C . SER A 1 731 ? 2.252 -16.781 28.507 1.00 97.31 731 SER A C 1
ATOM 6060 O O . SER A 1 731 ? 2.549 -17.970 28.442 1.00 97.31 731 SER A O 1
ATOM 6062 N N . ASN A 1 732 ? 2.339 -16.101 29.654 1.00 97.56 732 ASN A N 1
ATOM 6063 C CA . ASN A 1 732 ? 2.919 -16.650 30.881 1.00 97.56 732 ASN A CA 1
ATOM 6064 C C . ASN A 1 732 ? 2.094 -17.804 31.472 1.00 97.56 732 ASN A C 1
ATOM 6066 O O . ASN A 1 732 ? 2.665 -18.738 32.030 1.00 97.56 732 ASN A O 1
ATOM 6070 N N . CYS A 1 733 ? 0.763 -17.760 31.354 1.00 96.75 733 CYS A N 1
ATOM 6071 C CA . CYS A 1 733 ? -0.114 -18.841 31.817 1.00 96.75 733 CYS A CA 1
ATOM 6072 C C . CYS A 1 733 ? -0.391 -19.925 30.758 1.00 96.75 733 CYS A C 1
ATOM 6074 O O . CYS A 1 733 ? -1.220 -20.803 30.992 1.00 96.75 733 CYS A O 1
ATOM 6076 N N . GLY A 1 734 ? 0.280 -19.879 29.600 1.00 97.25 734 GLY A N 1
ATOM 6077 C CA . GLY A 1 734 ? 0.189 -20.908 28.558 1.00 97.25 734 GLY A CA 1
ATOM 6078 C C . GLY A 1 734 ? -1.093 -20.885 27.716 1.00 97.25 734 GLY A C 1
ATOM 6079 O O . GLY A 1 734 ? -1.327 -21.813 26.941 1.00 97.25 734 GLY A O 1
ATOM 6080 N N . LYS A 1 735 ? -1.919 -19.837 27.839 1.00 98.19 735 LYS A N 1
ATOM 6081 C CA . LYS A 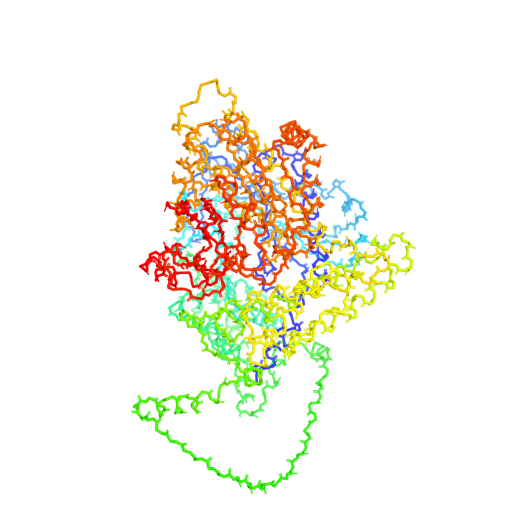1 735 ? -3.096 -19.617 26.979 1.00 98.19 735 LYS A CA 1
ATOM 6082 C C . LYS A 1 735 ? -2.708 -19.147 25.581 1.00 98.19 735 LYS A C 1
ATOM 6084 O O . LYS A 1 735 ? -3.418 -19.450 24.629 1.00 98.19 735 LYS A O 1
ATOM 6089 N N . ILE A 1 736 ? -1.607 -18.409 25.462 1.00 98.56 736 ILE A N 1
ATOM 6090 C CA . ILE A 1 736 ? -0.965 -18.080 24.188 1.00 98.56 736 ILE A CA 1
ATOM 6091 C C . ILE A 1 736 ? 0.351 -18.849 24.114 1.00 98.56 736 ILE A C 1
ATOM 6093 O O . ILE A 1 736 ? 1.202 -18.720 24.990 1.00 98.56 736 ILE A O 1
ATOM 6097 N N . GLU A 1 737 ? 0.520 -19.636 23.059 1.00 98.12 737 GLU A N 1
ATOM 6098 C CA . GLU A 1 737 ? 1.747 -20.367 22.758 1.00 98.12 737 GLU A CA 1
ATOM 6099 C C . GLU A 1 737 ? 2.309 -19.891 21.417 1.00 98.12 737 GLU A C 1
ATOM 6101 O O . GLU A 1 737 ? 1.586 -19.797 20.427 1.00 98.12 737 GLU A O 1
ATOM 6106 N N . LEU A 1 738 ? 3.604 -19.584 21.379 1.00 97.88 738 LEU A N 1
ATOM 6107 C CA . LEU A 1 738 ? 4.306 -19.214 20.154 1.00 97.88 738 LEU A CA 1
ATOM 6108 C C . LEU A 1 738 ? 5.092 -20.424 19.640 1.00 97.88 738 LEU A C 1
ATOM 6110 O O . LEU A 1 738 ? 6.070 -20.840 20.262 1.00 97.88 738 LEU A O 1
ATOM 6114 N N . LEU A 1 739 ? 4.675 -20.963 18.498 1.00 96.62 739 LEU A N 1
ATOM 6115 C CA . LEU A 1 739 ? 5.341 -22.065 17.815 1.00 96.62 739 LEU A CA 1
ATOM 6116 C C . LEU A 1 739 ? 6.421 -21.492 16.895 1.00 96.62 739 LEU A C 1
ATOM 6118 O O . LEU A 1 739 ? 6.148 -20.914 15.841 1.00 96.62 739 LEU A O 1
ATOM 6122 N N . LYS A 1 740 ? 7.659 -21.604 17.371 1.00 88.19 740 LYS A N 1
ATOM 6123 C CA . LYS A 1 740 ? 8.887 -21.156 16.711 1.00 88.19 740 LYS A CA 1
ATOM 6124 C C . LYS A 1 740 ? 9.630 -22.345 16.101 1.00 88.19 740 LYS A C 1
ATOM 6126 O O . LYS A 1 740 ? 9.329 -23.489 16.419 1.00 88.19 740 LYS A O 1
ATOM 6131 N N . ASP A 1 741 ? 10.615 -22.046 15.262 1.00 82.06 741 ASP A N 1
ATOM 6132 C CA . ASP A 1 741 ? 11.548 -23.026 14.690 1.00 82.06 741 ASP A CA 1
ATOM 6133 C C . ASP A 1 741 ? 10.907 -24.051 13.730 1.00 82.06 741 ASP A C 1
ATOM 6135 O O . ASP A 1 741 ? 11.500 -25.083 13.430 1.00 82.06 741 ASP A O 1
ATOM 6139 N N . GLU A 1 742 ? 9.727 -23.730 13.185 1.00 93.38 742 GLU A N 1
ATOM 6140 C CA . GLU A 1 742 ? 9.055 -24.527 12.155 1.00 93.38 742 GLU A CA 1
ATOM 6141 C C . GLU A 1 742 ? 9.437 -24.039 10.747 1.00 93.38 742 GLU A C 1
ATOM 6143 O O . GLU A 1 742 ? 8.930 -23.029 10.241 1.00 93.38 742 GLU A O 1
ATOM 6148 N N . TYR A 1 743 ? 10.373 -24.747 10.114 1.00 94.56 743 TYR A N 1
ATOM 6149 C CA . TYR A 1 743 ? 10.939 -24.362 8.821 1.00 94.56 743 TYR A CA 1
ATOM 6150 C C . TYR A 1 743 ? 10.029 -24.691 7.637 1.00 94.56 743 TYR A C 1
ATOM 6152 O O . TYR A 1 743 ? 10.216 -24.099 6.570 1.00 94.56 743 TYR A O 1
ATOM 6160 N N . PHE A 1 744 ? 9.010 -25.543 7.807 1.00 96.50 744 PHE A N 1
ATOM 6161 C CA . PHE A 1 744 ? 8.054 -25.843 6.741 1.00 96.50 744 PHE A CA 1
ATOM 6162 C C . PHE A 1 744 ? 7.371 -24.569 6.206 1.00 96.50 744 PHE A C 1
ATOM 6164 O O . PHE A 1 744 ? 7.202 -24.389 4.992 1.00 96.50 744 PHE A O 1
ATOM 6171 N N . TRP A 1 745 ? 7.055 -23.612 7.089 1.00 97.44 745 TRP A N 1
ATOM 6172 C CA . TRP A 1 745 ? 6.435 -22.338 6.705 1.00 97.44 745 TRP A CA 1
ATOM 6173 C C . TRP A 1 745 ? 7.316 -21.504 5.764 1.00 97.44 745 TRP A C 1
ATOM 6175 O O . TRP A 1 745 ? 6.797 -20.841 4.859 1.00 97.44 745 TRP A O 1
ATOM 6185 N N . THR A 1 746 ? 8.637 -21.598 5.919 1.00 96.88 746 THR A N 1
ATOM 6186 C CA . THR A 1 746 ? 9.661 -20.945 5.082 1.00 96.88 746 THR A CA 1
ATOM 6187 C C . THR A 1 746 ? 10.283 -21.882 4.039 1.00 96.88 746 THR A C 1
ATOM 6189 O O . THR A 1 746 ? 11.242 -21.516 3.364 1.00 96.88 746 THR A O 1
ATOM 6192 N N . GLY A 1 747 ? 9.736 -23.089 3.885 1.00 95.50 747 GLY A N 1
ATOM 6193 C CA . GLY A 1 747 ? 10.138 -24.059 2.873 1.00 95.50 747 GLY A CA 1
ATOM 6194 C C . GLY A 1 747 ? 9.468 -23.815 1.515 1.00 95.50 747 GLY A C 1
ATOM 6195 O O . GLY A 1 747 ? 8.568 -22.971 1.397 1.00 95.50 747 GLY A O 1
ATOM 6196 N N . PRO A 1 748 ? 9.867 -24.571 0.478 1.00 93.50 748 PRO A N 1
ATOM 6197 C CA . PRO A 1 748 ? 9.316 -24.423 -0.867 1.00 93.50 748 PRO A CA 1
ATOM 6198 C C . PRO A 1 748 ? 7.918 -25.031 -1.006 1.00 93.50 748 PRO A C 1
ATOM 6200 O O . PRO A 1 748 ? 7.196 -24.675 -1.927 1.00 93.50 748 PRO A O 1
ATOM 6203 N N . TYR A 1 749 ? 7.535 -25.947 -0.117 1.00 95.81 749 TYR A N 1
ATOM 6204 C CA . TYR A 1 749 ? 6.384 -26.816 -0.321 1.00 95.81 749 TYR A CA 1
ATOM 6205 C C . TYR A 1 749 ? 5.034 -26.119 -0.154 1.00 95.81 749 TYR A C 1
ATOM 6207 O O . TYR A 1 749 ? 4.830 -25.246 0.697 1.00 95.81 749 TYR A O 1
ATOM 6215 N N . GLU A 1 750 ? 4.092 -26.578 -0.967 1.00 96.31 750 GLU A N 1
ATOM 6216 C CA . GLU A 1 750 ? 2.668 -26.311 -0.840 1.00 96.31 750 GLU A CA 1
ATOM 6217 C C . GLU A 1 750 ? 2.066 -27.144 0.302 1.00 96.31 750 GLU A C 1
ATOM 6219 O O . GLU A 1 750 ? 2.542 -28.236 0.623 1.00 96.31 750 GLU A O 1
ATOM 6224 N N . PHE A 1 751 ? 0.978 -26.668 0.908 1.00 98.06 751 PHE A N 1
ATOM 6225 C CA . PHE A 1 751 ? 0.464 -27.274 2.140 1.00 98.06 751 PHE A CA 1
ATOM 6226 C C . PHE A 1 751 ? -0.125 -28.672 1.940 1.00 98.06 751 PHE A C 1
ATOM 6228 O O . PHE A 1 751 ? 0.016 -29.510 2.826 1.00 98.06 751 PHE A O 1
ATOM 6235 N N . TYR A 1 752 ? -0.673 -28.996 0.764 1.00 97.12 752 TYR A N 1
ATOM 6236 C CA . TYR A 1 752 ? -1.153 -30.357 0.473 1.00 97.12 752 TYR A CA 1
ATOM 6237 C C . TYR A 1 752 ? -0.063 -31.434 0.563 1.00 97.12 752 TYR A C 1
ATOM 6239 O O . TYR A 1 752 ? -0.382 -32.602 0.767 1.00 97.12 752 TYR A O 1
ATOM 6247 N N . ARG A 1 753 ? 1.218 -31.052 0.468 1.00 96.38 753 ARG A N 1
ATOM 6248 C CA . ARG A 1 753 ? 2.361 -31.962 0.622 1.00 96.38 753 ARG A CA 1
ATOM 6249 C C . ARG A 1 753 ? 2.829 -32.103 2.067 1.00 96.38 753 ARG A C 1
ATOM 6251 O O . ARG A 1 753 ? 3.676 -32.944 2.340 1.00 96.38 753 ARG A O 1
ATOM 6258 N N . MET A 1 754 ? 2.291 -31.315 2.999 1.00 97.69 754 MET A N 1
ATOM 6259 C CA . MET A 1 754 ? 2.757 -31.286 4.388 1.00 97.69 754 MET A CA 1
ATOM 6260 C C . MET A 1 754 ? 2.724 -32.671 5.031 1.00 97.69 754 MET A C 1
ATOM 6262 O O . MET A 1 754 ? 3.702 -33.065 5.633 1.00 97.69 754 MET A O 1
ATOM 6266 N N . LYS A 1 755 ? 1.665 -33.461 4.829 1.00 96.56 755 LYS A N 1
ATOM 6267 C CA . LYS A 1 755 ? 1.582 -34.811 5.407 1.00 96.56 755 LYS A CA 1
ATOM 6268 C C . LYS A 1 755 ? 2.693 -35.760 4.925 1.00 96.56 755 LYS A C 1
ATOM 6270 O O . LYS A 1 755 ? 3.065 -36.674 5.650 1.00 96.56 755 LYS A O 1
ATOM 6275 N N . GLU A 1 756 ? 3.189 -35.566 3.705 1.00 96.06 756 GLU A N 1
ATOM 6276 C CA . GLU A 1 756 ? 4.278 -36.358 3.119 1.00 96.06 756 GLU A CA 1
ATOM 6277 C C . GLU A 1 756 ? 5.651 -35.863 3.594 1.00 96.06 756 GLU A C 1
ATOM 6279 O O . GLU A 1 756 ? 6.513 -36.666 3.934 1.00 96.06 756 GLU A O 1
ATOM 6284 N N . ILE A 1 757 ? 5.842 -34.543 3.618 1.00 95.00 757 ILE A N 1
ATOM 6285 C CA 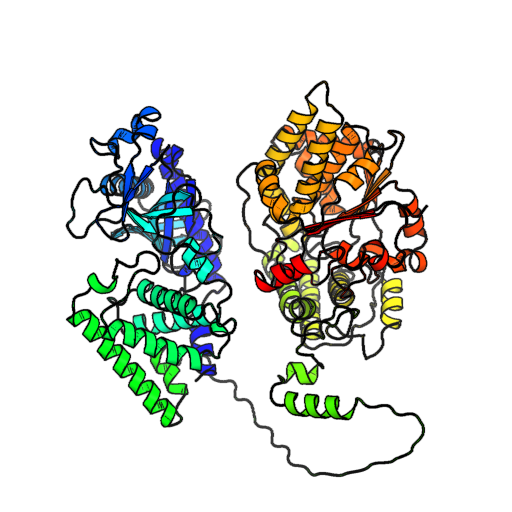. ILE A 1 757 ? 7.138 -33.901 3.878 1.00 95.00 757 ILE A CA 1
ATOM 6286 C C . ILE A 1 757 ? 7.407 -33.711 5.377 1.00 95.00 757 ILE A C 1
ATOM 6288 O O . ILE A 1 757 ? 8.549 -33.813 5.816 1.00 95.00 757 ILE A O 1
ATOM 6292 N N . ASP A 1 758 ? 6.364 -33.421 6.150 1.00 95.56 758 ASP A N 1
ATOM 6293 C CA . ASP A 1 758 ? 6.401 -33.166 7.588 1.00 95.56 758 ASP A CA 1
ATOM 6294 C C . ASP A 1 758 ? 5.107 -33.659 8.264 1.00 95.56 758 ASP A C 1
ATOM 6296 O O . ASP A 1 758 ? 4.194 -32.902 8.619 1.00 95.56 758 ASP A O 1
ATOM 6300 N N . ALA A 1 759 ? 5.013 -34.982 8.410 1.00 97.00 759 ALA A N 1
ATOM 6301 C CA . ALA A 1 759 ? 3.875 -35.632 9.053 1.00 97.00 759 ALA A CA 1
ATOM 6302 C C . ALA A 1 759 ? 3.666 -35.149 10.500 1.00 97.00 759 ALA A C 1
ATOM 6304 O O . ALA A 1 759 ? 2.525 -35.021 10.938 1.00 97.00 759 ALA A O 1
ATOM 6305 N N . ASN A 1 760 ? 4.749 -34.818 11.213 1.00 96.81 760 ASN A N 1
ATOM 6306 C CA . ASN A 1 760 ? 4.680 -34.352 12.597 1.00 96.81 760 ASN A CA 1
ATOM 6307 C C . ASN A 1 760 ? 3.964 -33.002 12.689 1.00 96.81 760 ASN A C 1
ATOM 6309 O O . ASN A 1 760 ? 3.087 -32.835 13.539 1.00 96.81 760 ASN A O 1
ATOM 6313 N N . LEU A 1 761 ? 4.288 -32.057 11.799 1.00 97.12 761 LEU A N 1
ATOM 6314 C CA . LEU A 1 761 ? 3.580 -30.782 11.731 1.00 97.12 761 LEU A CA 1
ATOM 6315 C C . LEU A 1 761 ? 2.106 -30.982 11.354 1.00 97.12 761 LEU A C 1
ATOM 6317 O O . LEU A 1 761 ? 1.226 -30.384 11.975 1.00 97.12 761 LEU A O 1
ATOM 6321 N N . TYR A 1 762 ? 1.811 -31.845 10.377 1.00 98.06 762 TYR A N 1
ATOM 6322 C CA . TYR A 1 762 ? 0.428 -32.136 9.984 1.00 98.06 762 TYR A CA 1
ATOM 6323 C C . TYR A 1 762 ? -0.393 -32.713 11.151 1.00 98.06 762 TYR A C 1
ATOM 6325 O O . TYR A 1 762 ? -1.529 -32.287 11.394 1.00 98.06 762 TYR A O 1
ATOM 6333 N N . ASP A 1 763 ? 0.182 -33.650 11.904 1.00 97.75 763 ASP A N 1
ATOM 6334 C CA . ASP A 1 763 ? -0.449 -34.252 13.078 1.00 97.75 763 ASP A CA 1
ATOM 6335 C C . ASP A 1 763 ? -0.623 -33.222 14.203 1.00 97.75 763 ASP A C 1
ATOM 6337 O O . ASP A 1 763 ? -1.697 -33.136 14.802 1.00 97.75 763 ASP A O 1
ATOM 6341 N N . ALA A 1 764 ? 0.370 -32.355 14.429 1.00 96.81 764 ALA A N 1
ATOM 6342 C CA . ALA A 1 764 ? 0.273 -31.257 15.387 1.00 96.81 764 ALA A CA 1
ATOM 6343 C C . ALA A 1 764 ? -0.854 -30.270 15.028 1.00 96.81 764 ALA A C 1
ATOM 6345 O O . ALA A 1 764 ? -1.636 -29.878 15.902 1.00 96.81 764 ALA A O 1
ATOM 6346 N N . LEU A 1 765 ? -1.009 -29.910 13.750 1.00 97.94 765 LEU A N 1
ATOM 6347 C CA . LEU A 1 765 ? -2.121 -29.075 13.277 1.00 97.94 765 LEU A CA 1
ATOM 6348 C C . LEU A 1 765 ? -3.477 -29.779 13.419 1.00 97.94 765 LEU A C 1
ATOM 6350 O O . LEU A 1 765 ? -4.480 -29.131 13.710 1.00 97.94 765 LEU A O 1
ATOM 6354 N N . SER A 1 766 ? -3.515 -31.105 13.275 1.00 97.25 766 SER A N 1
ATOM 6355 C CA . SER A 1 766 ? -4.742 -31.904 13.406 1.00 97.25 766 SER A CA 1
ATOM 6356 C C . SER A 1 766 ? -5.311 -31.919 14.832 1.00 97.25 766 SER A C 1
ATOM 6358 O O . SER A 1 766 ? -6.472 -32.291 15.020 1.00 97.25 766 SER A O 1
ATOM 6360 N N . THR A 1 767 ? -4.514 -31.499 15.827 1.00 96.75 767 THR A N 1
ATOM 6361 C CA . THR A 1 767 ? -4.951 -31.328 17.226 1.00 96.75 767 THR A CA 1
ATOM 6362 C C . THR A 1 767 ? -5.714 -30.028 17.488 1.00 96.75 767 THR A C 1
ATOM 6364 O O . THR A 1 767 ? -6.349 -29.917 18.533 1.00 96.75 767 THR A O 1
ATOM 6367 N N . ALA A 1 768 ? -5.666 -29.049 16.577 1.00 97.38 768 ALA A N 1
ATOM 6368 C CA . ALA A 1 768 ? -6.436 -27.815 16.716 1.00 97.38 768 ALA A CA 1
ATOM 6369 C C . ALA A 1 768 ? -7.910 -28.023 16.339 1.00 97.38 768 ALA A C 1
ATOM 6371 O O . ALA A 1 768 ? -8.254 -28.863 15.504 1.00 97.38 768 ALA A O 1
ATOM 6372 N N . ASP A 1 769 ? -8.784 -27.188 16.891 1.00 97.19 769 ASP A N 1
ATOM 6373 C CA . ASP A 1 769 ? -10.196 -27.120 16.516 1.00 97.19 769 ASP A CA 1
ATOM 6374 C C . ASP A 1 769 ? -10.429 -26.208 15.313 1.00 97.19 769 ASP A C 1
ATOM 6376 O O . ASP A 1 769 ? -11.407 -26.386 14.591 1.00 97.19 769 ASP A O 1
ATOM 6380 N N . LEU A 1 770 ? -9.550 -25.228 15.091 1.00 98.25 770 LEU A N 1
ATOM 6381 C CA . LEU A 1 770 ? -9.608 -24.319 13.952 1.00 98.25 770 LEU A CA 1
ATOM 6382 C C . LEU A 1 770 ? -8.210 -23.812 13.593 1.00 98.25 770 LEU A C 1
ATOM 6384 O O . LEU A 1 770 ? -7.489 -23.326 14.463 1.00 98.25 770 LEU A O 1
ATOM 6388 N N . LEU A 1 771 ? -7.875 -23.854 12.304 1.00 98.81 771 LEU A N 1
ATOM 6389 C CA . LEU A 1 771 ? -6.718 -23.164 11.734 1.00 98.81 771 LEU A CA 1
ATOM 6390 C C . LEU A 1 771 ? -7.162 -21.881 11.029 1.00 98.81 771 LEU A C 1
ATOM 6392 O O . LEU A 1 771 ? -8.052 -21.914 10.179 1.00 98.81 771 LEU A O 1
ATOM 6396 N N . ILE A 1 772 ? -6.511 -20.765 11.333 1.00 98.81 772 ILE A N 1
ATOM 6397 C CA . ILE A 1 772 ? -6.730 -19.468 10.695 1.00 98.81 772 ILE A CA 1
ATOM 6398 C C . ILE A 1 772 ? -5.477 -19.117 9.895 1.00 98.81 772 ILE A C 1
ATOM 6400 O O . ILE A 1 772 ? -4.450 -18.733 10.455 1.00 98.81 772 ILE A O 1
ATOM 6404 N N . PHE A 1 773 ? -5.559 -19.244 8.572 1.00 98.81 773 PHE A N 1
ATOM 6405 C CA . PHE A 1 773 ? -4.483 -18.869 7.659 1.00 98.81 773 PHE A CA 1
ATOM 6406 C C . PHE A 1 773 ? -4.607 -17.399 7.261 1.00 98.81 773 PHE A C 1
ATOM 6408 O O . PHE A 1 773 ? -5.616 -16.983 6.685 1.00 98.81 773 PHE A O 1
ATOM 6415 N N . LYS A 1 774 ? -3.572 -16.606 7.546 1.00 98.19 774 LYS A N 1
ATOM 6416 C CA . LYS A 1 774 ? -3.536 -15.178 7.213 1.00 98.19 774 LYS A CA 1
ATOM 6417 C C . LYS A 1 774 ? -2.826 -14.917 5.892 1.00 98.19 774 LYS A C 1
ATOM 6419 O O . LYS A 1 774 ? -1.779 -15.498 5.628 1.00 98.19 774 LYS A O 1
ATOM 6424 N N . GLY A 1 775 ? -3.358 -13.997 5.095 1.00 95.75 775 GLY A N 1
ATOM 6425 C CA . GLY A 1 775 ? -2.601 -13.362 4.020 1.00 95.75 775 GLY A CA 1
ATOM 6426 C C . GLY A 1 775 ? -2.499 -14.138 2.708 1.00 95.75 775 GLY A C 1
ATOM 6427 O O . GLY A 1 775 ? -3.043 -15.228 2.527 1.00 95.75 775 GLY A O 1
ATOM 6428 N N . ASP A 1 776 ? -1.818 -13.513 1.747 1.00 95.69 776 ASP A N 1
ATOM 6429 C CA . ASP A 1 776 ? -1.770 -13.965 0.351 1.00 95.69 776 ASP A CA 1
ATOM 6430 C C . ASP A 1 776 ? -0.843 -15.170 0.145 1.00 95.69 776 ASP A C 1
ATOM 6432 O O . ASP A 1 776 ? -1.212 -16.113 -0.554 1.00 95.69 776 ASP A O 1
ATOM 6436 N N . LEU A 1 777 ? 0.321 -15.196 0.805 1.00 96.69 777 LEU A N 1
ATOM 6437 C CA . LEU A 1 777 ? 1.278 -16.295 0.655 1.00 96.69 777 LEU A CA 1
ATOM 6438 C C . LEU A 1 777 ? 0.729 -17.616 1.209 1.00 96.69 777 LEU A C 1
ATOM 6440 O O . LEU A 1 777 ? 0.835 -18.647 0.545 1.00 96.69 777 LEU A O 1
ATOM 6444 N N . ASN A 1 778 ? 0.107 -17.593 2.392 1.00 98.38 778 ASN A N 1
ATOM 6445 C CA . ASN A 1 778 ? -0.529 -18.789 2.949 1.00 98.38 778 ASN A CA 1
ATOM 6446 C C . ASN A 1 778 ? -1.661 -19.285 2.041 1.00 98.38 778 ASN A C 1
ATOM 6448 O O . ASN A 1 778 ? -1.778 -20.486 1.815 1.00 98.38 778 ASN A O 1
ATOM 6452 N N . TYR A 1 779 ? -2.448 -18.378 1.454 1.00 98.06 779 TYR A N 1
ATOM 6453 C CA . TYR A 1 779 ? -3.490 -18.737 0.490 1.00 98.06 779 TYR A CA 1
ATOM 6454 C C . TYR A 1 779 ? -2.910 -19.388 -0.773 1.00 98.06 779 TYR A C 1
ATOM 6456 O O . TYR A 1 779 ? -3.385 -20.432 -1.213 1.00 98.06 779 TYR A O 1
ATOM 6464 N N . ARG A 1 780 ? -1.822 -18.838 -1.322 1.00 97.81 780 ARG A N 1
ATOM 6465 C CA . ARG A 1 780 ? -1.104 -19.443 -2.454 1.00 97.81 780 ARG A CA 1
ATOM 6466 C C . ARG A 1 780 ? -0.557 -20.828 -2.112 1.00 97.81 780 ARG A C 1
ATOM 6468 O O . ARG A 1 780 ? -0.700 -21.737 -2.924 1.00 97.81 780 ARG A O 1
ATOM 6475 N N . LYS A 1 781 ? -0.002 -21.025 -0.910 1.00 98.31 781 LYS A N 1
ATOM 6476 C CA . LYS A 1 781 ? 0.460 -22.344 -0.438 1.00 98.31 781 LYS A CA 1
ATOM 6477 C C . LYS A 1 781 ? -0.684 -23.336 -0.195 1.00 98.31 781 LYS A C 1
ATOM 6479 O O . LYS A 1 781 ? -0.493 -24.520 -0.472 1.00 98.31 781 LYS A O 1
ATOM 6484 N N . LEU A 1 782 ? -1.854 -22.880 0.266 1.00 98.44 782 LEU A N 1
ATOM 6485 C CA . LEU A 1 782 ? -3.068 -23.702 0.395 1.00 98.44 782 LEU A CA 1
ATOM 6486 C C . LEU A 1 782 ? -3.550 -24.201 -0.973 1.00 98.44 782 LEU A C 1
ATOM 6488 O O . LEU A 1 782 ? -3.826 -25.385 -1.128 1.00 98.44 782 LEU A O 1
ATOM 6492 N N . LEU A 1 783 ? -3.614 -23.308 -1.966 1.00 97.31 783 LEU A N 1
ATOM 6493 C CA . LEU A 1 783 ? -4.117 -23.612 -3.311 1.00 97.31 783 LEU A CA 1
ATOM 6494 C C . LEU A 1 783 ? -3.038 -24.181 -4.254 1.00 97.31 783 LEU A C 1
ATOM 6496 O O . LEU A 1 783 ? -3.316 -24.503 -5.411 1.00 97.31 783 LEU A O 1
ATOM 6500 N N . GLY A 1 784 ? -1.798 -24.282 -3.778 1.00 94.69 784 GLY A N 1
ATOM 6501 C CA . GLY A 1 784 ? -0.648 -24.802 -4.512 1.00 94.69 784 GLY A CA 1
ATOM 6502 C C . GLY A 1 784 ? -0.160 -23.939 -5.681 1.00 94.69 784 GLY A C 1
ATOM 6503 O O . GLY A 1 784 ? 0.418 -24.476 -6.620 1.00 94.69 784 GLY A O 1
ATOM 6504 N N . ASP A 1 785 ? -0.421 -22.626 -5.639 1.00 94.06 785 ASP A N 1
ATOM 6505 C CA . ASP A 1 785 ? -0.013 -21.624 -6.643 1.00 94.06 785 ASP A CA 1
ATOM 6506 C C . ASP A 1 785 ? -0.380 -22.014 -8.092 1.00 94.06 785 ASP A C 1
ATOM 6508 O O . ASP A 1 785 ? 0.380 -21.839 -9.047 1.00 94.06 785 ASP A O 1
ATOM 6512 N N . PHE A 1 786 ? -1.577 -22.582 -8.246 1.00 93.94 786 PHE A N 1
ATOM 6513 C CA . PHE A 1 786 ? -2.125 -23.080 -9.502 1.00 93.94 786 PHE A CA 1
ATOM 6514 C C . PHE A 1 786 ? -3.258 -22.176 -9.993 1.00 93.94 786 PHE A C 1
ATOM 6516 O O . PHE A 1 786 ? -4.068 -21.701 -9.200 1.00 93.94 786 PHE A O 1
ATOM 6523 N N . ASN A 1 787 ? -3.344 -21.938 -11.300 1.00 94.75 787 ASN A N 1
ATOM 6524 C CA . ASN A 1 787 ? -4.401 -21.102 -11.863 1.00 94.75 787 ASN A CA 1
ATOM 6525 C C . ASN A 1 787 ? -5.726 -21.874 -11.971 1.00 94.75 787 ASN A C 1
ATOM 6527 O O . ASN A 1 787 ? -6.049 -22.436 -13.019 1.00 94.75 787 ASN A O 1
ATOM 6531 N N . TRP A 1 788 ? -6.467 -21.950 -10.872 1.00 95.31 788 TRP A N 1
ATOM 6532 C CA . TRP A 1 788 ? -7.758 -22.633 -10.804 1.00 95.31 788 TRP A CA 1
ATOM 6533 C C . TRP A 1 788 ? -8.869 -21.865 -11.538 1.00 95.31 788 TRP A C 1
ATOM 6535 O O . TRP A 1 788 ? -8.836 -20.634 -11.582 1.00 95.31 788 TRP A O 1
ATOM 6545 N N . PRO A 1 789 ? -9.899 -22.557 -12.068 1.00 95.81 789 PRO A N 1
ATOM 6546 C CA . PRO A 1 789 ? -11.180 -21.9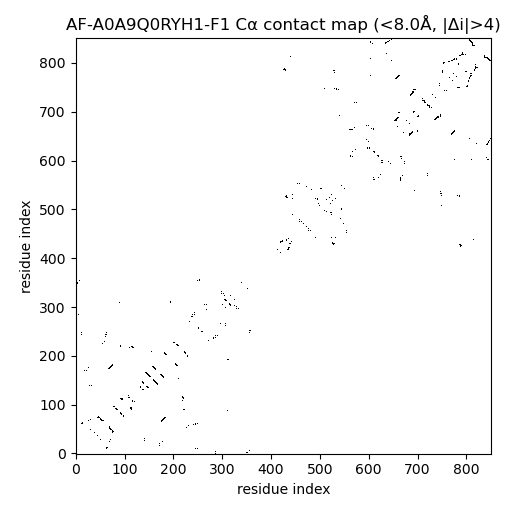12 -12.345 1.00 95.81 789 PRO A CA 1
ATOM 6547 C C . PRO A 1 789 ? -11.674 -21.169 -11.097 1.00 95.81 789 PRO A C 1
ATOM 6549 O O . PRO A 1 789 ? -11.637 -21.732 -10.001 1.00 95.81 789 PRO A O 1
ATOM 6552 N N . PHE A 1 790 ? -12.132 -19.926 -11.251 1.00 94.56 790 PHE A N 1
ATOM 6553 C CA . PHE A 1 790 ? -12.484 -19.066 -10.114 1.00 94.56 790 PHE A CA 1
ATOM 6554 C C . PHE A 1 790 ? -13.623 -19.614 -9.244 1.00 94.56 790 PHE A C 1
ATOM 6556 O O . PHE A 1 790 ? -13.662 -19.336 -8.049 1.00 94.56 790 PHE A O 1
ATOM 6563 N N . ASP A 1 791 ? -14.504 -20.424 -9.824 1.00 95.50 791 ASP A N 1
ATOM 6564 C CA . ASP A 1 791 ? -15.633 -21.094 -9.178 1.00 95.50 791 ASP A CA 1
ATOM 6565 C C . ASP A 1 791 ? -15.271 -22.451 -8.555 1.00 95.50 791 ASP A C 1
ATOM 6567 O O . ASP A 1 791 ? -16.131 -23.115 -7.975 1.00 95.50 791 ASP A O 1
ATOM 6571 N N . SER A 1 792 ? -14.003 -22.871 -8.631 1.00 97.25 792 SER A N 1
ATOM 6572 C CA . SER A 1 792 ? -13.544 -24.093 -7.966 1.00 97.25 792 SER A CA 1
ATOM 6573 C C . SER A 1 792 ? -13.854 -24.025 -6.473 1.00 97.25 792 SER A C 1
ATOM 6575 O O . SER A 1 792 ? -13.579 -23.022 -5.817 1.00 97.25 792 SER A O 1
ATOM 6577 N N . THR A 1 793 ? -14.403 -25.103 -5.918 1.00 97.25 793 THR A N 1
ATOM 6578 C CA . THR A 1 793 ? -14.712 -25.195 -4.482 1.00 97.25 793 THR A CA 1
ATOM 6579 C C . THR A 1 793 ? -13.438 -25.127 -3.642 1.00 97.25 793 THR A C 1
ATOM 6581 O O . THR A 1 793 ? -12.409 -25.661 -4.076 1.00 97.25 793 THR A O 1
ATOM 6584 N N . PHE A 1 794 ? -13.517 -24.605 -2.413 1.00 97.31 794 PHE A N 1
ATOM 6585 C CA . PHE A 1 794 ? -12.351 -24.555 -1.526 1.00 97.31 794 PHE A CA 1
ATOM 6586 C C . PHE A 1 794 ? -11.787 -25.957 -1.223 1.00 97.31 794 PHE A C 1
ATOM 6588 O O . PHE A 1 794 ? -10.577 -26.153 -1.216 1.00 97.31 794 PHE A O 1
ATOM 6595 N N . GLU A 1 795 ? -12.648 -26.970 -1.094 1.00 97.00 795 GLU A N 1
ATOM 6596 C CA . GLU A 1 795 ? -12.240 -28.371 -0.905 1.00 97.00 795 GLU A CA 1
ATOM 6597 C C . GLU A 1 795 ? -11.355 -28.904 -2.041 1.00 97.00 795 GLU A C 1
ATOM 6599 O O . GLU A 1 795 ? -10.289 -29.470 -1.793 1.00 97.00 795 GLU A O 1
ATOM 6604 N N . THR A 1 796 ? -11.776 -28.688 -3.291 1.00 96.69 796 THR A N 1
ATOM 6605 C CA . THR A 1 796 ? -11.041 -29.151 -4.479 1.00 96.69 796 THR A CA 1
ATOM 6606 C C . THR A 1 796 ? -9.638 -28.550 -4.533 1.00 96.69 796 THR A C 1
ATOM 6608 O O . THR A 1 796 ? -8.660 -29.266 -4.754 1.00 96.69 796 THR A O 1
ATOM 6611 N N . VAL A 1 797 ? -9.521 -27.240 -4.302 1.00 97.25 797 VAL A N 1
ATOM 6612 C CA . VAL A 1 797 ? -8.239 -26.532 -4.442 1.00 97.25 797 VAL A CA 1
ATOM 6613 C C . VAL A 1 797 ? -7.267 -26.810 -3.291 1.00 97.25 797 VAL A C 1
ATOM 6615 O O . VAL A 1 797 ? -6.062 -26.683 -3.485 1.00 97.25 797 VAL A O 1
ATOM 6618 N N . LEU A 1 798 ? -7.761 -27.260 -2.129 1.00 97.44 798 LEU A N 1
ATOM 6619 C CA . LEU A 1 798 ? -6.928 -27.714 -1.005 1.00 97.44 798 LEU A CA 1
ATOM 6620 C C . LEU A 1 798 ? -6.242 -29.058 -1.266 1.00 97.44 798 LEU A C 1
ATOM 6622 O O . LEU A 1 798 ? -5.303 -29.412 -0.552 1.00 97.44 798 LEU A O 1
ATOM 6626 N N . ARG A 1 799 ? -6.700 -29.824 -2.267 1.00 96.06 799 ARG A N 1
ATOM 6627 C CA . ARG A 1 799 ? -6.060 -31.076 -2.717 1.00 96.06 799 ARG A CA 1
ATOM 6628 C C . ARG A 1 799 ? -5.795 -32.067 -1.574 1.00 96.06 799 ARG A C 1
ATOM 6630 O O . ARG A 1 799 ? -4.759 -32.723 -1.533 1.00 96.06 799 ARG A O 1
ATOM 6637 N N . GLY A 1 800 ? -6.741 -32.160 -0.639 1.00 94.81 800 GLY A N 1
ATOM 6638 C CA . GLY A 1 800 ? -6.663 -33.048 0.524 1.00 94.81 800 GLY A CA 1
ATOM 6639 C C . GLY A 1 800 ? -5.993 -32.450 1.766 1.00 94.81 800 GLY A C 1
ATOM 6640 O O . GLY A 1 800 ? -5.983 -33.110 2.803 1.00 94.81 800 GLY A O 1
ATOM 6641 N N . PHE A 1 801 ? -5.482 -31.212 1.719 1.00 97.50 801 PHE A N 1
ATOM 6642 C CA . PHE A 1 801 ? -4.999 -30.520 2.916 1.00 97.50 801 PHE A CA 1
ATOM 6643 C C . PHE A 1 801 ? -6.163 -30.120 3.826 1.00 97.50 801 PHE A C 1
ATOM 6645 O O . PHE A 1 801 ? -6.799 -29.083 3.634 1.00 97.50 801 PHE A O 1
ATOM 6652 N N . ARG A 1 802 ? -6.461 -30.960 4.817 1.00 96.12 802 ARG A N 1
ATOM 6653 C CA . ARG A 1 802 ? -7.580 -30.748 5.742 1.00 96.12 802 ARG A CA 1
ATOM 6654 C C . ARG A 1 802 ? -7.301 -31.406 7.103 1.00 96.12 802 ARG A C 1
ATOM 6656 O O . ARG A 1 802 ? -8.031 -32.318 7.491 1.00 96.12 802 ARG A O 1
ATOM 6663 N N . PRO A 1 803 ? -6.235 -30.994 7.823 1.00 97.19 803 PRO A N 1
ATOM 6664 C CA . PRO A 1 803 ? -5.883 -31.580 9.126 1.00 97.19 803 PRO A CA 1
ATOM 6665 C C . PRO A 1 803 ? -7.014 -31.430 10.160 1.00 97.19 803 PRO A C 1
ATOM 6667 O O . PRO A 1 803 ? -7.295 -32.334 10.947 1.00 97.19 803 PRO A O 1
ATOM 6670 N N . THR A 1 804 ? -7.721 -30.300 10.118 1.00 97.69 804 THR A N 1
ATOM 6671 C CA . THR A 1 804 ? -8.887 -29.988 10.955 1.00 97.69 804 THR A CA 1
ATOM 6672 C C . THR A 1 804 ? -9.770 -28.943 10.250 1.00 97.69 804 THR A C 1
ATOM 6674 O O . THR A 1 804 ? -9.624 -28.750 9.039 1.00 97.69 804 THR A O 1
ATOM 6677 N N . ASN A 1 805 ? -10.700 -28.287 10.956 1.00 98.06 805 ASN A N 1
ATOM 6678 C CA . ASN A 1 805 ? -11.420 -27.132 10.409 1.00 98.06 805 ASN A CA 1
ATOM 6679 C C . ASN A 1 805 ? -10.414 -26.025 10.067 1.00 98.06 805 ASN A C 1
ATOM 6681 O O . ASN A 1 805 ? -9.513 -25.741 10.857 1.00 98.06 805 ASN A O 1
ATOM 6685 N N . LEU A 1 806 ? -10.567 -25.365 8.922 1.00 98.12 806 LEU A N 1
ATOM 6686 C CA . LEU A 1 806 ? -9.677 -24.267 8.554 1.00 98.12 806 LEU A CA 1
ATOM 6687 C C . LEU A 1 806 ? -10.407 -23.144 7.826 1.00 98.12 806 LEU A C 1
ATOM 6689 O O . LEU A 1 806 ? -11.361 -23.368 7.078 1.00 98.12 806 LEU A O 1
ATOM 6693 N N . CYS A 1 807 ? -9.925 -21.924 8.030 1.00 98.44 807 CYS A N 1
ATOM 6694 C CA . CYS A 1 807 ? -10.304 -20.756 7.255 1.00 98.44 807 CYS A CA 1
ATOM 6695 C C . CYS A 1 807 ? -9.079 -20.017 6.724 1.00 98.44 807 CYS A C 1
ATOM 6697 O O . CYS A 1 807 ? -7.974 -20.129 7.259 1.00 98.44 807 CYS A O 1
ATOM 6699 N N . ALA A 1 808 ? -9.295 -19.244 5.665 1.00 98.44 808 ALA A N 1
ATOM 6700 C CA . ALA A 1 808 ? -8.288 -18.357 5.108 1.00 98.44 808 ALA A CA 1
ATOM 6701 C C . ALA A 1 808 ? -8.839 -16.933 5.022 1.00 98.44 808 ALA A C 1
ATOM 6703 O O . ALA A 1 808 ? -9.910 -16.711 4.455 1.00 98.44 808 ALA A O 1
ATOM 6704 N N . LEU A 1 809 ? -8.096 -15.981 5.587 1.00 98.12 809 LEU A N 1
ATOM 6705 C CA . LEU A 1 809 ? -8.407 -14.553 5.584 1.00 98.12 809 LEU A CA 1
ATOM 6706 C C . LEU A 1 809 ? -7.385 -13.850 4.697 1.00 98.12 809 LEU A C 1
ATOM 6708 O O . LEU A 1 809 ? -6.237 -13.645 5.100 1.00 98.12 809 LEU A O 1
ATOM 6712 N N . ARG A 1 810 ? -7.782 -13.510 3.469 1.00 96.69 810 ARG A N 1
ATOM 6713 C CA . ARG A 1 810 ? -6.831 -13.085 2.439 1.00 96.69 810 ARG A CA 1
ATOM 6714 C C . ARG A 1 810 ? -7.314 -11.864 1.673 1.00 96.69 810 ARG A C 1
ATOM 6716 O O . ARG A 1 810 ? -8.389 -11.869 1.084 1.00 96.69 810 ARG A O 1
ATOM 6723 N N . THR A 1 811 ? -6.469 -10.837 1.617 1.00 94.38 811 THR A N 1
ATOM 6724 C CA . THR A 1 811 ? -6.592 -9.765 0.616 1.00 94.38 811 THR A CA 1
ATOM 6725 C C . THR A 1 811 ? -6.026 -10.250 -0.718 1.00 94.38 811 THR A C 1
ATOM 6727 O O . THR A 1 811 ? -4.980 -10.895 -0.746 1.00 94.38 811 THR A O 1
ATOM 6730 N N . VAL A 1 812 ? -6.715 -9.972 -1.825 1.00 91.75 812 VAL A N 1
ATOM 6731 C CA . VAL A 1 812 ? -6.381 -10.523 -3.146 1.00 91.75 812 VAL A CA 1
ATOM 6732 C C . VAL A 1 812 ? -5.188 -9.777 -3.756 1.00 91.75 812 VAL A C 1
ATOM 6734 O O . VAL A 1 812 ? -5.323 -8.619 -4.154 1.00 91.75 812 VAL A O 1
ATOM 6737 N N . LYS A 1 813 ? -4.013 -10.425 -3.789 1.00 87.75 813 LYS A N 1
ATOM 6738 C CA . LYS A 1 813 ? -2.736 -9.866 -4.288 1.00 87.75 813 LYS A CA 1
ATOM 6739 C C . LYS A 1 813 ? -2.007 -10.801 -5.272 1.00 87.75 813 LYS A C 1
ATOM 6741 O O . LYS A 1 813 ? -0.806 -10.652 -5.492 1.00 87.75 813 LYS A O 1
ATOM 6746 N N . ALA A 1 814 ? -2.720 -11.777 -5.820 1.00 88.75 814 ALA A N 1
ATOM 6747 C CA . ALA A 1 814 ? -2.213 -12.773 -6.751 1.00 88.75 814 ALA A CA 1
ATOM 6748 C C . ALA A 1 814 ? -3.349 -13.315 -7.628 1.00 88.75 814 ALA A C 1
ATOM 6750 O O . ALA A 1 814 ? -4.490 -13.400 -7.162 1.00 88.75 814 ALA A O 1
ATOM 6751 N N . ASP A 1 815 ? -2.996 -13.751 -8.841 1.00 88.31 815 ASP A N 1
ATOM 6752 C CA . ASP A 1 815 ? -3.854 -14.295 -9.915 1.00 88.31 815 ASP A CA 1
ATOM 6753 C C . ASP A 1 815 ? -4.467 -15.673 -9.579 1.00 88.31 815 ASP A C 1
ATOM 6755 O O . ASP A 1 815 ? -4.494 -16.585 -10.403 1.00 88.31 815 ASP A O 1
ATOM 6759 N N . ILE A 1 816 ? -4.897 -15.864 -8.336 1.00 92.88 816 ILE A N 1
ATOM 6760 C CA . ILE A 1 816 ? -5.421 -17.116 -7.806 1.00 92.88 816 ILE A CA 1
ATOM 6761 C C . ILE A 1 816 ? -6.540 -16.815 -6.820 1.00 92.88 816 ILE A C 1
ATOM 6763 O O . ILE A 1 816 ? -6.377 -16.014 -5.899 1.00 92.88 816 ILE A O 1
ATOM 6767 N N . VAL A 1 817 ? -7.694 -17.442 -7.011 1.00 95.00 817 VAL A N 1
ATOM 6768 C CA . VAL A 1 817 ? -8.844 -17.368 -6.107 1.00 95.00 817 VAL A CA 1
ATOM 6769 C C . VAL A 1 817 ? -9.729 -18.593 -6.330 1.00 95.00 817 VAL A C 1
ATOM 6771 O O . VAL A 1 817 ? -9.630 -19.242 -7.371 1.00 95.00 817 VAL A O 1
ATOM 6774 N N . CYS A 1 818 ? -10.583 -18.906 -5.364 1.00 96.38 818 CYS A N 1
ATOM 6775 C CA . CYS A 1 818 ? -11.584 -19.959 -5.462 1.00 96.38 818 CYS A CA 1
ATOM 6776 C C . CYS A 1 818 ? -12.930 -19.481 -4.892 1.00 96.38 818 CYS A C 1
ATOM 6778 O O . CYS A 1 818 ? -12.976 -18.503 -4.143 1.00 96.38 818 CYS A O 1
ATOM 6780 N N . GLU A 1 819 ? -14.006 -20.201 -5.208 1.00 96.62 819 GLU A N 1
ATOM 6781 C CA . GLU A 1 819 ? -15.386 -19.916 -4.780 1.00 96.62 819 GLU A CA 1
ATOM 6782 C C . GLU A 1 819 ? -15.933 -18.531 -5.176 1.00 96.62 819 GLU A C 1
ATOM 6784 O O . GLU A 1 819 ? -16.880 -18.045 -4.560 1.00 96.62 819 GLU A O 1
ATOM 6789 N N . VAL A 1 820 ? -15.372 -17.887 -6.203 1.00 95.25 820 VAL A N 1
ATOM 6790 C CA . VAL A 1 820 ? -15.889 -16.608 -6.710 1.00 95.25 820 VAL A CA 1
ATOM 6791 C C . VAL A 1 820 ? -16.751 -16.860 -7.936 1.00 95.25 820 VAL A C 1
ATOM 6793 O O . VAL A 1 820 ? -16.328 -17.508 -8.892 1.00 95.25 820 VAL A O 1
ATOM 6796 N N . ASP A 1 821 ? -17.958 -16.300 -7.921 1.00 91.00 821 ASP A N 1
ATOM 6797 C CA . ASP A 1 821 ? -18.912 -16.435 -9.016 1.00 91.00 821 ASP A CA 1
ATOM 6798 C C . ASP A 1 821 ? -18.338 -15.938 -10.361 1.00 91.00 821 ASP A C 1
ATOM 6800 O O . ASP A 1 821 ? -17.710 -14.876 -10.460 1.00 91.00 821 ASP A O 1
ATOM 6804 N N . ILE A 1 822 ? -18.567 -16.710 -11.429 1.00 90.00 822 ILE A N 1
ATOM 6805 C CA . ILE A 1 822 ? -18.050 -16.407 -12.773 1.00 90.00 822 ILE A CA 1
ATOM 6806 C C . ILE A 1 822 ? -18.607 -15.075 -13.302 1.00 90.00 822 ILE A C 1
ATOM 6808 O O . ILE A 1 822 ? -17.904 -14.333 -13.990 1.00 90.00 822 ILE A O 1
ATOM 6812 N N . SER A 1 823 ? -19.862 -14.736 -13.004 1.00 89.25 823 SER A N 1
ATOM 6813 C CA . SER A 1 823 ? -20.441 -13.458 -13.427 1.00 89.25 823 SER A CA 1
ATOM 6814 C C . SER A 1 823 ? -19.759 -12.280 -12.730 1.00 89.25 823 SER A C 1
ATOM 6816 O O . SER A 1 823 ? -19.381 -11.318 -13.403 1.00 89.25 823 SER A O 1
ATOM 6818 N N . LEU A 1 824 ? -19.489 -12.408 -11.426 1.00 89.44 824 LEU A N 1
ATOM 6819 C CA . LEU A 1 824 ? -18.777 -11.395 -10.652 1.00 89.44 824 LEU A CA 1
ATOM 6820 C C . LEU A 1 824 ? -17.335 -11.232 -11.142 1.00 89.44 824 LEU A C 1
ATOM 6822 O O . LEU A 1 824 ? -16.888 -10.112 -11.365 1.00 89.44 824 LEU A O 1
ATOM 6826 N N . THR A 1 825 ? -16.606 -12.325 -11.380 1.00 87.69 825 THR A N 1
ATOM 6827 C CA . THR A 1 825 ? -15.229 -12.235 -11.904 1.00 87.69 825 THR A CA 1
ATOM 6828 C C . THR A 1 825 ? -15.170 -11.613 -13.297 1.00 87.69 825 THR A C 1
ATOM 6830 O O . THR A 1 825 ? -14.292 -10.793 -13.555 1.00 87.69 825 THR A O 1
ATOM 6833 N N . ASN A 1 826 ? -16.128 -11.914 -14.180 1.00 85.94 826 ASN A N 1
ATOM 6834 C CA . ASN A 1 826 ? -16.234 -11.261 -15.487 1.00 85.94 826 ASN A CA 1
ATOM 6835 C C . ASN A 1 826 ? -16.504 -9.754 -15.366 1.00 85.94 826 ASN A C 1
ATOM 6837 O O . ASN A 1 826 ? -15.936 -8.960 -16.122 1.00 85.94 826 ASN A O 1
ATOM 6841 N N . GLU A 1 827 ? -17.361 -9.350 -14.426 1.00 88.38 827 GLU A N 1
ATOM 6842 C CA . GLU A 1 827 ? -17.615 -7.940 -14.132 1.00 88.38 827 GLU A CA 1
ATOM 6843 C C . GLU A 1 827 ? -16.356 -7.247 -13.597 1.00 88.38 827 GLU A C 1
ATOM 6845 O O . GLU A 1 827 ? -15.956 -6.205 -14.125 1.00 88.38 827 GLU A O 1
ATOM 6850 N N . LEU A 1 828 ? -15.692 -7.849 -12.608 1.00 86.06 828 LEU A N 1
ATOM 6851 C CA . LEU A 1 828 ? -14.467 -7.328 -12.006 1.00 86.06 828 LEU A CA 1
ATOM 6852 C C . LEU A 1 828 ? -13.348 -7.207 -13.038 1.00 86.06 828 LEU A C 1
ATOM 6854 O O . LEU A 1 828 ? -12.800 -6.127 -13.212 1.00 86.06 828 LEU A O 1
ATOM 6858 N N . SER A 1 829 ? -13.066 -8.253 -13.815 1.00 83.31 829 SER A N 1
ATOM 6859 C CA . SER A 1 829 ? -12.036 -8.221 -14.861 1.00 83.31 829 SER A CA 1
ATOM 6860 C C . SER A 1 829 ? -12.319 -7.199 -15.968 1.00 83.31 829 SER A C 1
ATOM 6862 O O . SER A 1 829 ? -11.388 -6.750 -16.640 1.00 83.31 829 SER A O 1
ATOM 6864 N N . LYS A 1 830 ? -13.584 -6.808 -16.169 1.00 79.12 830 LYS A N 1
ATOM 6865 C CA . LYS A 1 830 ? -13.972 -5.749 -17.110 1.00 79.12 830 LYS A CA 1
ATOM 6866 C C . LYS A 1 830 ? -13.821 -4.349 -16.509 1.00 79.12 830 LYS A C 1
ATOM 6868 O O . LYS A 1 830 ? -13.350 -3.452 -17.209 1.00 79.12 830 LYS A O 1
ATOM 6873 N N . ASN A 1 831 ? -14.253 -4.158 -15.264 1.00 75.62 831 ASN A N 1
ATOM 6874 C CA . ASN A 1 831 ? -14.326 -2.850 -14.608 1.00 75.62 831 ASN A CA 1
ATOM 6875 C C . ASN A 1 831 ? -13.003 -2.450 -13.936 1.00 75.62 831 ASN A C 1
ATOM 6877 O O . ASN A 1 831 ? -12.629 -1.280 -13.958 1.00 75.62 831 ASN A O 1
ATOM 6881 N N . ASP A 1 832 ? -12.288 -3.424 -13.385 1.00 77.00 832 ASP A N 1
ATOM 6882 C CA . ASP A 1 832 ? -10.991 -3.289 -12.731 1.00 77.00 832 ASP A CA 1
ATOM 6883 C C . ASP A 1 832 ? -10.070 -4.448 -13.158 1.00 77.00 832 ASP A C 1
ATOM 6885 O O . ASP A 1 832 ? -9.955 -5.450 -12.458 1.00 77.00 832 ASP A O 1
ATOM 6889 N N . PRO A 1 833 ? -9.377 -4.350 -14.307 1.00 79.69 833 PRO A N 1
ATOM 6890 C CA . PRO A 1 833 ? -8.508 -5.423 -14.797 1.00 79.69 833 PRO A CA 1
ATOM 6891 C C . PRO A 1 833 ? -7.374 -5.834 -13.842 1.00 79.69 833 PRO A C 1
ATOM 6893 O O . PRO A 1 833 ? -6.762 -6.871 -14.071 1.00 79.69 833 PRO A O 1
ATOM 6896 N N . MET A 1 834 ? -7.082 -5.034 -12.808 1.00 78.62 834 MET A N 1
ATOM 6897 C CA . MET A 1 834 ? -6.042 -5.288 -11.805 1.00 78.62 834 MET A CA 1
ATOM 6898 C C . MET A 1 834 ? -6.623 -5.709 -10.445 1.00 78.62 834 MET A C 1
ATOM 6900 O O . MET A 1 834 ? -5.912 -5.701 -9.436 1.00 78.62 834 MET A O 1
ATOM 6904 N N . TRP A 1 835 ? -7.901 -6.092 -10.385 1.00 83.31 835 TRP A N 1
ATOM 6905 C CA . TRP A 1 835 ? -8.587 -6.423 -9.133 1.00 83.31 835 TRP A CA 1
ATOM 6906 C C . TRP A 1 835 ? -7.884 -7.526 -8.319 1.00 83.31 835 TRP A C 1
ATOM 6908 O O . TRP A 1 835 ? -7.940 -7.508 -7.090 1.00 83.31 835 TRP A O 1
ATOM 6918 N N . MET A 1 836 ? -7.165 -8.438 -8.987 1.00 84.62 836 MET A N 1
ATOM 6919 C CA . MET A 1 836 ? -6.399 -9.510 -8.339 1.00 84.62 836 MET A CA 1
ATOM 6920 C C . MET A 1 836 ? -4.998 -9.103 -7.860 1.00 84.62 836 MET A C 1
ATOM 6922 O O . MET A 1 836 ? -4.367 -9.853 -7.125 1.00 84.62 836 MET A O 1
ATOM 6926 N N . GLU A 1 837 ? -4.502 -7.927 -8.244 1.00 77.62 837 GLU A N 1
ATOM 6927 C CA . GLU A 1 837 ? -3.112 -7.507 -8.002 1.00 77.62 837 GLU A CA 1
ATOM 6928 C C . GLU A 1 837 ? -2.992 -6.423 -6.916 1.00 77.62 837 GLU A C 1
ATOM 6930 O O . GLU A 1 837 ? -1.910 -6.161 -6.390 1.00 77.62 837 GLU A O 1
ATOM 6935 N N . THR A 1 838 ? -4.096 -5.751 -6.580 1.00 74.88 838 THR A N 1
ATOM 6936 C CA . THR A 1 838 ? -4.065 -4.489 -5.822 1.00 74.88 838 THR A CA 1
ATOM 6937 C C . THR A 1 838 ? -4.313 -4.634 -4.321 1.00 74.88 838 THR A C 1
ATOM 6939 O O . THR A 1 838 ? -4.098 -3.673 -3.581 1.00 74.88 838 THR A O 1
ATOM 6942 N N . GLY A 1 839 ? -4.786 -5.790 -3.842 1.00 84.00 839 GLY A N 1
ATOM 6943 C CA . GLY A 1 839 ? -5.206 -5.964 -2.446 1.00 84.00 839 GLY A CA 1
ATOM 6944 C C . GLY A 1 839 ? -6.501 -5.224 -2.088 1.00 84.00 839 GLY A C 1
ATOM 6945 O O . GLY A 1 839 ? -6.798 -5.054 -0.905 1.00 84.00 839 GLY A O 1
ATOM 6946 N N . GLN A 1 840 ? -7.260 -4.746 -3.084 1.00 82.50 840 GLN A N 1
ATOM 6947 C CA . GLN A 1 840 ? -8.516 -4.020 -2.858 1.00 82.50 840 GLN A CA 1
ATOM 6948 C C . GLN A 1 840 ? -9.668 -4.929 -2.432 1.00 82.50 840 GLN A C 1
ATOM 6950 O O . GLN A 1 840 ? -10.561 -4.467 -1.723 1.00 82.50 840 GLN A O 1
ATOM 6955 N N . TYR A 1 841 ? -9.632 -6.196 -2.837 1.00 90.94 841 TYR A N 1
ATOM 6956 C CA . TYR A 1 841 ? -10.654 -7.193 -2.541 1.00 90.94 841 TYR A CA 1
ATOM 6957 C C . TYR A 1 841 ? -10.162 -8.183 -1.490 1.00 90.94 841 TYR A C 1
ATOM 6959 O O . TYR A 1 841 ? -8.954 -8.344 -1.294 1.00 90.94 841 TYR A O 1
ATOM 6967 N N . GLY A 1 842 ? -11.093 -8.846 -0.812 1.00 94.75 842 GLY A N 1
ATOM 6968 C CA . GLY A 1 842 ? -10.800 -9.849 0.204 1.00 94.75 842 GLY A CA 1
ATOM 6969 C C . GLY A 1 842 ? -11.670 -11.091 0.066 1.00 94.75 842 GLY A C 1
ATOM 6970 O O . GLY A 1 842 ? -12.773 -11.030 -0.473 1.00 94.75 842 GLY A O 1
ATOM 6971 N N . VAL A 1 843 ? -11.173 -12.215 0.566 1.00 97.44 843 VAL A N 1
ATOM 6972 C CA . VAL A 1 843 ? -11.910 -13.476 0.682 1.00 97.44 843 VAL A CA 1
ATOM 6973 C C . VAL A 1 843 ? -11.763 -14.032 2.095 1.00 97.44 843 VAL A C 1
ATOM 6975 O O . VAL A 1 843 ? -10.706 -13.917 2.722 1.00 97.44 843 VAL A O 1
ATOM 6978 N N . ILE A 1 844 ? -12.853 -14.610 2.586 1.00 98.44 844 ILE A N 1
ATOM 6979 C CA . ILE A 1 844 ? -12.980 -15.310 3.861 1.00 98.44 844 ILE A CA 1
ATOM 6980 C C . ILE A 1 844 ? -13.527 -16.692 3.516 1.00 98.44 844 ILE A C 1
ATOM 6982 O O . ILE A 1 844 ? -14.740 -16.878 3.443 1.00 98.44 844 ILE A O 1
ATOM 6986 N N . ASN A 1 845 ? -12.638 -17.647 3.251 1.00 98.44 845 ASN A N 1
ATOM 6987 C CA . ASN A 1 845 ? -13.024 -19.030 2.962 1.00 98.44 845 ASN A CA 1
ATOM 6988 C C . ASN A 1 845 ? -13.050 -19.846 4.257 1.00 98.44 845 ASN A C 1
ATOM 6990 O O . ASN A 1 845 ? -12.254 -19.596 5.161 1.00 98.44 845 ASN A O 1
ATOM 6994 N N . PHE A 1 846 ? -13.929 -20.843 4.336 1.00 98.50 846 PHE A N 1
ATOM 6995 C CA . PHE A 1 846 ? -13.996 -21.786 5.451 1.00 98.50 846 PHE A CA 1
ATOM 6996 C C . PHE A 1 846 ? -14.341 -23.179 4.941 1.00 98.50 846 PHE A C 1
ATOM 6998 O O . PHE A 1 846 ? -15.178 -23.336 4.052 1.00 98.50 846 PHE A O 1
ATOM 7005 N N . ILE A 1 847 ? -13.727 -24.186 5.551 1.00 97.94 847 ILE A N 1
ATOM 7006 C CA . ILE A 1 847 ? -14.096 -25.584 5.388 1.00 97.94 847 ILE A CA 1
ATOM 7007 C C . ILE A 1 847 ? -14.013 -26.282 6.750 1.00 97.94 847 ILE A C 1
ATOM 7009 O O . ILE A 1 847 ? -13.053 -26.100 7.504 1.00 97.94 847 ILE A O 1
ATOM 7013 N N . SER A 1 848 ? -15.032 -27.075 7.083 1.00 96.56 848 SER A N 1
ATOM 7014 C CA . SER A 1 848 ? -15.031 -27.891 8.303 1.00 96.56 848 SER A CA 1
ATOM 7015 C C . SER A 1 848 ? -13.978 -29.000 8.217 1.00 96.56 848 SER A C 1
ATOM 7017 O O . SER A 1 848 ? -13.390 -29.188 7.165 1.00 96.56 848 SER A O 1
ATOM 7019 N N . LYS A 1 849 ? -13.740 -29.792 9.257 1.00 93.19 849 LYS A N 1
ATOM 7020 C CA . LYS A 1 849 ? -12.965 -31.040 9.174 1.00 93.19 849 LYS A CA 1
ATOM 7021 C C . LYS A 1 849 ? -13.733 -32.085 8.348 1.00 93.19 849 LYS A C 1
ATOM 7023 O O . LYS A 1 849 ? -14.963 -32.057 8.325 1.00 93.19 849 LYS A O 1
ATOM 7028 N N . ALA A 1 850 ? -13.027 -32.977 7.648 1.00 84.38 850 ALA A N 1
ATOM 7029 C CA . ALA A 1 850 ? -13.671 -34.121 6.997 1.00 84.38 850 ALA A CA 1
ATOM 7030 C C . ALA A 1 850 ? -14.263 -35.047 8.074 1.00 84.38 850 ALA A C 1
ATOM 7032 O O . ALA A 1 850 ? -13.573 -35.360 9.046 1.00 84.38 850 ALA A O 1
ATOM 7033 N N . THR A 1 851 ? -15.538 -35.408 7.925 1.00 65.25 851 THR A N 1
ATOM 7034 C CA . THR A 1 851 ? -16.259 -36.327 8.823 1.00 65.25 851 THR A CA 1
ATOM 7035 C C . THR A 1 851 ? -15.889 -37.773 8.578 1.00 65.25 851 THR A C 1
ATOM 7037 O O . THR A 1 851 ? -15.806 -38.131 7.379 1.00 65.25 851 THR A O 1
#

InterPro domains:
  IPR002791 Damage-control phosphatase ARMT1-like, metal-binding domain [PF01937] (442-820)
  IPR024810 MAB21L/Cyclic GMP-AMP synthase-like receptor [SM01265] (56-337)
  IPR036075 Damage-control phosphatase ARMT1-like, metal-binding domain superfamily [SSF111321] (509-819)
  IPR039763 Damage-control phosphatase ARMT1 [PTHR12260] (424-849)
  IPR046903 Mab-21-like, nucleotidyltransferase domain [PF03281] (57-235)
  IPR046906 Mab-21-like, HhH/H2TH-like domain [PF20266] (240-333)

Radius of gyration: 30.84 Å; Cα contacts (8 Å, |Δi|>4): 1287; chains: 1; bounding box: 61×89×76 Å

Secondary structure (DSSP, 8-state):
-HHHHHHHHHHH----HHHHHHHHHHHHHHHHHHHHHHHH-HHHHHHEEEEEEEHHHHTT---SS--EEEEEEEE--SS-EEEE-SSTTEEEEE-HHHHHH-GGGGGGB-TTSBB-HHHHHHHHHHHHHHHHHHTTTEEEETTEEEEEEEEEEETTEEEEEEEEEE-TT---SEEEEEEEEEEEEETTT----S---SS---SEEEEE----TT--SS---EEEE-HHHHHHTTTT-HHHHHHHHHHHHHHHHTT-TTS-HHHHHHHHHHHHHHTTT-TTGGGS-HHHHHHHHHHHHHHHHHTT--B-SS-TT-BGGGGS-HHHHHHHHHHHHHHHHHHHHHHHTT-TTHHHHHHS-HHHHHTSPPP--------------------------S-HHHHHHHHHHHTTS--HHHHHHT-BSSPPPTTSB-BTTBTTSHHHHIIIIIHHHHHHHHHHHHHHSHHHHHTT-HHHHHHHHHHHHHHHHHHHHHHTTPBPPPP-S--TTHHHHHHHHHT--TTTSBTTTSBHHHHHHHHHHHHHHHHHT-TTTTT--TTHHHHHHHHHTTHHHHHHHHHHHHHHHT-S---HHHHHHHHHHHHHHHHTHHHHS-SSSSS------S-THHHHHHHGGGEEEE-HHHHHHHHHSS-SS-EEEEE--BTTHHHHHHHHHHHHHHHTTS-SEEEEE--SSS-TTTB--HHHHHHHHHHHHTSSSHHHHHHHHHHHHHHHTTSEEEE---GGGGSS--GGGHHHH-HHHHHHHHT-SEEEEEHHHHHHHHHTTB---TT--HHHHHTT--SS-EEEEEE--SS---S--HHHHHHHHHH-TTTTTSS--EEEEEE----

Organism: NCBI:txid35572

pLDDT: mean 87.35, std 16.87, range [19.95, 98.81]

Solvent-accessible surface area (backbone atoms only — not comparable to full-atom values): 46750 Å² total; per-residue (Å²): 80,48,70,46,56,52,51,52,44,54,68,37,52,45,75,49,76,63,45,60,48,52,52,52,51,50,54,52,51,51,49,52,52,53,54,55,38,35,74,75,32,66,68,52,46,72,26,52,74,47,85,43,74,39,60,46,62,66,62,67,41,45,64,41,64,78,46,62,43,39,34,31,48,30,30,47,77,54,67,66,45,80,42,86,41,94,51,67,57,31,29,30,40,33,28,56,65,22,41,76,77,38,66,85,51,58,82,36,36,51,99,82,26,32,39,17,28,56,46,52,45,50,50,56,49,50,44,52,52,49,52,40,58,74,41,70,37,44,52,76,55,94,79,28,31,32,36,50,81,40,80,46,79,55,81,45,28,42,35,37,36,36,35,51,76,37,46,80,88,68,56,74,55,66,34,31,39,29,44,25,52,26,38,61,42,46,47,88,82,59,73,88,54,77,55,77,70,99,68,78,87,52,65,56,37,30,38,30,34,49,69,58,96,82,66,68,77,79,32,40,58,23,36,65,41,51,66,59,51,57,40,57,75,52,57,98,29,68,50,55,37,49,46,51,25,48,54,48,40,32,34,60,73,70,66,39,75,89,65,42,71,65,59,58,54,49,54,52,52,50,50,49,60,77,42,60,90,42,92,55,64,62,72,51,58,62,46,60,52,48,54,53,51,51,52,52,52,47,49,34,40,73,68,65,49,44,56,40,88,44,27,80,82,26,48,65,43,73,82,52,56,71,66,61,42,49,54,52,36,56,53,52,49,55,51,52,52,50,51,51,57,32,48,78,71,71,39,42,68,53,56,44,68,62,48,41,54,75,71,55,57,70,67,48,82,78,80,81,77,80,78,82,79,85,78,89,78,82,90,81,89,81,83,90,89,84,90,89,86,88,87,89,80,92,66,67,72,69,52,55,59,53,53,66,69,48,65,86,74,59,51,73,64,35,64,74,71,64,45,38,94,35,62,69,53,74,82,35,64,36,18,26,32,17,62,66,26,65,39,16,46,37,61,72,54,47,51,50,49,53,56,47,52,50,47,50,47,57,62,74,41,36,64,70,75,23,69,86,38,64,66,40,50,51,42,51,54,53,36,47,54,52,50,55,50,50,45,49,35,59,78,65,52,38,68,72,76,76,69,84,80,82,60,89,59,41,63,62,52,38,54,55,57,66,73,44,48,94,77,41,36,23,43,39,56,15,44,30,65,42,38,51,40,48,52,43,51,55,55,52,57,55,27,59,82,31,93,76,40,50,87,62,54,93,40,46,70,63,36,55,50,42,31,67,72,39,47,74,46,50,37,46,50,44,44,56,49,50,61,59,65,68,49,90,78,76,53,74,65,58,51,50,55,51,48,47,53,42,53,51,48,38,40,37,13,67,67,63,43,34,44,68,75,84,80,46,84,44,82,77,86,66,56,62,80,75,49,49,72,74,47,53,86,34,46,74,34,82,32,57,67,61,53,47,51,62,47,62,57,66,74,68,82,33,33,38,34,38,40,62,35,43,38,30,46,28,42,49,32,49,51,52,46,51,48,54,36,48,79,69,45,44,27,60,31,37,38,39,40,39,34,58,55,81,38,87,75,41,40,27,26,73,64,52,54,57,48,51,40,50,53,32,36,72,39,90,51,65,55,36,13,52,51,18,47,51,54,49,52,32,40,76,72,60,31,38,41,79,49,69,80,42,50,67,76,65,41,73,69,36,48,50,47,31,60,79,80,38,44,66,60,38,55,58,52,36,71,29,61,32,38,40,34,30,31,50,68,52,49,35,28,42,45,56,41,36,21,52,56,42,61,40,50,66,69,67,48,22,64,77,54,54,62,27,21,36,34,38,32,22,35,30,58,45,83,59,58,58,55,34,55,66,69,58,51,56,50,42,54,68,79,38,75,55,52,40,62,68,46,73,28,30,37,30,51,68,46,72,48,82,130